Protein AF-A0A962TCV0-F1 (afdb_monomer_lite)

Sequence (1251 aa):
LDPLAYDLLFERFLNPERVSMPDFDIDFCMEGRDRVIEYVAQRYGRDRVSQIATHGTMAAKAVVRDVGRVLGHPYGFVDRIAKLIPFEIGITLDKAIEQEAELRRLYENDEEIRGLIDLARKLEGLARNVGKHAGGVVIAPSTLTDFSPLYCEEGDVGAVTQFDKNDVESAGLVKFDFLGLRTLTIIDWAVRTINRERAVAGEPPLDIGTIPLDDVLAFDLLKRHQTTAVFQLESSGMKDLIRRLQPDCFEDIVALVALFRPGPLQSGMVDDFIDRKHGRARIEYPHPTLATILQPTYGVILYQEQVMQIAQVLAGYTLGGADLLRRAMGKKDPEKMAKERDGFVKGAAARQADPETASYIFDLIEKFAGYGFNKCVHGNTVIMEATTGKEITIAALFQKPREFSIHALDDTGKLQIRRVSDVVWNGQQPVFELTTALGKRITATANHPFRALNGWVPLENLQIGDRIATPRKLQSTTKKAWPAYQLITLAGLLSEGNTCHPTCLYFYGNEPFVVKDFATAAAKFPDSVARIYSRSDKRLEVCVSTGQDRRFHAGQIPWNAHRALRHSAAFTMKQSVAPNRSGVFAWAQELNILGCKATEKYIPDAVFELCDTNLELFLGRLWTGDGFIASSTQIIPPFYATSSQKLANGVQGLLLRLGIVSRIECKQFKYRGSLRPGLVVRLLGELMCETFLQRIAPHIVGREFQVDMLRRRLASIQFSRTSKDTIPAEVRAWVAAERIQLGWTWKELEDRSGVSMKAFYGRGSSAKRGFRRGTIERLAQFLGSQRLSNLADSDIFWDRVASIEPKGIADTYDLTVENDHNFVANGIVIHNSHSAAYALVSYQTLWLKTHHPAAFMAAVLSSDMDKTEKVVVFIEECRRMRLPIMPPAINASEYRFTAGQDGEIRYGLGAIKGVGEGAIEALVNERRQGGPYRDLFDLCQRVDLRKLNRRVLESLIRCGALDDLGANRATLAAQMPEALQLAEQHLRNSAAGQNDMFGLATTDKTPIRPLHIAKKPEWTQEERLRGEKETLGLYLSGHPLDRLAEELAALGVARLSNLTGSNGALRRGNDRSLLIAGLVVSVRTRIANRGGRMAFVTLDDGSGQMEIRIFPEVYEQYRSLLIEDAILLAQGALSWDEFNQAMRLNVERVLDWDTARAEYARRLLLRLDTAQCAAGALRQLASLLAEHRAGGRCSVWIEYTGQARVELVLGQNWRVKPSNALLKRLQELAGAEDRVVLQYDHSPVMAHTAS

Radius of gyration: 44.62 Å; chains: 1; bounding box: 119×83×143 Å

Secondary structure (DSSP, 8-state):
--STTTT--TTSSS-TT---PPP-EEEE-HHHHHHHHHHHHHHH-TTTEEEEEEEEE--HHHHHHHHHHHTT--HHHHHHHHHHS---TT--HHHHHHH-HHHHHHHHH-HHHHHHHHHHTTTTT-EEEEEEEEEEEEE-SS-GGGTS-EE--TT-S--EESS-HHHHHHTTPEEEEEEE-HHHHHHHHHHHHHHHHHHHHTPPPP-TTS--S--HHHHHHHHTT--TTSTT--SHHHHHHHHHH---SHHHHHHHHHHSSHHHHHSSHHHHHHHHHTTSS----SSGGGHHHHGGGTT----HHHHHHHIIIII-B-HHHHHHHHHHHHHT-HHHHHHHHHHHHHHHHHTT--HHHHHHHHHHHHHHHTT-----EETT-EEE-TTT--EEEHHHHHHS----EEEEEPTTS-EEEEEEEEEEEEEEEEEEEEEETTS-EEEEETT---EETTEE--STT--TT-EEEEES-----------HHHHHHHHHHHTTEE--SSS-EEEEES-HHHHHHHHHHHTTSTT-EEEEEE-TTS-EEEEEE-SS--PPPTTPPPTT--TT--S-S------S------HHHHHHHHTT-TT--TTT----HHHHTS-HHHHHHHHHHHHHHSEE---SS--PPPEEEES-HHHHHHHHHHHHHTT--EEEEEEEEEETTEEEEEEEEEE-SHHHHHHHHHHTGGG--S-HHHHHHHHHHHHTS-GGGT---EE-TTHHHHHHHHHHHTT--HHHHHHHH----TTTSSS--TT---EEHHHHHHHHHHHT-HHHHHHHH-SEEEEEEEEEEEEEEEEEEEEEETTT--EEETTEEE-------HHHHHHHHHHHHHHSHHHHHHHHHHHSTT-HHHHHHHHHHHHHTT--EEPP-TTT--SS-EE-TTS-EEPPGGG-TT--HHHHHHHHHHHHHH-S--SHHHHHHHS-TTTS-HHHHHHHHHTTTTGGGSS-HHHHHHHHHHHHHHHHHHHHHHHTT---TTS---SS-PPP-------PPPPPHHHHHHHHHHHHSS--S--TTGGGHHHHHHTTPPPHHHHHSSS--S-S----EEEEEEEEEEEEEEE-TTSPEEEEEEEE-SS-EEEEEE-HHHHHHHTTT--TT-EEEEEEEEEEETTTTEEEEEEEEEEEHHHHHHHHEEEEEEEEETTT--HHHHHHHHHHHHHT-TT--BEEEEEEESSSEEEEEPPGGG-B---HHHHHHHHHHHSSGGGEEEEE----TT-----

pLDDT: mean 77.87, std 14.04, range [26.28, 96.44]

Structure (mmCIF, N/CA/C/O backbone):
data_AF-A0A962TCV0-F1
#
_entry.id   AF-A0A962TCV0-F1
#
loop_
_atom_site.group_PDB
_atom_site.id
_atom_site.type_symbol
_atom_site.label_atom_id
_atom_site.label_alt_id
_atom_site.label_comp_id
_atom_site.label_asym_id
_atom_site.label_entity_id
_atom_site.label_seq_id
_atom_site.pdbx_PDB_ins_code
_atom_site.Cartn_x
_atom_site.Cartn_y
_atom_site.Cartn_z
_atom_site.occupancy
_atom_site.B_iso_or_equiv
_atom_site.auth_seq_id
_atom_site.auth_comp_id
_atom_site.auth_asym_id
_atom_site.auth_atom_id
_atom_site.pdbx_PDB_model_num
ATOM 1 N N . LEU A 1 1 ? 7.002 -8.883 9.565 1.00 68.12 1 LEU A N 1
ATOM 2 C CA . LEU A 1 1 ? 6.902 -9.664 8.314 1.00 68.12 1 LEU A CA 1
ATOM 3 C C . LEU A 1 1 ? 8.274 -9.713 7.681 1.00 68.12 1 LEU A C 1
ATOM 5 O O . LEU A 1 1 ? 8.945 -8.689 7.675 1.00 68.12 1 LEU A O 1
ATOM 9 N N . ASP A 1 2 ? 8.650 -10.872 7.161 1.00 74.44 2 ASP A N 1
ATOM 10 C CA . ASP A 1 2 ? 9.761 -11.013 6.225 1.00 74.44 2 ASP A CA 1
ATOM 11 C C . ASP A 1 2 ? 9.185 -10.881 4.799 1.00 74.44 2 ASP A C 1
ATOM 13 O O . ASP A 1 2 ? 8.226 -11.592 4.488 1.00 74.44 2 ASP A O 1
ATOM 17 N N . PRO A 1 3 ? 9.676 -9.960 3.946 1.00 60.06 3 PRO A N 1
ATOM 18 C CA . PRO A 1 3 ? 9.183 -9.830 2.578 1.00 60.06 3 PRO A CA 1
ATOM 19 C C . PRO A 1 3 ? 9.596 -11.003 1.671 1.00 60.06 3 PRO A C 1
ATOM 21 O O . PRO A 1 3 ? 8.935 -11.251 0.668 1.00 60.06 3 PRO A O 1
ATOM 24 N N . LEU A 1 4 ? 10.653 -11.747 2.005 1.00 69.19 4 LEU A N 1
ATOM 25 C CA . LEU A 1 4 ? 11.110 -12.894 1.216 1.00 69.19 4 LEU A CA 1
ATOM 26 C C . LEU A 1 4 ? 10.276 -14.147 1.508 1.00 69.19 4 LEU A C 1
ATOM 28 O O . LEU A 1 4 ? 9.983 -14.911 0.595 1.00 69.19 4 LEU A O 1
ATOM 32 N N . ALA A 1 5 ? 9.844 -14.335 2.758 1.00 63.72 5 ALA A N 1
ATOM 33 C CA . ALA A 1 5 ? 9.077 -15.512 3.181 1.00 63.72 5 ALA A CA 1
ATOM 34 C C . ALA A 1 5 ? 7.645 -15.588 2.612 1.00 63.72 5 ALA A C 1
ATOM 36 O O . ALA A 1 5 ? 7.036 -16.651 2.654 1.00 63.72 5 ALA A O 1
ATOM 37 N N . TYR A 1 6 ? 7.106 -14.476 2.099 1.00 63.03 6 TYR A N 1
ATOM 38 C CA . TYR A 1 6 ? 5.715 -14.363 1.634 1.00 63.03 6 TYR A CA 1
ATOM 39 C C . TYR A 1 6 ? 5.594 -13.924 0.168 1.00 63.03 6 TYR A C 1
ATOM 41 O O . TYR A 1 6 ? 4.582 -13.329 -0.203 1.00 63.03 6 TYR A O 1
ATOM 49 N N . ASP A 1 7 ? 6.644 -14.144 -0.637 1.00 62.31 7 ASP A N 1
ATOM 50 C CA . ASP A 1 7 ? 6.756 -13.649 -2.021 1.00 62.31 7 ASP A CA 1
ATOM 51 C C . ASP A 1 7 ? 6.352 -12.162 -2.140 1.00 62.31 7 ASP A C 1
ATOM 53 O O . ASP A 1 7 ? 5.748 -11.710 -3.116 1.00 62.31 7 ASP A O 1
ATOM 57 N N . LEU A 1 8 ? 6.652 -11.380 -1.094 1.00 63.53 8 LEU A N 1
ATOM 58 C CA . LEU A 1 8 ? 6.157 -10.023 -0.881 1.00 63.53 8 LEU A CA 1
ATOM 59 C C . LEU A 1 8 ? 7.048 -9.044 -1.639 1.00 63.53 8 LEU A C 1
ATOM 61 O O . LEU A 1 8 ? 7.854 -8.305 -1.070 1.00 63.53 8 LEU A O 1
ATOM 65 N N . LEU A 1 9 ? 6.879 -9.102 -2.958 1.00 58.50 9 LEU A N 1
ATOM 66 C CA . LEU A 1 9 ? 7.774 -8.551 -3.961 1.00 58.50 9 LEU A CA 1
ATOM 67 C C . LEU A 1 9 ? 8.300 -7.171 -3.582 1.00 58.50 9 LEU A C 1
ATOM 69 O O . LEU A 1 9 ? 7.525 -6.250 -3.286 1.00 58.50 9 LEU A O 1
ATOM 73 N N . PHE A 1 10 ? 9.614 -6.976 -3.733 1.00 61.88 10 PHE A N 1
ATOM 74 C CA . PHE A 1 10 ? 10.187 -5.638 -3.732 1.00 61.88 10 PHE A CA 1
ATOM 75 C C . PHE A 1 10 ? 9.862 -4.940 -5.079 1.00 61.88 10 PHE A C 1
ATOM 77 O O . PHE A 1 10 ? 10.685 -4.199 -5.594 1.00 61.88 10 PHE A O 1
ATOM 84 N N . GLU A 1 11 ? 8.638 -5.107 -5.618 1.00 58.38 11 GLU A N 1
ATOM 85 C CA . GLU A 1 11 ? 8.125 -4.604 -6.910 1.00 58.38 11 GLU A CA 1
ATOM 86 C C . GLU A 1 11 ? 6.804 -3.785 -6.808 1.00 58.38 11 GLU A C 1
ATOM 88 O O . GLU A 1 11 ? 6.340 -3.282 -7.822 1.00 58.38 11 GLU A O 1
ATOM 93 N N . ARG A 1 12 ? 6.224 -3.523 -5.612 1.00 60.97 12 ARG A N 1
ATOM 94 C CA . ARG A 1 12 ? 4.905 -2.839 -5.446 1.00 60.97 12 ARG A CA 1
ATOM 95 C C . ARG A 1 12 ? 4.879 -1.467 -4.727 1.00 60.97 12 ARG A C 1
ATOM 97 O O . ARG A 1 12 ? 4.011 -0.641 -5.002 1.00 60.97 12 ARG A O 1
ATOM 104 N N . PHE A 1 13 ? 5.816 -1.140 -3.840 1.00 58.31 13 PHE A N 1
ATOM 105 C CA . PHE A 1 13 ? 5.772 0.033 -2.940 1.00 58.31 13 PHE A CA 1
ATOM 106 C C . PHE A 1 13 ? 6.526 1.256 -3.500 1.00 58.31 13 PHE A C 1
ATOM 108 O O . PHE A 1 13 ? 5.886 2.175 -4.008 1.00 58.31 13 PHE A O 1
ATOM 115 N N . LEU A 1 14 ? 7.861 1.250 -3.535 1.00 61.47 14 LEU A N 1
ATOM 116 C CA . LEU A 1 14 ? 8.708 2.348 -4.052 1.00 61.47 14 LEU A CA 1
ATOM 117 C C . LEU A 1 14 ? 9.125 2.182 -5.536 1.00 61.47 14 LEU A C 1
ATOM 119 O O . LEU A 1 14 ? 10.226 2.571 -5.910 1.00 61.47 14 LEU A O 1
ATOM 123 N N . ASN A 1 15 ? 8.259 1.536 -6.334 1.00 59.94 15 ASN A N 1
ATOM 124 C CA . ASN A 1 15 ? 8.682 0.636 -7.417 1.00 59.94 15 ASN A CA 1
ATOM 125 C C . ASN A 1 15 ? 9.767 1.100 -8.404 1.00 59.94 15 ASN A C 1
ATOM 127 O O . ASN A 1 15 ? 9.858 2.302 -8.654 1.00 59.94 15 ASN A O 1
ATOM 131 N N . PRO A 1 16 ? 10.537 0.147 -9.004 1.00 55.09 16 PRO A N 1
ATOM 132 C CA . PRO A 1 16 ? 11.684 0.369 -9.900 1.00 55.09 16 PRO A CA 1
ATOM 133 C C . PRO A 1 16 ? 11.439 1.339 -11.005 1.00 55.09 16 PRO A C 1
ATOM 135 O O . PRO A 1 16 ? 12.392 1.847 -11.595 1.00 55.09 16 PRO A O 1
ATOM 138 N N . GLU A 1 17 ? 10.143 1.498 -11.236 1.00 57.19 17 GLU A N 1
ATOM 139 C CA . GLU A 1 17 ? 9.392 2.030 -12.313 1.00 57.19 17 GLU A CA 1
ATOM 140 C C . GLU A 1 17 ? 8.063 2.720 -11.881 1.00 57.19 17 GLU A C 1
ATOM 142 O O . GLU A 1 17 ? 7.230 3.012 -12.740 1.00 57.19 17 GLU A O 1
ATOM 147 N N . ARG A 1 18 ? 7.931 3.152 -10.601 1.00 52.59 18 ARG A N 1
ATOM 148 C CA . ARG A 1 18 ? 7.453 4.512 -10.243 1.00 52.59 18 ARG A CA 1
ATOM 149 C C . ARG A 1 18 ? 8.418 5.285 -9.345 1.00 52.59 18 ARG A C 1
ATOM 151 O O . ARG A 1 18 ? 8.500 4.997 -8.155 1.00 52.59 18 ARG A O 1
ATOM 158 N N . VAL A 1 19 ? 9.004 6.367 -9.865 1.00 47.38 19 VAL A N 1
ATOM 159 C CA . VAL A 1 19 ? 9.374 7.456 -8.973 1.00 47.38 19 VAL A CA 1
ATOM 160 C C . VAL A 1 19 ? 8.070 8.171 -8.638 1.00 47.38 19 VAL A C 1
ATOM 162 O O . VAL A 1 19 ? 7.384 8.685 -9.516 1.00 47.38 19 VAL A O 1
ATOM 165 N N . SER A 1 20 ? 7.729 8.210 -7.359 1.00 53.97 20 SER A N 1
ATOM 166 C CA . SER A 1 20 ? 6.817 9.188 -6.771 1.00 53.97 20 SER A CA 1
ATOM 167 C C . SER A 1 20 ? 7.323 9.498 -5.367 1.00 53.97 20 SER A C 1
ATOM 169 O O . SER A 1 20 ? 8.125 8.726 -4.836 1.00 53.97 20 SER A O 1
ATOM 171 N N . MET A 1 21 ? 6.804 10.537 -4.702 1.00 56.72 21 MET A N 1
ATOM 172 C CA . MET A 1 21 ? 6.992 10.592 -3.253 1.00 56.72 21 MET A CA 1
ATOM 173 C C . MET A 1 21 ? 6.408 9.297 -2.648 1.00 56.72 21 MET A C 1
ATOM 175 O O . MET A 1 21 ? 5.328 8.864 -3.076 1.00 56.72 21 MET A O 1
ATOM 179 N N . PRO A 1 22 ? 7.144 8.606 -1.761 1.00 56.22 22 PRO A N 1
ATOM 180 C CA . PRO A 1 22 ? 6.602 7.481 -1.017 1.00 56.22 22 PRO A CA 1
ATOM 181 C C . PRO A 1 22 ? 5.569 8.014 -0.031 1.00 56.22 22 PRO A C 1
ATOM 183 O O . PRO A 1 22 ? 5.896 8.861 0.800 1.00 56.22 22 PRO A O 1
ATOM 186 N N . ASP A 1 23 ? 4.338 7.516 -0.121 1.00 61.91 23 ASP A N 1
ATOM 187 C CA . ASP A 1 23 ? 3.354 7.797 0.915 1.00 61.91 23 ASP A CA 1
ATOM 188 C C . ASP A 1 23 ? 3.645 6.897 2.122 1.00 61.91 23 ASP A C 1
ATOM 190 O O . ASP A 1 23 ? 3.704 5.670 1.991 1.00 61.91 23 ASP A O 1
ATOM 194 N N . PHE A 1 24 ? 3.898 7.513 3.274 1.00 69.06 24 PHE A N 1
ATOM 195 C CA . PHE A 1 24 ? 4.210 6.821 4.521 1.00 69.06 24 PHE A CA 1
ATOM 196 C C . PHE A 1 24 ? 2.983 6.836 5.434 1.00 69.06 24 PHE A C 1
ATOM 198 O O . PHE A 1 24 ? 2.902 7.610 6.392 1.00 69.06 24 PHE A O 1
ATOM 205 N N . ASP A 1 25 ? 2.049 5.943 5.116 1.00 71.44 25 ASP A N 1
ATOM 206 C CA . ASP A 1 25 ? 1.005 5.485 6.029 1.00 71.44 25 ASP A CA 1
ATOM 207 C C . ASP A 1 25 ? 1.668 4.665 7.153 1.00 71.44 25 ASP A C 1
ATOM 209 O O . ASP A 1 25 ? 2.236 3.597 6.903 1.00 71.44 25 ASP A O 1
ATOM 213 N N . ILE A 1 26 ? 1.642 5.167 8.392 1.00 82.62 26 ILE A N 1
ATOM 214 C CA . ILE A 1 26 ? 2.213 4.480 9.561 1.00 82.62 26 ILE A CA 1
ATOM 215 C C . ILE A 1 26 ? 1.134 4.327 10.632 1.00 82.62 26 ILE A C 1
ATOM 217 O O . ILE A 1 26 ? 0.702 5.306 11.242 1.00 82.62 26 ILE A O 1
ATOM 221 N N . ASP A 1 27 ? 0.729 3.081 10.881 1.00 83.62 27 ASP A N 1
ATOM 222 C CA . ASP A 1 27 ? -0.205 2.723 11.947 1.00 83.62 27 ASP A CA 1
ATOM 223 C C . ASP A 1 27 ? 0.482 2.749 13.325 1.00 83.62 27 ASP A C 1
ATOM 225 O O . ASP A 1 27 ? 1.402 1.979 13.607 1.00 83.62 27 ASP A O 1
ATOM 229 N N . PHE A 1 28 ? -0.018 3.603 14.216 1.00 86.12 28 PHE A N 1
ATOM 230 C CA . PHE A 1 28 ? 0.328 3.661 15.637 1.00 86.12 28 PHE A CA 1
ATOM 231 C C . PHE A 1 28 ? -0.864 3.220 16.496 1.00 86.12 28 PHE A C 1
ATOM 233 O O . PHE A 1 28 ? -2.019 3.302 16.075 1.00 86.12 28 PHE A O 1
ATOM 240 N N . CYS A 1 29 ? -0.621 2.811 17.746 1.00 84.56 29 CYS A N 1
ATOM 241 C CA . CYS A 1 29 ? -1.714 2.691 18.712 1.00 84.56 29 CYS A CA 1
ATOM 242 C C . CYS A 1 29 ? -2.328 4.078 18.986 1.00 84.56 29 CYS A C 1
ATOM 244 O O . CYS A 1 29 ? -1.620 5.084 19.067 1.00 84.56 29 CYS A O 1
ATOM 246 N N . MET A 1 30 ? -3.653 4.138 19.135 1.00 79.94 30 MET A N 1
ATOM 247 C CA . MET A 1 30 ? -4.416 5.392 19.195 1.00 79.94 30 MET A CA 1
ATOM 248 C C . MET A 1 30 ? -3.975 6.311 20.352 1.00 79.94 30 MET A C 1
ATOM 250 O O . MET A 1 30 ? -3.860 7.513 20.157 1.00 79.94 30 MET A O 1
ATOM 254 N N . GLU A 1 31 ? -3.635 5.749 21.520 1.00 77.81 31 GLU A N 1
ATOM 255 C CA . GLU A 1 31 ? -3.084 6.495 22.671 1.00 77.81 31 GLU A CA 1
ATOM 256 C C . GLU A 1 31 ? -1.619 6.937 22.468 1.00 77.81 31 GLU A C 1
ATOM 258 O O . GLU A 1 31 ? -1.151 7.898 23.079 1.00 77.81 31 GLU A O 1
ATOM 263 N N . GLY A 1 32 ? -0.859 6.208 21.646 1.00 80.81 32 GLY A N 1
ATOM 264 C CA . GLY A 1 32 ? 0.546 6.498 21.357 1.00 80.81 32 GLY A CA 1
ATOM 265 C C . GLY A 1 32 ? 0.726 7.563 20.279 1.00 80.81 32 GLY A C 1
ATOM 266 O O . GLY A 1 32 ? 1.681 8.335 20.349 1.00 80.81 32 GLY A O 1
ATOM 267 N N . ARG A 1 33 ? -0.206 7.640 19.319 1.00 84.50 33 ARG A N 1
ATOM 268 C CA . ARG A 1 33 ? -0.195 8.579 18.187 1.00 84.50 33 ARG A CA 1
ATOM 269 C C . ARG A 1 33 ? 0.108 10.012 18.619 1.00 84.50 33 ARG A C 1
ATOM 271 O O . ARG A 1 33 ? 1.066 10.606 18.135 1.00 84.50 33 ARG A O 1
ATOM 278 N N . ASP A 1 34 ? -0.656 10.556 19.559 1.00 82.44 34 ASP A N 1
ATOM 279 C CA . ASP A 1 34 ? -0.526 11.972 19.917 1.00 82.44 34 ASP A CA 1
ATOM 280 C C . ASP A 1 34 ? 0.757 12.246 20.721 1.00 82.44 34 ASP A C 1
ATOM 282 O O . ASP A 1 34 ? 1.339 13.324 20.608 1.00 82.44 34 ASP A O 1
ATOM 286 N N . ARG A 1 35 ? 1.298 11.235 21.421 1.00 86.38 35 ARG A N 1
ATOM 287 C CA . ARG A 1 35 ? 2.648 11.290 22.012 1.00 86.38 35 ARG A CA 1
ATOM 288 C C . ARG A 1 35 ? 3.750 11.291 20.949 1.00 86.38 35 ARG A C 1
ATOM 290 O O . ARG A 1 35 ? 4.779 11.924 21.164 1.00 86.38 35 ARG A O 1
ATOM 297 N N . VAL A 1 36 ? 3.554 10.607 19.818 1.00 87.44 36 VAL A N 1
ATOM 298 C CA . VAL A 1 36 ? 4.476 10.657 18.668 1.00 87.44 36 VAL A CA 1
ATOM 299 C C . VAL A 1 36 ? 4.389 12.018 17.974 1.00 87.44 36 VAL A C 1
ATOM 301 O O . VAL A 1 36 ? 5.428 12.598 17.672 1.00 87.44 36 VAL A O 1
ATOM 304 N N . ILE A 1 37 ? 3.188 12.580 17.796 1.00 85.06 37 ILE A N 1
ATOM 305 C CA . ILE A 1 37 ? 3.002 13.939 17.255 1.00 85.06 37 ILE A CA 1
ATOM 306 C C . ILE A 1 37 ? 3.675 14.980 18.161 1.00 85.06 37 ILE A C 1
ATOM 308 O O . ILE A 1 37 ? 4.431 15.816 17.671 1.00 85.06 37 ILE A O 1
ATOM 312 N N . GLU A 1 38 ? 3.474 14.897 19.478 1.00 84.69 38 GLU A N 1
ATOM 313 C CA . GLU A 1 38 ? 4.123 15.776 20.457 1.00 84.69 38 GLU A CA 1
ATOM 314 C C . GLU A 1 38 ? 5.652 15.594 20.469 1.00 84.69 38 GLU A C 1
ATOM 316 O O . GLU A 1 38 ? 6.381 16.583 20.471 1.00 84.69 38 GLU A O 1
ATOM 321 N N . TYR A 1 39 ? 6.163 14.358 20.382 1.00 89.69 39 TYR A N 1
ATOM 322 C CA . TYR A 1 39 ? 7.600 14.097 20.224 1.00 89.69 39 TYR A CA 1
ATOM 323 C C . TYR A 1 39 ? 8.162 14.744 18.951 1.00 89.69 39 TYR A C 1
ATOM 325 O O . TYR A 1 39 ? 9.205 15.394 19.004 1.00 89.69 39 TYR A O 1
ATOM 333 N N . VAL A 1 40 ? 7.475 14.615 17.812 1.00 88.94 40 VAL A N 1
ATOM 334 C CA . VAL A 1 40 ? 7.875 15.238 16.542 1.00 88.94 40 VAL A CA 1
ATOM 335 C C . VAL A 1 40 ? 7.839 16.769 16.668 1.00 88.94 40 VAL A C 1
ATOM 337 O O . VAL A 1 40 ? 8.813 17.429 16.303 1.00 88.94 40 VAL A O 1
ATOM 340 N N . ALA A 1 41 ? 6.804 17.347 17.283 1.00 86.06 41 ALA A N 1
ATOM 341 C CA . ALA A 1 41 ? 6.721 18.785 17.543 1.00 86.06 41 ALA A CA 1
ATOM 342 C C . ALA A 1 41 ? 7.847 19.296 18.462 1.00 86.06 41 ALA A C 1
ATOM 344 O O . ALA A 1 41 ? 8.451 20.330 18.179 1.00 86.06 41 ALA A O 1
ATOM 345 N N . GLN A 1 42 ? 8.204 18.559 19.516 1.00 87.31 42 GLN A N 1
ATOM 346 C CA . GLN A 1 42 ? 9.347 18.888 20.377 1.00 87.31 42 GLN A CA 1
ATOM 347 C C . GLN A 1 42 ? 10.695 18.703 19.663 1.00 87.31 42 GLN A C 1
ATOM 349 O O . GLN A 1 42 ? 11.635 19.459 19.906 1.00 87.31 42 GLN A O 1
ATOM 354 N N . ARG A 1 43 ? 10.807 17.708 18.773 1.00 90.56 43 ARG A N 1
ATOM 355 C CA . ARG A 1 43 ? 12.056 17.348 18.086 1.00 90.56 43 ARG A CA 1
ATOM 356 C C . ARG A 1 43 ? 12.403 18.273 16.918 1.00 90.56 43 ARG A C 1
ATOM 358 O O . ARG A 1 43 ? 13.590 18.503 16.688 1.00 90.56 43 ARG A O 1
ATOM 365 N N . TYR A 1 44 ? 11.402 18.774 16.195 1.00 88.00 44 TYR A N 1
ATOM 366 C CA . TYR A 1 44 ? 11.584 19.595 14.988 1.00 88.00 44 TYR A CA 1
ATOM 367 C C . TYR A 1 44 ? 11.129 21.057 15.144 1.00 88.00 44 TYR A C 1
ATOM 369 O O . TYR A 1 44 ? 11.523 21.894 14.331 1.00 88.00 44 TYR A O 1
ATOM 377 N N . GLY A 1 45 ? 10.374 21.375 16.201 1.00 84.38 45 GLY A N 1
ATOM 378 C CA . GLY A 1 45 ? 9.848 22.708 16.503 1.00 84.38 45 GLY A CA 1
ATOM 379 C C . GLY A 1 45 ? 8.323 22.766 16.378 1.00 84.38 45 GLY A C 1
ATOM 380 O O . GLY A 1 45 ? 7.760 22.409 15.342 1.00 84.38 45 GLY A O 1
ATOM 381 N N . ARG A 1 46 ? 7.637 23.247 17.426 1.00 83.44 46 ARG A N 1
ATOM 382 C CA . ARG A 1 46 ? 6.165 23.410 17.445 1.00 83.44 46 ARG A CA 1
ATOM 383 C C . ARG A 1 46 ? 5.682 24.483 16.455 1.00 83.44 46 ARG A C 1
ATOM 385 O O . ARG A 1 46 ? 4.516 24.516 16.095 1.00 83.44 46 ARG A O 1
ATOM 392 N N . ASP A 1 47 ? 6.602 25.324 15.991 1.00 85.56 47 ASP A N 1
ATOM 393 C CA . ASP A 1 47 ? 6.467 26.283 14.892 1.00 85.56 47 ASP A CA 1
ATOM 394 C C . ASP A 1 47 ? 6.464 25.633 13.491 1.00 85.56 47 ASP A C 1
ATOM 396 O O . ASP A 1 47 ? 6.130 26.301 12.510 1.00 85.56 47 ASP A O 1
ATOM 400 N N . ARG A 1 48 ? 6.845 24.350 13.382 1.00 88.50 48 ARG A N 1
ATOM 401 C CA . ARG A 1 48 ? 7.117 23.643 12.108 1.00 88.50 48 ARG A CA 1
ATOM 402 C C . ARG A 1 48 ? 6.332 22.353 11.917 1.00 88.50 48 ARG A C 1
ATOM 404 O O . ARG A 1 48 ? 6.312 21.807 10.817 1.00 88.50 48 ARG A O 1
ATOM 411 N N . VAL A 1 49 ? 5.712 21.856 12.983 1.00 88.25 49 VAL A N 1
ATOM 412 C CA . VAL A 1 49 ? 4.957 20.602 13.007 1.00 88.25 49 VAL A CA 1
ATOM 413 C C . VAL A 1 49 ? 3.507 20.910 13.334 1.00 88.25 49 VAL A C 1
ATOM 415 O O . VAL A 1 49 ? 3.217 21.568 14.329 1.00 88.25 49 VAL A O 1
ATOM 418 N N . SER A 1 50 ? 2.598 20.435 12.491 1.00 86.50 50 SER A N 1
ATOM 419 C CA . SER A 1 50 ? 1.166 20.705 12.605 1.00 86.50 50 SER A CA 1
ATOM 420 C C . SER A 1 50 ? 0.361 19.571 11.972 1.00 86.50 50 SER A C 1
ATOM 422 O O . SER A 1 50 ? 0.900 18.762 11.214 1.00 86.50 50 SER A O 1
ATOM 424 N N . GLN A 1 51 ? -0.922 19.477 12.313 1.00 87.69 51 GLN A N 1
ATOM 425 C CA . GLN A 1 51 ? -1.839 18.550 11.652 1.00 87.69 51 GLN A CA 1
ATOM 426 C C . GLN A 1 51 ? -2.419 19.206 10.393 1.00 87.69 51 GLN A C 1
ATOM 428 O O . GLN A 1 51 ? -2.626 20.418 10.343 1.00 87.69 51 GLN A O 1
ATOM 433 N N . ILE A 1 52 ? -2.679 18.399 9.371 1.00 88.25 52 ILE A N 1
ATOM 434 C CA . ILE A 1 52 ? -3.241 18.858 8.098 1.00 88.25 52 ILE A CA 1
ATOM 435 C C . ILE A 1 52 ? -4.750 19.092 8.272 1.00 88.25 52 ILE A C 1
ATOM 437 O O . ILE A 1 52 ? -5.417 18.318 8.964 1.00 88.25 52 ILE A O 1
ATOM 441 N N . ALA A 1 53 ? -5.313 20.135 7.661 1.00 87.06 53 ALA A N 1
ATOM 442 C CA . ALA A 1 53 ? -6.761 20.340 7.656 1.00 87.06 53 ALA A CA 1
ATOM 443 C C . ALA A 1 53 ? -7.512 19.355 6.746 1.00 87.06 53 ALA A C 1
ATOM 445 O O . ALA A 1 53 ? -6.991 18.763 5.803 1.00 87.06 53 ALA A O 1
ATOM 446 N N . THR A 1 54 ? -8.803 19.222 7.025 1.00 86.81 54 THR A N 1
ATOM 447 C CA . THR A 1 54 ? -9.797 18.602 6.149 1.00 86.81 54 THR A CA 1
ATOM 448 C C . THR A 1 54 ? -10.950 19.570 5.970 1.00 86.81 54 THR A C 1
ATOM 450 O O . THR A 1 54 ? -11.530 20.038 6.948 1.00 86.81 54 THR A O 1
ATOM 453 N N . HIS A 1 55 ? -11.307 19.868 4.726 1.00 86.00 55 HIS A N 1
ATOM 454 C CA . HIS A 1 55 ? -12.529 20.607 4.438 1.00 86.00 55 HIS A CA 1
ATOM 455 C C . HIS A 1 55 ? -13.681 19.611 4.338 1.00 86.00 55 HIS A C 1
ATOM 457 O O . HIS A 1 55 ? -13.765 18.832 3.390 1.00 86.00 55 HIS A O 1
ATOM 463 N N . GLY A 1 56 ? -14.566 19.612 5.335 1.00 84.00 56 GLY A N 1
ATOM 464 C CA . GLY A 1 56 ? -15.771 18.792 5.298 1.00 84.00 56 GLY A CA 1
ATOM 465 C C . GLY A 1 56 ? -16.694 19.306 4.199 1.00 84.00 56 GLY A C 1
ATOM 466 O O . GLY A 1 56 ? -17.262 20.386 4.344 1.00 84.00 56 GLY A O 1
ATOM 467 N N . THR A 1 57 ? -16.834 18.579 3.092 1.00 87.50 57 THR A N 1
ATOM 468 C CA . THR A 1 57 ? -17.713 18.981 1.985 1.00 87.50 57 THR A CA 1
ATOM 469 C C . THR A 1 57 ? -19.158 18.539 2.212 1.00 87.50 57 THR A C 1
ATOM 471 O O . THR A 1 57 ? -19.453 17.560 2.906 1.00 87.50 57 THR A O 1
ATOM 474 N N . MET A 1 58 ? -20.099 19.277 1.628 1.00 87.94 58 MET A N 1
ATOM 475 C CA . MET A 1 58 ? -21.528 18.992 1.709 1.00 87.94 58 MET A CA 1
ATOM 476 C C . MET A 1 58 ? -21.913 17.832 0.776 1.00 87.94 58 MET A C 1
ATOM 478 O O . MET A 1 58 ? -22.362 18.030 -0.349 1.00 87.94 58 MET A O 1
ATOM 482 N N . ALA A 1 59 ? -21.717 16.601 1.254 1.00 87.81 59 ALA A N 1
ATOM 483 C CA . ALA A 1 59 ? -22.101 15.369 0.559 1.00 87.81 59 ALA A CA 1
ATOM 484 C C . ALA A 1 59 ? -23.632 15.191 0.459 1.00 87.81 59 ALA A C 1
ATOM 486 O O . ALA A 1 59 ? -24.354 15.578 1.383 1.00 87.81 59 ALA A O 1
ATOM 487 N N . ALA A 1 60 ? -24.115 14.520 -0.597 1.00 88.19 60 ALA A N 1
ATOM 488 C CA . ALA A 1 60 ? -25.530 14.324 -0.964 1.00 88.19 60 ALA A CA 1
ATOM 489 C C . ALA A 1 60 ? -26.522 14.161 0.214 1.00 88.19 60 ALA A C 1
ATOM 491 O O . ALA A 1 60 ? -27.510 14.889 0.332 1.00 88.19 60 ALA A O 1
ATOM 492 N N . LYS A 1 61 ? -26.252 13.229 1.143 1.00 89.38 61 LYS A N 1
ATOM 493 C CA . LYS A 1 61 ? -27.132 12.955 2.300 1.00 89.38 61 LYS A CA 1
ATOM 494 C C . LYS A 1 61 ? -27.088 14.022 3.396 1.00 89.38 61 LYS A C 1
ATOM 496 O O . LYS A 1 61 ? -28.045 14.146 4.159 1.00 89.38 61 LYS A O 1
ATOM 501 N N . ALA A 1 62 ? -25.980 14.749 3.521 1.00 88.56 62 ALA A N 1
ATOM 502 C CA . ALA A 1 62 ? -25.843 15.852 4.465 1.00 88.56 62 ALA A CA 1
ATOM 503 C C . ALA A 1 62 ? -26.527 17.107 3.913 1.00 88.56 62 ALA A C 1
ATOM 505 O O . ALA A 1 62 ? -27.397 17.658 4.580 1.00 88.56 62 ALA A O 1
ATOM 506 N N . VAL A 1 63 ? -26.233 17.482 2.662 1.00 92.88 63 VAL A N 1
ATOM 507 C CA . VAL A 1 63 ? -26.793 18.691 2.039 1.00 92.88 63 VAL A CA 1
ATOM 508 C C . VAL A 1 63 ? -28.326 18.666 1.998 1.00 92.88 63 VAL A C 1
ATOM 510 O O . VAL A 1 63 ? -28.953 19.646 2.386 1.00 92.88 63 VAL A O 1
ATOM 513 N N . VAL A 1 64 ? -28.947 17.520 1.685 1.00 91.62 64 VAL A N 1
ATOM 514 C CA . VAL A 1 64 ? -30.411 17.343 1.774 1.00 91.62 64 VAL A CA 1
ATOM 515 C C . VAL A 1 64 ? -30.933 17.561 3.202 1.00 91.62 64 VAL A C 1
ATOM 517 O O . VAL A 1 64 ? -31.924 18.266 3.387 1.00 91.62 64 VAL A O 1
ATOM 520 N N . ARG A 1 65 ? -30.253 17.023 4.227 1.00 92.31 65 ARG A N 1
ATOM 521 C CA . ARG A 1 65 ? -30.626 17.182 5.650 1.00 92.31 65 ARG A CA 1
ATOM 522 C C . ARG A 1 65 ? -30.450 18.601 6.187 1.00 92.31 65 ARG A C 1
ATOM 524 O O . ARG A 1 65 ? -31.164 18.978 7.115 1.00 92.31 65 ARG A O 1
ATOM 531 N N . ASP A 1 66 ? -29.500 19.364 5.661 1.00 91.50 66 ASP A N 1
ATOM 532 C CA . ASP A 1 66 ? -29.260 20.742 6.086 1.00 91.50 66 ASP A CA 1
ATOM 533 C C . ASP A 1 66 ? -30.164 21.729 5.333 1.00 91.50 66 ASP A C 1
ATOM 535 O O . ASP A 1 66 ? -30.827 22.537 5.981 1.00 91.50 66 ASP A O 1
ATOM 539 N N . VAL A 1 67 ? -30.312 21.597 4.008 1.00 93.25 67 VAL A N 1
ATOM 540 C CA . VAL A 1 67 ? -31.264 22.399 3.212 1.00 93.25 67 VAL A CA 1
ATOM 541 C C . VAL A 1 67 ? -32.694 22.186 3.703 1.00 93.25 67 VAL A C 1
ATOM 543 O O . VAL A 1 67 ? -33.388 23.159 3.985 1.00 93.25 67 VAL A O 1
ATOM 546 N N . GLY A 1 68 ? -33.121 20.935 3.910 1.00 92.06 68 GLY A N 1
ATOM 547 C CA . GLY A 1 68 ? -34.460 20.653 4.427 1.00 92.06 68 GLY A CA 1
ATOM 548 C C . GLY A 1 68 ? -34.719 21.236 5.824 1.00 92.06 68 GLY A C 1
ATOM 549 O O . GLY A 1 68 ? -35.847 21.613 6.125 1.00 92.06 68 GLY A O 1
ATOM 550 N N . ARG A 1 69 ? -33.677 21.381 6.659 1.00 92.12 69 ARG A N 1
ATOM 551 C CA . ARG A 1 69 ? -33.772 22.044 7.972 1.00 92.12 69 ARG A CA 1
ATOM 552 C C . ARG A 1 69 ? -33.885 23.563 7.842 1.00 92.12 69 ARG A C 1
ATOM 554 O O . ARG A 1 69 ? -34.657 24.165 8.578 1.00 92.12 69 ARG A O 1
ATOM 561 N N . VAL A 1 70 ? -33.144 24.174 6.914 1.00 93.12 70 VAL A N 1
ATOM 562 C CA . VAL A 1 70 ? -33.215 25.620 6.623 1.00 93.12 70 VAL A CA 1
ATOM 563 C C . VAL A 1 70 ? -34.573 26.003 6.021 1.00 93.12 70 VAL A C 1
ATOM 565 O O . VAL A 1 70 ? -35.111 27.050 6.362 1.00 93.12 70 VAL A O 1
ATOM 568 N N . LEU A 1 71 ? -35.165 25.125 5.207 1.00 90.69 71 LEU A N 1
ATOM 569 C CA . LEU A 1 71 ? -36.537 25.252 4.696 1.00 90.69 71 LEU A CA 1
ATOM 570 C C . LEU A 1 71 ? -37.625 24.953 5.754 1.00 90.69 71 LEU A C 1
ATOM 572 O O . LEU A 1 71 ? -38.810 25.088 5.469 1.00 90.69 71 LEU A O 1
ATOM 576 N N . GLY A 1 72 ? -37.249 24.561 6.978 1.00 89.75 72 GLY A N 1
ATOM 577 C CA . GLY A 1 72 ? -38.177 24.342 8.093 1.00 89.75 72 GLY A CA 1
ATOM 578 C C . GLY A 1 72 ? -38.889 22.983 8.119 1.00 89.75 72 GLY A C 1
ATOM 579 O O . GLY A 1 72 ? -39.743 22.771 8.981 1.00 89.75 72 GLY A O 1
ATOM 580 N N . HIS A 1 73 ? -38.552 22.038 7.233 1.00 90.19 73 HIS A N 1
ATOM 581 C CA . HIS A 1 73 ? -39.197 20.722 7.224 1.00 90.19 73 HIS A CA 1
ATOM 582 C C . HIS A 1 73 ? -38.809 19.883 8.466 1.00 90.19 73 HIS A C 1
ATOM 584 O O . HIS A 1 73 ? -37.647 19.891 8.891 1.00 90.19 73 HIS A O 1
ATOM 590 N N . PRO A 1 74 ? -39.733 19.078 9.033 1.00 88.75 74 PRO A N 1
ATOM 591 C CA . PRO A 1 74 ? -39.438 18.207 10.172 1.00 88.75 74 PRO A CA 1
ATOM 592 C C . PRO A 1 74 ? -38.336 17.181 9.876 1.00 88.75 74 PRO A C 1
ATOM 594 O O . PRO A 1 74 ? -38.310 16.582 8.801 1.00 88.75 74 PRO A O 1
ATOM 597 N N . TYR A 1 75 ? -37.481 16.881 10.863 1.00 83.50 75 TYR A N 1
ATOM 598 C CA . TYR A 1 75 ? -36.345 15.958 10.694 1.00 83.50 75 TYR A CA 1
ATOM 599 C C . TYR A 1 75 ? -36.736 14.617 10.047 1.00 83.50 75 TYR A C 1
ATOM 601 O O . TYR A 1 75 ? -36.076 14.178 9.112 1.00 83.50 75 TYR A O 1
ATOM 609 N N . GLY A 1 76 ? -37.845 13.998 10.473 1.00 83.38 76 GLY A N 1
ATOM 610 C CA . GLY A 1 76 ? -38.318 12.723 9.913 1.00 83.38 76 GLY A CA 1
ATOM 611 C C . GLY A 1 76 ? -38.797 12.788 8.453 1.00 83.38 76 GLY A C 1
ATOM 612 O O . GLY A 1 76 ? -38.753 11.775 7.758 1.00 83.38 76 GLY A O 1
ATOM 613 N N . PHE A 1 77 ? -39.214 13.961 7.960 1.00 83.69 77 PHE A N 1
ATOM 614 C CA . PHE A 1 77 ? -39.527 14.174 6.541 1.00 83.69 77 PHE A CA 1
ATOM 615 C C . PHE A 1 77 ? -38.240 14.174 5.708 1.00 83.69 77 PHE A C 1
ATOM 617 O O . PHE A 1 77 ? -38.132 13.442 4.725 1.00 83.69 77 PHE A O 1
ATOM 624 N N . VAL A 1 78 ? -37.243 14.948 6.143 1.00 87.19 78 VAL A N 1
ATOM 625 C CA . VAL A 1 78 ? -35.985 15.136 5.405 1.00 87.19 78 VAL A CA 1
ATOM 626 C C . VAL A 1 78 ? -35.081 13.904 5.496 1.00 87.19 78 VAL A C 1
ATOM 628 O O . VAL A 1 78 ? -34.460 13.508 4.513 1.00 87.19 78 VAL A O 1
ATOM 631 N N . ASP A 1 79 ? -35.035 13.246 6.656 1.00 85.81 79 ASP A N 1
ATOM 632 C CA . ASP A 1 79 ? -34.257 12.024 6.864 1.00 85.81 79 ASP A CA 1
ATOM 633 C C . ASP A 1 79 ? -34.769 10.852 6.013 1.00 85.81 79 ASP A C 1
ATOM 635 O O . ASP A 1 79 ? -33.969 10.072 5.499 1.00 85.81 79 ASP A O 1
ATOM 639 N N . ARG A 1 80 ? -36.086 10.769 5.775 1.00 86.50 80 ARG A N 1
ATOM 640 C CA . ARG A 1 80 ? -36.682 9.824 4.818 1.00 86.50 80 ARG A CA 1
ATOM 641 C C . ARG A 1 80 ? -36.139 10.042 3.401 1.00 86.50 80 ARG A C 1
ATOM 643 O O . ARG A 1 80 ? -35.732 9.074 2.769 1.00 86.50 80 ARG A O 1
ATOM 650 N N . ILE A 1 81 ? -36.063 11.289 2.930 1.00 85.38 81 ILE A N 1
ATOM 651 C CA . ILE A 1 81 ? -35.520 11.619 1.598 1.00 85.38 81 ILE A CA 1
ATOM 652 C C . ILE A 1 81 ? -34.011 11.314 1.543 1.00 85.38 81 ILE A C 1
ATOM 654 O O . ILE A 1 81 ? -33.542 10.644 0.626 1.00 85.38 81 ILE A O 1
ATOM 658 N N . ALA A 1 82 ? -33.246 11.702 2.568 1.00 86.44 82 ALA A N 1
ATOM 659 C CA . ALA A 1 82 ? -31.809 11.413 2.654 1.00 86.44 82 ALA A CA 1
ATOM 660 C C . ALA A 1 82 ? -31.479 9.905 2.784 1.00 86.44 82 ALA A C 1
ATOM 662 O O . ALA A 1 82 ? -30.358 9.473 2.484 1.00 86.44 82 ALA A O 1
ATOM 663 N N . LYS A 1 83 ? -32.442 9.084 3.222 1.00 84.81 83 LYS A N 1
ATOM 664 C CA . LYS A 1 83 ? -32.338 7.618 3.239 1.00 84.81 83 LYS A CA 1
ATOM 665 C C . LYS A 1 83 ? -32.521 6.982 1.857 1.00 84.81 83 LYS A C 1
ATOM 667 O O . LYS A 1 83 ? -31.871 5.967 1.633 1.00 84.81 83 LYS A O 1
ATOM 672 N N . LEU A 1 84 ? -33.300 7.586 0.950 1.00 83.31 84 LEU A N 1
ATOM 673 C CA . LEU A 1 84 ? -33.489 7.098 -0.429 1.00 83.31 84 LEU A CA 1
ATOM 674 C C . LEU A 1 84 ? -32.228 7.218 -1.295 1.00 83.31 84 LEU A C 1
ATOM 676 O O . LEU A 1 84 ? -32.007 6.392 -2.168 1.00 83.31 84 LEU A O 1
ATOM 680 N N . ILE A 1 85 ? -31.375 8.216 -1.047 1.00 85.06 85 ILE A N 1
ATOM 681 C CA . ILE A 1 85 ? -30.077 8.329 -1.733 1.00 85.06 85 ILE A CA 1
ATOM 682 C C . ILE A 1 85 ? -29.278 7.025 -1.497 1.00 85.06 85 ILE A C 1
ATOM 684 O O . ILE A 1 85 ? -29.124 6.636 -0.336 1.00 85.06 85 ILE A O 1
ATOM 688 N N . PRO A 1 86 ? -28.743 6.343 -2.524 1.00 77.62 86 PRO A N 1
ATOM 689 C CA . PRO A 1 86 ? -27.960 5.119 -2.332 1.00 77.62 86 PRO A CA 1
ATOM 690 C C . PRO A 1 86 ? -26.704 5.307 -1.455 1.00 77.62 86 PRO A C 1
ATOM 692 O O . PRO A 1 86 ? -26.239 6.421 -1.208 1.00 77.62 86 PRO A O 1
ATOM 695 N N . PHE A 1 87 ? -26.154 4.206 -0.935 1.00 71.44 87 PHE A N 1
ATOM 696 C CA . PHE A 1 87 ? -24.927 4.212 -0.121 1.00 71.44 87 PHE A CA 1
ATOM 697 C C . PHE A 1 87 ? -23.708 3.815 -0.972 1.00 71.44 87 PHE A C 1
ATOM 699 O O . PHE A 1 87 ? -23.101 2.766 -0.771 1.00 71.44 87 PHE A O 1
ATOM 706 N N . GLU A 1 88 ? -23.384 4.657 -1.955 1.00 71.19 88 GLU A N 1
ATOM 707 C CA . GLU A 1 88 ? -22.214 4.519 -2.832 1.00 71.19 88 GLU A CA 1
ATOM 708 C C . GLU A 1 88 ? -21.171 5.611 -2.512 1.00 71.19 88 GLU A C 1
ATOM 710 O O . GLU A 1 88 ? -21.510 6.737 -2.138 1.00 71.19 88 GLU A O 1
ATOM 715 N N . ILE A 1 89 ? -19.882 5.279 -2.634 1.00 65.75 89 ILE A N 1
ATOM 716 C CA . ILE A 1 89 ? -18.776 6.211 -2.375 1.00 65.75 89 ILE A CA 1
ATOM 717 C C . ILE A 1 89 ? -18.716 7.250 -3.502 1.00 65.75 89 ILE A C 1
ATOM 719 O O . ILE A 1 89 ? -18.568 6.896 -4.668 1.00 65.75 89 ILE A O 1
ATOM 723 N N . GLY A 1 90 ? -18.796 8.538 -3.156 1.00 72.44 90 GLY A N 1
ATOM 724 C CA . GLY A 1 90 ? -18.773 9.623 -4.145 1.00 72.44 90 GLY A CA 1
ATOM 725 C C . GLY A 1 90 ? -20.059 9.740 -4.974 1.00 72.44 90 GLY A C 1
ATOM 726 O O . GLY A 1 90 ? -20.014 10.214 -6.111 1.00 72.44 90 GLY A O 1
ATOM 727 N N . ILE A 1 91 ? -21.199 9.293 -4.433 1.00 83.94 91 ILE A N 1
ATOM 728 C CA . ILE A 1 91 ? -22.506 9.523 -5.053 1.00 83.94 91 ILE A CA 1
ATOM 729 C C . ILE A 1 91 ? -22.878 11.012 -5.039 1.00 83.94 91 ILE A C 1
ATOM 731 O O . ILE A 1 91 ? -22.745 11.684 -4.016 1.00 83.94 91 ILE A O 1
ATOM 735 N N . THR A 1 92 ? -23.358 11.500 -6.181 1.00 90.00 92 THR A N 1
ATOM 736 C CA . THR A 1 92 ? -23.949 12.833 -6.361 1.00 90.00 92 THR A CA 1
ATOM 737 C C . THR A 1 92 ? -25.471 12.733 -6.390 1.00 90.00 92 THR A C 1
ATOM 739 O O . THR A 1 92 ? -26.023 11.659 -6.658 1.00 90.00 92 THR A O 1
ATOM 742 N N . LEU A 1 93 ? -26.171 13.845 -6.165 1.00 88.12 93 LEU A N 1
ATOM 743 C CA . LEU A 1 93 ? -27.637 13.879 -6.229 1.00 88.12 93 LEU A CA 1
ATOM 744 C C . LEU A 1 93 ? -28.178 13.457 -7.605 1.00 88.12 93 LEU A C 1
ATOM 746 O O . LEU A 1 93 ? -29.190 12.762 -7.671 1.00 88.12 93 LEU A O 1
ATOM 750 N N . ASP A 1 94 ? -27.475 13.784 -8.691 1.00 88.06 94 ASP A N 1
ATOM 751 C CA . ASP A 1 94 ? -27.865 13.368 -10.045 1.00 88.06 94 ASP A CA 1
ATOM 752 C C . ASP A 1 94 ? -27.774 11.848 -10.230 1.00 88.06 94 ASP A C 1
ATOM 754 O O . ASP A 1 94 ? -28.754 11.223 -10.634 1.00 88.06 94 ASP A O 1
ATOM 758 N N . LYS A 1 95 ? -26.660 11.222 -9.822 1.00 86.31 95 LYS A N 1
ATOM 759 C CA . LYS A 1 95 ? -26.527 9.754 -9.829 1.00 86.31 95 LYS A CA 1
ATOM 760 C C . LYS A 1 95 ? -27.571 9.076 -8.943 1.00 86.31 95 LYS A C 1
ATOM 762 O O . LYS A 1 95 ? -28.072 8.013 -9.295 1.00 86.31 95 LYS A O 1
ATOM 767 N N . ALA A 1 96 ? -27.923 9.679 -7.807 1.00 86.94 96 ALA A N 1
ATOM 768 C CA . ALA A 1 96 ? -28.965 9.148 -6.935 1.00 86.94 96 ALA A CA 1
ATOM 769 C C . ALA A 1 96 ? -30.347 9.149 -7.619 1.00 86.94 96 ALA A C 1
ATOM 771 O O . ALA A 1 96 ? -31.104 8.200 -7.446 1.00 86.94 96 ALA A O 1
ATOM 772 N N . ILE A 1 97 ? -30.657 10.166 -8.429 1.00 87.81 97 ILE A N 1
ATOM 773 C CA . ILE A 1 97 ? -31.898 10.265 -9.221 1.00 87.81 97 ILE A CA 1
ATOM 774 C C . ILE A 1 97 ? -31.858 9.341 -10.457 1.00 87.81 97 ILE A C 1
ATOM 776 O O . ILE A 1 97 ? -32.893 8.831 -10.901 1.00 87.81 97 ILE A O 1
ATOM 780 N N . GLU A 1 98 ? -30.676 9.064 -11.010 1.00 86.19 98 GLU A N 1
ATOM 781 C CA . GLU A 1 98 ? -30.484 8.049 -12.054 1.00 86.19 98 GLU A CA 1
ATOM 782 C C . GLU A 1 98 ? -30.667 6.616 -11.526 1.00 86.19 98 GLU A C 1
ATOM 784 O O . GLU A 1 98 ? -31.299 5.802 -12.201 1.00 86.19 98 GLU A O 1
ATOM 789 N N . GLN A 1 99 ? -30.169 6.316 -10.322 1.00 83.31 99 GLN A N 1
ATOM 790 C CA . GLN A 1 99 ? -30.226 4.981 -9.715 1.00 83.31 99 GLN A CA 1
ATOM 791 C C . GLN A 1 99 ? -31.557 4.675 -9.010 1.00 83.31 99 GLN A C 1
ATOM 793 O O . GLN A 1 99 ? -32.093 3.582 -9.188 1.00 83.31 99 GLN A O 1
ATOM 798 N N . GLU A 1 100 ? -32.091 5.600 -8.203 1.00 87.00 100 GLU A N 1
ATOM 799 C CA . GLU A 1 100 ? -33.242 5.337 -7.330 1.00 87.00 100 GLU A CA 1
ATOM 800 C C . GLU A 1 100 ? -34.555 5.874 -7.923 1.00 87.00 100 GLU A C 1
ATOM 802 O O . GLU A 1 100 ? -34.800 7.082 -8.012 1.00 87.00 100 GLU A O 1
ATOM 807 N N . ALA A 1 101 ? -35.436 4.948 -8.307 1.00 84.38 101 ALA A N 1
ATOM 808 C CA . ALA A 1 101 ? -36.702 5.256 -8.961 1.00 84.38 101 ALA A CA 1
ATOM 809 C C . ALA A 1 101 ? -37.699 5.962 -8.026 1.00 84.38 101 ALA A C 1
ATOM 811 O O . ALA A 1 101 ? -38.468 6.807 -8.491 1.00 84.38 101 ALA A O 1
ATOM 812 N N . GLU A 1 102 ? -37.681 5.671 -6.717 1.00 82.69 102 GLU A N 1
ATOM 813 C CA . GLU A 1 102 ? -38.533 6.389 -5.758 1.00 82.69 102 GLU A CA 1
ATOM 814 C C . GLU A 1 102 ? -38.086 7.853 -5.609 1.00 82.69 102 GLU A C 1
ATOM 816 O O . GLU A 1 102 ? -38.923 8.757 -5.625 1.00 82.69 102 GLU A O 1
ATOM 821 N N . LEU A 1 103 ? -36.773 8.110 -5.571 1.00 85.75 103 LEU A N 1
ATOM 822 C CA . LEU A 1 103 ? -36.216 9.462 -5.478 1.00 85.75 103 LEU A CA 1
ATOM 823 C C . LEU A 1 103 ? -36.523 10.293 -6.734 1.00 85.75 103 LEU A C 1
ATOM 825 O O . LEU A 1 103 ? -36.938 11.446 -6.608 1.00 85.75 103 LEU A O 1
ATOM 829 N N . ARG A 1 104 ? -36.394 9.706 -7.934 1.00 88.88 104 ARG A N 1
ATOM 830 C CA . ARG A 1 104 ? -36.784 10.375 -9.188 1.00 88.88 104 ARG A CA 1
ATOM 831 C C . ARG A 1 104 ? -38.270 10.704 -9.223 1.00 88.88 104 ARG A C 1
ATOM 833 O O . ARG A 1 104 ? -38.631 11.841 -9.512 1.00 88.88 104 ARG A O 1
ATOM 840 N N . ARG A 1 105 ? -39.131 9.740 -8.879 1.00 89.94 105 ARG A N 1
ATOM 841 C CA . ARG A 1 105 ? -40.582 9.957 -8.845 1.00 89.94 105 ARG A CA 1
ATOM 842 C C . ARG A 1 105 ? -40.948 11.107 -7.905 1.00 89.94 105 ARG A C 1
ATOM 844 O O . ARG A 1 105 ? -41.793 11.920 -8.267 1.00 89.94 105 ARG A O 1
ATOM 851 N N . LEU A 1 106 ? -40.330 11.191 -6.726 1.00 87.44 106 LEU A N 1
ATOM 852 C CA . LEU A 1 106 ? -40.562 12.303 -5.801 1.00 87.44 106 LEU A CA 1
ATOM 853 C C . LEU A 1 106 ? -40.070 13.637 -6.387 1.00 87.44 106 LEU A C 1
ATOM 855 O O . LEU A 1 106 ? -40.821 14.603 -6.375 1.00 87.44 106 LEU A O 1
ATOM 859 N N . TYR A 1 107 ? -38.877 13.677 -6.989 1.00 89.81 107 TYR A N 1
ATOM 860 C CA . TYR A 1 107 ? -38.355 14.874 -7.664 1.00 89.81 107 TYR A CA 1
ATOM 861 C C . TYR A 1 107 ? -39.247 15.375 -8.825 1.00 89.81 107 TYR A C 1
ATOM 863 O O . TYR A 1 107 ? -39.336 16.577 -9.069 1.00 89.81 107 TYR A O 1
ATOM 871 N N . GLU A 1 108 ? -39.915 14.468 -9.542 1.00 89.00 108 GLU A N 1
ATOM 872 C CA . GLU A 1 108 ? -40.796 14.800 -10.671 1.00 89.00 108 GLU A CA 1
ATOM 873 C C . GLU A 1 108 ? -42.221 15.214 -10.257 1.00 89.00 108 GLU A C 1
ATOM 875 O O . GLU A 1 108 ? -42.860 15.965 -10.991 1.00 89.00 108 GLU A O 1
ATOM 880 N N . ASN A 1 109 ? -42.735 14.722 -9.119 1.00 88.94 109 ASN A N 1
ATOM 881 C CA . ASN A 1 109 ? -44.158 14.836 -8.747 1.00 88.94 109 ASN A CA 1
ATOM 882 C C . ASN A 1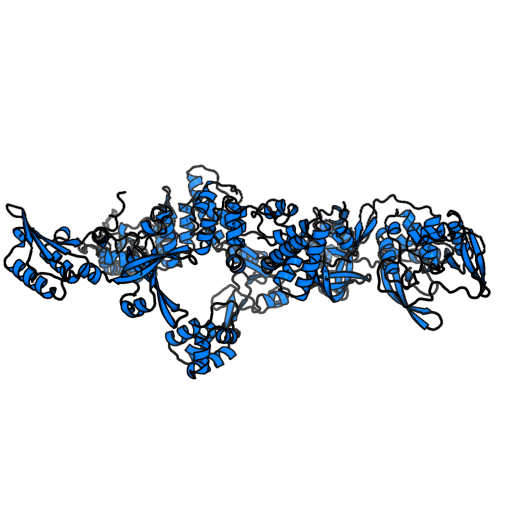 109 ? -44.434 15.695 -7.495 1.00 88.94 109 ASN A C 1
ATOM 884 O O . ASN A 1 109 ? -45.599 15.954 -7.201 1.00 88.94 109 ASN A O 1
ATOM 888 N N . ASP A 1 110 ? -43.408 16.111 -6.749 1.00 89.88 110 ASP A N 1
ATOM 889 C CA . ASP A 1 110 ? -43.535 16.882 -5.505 1.00 89.88 110 ASP A CA 1
ATOM 890 C C . ASP A 1 110 ? -42.690 18.166 -5.599 1.00 89.88 110 ASP A C 1
ATOM 892 O O . ASP A 1 110 ? -41.460 18.114 -5.679 1.00 89.88 110 ASP A O 1
ATOM 896 N N . GLU A 1 111 ? -43.346 19.331 -5.629 1.00 87.50 111 GLU A N 1
ATOM 897 C CA . GLU A 1 111 ? -42.668 20.624 -5.808 1.00 87.50 111 GLU A CA 1
ATOM 898 C C . GLU A 1 111 ? -41.815 21.039 -4.596 1.00 87.50 111 GLU A C 1
ATOM 900 O O . GLU A 1 111 ? -40.789 21.699 -4.784 1.00 87.50 111 GLU A O 1
ATOM 905 N N . GLU A 1 112 ? -42.166 20.617 -3.373 1.00 85.69 112 GLU A N 1
ATOM 906 C CA . GLU A 1 112 ? -41.347 20.881 -2.181 1.00 85.69 112 GLU A CA 1
ATOM 907 C C . GLU A 1 112 ? -40.050 20.068 -2.239 1.00 85.69 112 GLU A C 1
ATOM 909 O O . GLU A 1 112 ? -38.957 20.611 -2.060 1.00 85.69 112 GLU A O 1
ATOM 914 N N . ILE A 1 113 ? -40.150 18.771 -2.555 1.00 88.88 113 ILE A N 1
ATOM 915 C CA . ILE A 1 113 ? -38.985 17.887 -2.693 1.00 88.88 113 ILE A CA 1
ATOM 916 C C . ILE A 1 113 ? -38.119 18.318 -3.880 1.00 88.88 113 ILE A C 1
ATOM 918 O O . ILE A 1 113 ? -36.890 18.334 -3.767 1.00 88.88 113 ILE A O 1
ATOM 922 N N . ARG A 1 114 ? -38.733 18.727 -4.996 1.00 90.94 114 ARG A N 1
ATOM 923 C CA . ARG A 1 114 ? -38.027 19.287 -6.151 1.00 90.94 114 ARG A CA 1
ATOM 924 C C . ARG A 1 114 ? -37.243 20.545 -5.781 1.00 90.94 114 ARG A C 1
ATOM 926 O O . ARG A 1 114 ? -36.050 20.618 -6.073 1.00 90.94 114 ARG A O 1
ATOM 933 N N . GLY A 1 115 ? -37.878 21.498 -5.095 1.00 89.31 115 GLY A N 1
ATOM 934 C CA . GLY A 1 115 ? -37.228 22.716 -4.610 1.00 89.31 115 GLY A CA 1
ATOM 935 C C . GLY A 1 115 ? -36.069 22.420 -3.655 1.00 89.31 115 GLY A C 1
ATOM 936 O O . GLY A 1 115 ? -34.969 22.943 -3.837 1.00 89.31 115 GLY A O 1
ATOM 937 N N . LEU A 1 116 ? -36.278 21.519 -2.689 1.00 92.31 116 LEU A N 1
ATOM 938 C CA . LEU A 1 116 ? -35.252 21.063 -1.748 1.00 92.31 116 LEU A CA 1
ATOM 939 C C . LEU A 1 116 ? -34.042 20.467 -2.487 1.00 92.31 116 LEU A C 1
ATOM 941 O O . LEU A 1 116 ? -32.905 20.853 -2.211 1.00 92.31 116 LEU A O 1
ATOM 945 N N . ILE A 1 117 ? -34.271 19.571 -3.451 1.00 92.25 117 ILE A N 1
ATOM 946 C CA . ILE A 1 117 ? -33.211 18.913 -4.230 1.00 92.25 117 ILE A CA 1
ATOM 947 C C . ILE A 1 117 ? -32.490 19.897 -5.165 1.00 92.25 117 ILE A C 1
ATOM 949 O O . ILE A 1 117 ? -31.265 19.848 -5.253 1.00 92.25 117 ILE A O 1
ATOM 953 N N . ASP A 1 118 ? -33.193 20.828 -5.816 1.00 93.06 118 ASP A N 1
ATOM 954 C CA . ASP A 1 118 ? -32.573 21.810 -6.720 1.00 93.06 118 ASP A CA 1
ATOM 955 C C . ASP A 1 118 ? -31.824 22.938 -5.984 1.00 93.06 118 ASP A C 1
ATOM 957 O O . ASP A 1 118 ? -30.920 23.552 -6.561 1.00 93.06 118 ASP A O 1
ATOM 961 N N . LEU A 1 119 ? -32.124 23.192 -4.702 1.00 92.38 119 LEU A N 1
ATOM 962 C CA . LEU A 1 119 ? -31.221 23.936 -3.814 1.00 92.38 119 LEU A CA 1
ATOM 963 C C . LEU A 1 119 ? -30.043 23.068 -3.351 1.00 92.38 119 LEU A C 1
ATOM 965 O O . LEU A 1 119 ? -28.906 23.537 -3.371 1.00 92.38 119 LEU A O 1
ATOM 969 N N . ALA A 1 120 ? -30.280 21.809 -2.975 1.00 92.62 120 ALA A N 1
ATOM 970 C CA . ALA A 1 120 ? -29.230 20.907 -2.503 1.00 92.62 120 ALA A CA 1
ATOM 971 C C . ALA A 1 120 ? -28.154 20.641 -3.573 1.00 92.62 120 ALA A C 1
ATOM 973 O O . ALA A 1 120 ? -26.969 20.707 -3.264 1.00 92.62 120 ALA A O 1
ATOM 974 N N . ARG A 1 121 ? -28.538 20.469 -4.845 1.00 91.75 121 ARG A N 1
ATOM 975 C CA . ARG A 1 121 ? -27.631 20.376 -6.008 1.00 91.75 121 ARG A CA 1
ATOM 976 C C . ARG A 1 121 ? -26.674 21.562 -6.142 1.00 91.75 121 ARG A C 1
ATOM 978 O O . ARG A 1 121 ? -25.526 21.379 -6.520 1.00 91.75 121 ARG A O 1
ATOM 985 N N . LYS A 1 122 ? -27.124 22.781 -5.820 1.00 91.94 122 LYS A N 1
ATOM 986 C CA . LYS A 1 122 ? -26.300 24.008 -5.893 1.00 91.94 122 LYS A CA 1
ATOM 987 C C . LYS A 1 122 ? -25.317 24.145 -4.728 1.00 91.94 122 LYS A C 1
ATOM 989 O O . LYS A 1 122 ? -24.460 25.024 -4.760 1.00 91.94 122 LYS A O 1
ATOM 994 N N . LEU A 1 123 ? -25.480 23.321 -3.695 1.00 91.50 123 LEU A N 1
ATOM 995 C CA . LEU A 1 123 ? -24.682 23.324 -2.472 1.00 91.50 123 LEU A CA 1
ATOM 996 C C . LEU A 1 123 ? -23.857 22.033 -2.310 1.00 91.50 123 LEU A C 1
ATOM 998 O O . LEU A 1 123 ? -22.952 21.992 -1.479 1.00 91.50 123 LEU A O 1
ATOM 1002 N N . GLU A 1 124 ? -24.137 20.995 -3.103 1.00 91.31 124 GLU A N 1
ATOM 1003 C CA . GLU A 1 124 ? -23.379 19.745 -3.133 1.00 91.31 124 GLU A CA 1
ATOM 1004 C C . GLU A 1 124 ? -21.895 20.011 -3.443 1.00 91.31 124 GLU A C 1
ATOM 1006 O O . GLU A 1 124 ? -21.545 20.781 -4.336 1.00 91.31 124 GLU A O 1
ATOM 1011 N N . GLY A 1 125 ? -21.007 19.395 -2.661 1.00 86.00 125 GLY A N 1
ATOM 1012 C CA . GLY A 1 125 ? -19.555 19.530 -2.817 1.00 86.00 125 GLY A CA 1
ATOM 1013 C C . GLY A 1 125 ? -18.931 20.809 -2.240 1.00 86.00 125 GLY A C 1
ATOM 1014 O O . GLY A 1 125 ? -17.713 20.838 -2.074 1.00 86.00 125 GLY A O 1
ATOM 1015 N N . LEU A 1 126 ? -19.709 21.831 -1.859 1.00 90.19 126 LEU A N 1
ATOM 1016 C CA . LEU A 1 126 ? -19.161 23.025 -1.196 1.00 90.19 126 LEU A CA 1
ATOM 1017 C C . LEU A 1 126 ? -18.585 22.689 0.190 1.00 90.19 126 LEU A C 1
ATOM 1019 O O . LEU A 1 126 ? -19.097 21.817 0.896 1.00 90.19 126 LEU A O 1
ATOM 1023 N N . ALA A 1 127 ? -17.542 23.409 0.609 1.00 86.31 127 ALA A N 1
ATOM 1024 C CA . ALA A 1 127 ? -16.963 23.274 1.945 1.00 86.31 127 ALA A CA 1
ATOM 1025 C C . ALA A 1 127 ? -17.918 23.809 3.033 1.00 86.31 127 ALA A C 1
ATOM 1027 O O . ALA A 1 127 ? -18.475 24.898 2.909 1.00 86.31 127 ALA A O 1
ATOM 1028 N N . ARG A 1 128 ? -18.086 23.036 4.111 1.00 84.06 128 ARG A N 1
ATOM 1029 C CA . ARG A 1 128 ? -18.956 23.330 5.262 1.00 84.06 128 ARG A CA 1
ATOM 1030 C C . ARG A 1 128 ? -18.175 23.863 6.460 1.00 84.06 128 ARG A C 1
ATOM 1032 O O . ARG A 1 128 ? -18.598 24.821 7.097 1.00 84.06 128 ARG A O 1
ATOM 1039 N N . ASN A 1 129 ? -17.082 23.189 6.809 1.00 84.94 129 ASN A N 1
ATOM 1040 C CA . ASN A 1 129 ? -16.274 23.458 7.993 1.00 84.94 129 ASN A CA 1
ATOM 1041 C C . ASN A 1 129 ? -14.837 22.948 7.811 1.00 84.94 129 ASN A C 1
ATOM 1043 O O . ASN A 1 129 ? -14.578 22.057 6.999 1.00 84.94 129 ASN A O 1
ATOM 1047 N N . VAL A 1 130 ? -13.914 23.508 8.593 1.00 84.56 130 VAL A N 1
ATOM 1048 C CA . VAL A 1 130 ? -12.545 23.001 8.739 1.00 84.56 130 VAL A CA 1
ATOM 1049 C C . VAL A 1 130 ? -12.536 21.983 9.881 1.00 84.56 130 VAL A C 1
ATOM 1051 O O . VAL A 1 130 ? -13.049 22.263 10.960 1.00 84.56 130 VAL A O 1
ATOM 1054 N N . GLY A 1 131 ? -11.982 20.800 9.636 1.00 81.06 131 GLY A N 1
ATOM 1055 C CA . GLY A 1 131 ? -11.655 19.788 10.642 1.00 81.06 131 GLY A CA 1
ATOM 1056 C C . GLY A 1 131 ? -10.188 19.365 10.530 1.00 81.06 131 GLY A C 1
ATOM 1057 O O . GLY A 1 131 ? -9.467 19.835 9.650 1.00 81.06 131 GLY A O 1
ATOM 1058 N N . LYS A 1 132 ? -9.732 18.448 11.388 1.00 81.88 132 LYS A N 1
ATOM 1059 C CA . LYS A 1 132 ? -8.335 17.968 11.419 1.00 81.88 132 LYS A CA 1
ATOM 1060 C C . LYS A 1 132 ? -8.211 16.595 10.738 1.00 81.88 132 LYS A C 1
ATOM 1062 O O . LYS A 1 132 ? -9.044 15.723 10.977 1.00 81.88 132 LYS A O 1
ATOM 1067 N N . HIS A 1 133 ? -7.193 16.379 9.897 1.00 76.44 133 HIS A N 1
ATOM 1068 C CA . HIS A 1 133 ? -6.986 15.102 9.200 1.00 76.44 133 HIS A CA 1
ATOM 1069 C C . HIS A 1 133 ? -6.668 13.991 10.211 1.00 76.44 133 HIS A C 1
ATOM 1071 O O . HIS A 1 133 ? -5.706 14.084 10.974 1.00 76.44 133 HIS A O 1
ATOM 1077 N N . ALA A 1 134 ? -7.449 12.907 10.191 1.00 63.97 134 ALA A N 1
ATOM 1078 C CA . ALA A 1 134 ? -7.390 11.848 11.204 1.00 63.97 134 ALA A CA 1
ATOM 1079 C C . ALA A 1 134 ? -6.022 11.137 11.313 1.00 63.97 134 ALA A C 1
ATOM 1081 O O . ALA A 1 134 ? -5.718 10.559 12.353 1.00 63.97 134 ALA A O 1
ATOM 1082 N N . GLY A 1 135 ? -5.170 11.220 10.284 1.00 64.81 135 GLY A N 1
ATOM 1083 C CA . GLY A 1 135 ? -3.761 10.805 10.343 1.00 64.81 135 GLY A CA 1
ATOM 1084 C C . GLY A 1 135 ? -2.743 11.893 9.978 1.00 64.81 135 GLY A C 1
ATOM 1085 O O . GLY A 1 135 ? -1.560 11.724 10.237 1.00 64.81 135 GLY A O 1
ATOM 1086 N N . GLY A 1 136 ? -3.174 13.010 9.391 1.00 80.00 136 GLY A N 1
ATOM 1087 C CA . GLY A 1 136 ? -2.289 13.845 8.572 1.00 80.00 136 GLY A CA 1
ATOM 1088 C C . GLY A 1 136 ? -1.437 14.788 9.404 1.00 80.00 136 GLY A C 1
ATOM 1089 O O . GLY A 1 136 ? -1.966 15.708 10.026 1.00 80.00 136 GLY A O 1
ATOM 1090 N N . VAL A 1 137 ? -0.124 14.593 9.366 1.00 86.12 137 VAL A N 1
ATOM 1091 C CA . VAL A 1 137 ? 0.880 15.446 10.006 1.00 86.12 137 VAL A CA 1
ATOM 1092 C C . VAL A 1 137 ? 1.787 16.021 8.929 1.00 86.12 137 VAL A C 1
ATOM 1094 O O . VAL A 1 137 ? 2.253 15.302 8.046 1.00 86.12 137 VAL A O 1
ATOM 1097 N N . VAL A 1 138 ? 2.061 17.318 9.010 1.00 88.31 138 VAL A N 1
ATOM 1098 C CA . VAL A 1 138 ? 3.017 18.002 8.142 1.00 88.31 138 VAL A CA 1
ATOM 1099 C C . VAL A 1 138 ? 4.242 18.431 8.944 1.00 88.31 138 VAL A C 1
ATOM 1101 O O . VAL A 1 138 ? 4.123 18.920 10.070 1.00 88.31 138 VAL A O 1
ATOM 1104 N N . ILE A 1 139 ? 5.428 18.237 8.361 1.00 88.38 139 ILE A N 1
ATOM 1105 C CA . ILE A 1 139 ? 6.710 18.654 8.942 1.00 88.38 139 ILE A CA 1
ATOM 1106 C C . ILE A 1 139 ? 7.375 19.634 7.971 1.00 88.38 139 ILE A C 1
ATOM 1108 O O . ILE A 1 139 ? 7.924 19.240 6.941 1.00 88.38 139 ILE A O 1
ATOM 1112 N N . ALA A 1 140 ? 7.313 20.924 8.294 1.00 87.69 140 ALA A N 1
ATOM 1113 C CA . ALA A 1 140 ? 7.920 21.985 7.501 1.00 87.69 140 ALA A CA 1
ATOM 1114 C C . ALA A 1 140 ? 9.426 22.151 7.812 1.00 87.69 140 ALA A C 1
ATOM 1116 O O . ALA A 1 140 ? 9.871 21.910 8.938 1.00 87.69 140 ALA A O 1
ATOM 1117 N N . PRO A 1 141 ? 10.248 22.593 6.839 1.00 84.94 141 PRO A N 1
ATOM 1118 C CA . PRO A 1 141 ? 11.676 22.847 7.062 1.00 84.94 141 PRO A CA 1
ATOM 1119 C C . PRO A 1 141 ? 11.950 24.147 7.847 1.00 84.94 141 PRO A C 1
ATOM 1121 O O . PRO A 1 141 ? 13.022 24.300 8.439 1.00 84.94 141 PRO A O 1
ATOM 1124 N N . SER A 1 142 ? 10.994 25.077 7.859 1.00 87.00 142 SER A N 1
ATOM 1125 C CA . SER A 1 142 ? 10.985 26.326 8.632 1.00 87.00 142 SER A CA 1
ATOM 1126 C C . SER A 1 142 ? 9.596 26.536 9.253 1.00 87.00 142 SER A C 1
ATOM 1128 O O . SER A 1 142 ? 8.823 25.584 9.354 1.00 87.00 142 SER A O 1
ATOM 1130 N N . THR A 1 143 ? 9.291 27.747 9.716 1.00 88.88 143 THR A N 1
ATOM 1131 C CA . THR A 1 143 ? 7.981 28.126 10.256 1.00 88.88 143 THR A CA 1
ATOM 1132 C C . THR A 1 143 ? 6.855 27.780 9.278 1.00 88.88 143 THR A C 1
ATOM 1134 O O . THR A 1 143 ? 6.916 28.135 8.105 1.00 88.88 143 THR A O 1
ATOM 1137 N N . LEU A 1 144 ? 5.798 27.106 9.743 1.00 86.62 144 LEU A N 1
ATOM 1138 C CA . LEU A 1 144 ? 4.675 26.682 8.887 1.00 86.62 144 LEU A CA 1
ATOM 1139 C C . LEU A 1 144 ? 3.989 27.850 8.173 1.00 86.62 144 LEU A C 1
ATOM 1141 O O . LEU A 1 144 ? 3.581 27.711 7.022 1.00 86.62 144 LEU A O 1
ATOM 1145 N N . THR A 1 145 ? 3.945 29.010 8.831 1.00 87.12 145 THR A N 1
ATOM 1146 C CA . THR A 1 145 ? 3.441 30.283 8.295 1.00 87.12 145 THR A CA 1
ATOM 1147 C C . THR A 1 145 ? 4.182 30.777 7.050 1.00 87.12 145 THR A C 1
ATOM 1149 O O . THR A 1 145 ? 3.671 31.654 6.361 1.00 87.12 145 THR A O 1
ATOM 1152 N N . ASP A 1 146 ? 5.362 30.229 6.742 1.00 87.19 146 ASP A N 1
ATOM 1153 C CA . ASP A 1 146 ? 6.103 30.509 5.507 1.00 87.19 146 ASP A CA 1
ATOM 1154 C C . ASP A 1 146 ? 5.453 29.837 4.277 1.00 87.19 146 ASP A C 1
ATOM 1156 O O . ASP A 1 146 ? 5.734 30.232 3.145 1.00 87.19 146 ASP A O 1
ATOM 1160 N N . PHE A 1 147 ? 4.614 28.814 4.497 1.00 86.00 147 PHE A N 1
ATOM 1161 C CA . PHE A 1 147 ? 4.044 27.937 3.465 1.00 86.00 147 PHE A CA 1
ATOM 1162 C C . PHE A 1 147 ? 2.511 27.913 3.473 1.00 86.00 147 PHE A C 1
ATOM 1164 O O . PHE A 1 147 ? 1.897 28.024 2.417 1.00 86.00 147 PHE A O 1
ATOM 1171 N N . SER A 1 148 ? 1.894 27.773 4.650 1.00 87.06 148 SER A N 1
ATOM 1172 C CA . SER A 1 148 ? 0.441 27.744 4.846 1.00 87.06 148 SER A CA 1
ATOM 1173 C C . SER A 1 148 ? 0.066 28.702 5.975 1.00 87.06 148 SER A C 1
ATOM 1175 O O . SER A 1 148 ? 0.687 28.649 7.040 1.00 87.06 148 SER A O 1
ATOM 1177 N N . PRO A 1 149 ? -0.996 29.516 5.835 1.00 88.62 149 PRO A N 1
ATOM 1178 C CA . PRO A 1 149 ? -1.629 30.098 7.008 1.00 88.62 149 PRO A CA 1
ATOM 1179 C C . PRO A 1 149 ? -2.154 28.971 7.913 1.00 88.62 149 PRO A C 1
ATOM 1181 O O . PRO A 1 149 ? -2.458 27.867 7.447 1.00 88.62 149 PRO A O 1
ATOM 1184 N N . LEU A 1 150 ? -2.224 29.244 9.214 1.00 87.94 150 LEU A N 1
ATOM 1185 C CA . LEU A 1 150 ? -2.684 28.289 10.222 1.00 87.94 150 LEU A CA 1
ATOM 1186 C C . LEU A 1 150 ? -4.131 28.583 10.633 1.00 87.94 150 LEU A C 1
ATOM 1188 O O . LEU A 1 150 ? -4.604 29.718 10.538 1.00 87.94 150 LEU A O 1
ATOM 1192 N N . TYR A 1 151 ? -4.828 27.553 11.092 1.00 86.94 151 TYR A N 1
ATOM 1193 C CA . TYR A 1 151 ? -6.132 27.631 11.737 1.00 86.94 151 TYR A CA 1
ATOM 1194 C C . TYR A 1 151 ? -6.013 27.110 13.172 1.00 86.94 151 TYR A C 1
ATOM 1196 O O . TYR A 1 151 ? -5.366 26.092 13.422 1.00 86.94 151 TYR A O 1
ATOM 1204 N N . CYS A 1 152 ? -6.641 27.816 14.109 1.00 81.69 152 CYS A N 1
ATOM 1205 C CA . CYS A 1 152 ? -6.749 27.424 15.510 1.00 81.69 152 CYS A CA 1
ATOM 1206 C C . CYS A 1 152 ? -8.224 27.483 15.907 1.00 81.69 152 CYS A C 1
ATOM 1208 O O . CYS A 1 152 ? -8.930 28.418 15.528 1.00 81.69 152 CYS A O 1
ATOM 1210 N N . GLU A 1 153 ? -8.670 26.493 16.670 1.00 76.81 153 GLU A N 1
ATOM 1211 C CA . GLU A 1 153 ? -10.030 26.406 17.201 1.00 76.81 153 GLU A CA 1
ATOM 1212 C C . GLU A 1 153 ? -10.074 27.051 18.599 1.00 76.81 153 GLU A C 1
ATOM 1214 O O . GLU A 1 153 ? -9.071 27.035 19.321 1.00 76.81 153 GLU A O 1
ATOM 1219 N N . GLU A 1 154 ? -11.191 27.676 18.986 1.00 64.44 154 GLU A N 1
ATOM 1220 C CA . GLU A 1 154 ? -11.254 28.432 20.245 1.00 64.44 154 GLU A CA 1
ATOM 1221 C C . GLU A 1 154 ? -11.077 27.512 21.465 1.00 64.44 154 GLU A C 1
ATOM 1223 O O . GLU A 1 154 ? -11.906 26.649 21.745 1.00 64.44 154 GLU A O 1
ATOM 1228 N N . GLY A 1 155 ? -9.984 27.720 22.207 1.00 57.03 155 GLY A N 1
ATOM 1229 C CA . GLY A 1 155 ? -9.617 26.923 23.382 1.00 57.03 155 GLY A CA 1
ATOM 1230 C C . GLY A 1 155 ? -8.615 25.792 23.119 1.00 57.03 155 GLY A C 1
ATOM 1231 O O . GLY A 1 155 ? -8.142 25.192 24.082 1.00 57.03 155 GLY A O 1
ATOM 1232 N N . ASP A 1 156 ? -8.241 25.524 21.863 1.00 63.06 156 ASP A N 1
ATOM 1233 C CA . ASP A 1 156 ? -7.228 24.518 21.519 1.00 63.06 156 ASP A CA 1
ATOM 1234 C C . ASP A 1 156 ? -5.818 25.135 21.380 1.00 63.06 156 ASP A C 1
ATOM 1236 O O . ASP A 1 156 ? -5.630 26.255 20.906 1.00 63.06 156 ASP A O 1
ATOM 1240 N N . VAL A 1 157 ? -4.802 24.371 21.785 1.00 57.53 157 VAL A N 1
ATOM 1241 C CA . VAL A 1 157 ? -3.369 24.696 21.683 1.00 57.53 157 VAL A CA 1
ATOM 1242 C C . VAL A 1 157 ? -2.762 24.150 20.372 1.00 57.53 157 VAL A C 1
ATOM 1244 O O . VAL A 1 157 ? -1.666 24.546 19.970 1.00 57.53 157 VAL A O 1
ATOM 1247 N N . GLY A 1 158 ? -3.449 23.224 19.692 1.00 65.69 158 GLY A N 1
ATOM 1248 C CA . GLY A 1 158 ? -3.001 22.556 18.469 1.00 65.69 158 GLY A CA 1
ATOM 1249 C C . GLY A 1 158 ? -3.449 23.242 17.174 1.00 65.69 158 GLY A C 1
ATOM 1250 O O . GLY A 1 158 ? -4.512 22.919 16.636 1.00 65.69 158 GLY A O 1
ATOM 1251 N N . ALA A 1 159 ? -2.594 24.116 16.635 1.00 72.31 159 ALA A N 1
ATOM 1252 C CA . ALA A 1 159 ? -2.764 24.729 15.316 1.00 72.31 159 ALA A CA 1
ATOM 1253 C C . ALA A 1 159 ? -2.700 23.699 14.167 1.00 72.31 159 ALA A C 1
ATOM 1255 O O . ALA A 1 159 ? -1.854 22.797 14.176 1.00 72.31 159 ALA A O 1
ATOM 1256 N N . VAL A 1 160 ? -3.545 23.877 13.149 1.00 87.06 160 VAL A N 1
ATOM 1257 C CA . VAL A 1 160 ? -3.590 23.073 11.909 1.00 87.06 160 VAL A CA 1
ATOM 1258 C C . VAL A 1 160 ? -3.297 23.924 10.671 1.00 87.06 160 VAL A C 1
ATOM 1260 O O . VAL A 1 160 ? -3.422 25.148 10.729 1.00 87.06 160 VAL A O 1
ATOM 1263 N N . THR A 1 161 ? -2.914 23.319 9.543 1.00 88.75 161 THR A N 1
ATOM 1264 C CA . THR A 1 161 ? -2.848 24.045 8.255 1.00 88.75 161 THR A CA 1
ATOM 1265 C C . THR A 1 161 ? -4.232 24.547 7.843 1.00 88.75 161 THR A C 1
ATOM 1267 O O . THR A 1 161 ? -5.241 23.996 8.265 1.00 88.75 161 THR A O 1
ATOM 1270 N N . GLN A 1 162 ? -4.315 25.578 6.999 1.00 88.69 162 GLN A N 1
ATOM 1271 C CA . GLN A 1 162 ? -5.568 25.892 6.296 1.00 88.69 162 GLN A CA 1
ATOM 1272 C C . GLN A 1 162 ? -5.719 25.096 4.995 1.00 88.69 162 GLN A C 1
ATOM 1274 O O . GLN A 1 162 ? -6.844 24.859 4.578 1.00 88.69 162 GLN A O 1
ATOM 1279 N N . PHE A 1 163 ? -4.611 24.673 4.379 1.00 89.62 163 PHE A N 1
ATOM 1280 C CA . PHE A 1 163 ? -4.601 23.811 3.193 1.00 89.62 163 PHE A CA 1
ATOM 1281 C C . PHE A 1 163 ? -4.911 22.343 3.536 1.00 89.62 163 PHE A C 1
ATOM 1283 O O . PHE A 1 163 ? -4.548 21.872 4.621 1.00 89.62 163 PHE A O 1
ATOM 1290 N N . ASP A 1 164 ? -5.543 21.628 2.598 1.00 84.62 164 ASP A N 1
ATOM 1291 C CA . ASP A 1 164 ? -5.908 20.209 2.721 1.00 84.62 164 ASP A CA 1
ATOM 1292 C C . ASP A 1 164 ? -4.762 19.243 2.339 1.00 84.62 164 ASP A C 1
ATOM 1294 O O . ASP A 1 164 ? -3.646 19.665 2.040 1.00 84.62 164 ASP A O 1
ATOM 1298 N N . LYS A 1 165 ? -5.018 17.925 2.348 1.00 81.19 165 LYS A N 1
ATOM 1299 C CA . LYS A 1 165 ? -4.021 16.892 1.998 1.00 81.19 165 LYS A CA 1
ATOM 1300 C C . LYS A 1 165 ? -3.392 17.083 0.606 1.00 81.19 165 LYS A C 1
ATOM 1302 O O . LYS A 1 165 ? -2.191 16.859 0.472 1.00 81.19 165 LYS A O 1
ATOM 1307 N N . ASN A 1 166 ? -4.160 17.495 -0.401 1.00 81.50 166 ASN A N 1
ATOM 1308 C CA . ASN A 1 166 ? -3.667 17.688 -1.768 1.00 81.50 166 ASN A CA 1
ATOM 1309 C C . ASN A 1 166 ? -2.959 19.040 -1.917 1.00 81.50 166 ASN A C 1
ATOM 1311 O O . ASN A 1 166 ? -1.920 19.120 -2.575 1.00 81.50 166 ASN A O 1
ATOM 1315 N N . ASP A 1 167 ? -3.492 20.090 -1.290 1.00 85.62 167 ASP A N 1
ATOM 1316 C CA . ASP A 1 167 ? -2.921 21.437 -1.350 1.00 85.62 167 ASP A CA 1
ATOM 1317 C C . ASP A 1 167 ? -1.612 21.544 -0.548 1.00 85.62 167 ASP A C 1
ATOM 1319 O O . ASP A 1 167 ? -0.671 22.196 -0.997 1.00 85.62 167 ASP A O 1
ATOM 1323 N N . VAL A 1 168 ? -1.488 20.850 0.592 1.00 82.38 168 VAL A N 1
ATOM 1324 C CA . VAL A 1 168 ? -0.235 20.746 1.370 1.00 82.38 168 VAL A CA 1
ATOM 1325 C C . VAL A 1 168 ? 0.857 20.008 0.585 1.00 82.38 168 VAL A C 1
ATOM 1327 O O . VAL A 1 168 ? 2.004 20.460 0.561 1.00 82.38 168 VAL A O 1
ATOM 1330 N N . GLU A 1 169 ? 0.511 18.911 -0.096 1.00 78.31 169 GLU A N 1
ATOM 1331 C CA . GLU A 1 169 ? 1.452 18.171 -0.951 1.00 78.31 169 GLU A CA 1
ATOM 1332 C C . GLU A 1 169 ? 1.842 18.998 -2.193 1.00 78.31 169 GLU A C 1
ATOM 1334 O O . GLU A 1 169 ? 3.020 19.080 -2.548 1.00 78.31 169 GLU A O 1
ATOM 1339 N N . SER A 1 170 ? 0.885 19.720 -2.790 1.00 82.25 170 SER A N 1
ATOM 1340 C CA . SER A 1 170 ? 1.115 20.647 -3.912 1.00 82.25 170 SER A CA 1
ATOM 1341 C C . SER A 1 170 ? 1.942 21.879 -3.519 1.00 82.25 170 SER A C 1
ATOM 1343 O O . SER A 1 170 ? 2.716 22.387 -4.331 1.00 82.25 170 SER A O 1
ATOM 1345 N N . ALA A 1 171 ? 1.847 22.330 -2.264 1.00 80.19 171 ALA A N 1
ATOM 1346 C CA . ALA A 1 171 ? 2.720 23.345 -1.672 1.00 80.19 171 ALA A CA 1
ATOM 1347 C C . ALA A 1 171 ? 4.151 22.832 -1.392 1.00 80.19 171 ALA A C 1
ATOM 1349 O O . ALA A 1 171 ? 5.010 23.600 -0.953 1.00 80.19 171 ALA A O 1
ATOM 1350 N N . GLY A 1 172 ? 4.433 21.551 -1.662 1.00 75.19 172 GLY A N 1
ATOM 1351 C CA . GLY A 1 172 ? 5.759 20.944 -1.542 1.00 75.19 172 GLY A CA 1
ATOM 1352 C C . GLY A 1 172 ? 6.158 20.572 -0.114 1.00 75.19 172 GLY A C 1
ATOM 1353 O O . GLY A 1 172 ? 7.348 20.386 0.154 1.00 75.19 172 GLY A O 1
ATOM 1354 N N . LEU A 1 173 ? 5.196 20.477 0.808 1.00 81.44 173 LEU A N 1
ATOM 1355 C CA . LEU A 1 173 ? 5.437 20.025 2.175 1.00 81.44 173 LEU A CA 1
ATOM 1356 C C . LEU A 1 173 ? 5.308 18.500 2.273 1.00 81.44 173 LEU A C 1
ATOM 1358 O O . LEU A 1 173 ? 4.411 17.896 1.690 1.00 81.44 173 LEU A O 1
ATOM 1362 N N . VAL A 1 174 ? 6.195 17.871 3.049 1.00 78.88 174 VAL A N 1
ATOM 1363 C CA . VAL A 1 174 ? 6.145 16.420 3.270 1.00 78.88 174 VAL A CA 1
ATOM 1364 C C . VAL A 1 174 ? 5.053 16.107 4.288 1.00 78.88 174 VAL A C 1
ATOM 1366 O O . VAL A 1 174 ? 5.143 16.508 5.454 1.00 78.88 174 VAL A O 1
ATOM 1369 N N . LYS A 1 175 ? 4.034 15.376 3.836 1.00 82.69 175 LYS A N 1
ATOM 1370 C CA . LYS A 1 175 ? 3.004 14.789 4.690 1.00 82.69 175 LYS A CA 1
ATOM 1371 C C . LYS A 1 175 ? 3.441 13.417 5.209 1.00 82.69 175 LYS A C 1
ATOM 1373 O O . LYS A 1 175 ? 4.103 12.658 4.505 1.00 82.69 175 LYS A O 1
ATOM 1378 N N . PHE A 1 176 ? 3.007 13.093 6.418 1.00 84.00 176 PHE A N 1
ATOM 1379 C CA . PHE A 1 176 ? 3.041 11.755 6.993 1.00 84.00 176 PHE A CA 1
ATOM 1380 C C . PHE A 1 176 ? 1.640 11.433 7.504 1.00 84.00 176 PHE A C 1
ATOM 1382 O O . PHE A 1 176 ? 1.039 12.254 8.200 1.00 84.00 176 PHE A O 1
ATOM 1389 N N . ASP A 1 177 ? 1.114 10.257 7.175 1.00 79.88 177 ASP A N 1
ATOM 1390 C CA . ASP A 1 177 ? -0.198 9.825 7.646 1.00 79.88 177 ASP A CA 1
ATOM 1391 C C . ASP A 1 177 ? -0.007 8.876 8.847 1.00 79.88 177 ASP A C 1
ATOM 1393 O O . ASP A 1 177 ? 0.111 7.658 8.732 1.00 79.88 177 ASP A O 1
ATOM 1397 N N . PHE A 1 178 ? 0.084 9.481 10.039 1.00 84.31 178 PHE A N 1
ATOM 1398 C CA . PHE A 1 178 ? 0.185 8.814 11.342 1.00 84.31 178 PHE A CA 1
ATOM 1399 C C . PHE A 1 178 ? -1.202 8.329 11.786 1.00 84.31 178 PHE A C 1
ATOM 1401 O O . PHE A 1 178 ? -1.947 9.025 12.490 1.00 84.31 178 PHE A O 1
ATOM 1408 N N . LEU A 1 179 ? -1.568 7.131 11.346 1.00 80.38 179 LEU A N 1
ATOM 1409 C CA . LEU A 1 179 ? -2.883 6.533 11.550 1.00 80.38 179 LEU A CA 1
ATOM 1410 C C . LEU A 1 179 ? -3.033 5.996 12.983 1.00 80.38 179 LEU A C 1
ATOM 1412 O O . LEU A 1 179 ? -2.150 5.331 13.517 1.00 80.38 179 LEU A O 1
ATOM 1416 N N . GLY A 1 180 ? -4.167 6.287 13.626 1.00 81.50 180 GLY A N 1
ATOM 1417 C CA . GLY A 1 180 ? -4.499 5.768 14.958 1.00 81.50 180 GLY A CA 1
ATOM 1418 C C . GLY A 1 180 ? -5.238 4.433 14.877 1.00 81.50 180 GLY A C 1
ATOM 1419 O O . GLY A 1 180 ? -6.467 4.404 14.962 1.00 81.50 180 GLY A O 1
ATOM 1420 N N . LEU A 1 181 ? -4.519 3.321 14.719 1.00 85.62 181 LEU A N 1
ATOM 1421 C CA . LEU A 1 181 ? -5.129 2.001 14.567 1.00 85.62 181 LEU A CA 1
ATOM 1422 C C . LEU A 1 181 ? -5.554 1.421 15.926 1.00 85.62 181 LEU A C 1
ATOM 1424 O O . LEU A 1 181 ? -4.737 0.924 16.704 1.00 85.62 181 LEU A O 1
ATOM 1428 N N . ARG A 1 182 ? -6.871 1.430 16.182 1.00 85.88 182 ARG A N 1
ATOM 1429 C CA . ARG A 1 182 ? -7.513 0.899 17.406 1.00 85.88 182 ARG A CA 1
ATOM 1430 C C . ARG A 1 182 ? -7.060 -0.535 17.746 1.00 85.88 182 ARG A C 1
ATOM 1432 O O . ARG A 1 182 ? -6.866 -0.854 18.914 1.00 85.88 182 ARG A O 1
ATOM 1439 N N . THR A 1 183 ? -6.788 -1.370 16.742 1.00 89.88 183 THR A N 1
ATOM 1440 C CA . THR A 1 183 ? -6.275 -2.742 16.915 1.00 89.88 183 THR A CA 1
ATOM 1441 C C . THR A 1 183 ? -4.913 -2.809 17.609 1.00 89.88 183 THR A C 1
ATOM 1443 O O . THR A 1 183 ? -4.701 -3.682 18.446 1.00 89.88 183 THR A O 1
ATOM 1446 N N . LEU A 1 184 ? -3.995 -1.878 17.321 1.00 90.62 184 LEU A N 1
ATOM 1447 C CA . LEU A 1 184 ? -2.680 -1.849 17.975 1.00 90.62 184 LEU A CA 1
ATOM 1448 C C . LEU A 1 184 ? -2.801 -1.454 19.452 1.00 90.62 184 LEU A C 1
ATOM 1450 O O . LEU A 1 184 ? -2.030 -1.934 20.278 1.00 90.62 184 LEU A O 1
ATOM 1454 N N . THR A 1 185 ? -3.803 -0.641 19.802 1.00 90.31 185 THR A N 1
ATOM 1455 C CA . THR A 1 185 ? -4.161 -0.357 21.200 1.00 90.31 185 THR A CA 1
ATOM 1456 C C . THR A 1 185 ? -4.690 -1.605 21.915 1.00 90.31 185 THR A C 1
ATOM 1458 O O . THR A 1 185 ? -4.273 -1.876 23.035 1.00 90.31 185 THR A O 1
ATOM 1461 N N . ILE A 1 186 ? -5.549 -2.403 21.265 1.00 91.69 186 ILE A N 1
ATOM 1462 C CA . ILE A 1 186 ? -6.040 -3.681 21.818 1.00 91.69 186 ILE A CA 1
ATOM 1463 C C . ILE A 1 186 ? -4.872 -4.645 22.077 1.00 91.69 186 ILE A C 1
ATOM 1465 O O . ILE A 1 186 ? -4.797 -5.238 23.151 1.00 91.69 186 ILE A O 1
ATOM 1469 N N . ILE A 1 187 ? -3.945 -4.773 21.121 1.00 92.88 187 ILE A N 1
ATOM 1470 C CA . ILE A 1 187 ? -2.759 -5.634 21.248 1.00 92.88 187 ILE A CA 1
ATOM 1471 C C . ILE A 1 187 ? -1.854 -5.159 22.396 1.00 92.88 187 ILE A C 1
ATOM 1473 O O . ILE A 1 187 ? -1.484 -5.968 23.243 1.00 92.88 187 ILE A O 1
ATOM 1477 N N . ASP A 1 188 ? -1.541 -3.863 22.477 1.00 91.94 188 ASP A N 1
ATOM 1478 C CA . ASP A 1 188 ? -0.732 -3.284 23.560 1.00 91.94 188 ASP A CA 1
ATOM 1479 C C . ASP A 1 188 ? -1.367 -3.502 24.948 1.00 91.94 188 ASP A C 1
ATOM 1481 O O . ASP A 1 188 ? -0.690 -3.954 25.873 1.00 91.94 188 ASP A O 1
ATOM 1485 N N . TRP A 1 189 ? -2.674 -3.265 25.100 1.00 91.62 189 TRP A N 1
ATOM 1486 C CA . TRP A 1 189 ? -3.379 -3.506 26.364 1.00 91.62 189 TRP A CA 1
ATOM 1487 C C . TRP A 1 189 ? -3.436 -4.996 26.738 1.00 91.62 189 TRP A C 1
ATOM 1489 O O . TRP A 1 189 ? -3.246 -5.337 27.909 1.00 91.62 189 TRP A O 1
ATOM 1499 N N . ALA A 1 190 ? -3.661 -5.889 25.769 1.00 91.81 190 ALA A N 1
ATOM 1500 C CA . ALA A 1 190 ? -3.654 -7.331 26.005 1.00 91.81 190 ALA A CA 1
ATOM 1501 C C . ALA A 1 190 ? -2.258 -7.811 26.439 1.00 91.81 190 ALA A C 1
ATOM 1503 O O . ALA A 1 190 ? -2.127 -8.438 27.488 1.00 91.81 190 ALA A O 1
ATOM 1504 N N . VAL A 1 191 ? -1.203 -7.444 25.702 1.00 92.62 191 VAL A N 1
ATOM 1505 C CA . VAL A 1 191 ? 0.188 -7.827 26.006 1.00 92.62 191 VAL A CA 1
ATOM 1506 C C . VAL A 1 191 ? 0.648 -7.272 27.359 1.00 92.62 191 VAL A C 1
ATOM 1508 O O . VAL A 1 191 ? 1.302 -7.989 28.112 1.00 92.62 191 VAL A O 1
ATOM 1511 N N . ARG A 1 192 ? 0.262 -6.044 27.738 1.00 91.25 192 ARG A N 1
ATOM 1512 C CA . ARG A 1 192 ? 0.544 -5.501 29.084 1.00 91.25 192 ARG A CA 1
ATOM 1513 C C . ARG A 1 192 ? -0.143 -6.289 30.203 1.00 91.25 192 ARG A C 1
ATOM 1515 O O . ARG A 1 192 ? 0.466 -6.484 31.252 1.00 91.25 192 ARG A O 1
ATOM 1522 N N . THR A 1 193 ? -1.380 -6.737 29.989 1.00 89.12 193 THR A N 1
ATOM 1523 C CA . THR A 1 193 ? -2.126 -7.564 30.954 1.00 89.12 193 THR A CA 1
ATOM 1524 C C . THR A 1 193 ? -1.463 -8.938 31.110 1.00 89.12 193 THR A C 1
ATOM 1526 O O . THR A 1 193 ? -1.073 -9.301 32.218 1.00 89.12 193 THR A O 1
ATOM 1529 N N . ILE A 1 194 ? -1.184 -9.620 29.994 1.00 89.81 194 ILE A N 1
ATOM 1530 C CA . ILE A 1 194 ? -0.485 -10.917 29.955 1.00 89.81 194 ILE A CA 1
ATOM 1531 C C . ILE A 1 194 ? 0.897 -10.815 30.614 1.00 89.81 194 ILE A C 1
ATOM 1533 O O . ILE A 1 194 ? 1.264 -11.654 31.428 1.00 89.81 194 ILE A O 1
ATOM 1537 N N . ASN A 1 195 ? 1.663 -9.758 30.335 1.00 91.75 195 ASN A N 1
ATOM 1538 C CA . ASN A 1 195 ? 2.995 -9.582 30.920 1.00 91.75 195 ASN A CA 1
ATOM 1539 C C . ASN A 1 195 ? 2.960 -9.244 32.416 1.00 91.75 195 ASN A C 1
ATOM 1541 O O . ASN A 1 195 ? 3.920 -9.547 33.122 1.00 91.75 195 ASN A O 1
ATOM 1545 N N . ARG A 1 196 ? 1.856 -8.687 32.929 1.00 87.81 196 ARG A N 1
ATOM 1546 C CA . ARG A 1 196 ? 1.633 -8.535 34.373 1.00 87.81 196 ARG A CA 1
ATOM 1547 C C . ARG A 1 196 ? 1.327 -9.879 35.038 1.00 87.81 196 ARG A C 1
ATOM 1549 O O . ARG A 1 196 ? 1.837 -10.131 36.124 1.00 87.81 196 ARG A O 1
ATOM 1556 N N . GLU A 1 197 ? 0.534 -10.733 34.395 1.00 84.88 197 GLU A N 1
ATOM 1557 C CA . GLU A 1 197 ? 0.235 -12.095 34.863 1.00 84.88 197 GLU A CA 1
ATOM 1558 C C . GLU A 1 197 ? 1.503 -12.965 34.857 1.00 84.88 197 GLU A C 1
ATOM 1560 O O . GLU A 1 197 ? 1.873 -13.533 35.886 1.00 84.88 197 GLU A O 1
ATOM 1565 N N . ARG A 1 198 ? 2.253 -12.965 33.747 1.00 86.50 198 ARG A N 1
ATOM 1566 C CA . ARG A 1 198 ? 3.543 -13.663 33.612 1.00 86.50 198 ARG A CA 1
ATOM 1567 C C . ARG A 1 198 ? 4.587 -13.203 34.626 1.00 86.50 198 ARG A C 1
ATOM 1569 O O . ARG A 1 198 ? 5.259 -14.042 35.218 1.00 86.50 198 ARG A O 1
ATOM 1576 N N . ALA A 1 199 ? 4.678 -11.901 34.903 1.00 88.75 199 ALA A N 1
ATOM 1577 C CA . ALA A 1 199 ? 5.579 -11.378 35.932 1.00 88.75 199 ALA A CA 1
ATOM 1578 C C . ALA A 1 199 ? 5.224 -11.854 37.357 1.00 88.75 199 ALA A C 1
ATOM 1580 O O . ALA A 1 199 ? 6.114 -11.940 38.200 1.00 88.75 199 ALA A O 1
ATOM 1581 N N . VAL A 1 200 ? 3.956 -12.190 37.631 1.00 84.81 200 VAL A N 1
ATOM 1582 C CA . VAL A 1 200 ? 3.532 -12.826 38.894 1.00 84.81 200 VAL A CA 1
ATOM 1583 C C . VAL A 1 200 ? 3.835 -14.331 38.892 1.00 84.81 200 VAL A C 1
ATOM 1585 O O . VAL A 1 200 ? 4.206 -14.870 39.931 1.00 84.81 200 VAL A O 1
ATOM 1588 N N . ALA A 1 201 ? 3.740 -14.998 37.737 1.00 82.25 201 ALA A N 1
ATOM 1589 C CA . ALA A 1 201 ? 4.104 -16.409 37.567 1.00 82.25 201 ALA A CA 1
ATOM 1590 C C . ALA A 1 201 ? 5.628 -16.673 37.514 1.00 82.25 201 ALA A C 1
ATOM 1592 O O . ALA A 1 201 ? 6.059 -17.813 37.675 1.00 82.25 201 ALA A O 1
ATOM 1593 N N . GLY A 1 202 ? 6.449 -15.639 37.294 1.00 86.06 202 GLY A N 1
ATOM 1594 C CA . GLY A 1 202 ? 7.898 -15.761 37.077 1.00 86.06 202 GLY A CA 1
ATOM 1595 C C . GLY A 1 202 ? 8.294 -16.110 35.635 1.00 86.06 202 GLY A C 1
ATOM 1596 O O . GLY A 1 202 ? 9.436 -16.495 35.386 1.00 86.06 202 GLY A O 1
ATOM 1597 N N . GLU A 1 203 ? 7.368 -15.982 34.684 1.00 88.31 203 GLU A N 1
ATOM 1598 C CA . GLU A 1 203 ? 7.579 -16.269 33.263 1.00 88.31 203 GLU A CA 1
ATOM 1599 C C . GLU A 1 203 ? 8.235 -15.097 32.503 1.00 88.31 203 GLU A C 1
ATOM 1601 O O . GLU A 1 203 ? 8.049 -13.930 32.866 1.00 88.31 203 GLU A O 1
ATOM 1606 N N . PRO A 1 204 ? 8.962 -15.369 31.398 1.00 88.69 204 PRO A N 1
ATOM 1607 C CA . PRO A 1 204 ? 9.475 -14.319 30.525 1.00 88.69 204 PRO A CA 1
ATOM 1608 C C . PRO A 1 204 ? 8.331 -13.543 29.839 1.00 88.69 204 PRO A C 1
ATOM 1610 O O . PRO A 1 204 ? 7.310 -14.137 29.462 1.00 88.69 204 PRO A O 1
ATOM 1613 N N . PRO A 1 205 ? 8.495 -12.222 29.626 1.00 89.94 205 PRO A N 1
ATOM 1614 C CA . PRO A 1 205 ? 7.479 -11.402 28.979 1.00 89.94 205 PRO A CA 1
ATOM 1615 C C . PRO A 1 205 ? 7.217 -11.875 27.545 1.00 89.94 205 PRO A C 1
ATOM 1617 O O . PRO A 1 205 ? 8.141 -12.166 26.787 1.00 89.94 205 PRO A O 1
ATOM 1620 N N . LEU A 1 206 ? 5.941 -11.916 27.174 1.00 90.88 206 LEU A N 1
ATOM 1621 C CA . LEU A 1 206 ? 5.480 -12.098 25.808 1.00 90.88 206 LEU A CA 1
ATOM 1622 C C . LEU A 1 206 ? 5.874 -10.883 24.959 1.00 90.88 206 LEU A C 1
ATOM 1624 O O . LEU A 1 206 ? 5.518 -9.746 25.285 1.00 90.88 206 LEU A O 1
ATOM 1628 N N . ASP A 1 207 ? 6.533 -11.153 23.836 1.00 90.50 207 ASP A N 1
ATOM 1629 C CA . ASP A 1 207 ? 6.679 -10.231 22.716 1.00 90.50 207 ASP A CA 1
ATOM 1630 C C . ASP A 1 207 ? 5.802 -10.711 21.548 1.00 90.50 207 ASP A C 1
ATOM 1632 O O . ASP A 1 207 ? 5.907 -11.841 21.077 1.00 90.50 207 ASP A O 1
ATOM 1636 N N . ILE A 1 208 ? 4.914 -9.835 21.076 1.00 89.00 208 ILE A N 1
ATOM 1637 C CA . ILE A 1 208 ? 3.987 -10.123 19.974 1.00 89.00 208 ILE A CA 1
ATOM 1638 C C . ILE A 1 208 ? 4.678 -10.098 18.595 1.00 89.00 208 ILE A C 1
ATOM 1640 O O . ILE A 1 208 ? 4.095 -10.532 17.600 1.00 89.00 208 ILE A O 1
ATOM 1644 N N . GLY A 1 209 ? 5.916 -9.594 18.520 1.00 87.00 209 GLY A N 1
ATOM 1645 C CA . GLY A 1 209 ? 6.746 -9.594 17.315 1.00 87.00 209 GLY A CA 1
ATOM 1646 C C . GLY A 1 209 ? 7.405 -10.939 16.992 1.00 87.00 209 GLY A C 1
ATOM 1647 O O . GLY A 1 209 ? 7.855 -11.121 15.862 1.00 87.00 209 GLY A O 1
ATOM 1648 N N . THR A 1 210 ? 7.442 -11.875 17.947 1.00 87.69 210 THR A N 1
ATOM 1649 C CA . THR A 1 210 ? 8.188 -13.147 17.860 1.00 87.69 210 THR A CA 1
ATOM 1650 C C . THR A 1 210 ? 7.313 -14.404 17.971 1.00 87.69 210 THR A C 1
ATOM 1652 O O . THR A 1 210 ? 7.837 -15.509 18.109 1.00 87.69 210 THR A O 1
ATOM 1655 N N . ILE A 1 211 ? 5.982 -14.270 17.880 1.00 89.94 211 ILE A N 1
ATOM 1656 C CA . ILE A 1 211 ? 5.057 -15.418 17.917 1.00 89.94 211 ILE A CA 1
ATOM 1657 C C . ILE A 1 211 ? 5.216 -16.345 16.690 1.00 89.94 211 ILE A C 1
ATOM 1659 O O . ILE A 1 211 ? 5.461 -15.851 15.585 1.00 89.94 211 ILE A O 1
ATOM 1663 N N . PRO A 1 212 ? 5.033 -17.674 16.847 1.00 89.06 212 PRO A N 1
ATOM 1664 C CA . PRO A 1 212 ? 4.975 -18.609 15.721 1.00 89.06 212 PRO A CA 1
ATOM 1665 C C . PRO A 1 212 ? 3.769 -18.304 14.824 1.00 89.06 212 PRO A C 1
ATOM 1667 O O . PRO A 1 212 ? 2.722 -17.879 15.318 1.00 89.06 212 PRO A O 1
ATOM 1670 N N . LEU A 1 213 ? 3.904 -18.523 13.512 1.00 87.50 213 LEU A N 1
ATOM 1671 C CA . LEU A 1 213 ? 2.877 -18.209 12.498 1.00 87.50 213 LEU A CA 1
ATOM 1672 C C . LEU A 1 213 ? 2.089 -19.451 12.027 1.00 87.50 213 LEU A C 1
ATOM 1674 O O . LEU A 1 213 ? 1.194 -19.349 11.193 1.00 87.50 213 LEU A O 1
ATOM 1678 N N . ASP A 1 214 ? 2.405 -20.604 12.613 1.00 87.44 214 ASP A N 1
ATOM 1679 C CA . ASP A 1 214 ? 1.915 -21.958 12.350 1.00 87.44 214 ASP A CA 1
ATOM 1680 C C . ASP A 1 214 ? 1.150 -22.558 13.557 1.00 87.44 214 ASP A C 1
ATOM 1682 O O . ASP A 1 214 ? 1.010 -23.775 13.689 1.00 87.44 214 ASP A O 1
ATOM 1686 N N . ASP A 1 215 ? 0.637 -21.714 14.463 1.00 91.88 215 ASP A N 1
ATOM 1687 C CA . ASP A 1 215 ? 0.004 -22.154 15.713 1.00 91.88 215 ASP A CA 1
ATOM 1688 C C . ASP A 1 215 ? -1.321 -22.903 15.478 1.00 91.88 215 ASP A C 1
ATOM 1690 O O . ASP A 1 215 ? -2.366 -22.320 15.174 1.00 91.88 215 ASP A O 1
ATOM 1694 N N . VAL A 1 216 ? -1.283 -24.224 15.672 1.00 91.00 216 VAL A N 1
ATOM 1695 C CA . VAL A 1 216 ? -2.415 -25.129 15.416 1.00 91.00 216 VAL A CA 1
ATOM 1696 C C . VAL A 1 216 ? -3.675 -24.722 16.186 1.00 91.00 216 VAL A C 1
ATOM 1698 O O . VAL A 1 216 ? -4.771 -24.832 15.641 1.00 91.00 216 VAL A O 1
ATOM 1701 N N . LEU A 1 217 ? -3.546 -24.226 17.424 1.00 91.44 217 LEU A N 1
ATOM 1702 C CA . LEU A 1 217 ? -4.693 -23.826 18.246 1.00 91.44 217 LEU A CA 1
ATOM 1703 C C . LEU A 1 217 ? -5.379 -22.569 17.687 1.00 91.44 217 LEU A C 1
ATOM 1705 O O . LEU A 1 217 ? -6.611 -22.518 17.643 1.00 91.44 217 LEU A O 1
ATOM 1709 N N . ALA A 1 218 ? -4.604 -21.591 17.210 1.00 90.56 218 ALA A N 1
ATOM 1710 C CA . ALA A 1 218 ? -5.115 -20.390 16.558 1.00 90.56 218 ALA A CA 1
ATOM 1711 C C . ALA A 1 218 ? -5.867 -20.731 15.263 1.00 90.56 218 ALA A C 1
ATOM 1713 O O . ALA A 1 218 ? -6.991 -20.260 15.052 1.00 90.56 218 ALA A O 1
ATOM 1714 N N . PHE A 1 219 ? -5.307 -21.617 14.431 1.00 92.38 219 PHE A N 1
ATOM 1715 C CA . PHE A 1 219 ? -6.005 -22.114 13.243 1.00 92.38 219 PHE A CA 1
ATOM 1716 C C . PHE A 1 219 ? -7.245 -22.941 13.594 1.00 92.38 219 PHE A C 1
ATOM 1718 O O . PHE A 1 219 ? -8.252 -22.838 12.903 1.00 92.38 219 PHE A O 1
ATOM 1725 N N . ASP A 1 220 ? -7.247 -23.692 14.693 1.00 90.75 220 ASP A N 1
ATOM 1726 C CA . ASP A 1 220 ? -8.434 -24.406 15.168 1.00 90.75 220 ASP A CA 1
ATOM 1727 C C . ASP A 1 220 ? -9.560 -23.472 15.638 1.00 90.75 220 ASP A C 1
ATOM 1729 O O . ASP A 1 220 ? -10.732 -23.729 15.350 1.00 90.75 220 ASP A O 1
ATOM 1733 N N . LEU A 1 221 ? -9.241 -22.360 16.308 1.00 88.94 221 LEU A N 1
ATOM 1734 C CA . LEU A 1 221 ? -10.228 -21.334 16.668 1.00 88.94 221 LEU A CA 1
ATOM 1735 C C . LEU A 1 221 ? -10.795 -20.640 15.414 1.00 88.94 221 LEU A C 1
ATOM 1737 O O . LEU A 1 221 ? -12.003 -20.388 15.326 1.00 88.94 221 LEU A O 1
ATOM 1741 N N . LEU A 1 222 ? -9.945 -20.407 14.410 1.00 90.62 222 LEU A N 1
ATOM 1742 C CA . LEU A 1 222 ? -10.332 -19.868 13.107 1.00 90.62 222 LEU A CA 1
ATOM 1743 C C . LEU A 1 222 ? -11.242 -20.840 12.329 1.00 90.62 222 LEU A C 1
ATOM 1745 O O . LEU A 1 222 ? -12.323 -20.443 11.892 1.00 90.62 222 LEU A O 1
ATOM 1749 N N . LYS A 1 223 ? -10.886 -22.131 12.246 1.00 88.31 223 LYS A N 1
ATOM 1750 C CA . LYS A 1 223 ? -11.702 -23.215 11.655 1.00 88.31 223 LYS A CA 1
ATOM 1751 C C . LYS A 1 223 ? -13.070 -23.374 12.310 1.00 88.31 223 LYS A C 1
ATOM 1753 O O . LYS A 1 223 ? -13.999 -23.813 11.639 1.00 88.31 223 LYS A O 1
ATOM 1758 N N . ARG A 1 224 ? -13.220 -22.991 13.583 1.00 85.12 224 ARG A N 1
ATOM 1759 C CA . ARG A 1 224 ? -14.498 -22.957 14.328 1.00 85.12 224 ARG A CA 1
ATOM 1760 C C . ARG A 1 224 ? -15.315 -21.674 14.095 1.00 85.12 224 ARG A C 1
ATOM 1762 O O . ARG A 1 224 ? -16.345 -21.485 14.739 1.00 85.12 224 ARG A O 1
ATOM 1769 N N . HIS A 1 225 ? -14.867 -20.791 13.194 1.00 84.81 225 HIS A N 1
ATOM 1770 C CA . HIS A 1 225 ? -15.547 -19.547 12.777 1.00 84.81 225 HIS A CA 1
ATOM 1771 C C . HIS A 1 225 ? -15.679 -18.521 13.917 1.00 84.81 225 HIS A C 1
ATOM 1773 O O . HIS A 1 225 ? -16.522 -17.620 13.885 1.00 84.81 225 HIS A O 1
ATOM 1779 N N . GLN A 1 226 ? -14.841 -18.634 14.954 1.00 83.62 226 GLN A N 1
ATOM 1780 C CA . GLN A 1 226 ? -14.932 -17.831 16.178 1.00 83.62 226 GLN A CA 1
ATOM 1781 C C . GLN A 1 226 ? -14.193 -16.487 16.049 1.00 83.62 226 GLN A C 1
ATOM 1783 O O . GLN A 1 226 ? -13.504 -16.042 16.962 1.00 83.62 226 GLN A O 1
ATOM 1788 N N . THR A 1 227 ? -14.343 -15.802 14.911 1.00 86.69 227 THR A N 1
ATOM 1789 C CA . THR A 1 227 ? -13.601 -14.571 14.571 1.00 86.69 227 THR A CA 1
ATOM 1790 C C . THR A 1 227 ? -14.263 -13.263 14.998 1.00 86.69 227 THR A C 1
ATOM 1792 O O . THR A 1 227 ? -13.840 -12.189 14.578 1.00 86.69 227 THR A O 1
ATOM 1795 N N . THR A 1 228 ? -15.292 -13.293 15.848 1.00 84.31 228 THR A N 1
ATOM 1796 C CA . THR A 1 228 ? -15.775 -12.063 16.502 1.00 84.31 228 THR A CA 1
ATOM 1797 C C . THR A 1 228 ? -14.605 -11.414 17.254 1.00 84.31 228 THR A C 1
ATOM 1799 O O . THR A 1 228 ? -13.896 -12.127 17.968 1.00 84.31 228 THR A O 1
ATOM 1802 N N . ALA A 1 229 ? -14.392 -10.106 17.075 1.00 84.19 229 ALA A N 1
ATOM 1803 C CA . ALA A 1 229 ? -13.231 -9.349 17.558 1.00 84.19 229 ALA A CA 1
ATOM 1804 C C . ALA A 1 229 ? -11.849 -9.683 16.946 1.00 84.19 229 ALA A C 1
ATOM 1806 O O . ALA A 1 229 ? -10.857 -9.082 17.352 1.00 84.19 229 ALA A O 1
ATOM 1807 N N . VAL A 1 230 ? -11.745 -10.587 15.963 1.00 89.75 230 VAL A N 1
ATOM 1808 C CA . VAL A 1 230 ? -10.483 -10.833 15.235 1.00 89.75 230 VAL A CA 1
ATOM 1809 C C . VAL A 1 230 ? -10.391 -9.857 14.063 1.00 89.75 230 VAL A C 1
ATOM 1811 O O . VAL A 1 230 ? -11.288 -9.810 13.219 1.00 89.75 230 VAL A O 1
ATOM 1814 N N . PHE A 1 231 ? -9.323 -9.058 14.016 1.00 88.88 231 PHE A N 1
ATOM 1815 C CA . PHE A 1 231 ? -9.204 -7.908 13.113 1.00 88.88 231 PHE A CA 1
ATOM 1816 C C . PHE A 1 231 ? -9.404 -8.293 11.640 1.00 88.88 231 PHE A C 1
ATOM 1818 O O . PHE A 1 231 ? -8.916 -9.323 11.192 1.00 88.88 231 PHE A O 1
ATOM 1825 N N . GLN A 1 232 ? -10.172 -7.477 10.905 1.00 81.88 232 GLN A N 1
ATOM 1826 C CA . GLN A 1 232 ? -10.653 -7.712 9.527 1.00 81.88 232 GLN A CA 1
ATOM 1827 C C . GLN A 1 232 ? -11.518 -8.977 9.308 1.00 81.88 232 GLN A C 1
ATOM 1829 O O . GLN A 1 232 ? -12.224 -9.048 8.302 1.00 81.88 232 GLN A O 1
ATOM 1834 N N . LEU A 1 233 ? -11.556 -9.931 10.247 1.00 86.31 233 LEU A N 1
ATOM 1835 C CA . LEU A 1 233 ? -12.235 -11.224 10.097 1.00 86.31 233 LEU A CA 1
ATOM 1836 C C . LEU A 1 233 ? -13.639 -11.296 10.744 1.00 86.31 233 LEU A C 1
ATOM 1838 O O . LEU A 1 233 ? -14.265 -12.356 10.759 1.00 86.31 233 LEU A O 1
ATOM 1842 N N . GLU A 1 234 ? -14.153 -10.183 11.276 1.00 80.44 234 GLU A N 1
ATOM 1843 C CA . GLU A 1 234 ? -15.329 -10.161 12.168 1.00 80.44 234 GLU A CA 1
ATOM 1844 C C . GLU A 1 234 ? -16.704 -10.355 11.498 1.00 80.44 234 GLU A C 1
ATOM 1846 O O . GLU A 1 234 ? -17.661 -10.755 12.175 1.00 80.44 234 GLU A O 1
ATOM 1851 N N . SER A 1 235 ? -16.838 -10.004 10.212 1.00 76.12 235 SER A N 1
ATOM 1852 C CA . SER A 1 235 ? -18.147 -9.858 9.547 1.00 76.12 235 SER A CA 1
ATOM 1853 C C . SER A 1 235 ? -18.852 -11.196 9.290 1.00 76.12 235 SER A C 1
ATOM 1855 O O . SER A 1 235 ? -18.205 -12.234 9.179 1.00 76.12 235 SER A O 1
ATOM 1857 N N . SER A 1 236 ? -20.184 -11.189 9.158 1.00 71.75 236 SER A N 1
ATOM 1858 C CA . SER A 1 236 ? -20.979 -12.409 8.931 1.00 71.75 236 SER A CA 1
ATOM 1859 C C . SER A 1 236 ? -20.583 -13.153 7.651 1.00 71.75 236 SER A C 1
ATOM 1861 O O . SER A 1 236 ? -20.320 -14.350 7.702 1.00 71.75 236 SER A O 1
ATOM 1863 N N . GLY A 1 237 ? -20.458 -12.444 6.525 1.00 73.00 237 GLY A N 1
ATOM 1864 C CA . GLY A 1 237 ? -20.012 -13.041 5.263 1.00 73.00 237 GLY A CA 1
ATOM 1865 C C . GLY A 1 237 ? -18.569 -13.557 5.312 1.00 73.00 237 GLY A C 1
ATOM 1866 O O . GLY A 1 237 ? -18.256 -14.555 4.673 1.00 73.00 237 GLY A O 1
ATOM 1867 N N . MET A 1 238 ? -17.693 -12.925 6.101 1.00 80.81 238 MET A N 1
ATOM 1868 C CA . MET A 1 238 ? -16.319 -13.398 6.297 1.00 80.81 238 MET A CA 1
ATOM 1869 C C . MET A 1 238 ? -16.273 -14.639 7.198 1.00 80.81 238 MET A C 1
ATOM 1871 O O . MET A 1 238 ? -15.554 -15.586 6.901 1.00 80.81 238 MET A O 1
ATOM 1875 N N . LYS A 1 239 ? -17.082 -14.683 8.263 1.00 82.81 239 LYS A N 1
ATOM 1876 C CA . LYS A 1 239 ? -17.268 -15.876 9.104 1.00 82.81 239 LYS A CA 1
ATOM 1877 C C . LYS A 1 239 ? -17.794 -17.058 8.300 1.00 82.81 239 LYS A C 1
ATOM 1879 O O . LYS A 1 239 ? -17.318 -18.173 8.493 1.00 82.81 239 LYS A O 1
ATOM 1884 N N . ASP A 1 240 ? -18.721 -16.820 7.375 1.00 77.88 240 ASP A N 1
ATOM 1885 C CA . ASP A 1 240 ? -19.183 -17.855 6.455 1.00 77.88 240 ASP A CA 1
ATOM 1886 C C . ASP A 1 240 ? -18.098 -18.286 5.455 1.00 77.88 240 ASP A C 1
ATOM 1888 O O . ASP A 1 240 ? -17.866 -19.480 5.275 1.00 77.88 240 ASP A O 1
ATOM 1892 N N . LEU A 1 241 ? -17.362 -17.338 4.871 1.00 83.19 241 LEU A N 1
ATOM 1893 C CA . LEU A 1 241 ? -16.216 -17.645 4.015 1.00 83.19 241 LEU A CA 1
ATOM 1894 C C . LEU A 1 241 ? -15.190 -18.531 4.749 1.00 83.19 241 LEU A C 1
ATOM 1896 O O . LEU A 1 241 ? -14.771 -19.555 4.218 1.00 83.19 241 LEU A O 1
ATOM 1900 N N . ILE A 1 242 ? -14.863 -18.205 6.001 1.00 87.81 242 ILE A N 1
ATOM 1901 C CA . ILE A 1 242 ? -13.996 -19.000 6.887 1.00 87.81 242 ILE A CA 1
ATOM 1902 C C . ILE A 1 242 ? -14.606 -20.379 7.185 1.00 87.81 242 ILE A C 1
ATOM 1904 O O . ILE A 1 242 ? -13.898 -21.389 7.157 1.00 87.81 242 ILE A O 1
ATOM 1908 N N . ARG A 1 243 ? -15.922 -20.454 7.427 1.00 86.69 243 ARG A N 1
ATOM 1909 C CA . ARG A 1 243 ? -16.658 -21.712 7.633 1.00 86.69 243 ARG A CA 1
ATOM 1910 C C . ARG A 1 243 ? -16.536 -22.645 6.442 1.00 86.69 243 ARG A C 1
ATOM 1912 O O . ARG A 1 243 ? -16.257 -23.825 6.639 1.00 86.69 243 ARG A O 1
ATOM 1919 N N . ARG A 1 244 ? -16.713 -22.120 5.232 1.00 83.88 244 ARG A N 1
ATOM 1920 C CA . ARG A 1 244 ? -16.620 -22.886 3.988 1.00 83.88 244 ARG A CA 1
ATOM 1921 C C . ARG A 1 244 ? -15.166 -23.239 3.645 1.00 83.88 244 ARG A C 1
ATOM 1923 O O . ARG A 1 244 ? -14.915 -24.364 3.224 1.00 83.88 244 ARG A O 1
ATOM 1930 N N . LEU A 1 245 ? -14.222 -22.320 3.872 1.00 87.31 245 LEU A N 1
ATOM 1931 C CA . LEU A 1 245 ? -12.807 -22.492 3.531 1.00 87.31 245 LEU A CA 1
ATOM 1932 C C . LEU A 1 245 ? -12.047 -23.432 4.472 1.00 87.31 245 LEU A C 1
ATOM 1934 O O . LEU A 1 245 ? -11.230 -24.206 3.988 1.00 87.31 245 LEU A O 1
ATOM 1938 N N . GLN A 1 246 ? -12.297 -23.389 5.785 1.00 89.44 246 GLN A N 1
ATOM 1939 C CA . GLN A 1 246 ? -11.465 -24.070 6.794 1.00 89.44 246 GLN A CA 1
ATOM 1940 C C . GLN A 1 246 ? -9.962 -23.731 6.630 1.00 89.44 246 GLN A C 1
ATOM 1942 O O . GLN A 1 246 ? -9.163 -24.582 6.232 1.00 89.44 246 GLN A O 1
ATOM 1947 N N . PRO A 1 247 ? -9.564 -22.469 6.880 1.00 88.31 247 PRO A N 1
ATOM 1948 C CA . PRO A 1 247 ? -8.164 -22.042 6.804 1.00 88.31 247 PRO A CA 1
ATOM 1949 C C . PRO A 1 247 ? -7.280 -22.796 7.814 1.00 88.31 247 PRO A C 1
ATOM 1951 O O . PRO A 1 247 ? -7.699 -23.032 8.949 1.00 88.31 247 PRO A O 1
ATOM 1954 N N . ASP A 1 248 ? -6.069 -23.177 7.415 1.00 87.88 248 ASP A N 1
ATOM 1955 C CA . ASP A 1 248 ? -5.126 -23.941 8.245 1.00 87.88 248 ASP A CA 1
ATOM 1956 C C . ASP A 1 248 ? -3.657 -23.504 8.150 1.00 87.88 248 ASP A C 1
ATOM 1958 O O . ASP A 1 248 ? -2.848 -24.005 8.930 1.00 87.88 248 ASP A O 1
ATOM 1962 N N . CYS A 1 249 ? -3.334 -22.521 7.304 1.00 87.44 249 CYS A N 1
ATOM 1963 C CA . CYS A 1 249 ? -2.040 -21.838 7.284 1.00 87.44 249 CYS A CA 1
ATOM 1964 C C . CYS A 1 249 ? -2.190 -20.303 7.232 1.00 87.44 249 CYS A C 1
ATOM 1966 O O . CYS A 1 249 ? -3.283 -19.766 7.013 1.00 87.44 249 CYS A O 1
ATOM 1968 N N . PHE A 1 250 ? -1.094 -19.566 7.447 1.00 85.75 250 PHE A N 1
ATOM 1969 C CA . PHE A 1 250 ? -1.112 -18.096 7.469 1.00 85.75 250 PHE A CA 1
ATOM 1970 C C . PHE A 1 250 ? -1.488 -17.502 6.101 1.00 85.75 250 PHE A C 1
ATOM 1972 O O . PHE A 1 250 ? -2.185 -16.488 6.024 1.00 85.75 250 PHE A O 1
ATOM 1979 N N . GLU A 1 251 ? -1.106 -18.172 5.016 1.00 82.94 251 GLU A N 1
ATOM 1980 C CA . GLU A 1 251 ? -1.395 -17.787 3.635 1.00 82.94 251 GLU A CA 1
ATOM 1981 C C . GLU A 1 251 ? -2.904 -17.785 3.356 1.00 82.94 251 GLU A C 1
ATOM 1983 O O . GLU A 1 251 ? -3.381 -16.911 2.631 1.00 82.94 251 GLU A O 1
ATOM 1988 N N . ASP A 1 252 ? -3.688 -18.667 3.996 1.00 85.12 252 ASP A N 1
ATOM 1989 C CA . ASP A 1 252 ? -5.152 -18.611 3.914 1.00 85.12 252 ASP A CA 1
ATOM 1990 C C . ASP A 1 252 ? -5.714 -17.332 4.564 1.00 85.12 252 ASP A C 1
ATOM 1992 O O . ASP A 1 252 ? -6.741 -16.822 4.121 1.00 85.12 252 ASP A O 1
ATOM 1996 N N . ILE A 1 253 ? -5.076 -16.779 5.604 1.00 84.50 253 ILE A N 1
ATOM 1997 C CA . ILE A 1 253 ? -5.513 -15.518 6.236 1.00 84.50 253 ILE A CA 1
ATOM 1998 C C . ILE A 1 253 ? -5.246 -14.339 5.295 1.00 84.50 253 ILE A C 1
ATOM 2000 O O . ILE A 1 253 ? -6.103 -13.462 5.142 1.00 84.50 253 ILE A O 1
ATOM 2004 N N . VAL A 1 254 ? -4.099 -14.344 4.608 1.00 81.00 254 VAL A N 1
ATOM 2005 C CA . VAL A 1 254 ? -3.816 -13.401 3.514 1.00 81.00 254 VAL A CA 1
ATOM 2006 C C . VAL A 1 254 ? -4.866 -13.559 2.399 1.00 81.00 254 VAL A C 1
ATOM 2008 O O . VAL A 1 254 ? -5.397 -12.559 1.902 1.00 81.00 254 VAL A O 1
ATOM 2011 N N . ALA A 1 255 ? -5.241 -14.801 2.072 1.00 81.25 255 ALA A N 1
ATOM 2012 C CA . ALA A 1 255 ? -6.195 -15.113 1.014 1.00 81.25 255 ALA A CA 1
ATOM 2013 C C . ALA A 1 255 ? -7.613 -14.643 1.358 1.00 81.25 255 ALA A C 1
ATOM 2015 O O . ALA A 1 255 ? -8.261 -13.995 0.540 1.00 81.25 255 ALA A O 1
ATOM 2016 N N . LEU A 1 256 ? -8.082 -14.886 2.583 1.00 82.88 256 LEU A N 1
ATOM 2017 C CA . LEU A 1 256 ? -9.383 -14.442 3.090 1.00 82.88 256 LEU A CA 1
ATOM 2018 C C . LEU A 1 256 ? -9.577 -12.925 2.930 1.00 82.88 256 LEU A C 1
ATOM 2020 O O . LEU A 1 256 ? -10.600 -12.477 2.410 1.00 82.88 256 LEU A O 1
ATOM 2024 N N . VAL A 1 257 ? -8.570 -12.128 3.304 1.00 76.38 257 VAL A N 1
ATOM 2025 C CA . VAL A 1 257 ? -8.588 -10.652 3.212 1.00 76.38 257 VAL A CA 1
ATOM 2026 C C . VAL A 1 257 ? -8.535 -10.138 1.755 1.00 76.38 257 VAL A C 1
ATOM 2028 O O . VAL A 1 257 ? -8.961 -9.010 1.457 1.00 76.38 257 VAL A O 1
ATOM 2031 N N . ALA A 1 258 ? -8.051 -10.956 0.817 1.00 72.00 258 ALA A N 1
ATOM 2032 C CA . ALA A 1 258 ? -8.127 -10.685 -0.619 1.00 72.00 258 ALA A CA 1
ATOM 2033 C C . ALA A 1 258 ? -9.480 -11.116 -1.229 1.00 72.00 258 ALA A C 1
ATOM 2035 O O . ALA A 1 258 ? -10.086 -10.341 -1.972 1.00 72.00 258 ALA A O 1
ATOM 2036 N N . LEU A 1 259 ? -9.977 -12.307 -0.871 1.00 76.44 259 LEU A N 1
ATOM 2037 C CA . LEU A 1 259 ? -11.222 -12.915 -1.360 1.00 76.44 259 LEU A CA 1
ATOM 2038 C C . LEU A 1 259 ? -12.483 -12.187 -0.882 1.00 76.44 259 LEU A C 1
ATOM 2040 O O . LEU A 1 259 ? -13.455 -12.102 -1.631 1.00 76.44 259 LEU A O 1
ATOM 2044 N N . PHE A 1 260 ? -12.503 -11.651 0.341 1.00 73.75 260 PHE A N 1
ATOM 2045 C CA . PHE A 1 260 ? -13.702 -11.026 0.908 1.00 73.75 260 PHE A CA 1
ATOM 2046 C C . PHE A 1 260 ? -13.927 -9.591 0.398 1.00 73.75 260 PHE A C 1
ATOM 2048 O O . PHE A 1 260 ? -13.867 -8.607 1.137 1.00 73.75 260 PHE A O 1
ATOM 2055 N N . ARG A 1 261 ? -14.146 -9.462 -0.914 1.00 63.66 261 ARG A N 1
ATOM 2056 C CA . ARG A 1 261 ? -14.355 -8.193 -1.627 1.00 63.66 261 ARG A CA 1
ATOM 2057 C C . ARG A 1 261 ? -15.468 -8.356 -2.672 1.00 63.66 261 ARG A C 1
ATOM 2059 O O . ARG A 1 261 ? -15.607 -9.451 -3.218 1.00 63.66 261 ARG A O 1
ATOM 2066 N N . PRO A 1 262 ? -16.240 -7.299 -3.006 1.00 51.81 262 PRO A N 1
ATOM 2067 C CA . PRO A 1 262 ? -17.424 -7.433 -3.863 1.00 51.81 262 PRO A CA 1
ATOM 2068 C C . PRO A 1 262 ? -17.167 -8.082 -5.231 1.00 51.81 262 PRO A C 1
ATOM 2070 O O . PRO A 1 262 ? -17.982 -8.882 -5.672 1.00 51.81 262 PRO A O 1
ATOM 2073 N N . GLY A 1 263 ? -16.027 -7.790 -5.874 1.00 60.88 263 GLY A N 1
ATOM 2074 C CA . GLY A 1 263 ? -15.642 -8.398 -7.155 1.00 60.88 263 GLY A CA 1
ATOM 2075 C C . GLY A 1 263 ? -15.441 -9.919 -7.060 1.00 60.88 263 GLY A C 1
ATOM 2076 O O . GLY A 1 263 ? -16.220 -10.658 -7.660 1.00 60.88 263 GLY A O 1
ATOM 2077 N N . PRO A 1 264 ? -14.448 -10.411 -6.290 1.00 62.38 264 PRO A N 1
ATOM 2078 C CA . PRO A 1 264 ? -14.234 -11.843 -6.075 1.00 62.38 264 PRO A CA 1
ATOM 2079 C C . PRO A 1 264 ? -15.488 -12.610 -5.621 1.00 62.38 264 PRO A C 1
ATOM 2081 O O . PRO A 1 264 ? -15.793 -13.646 -6.214 1.00 62.38 264 PRO A O 1
ATOM 2084 N N . LEU A 1 265 ? -16.261 -12.073 -4.665 1.00 64.94 265 LEU A N 1
ATOM 2085 C CA . LEU A 1 265 ? -17.512 -12.680 -4.175 1.00 64.94 265 LEU A CA 1
ATOM 2086 C C . LEU A 1 265 ? -18.575 -12.855 -5.274 1.00 64.94 265 LEU A C 1
ATOM 2088 O O . LEU A 1 265 ? -19.282 -13.856 -5.286 1.00 64.94 265 LEU A O 1
ATOM 2092 N N . GLN A 1 266 ? -18.678 -11.915 -6.217 1.00 52.84 266 GLN A N 1
ATOM 2093 C CA . GLN A 1 266 ? -19.618 -11.993 -7.345 1.00 52.84 266 GLN A CA 1
ATOM 2094 C C . GLN A 1 266 ? -19.097 -12.842 -8.520 1.00 52.84 266 GLN A C 1
ATOM 2096 O O . GLN A 1 266 ? -19.829 -13.084 -9.477 1.00 52.84 266 GLN A O 1
ATOM 2101 N N . SER A 1 267 ? -17.833 -13.276 -8.488 1.00 60.44 267 SER A N 1
ATOM 2102 C CA . SER A 1 267 ? -17.146 -13.851 -9.655 1.00 60.44 267 SER A CA 1
ATOM 2103 C C . SER A 1 267 ? -17.180 -15.381 -9.763 1.00 60.44 267 SER A C 1
ATOM 2105 O O . SER A 1 267 ? -16.731 -15.905 -10.789 1.00 60.44 267 SER A O 1
ATOM 2107 N N . GLY A 1 268 ? -17.649 -16.071 -8.715 1.00 68.31 268 GLY A N 1
ATOM 2108 C CA . GLY A 1 268 ? -17.568 -17.530 -8.524 1.00 68.31 268 GLY A CA 1
ATOM 2109 C C . GLY A 1 268 ? -16.263 -18.014 -7.870 1.00 68.31 268 GLY A C 1
ATOM 2110 O O . GLY A 1 268 ? -16.266 -19.014 -7.163 1.00 68.31 268 GLY A O 1
ATOM 2111 N N . MET A 1 269 ? -15.171 -17.253 -8.007 1.00 71.50 269 MET A N 1
ATOM 2112 C CA . MET A 1 269 ? -13.805 -17.650 -7.626 1.00 71.50 269 MET A CA 1
ATOM 2113 C C . MET A 1 269 ? -13.620 -18.069 -6.156 1.00 71.50 269 MET A C 1
ATOM 2115 O O . MET A 1 269 ? -12.741 -18.870 -5.842 1.00 71.50 269 MET A O 1
ATOM 2119 N N . VAL A 1 270 ? -14.430 -17.519 -5.249 1.00 77.06 270 VAL A N 1
ATOM 2120 C CA . VAL A 1 270 ? -14.443 -17.907 -3.831 1.00 77.06 270 VAL A CA 1
ATOM 2121 C C . VAL A 1 270 ? -14.734 -19.401 -3.673 1.00 77.06 270 VAL A C 1
ATOM 2123 O O . VAL A 1 270 ? -14.066 -20.085 -2.901 1.00 77.06 270 VAL A O 1
ATOM 2126 N N . ASP A 1 271 ? -15.694 -19.906 -4.439 1.00 81.81 271 ASP A N 1
ATOM 2127 C CA . ASP A 1 271 ? -16.194 -21.271 -4.339 1.00 81.81 271 ASP A CA 1
ATOM 2128 C C . ASP A 1 271 ? -15.204 -22.254 -4.985 1.00 81.81 271 ASP A C 1
ATOM 2130 O O . ASP A 1 271 ? -14.905 -23.295 -4.398 1.00 81.81 271 ASP A O 1
ATOM 2134 N N . ASP A 1 272 ? -14.589 -21.860 -6.109 1.00 80.94 272 ASP A N 1
ATOM 2135 C CA . ASP A 1 272 ? -13.473 -22.583 -6.736 1.00 80.94 272 ASP A CA 1
ATOM 2136 C C . ASP A 1 272 ? -12.298 -22.783 -5.763 1.00 80.94 272 ASP A C 1
ATOM 2138 O O . ASP A 1 272 ? -11.768 -23.887 -5.648 1.00 80.94 272 ASP A O 1
ATOM 2142 N N . PHE A 1 273 ? -11.887 -21.729 -5.045 1.00 84.06 273 PHE A N 1
ATOM 2143 C CA . PHE A 1 273 ? -10.787 -21.792 -4.071 1.00 84.06 273 PHE A CA 1
ATOM 2144 C C . PHE A 1 273 ? -11.110 -22.786 -2.945 1.00 84.06 273 PHE A C 1
ATOM 2146 O O . PHE A 1 273 ? -10.288 -23.637 -2.598 1.00 84.06 273 PHE A O 1
ATOM 2153 N N . ILE A 1 274 ? -12.332 -22.709 -2.410 1.00 85.81 274 ILE A N 1
ATOM 2154 C CA . ILE A 1 274 ? -12.827 -23.581 -1.341 1.00 85.81 274 ILE A CA 1
ATOM 2155 C C . ILE A 1 274 ? -12.846 -25.051 -1.785 1.00 85.81 274 ILE A C 1
ATOM 2157 O O . ILE A 1 274 ? -12.282 -25.910 -1.104 1.00 85.81 274 ILE A O 1
ATOM 2161 N N . ASP A 1 275 ? -13.486 -25.372 -2.910 1.00 86.12 275 ASP A N 1
ATOM 2162 C CA . ASP A 1 275 ? -13.678 -26.770 -3.304 1.00 86.12 275 ASP A CA 1
ATOM 2163 C C . ASP A 1 275 ? -12.389 -27.426 -3.806 1.00 86.12 275 ASP A C 1
ATOM 2165 O O . ASP A 1 275 ? -12.213 -28.631 -3.609 1.00 86.12 275 ASP A O 1
ATOM 2169 N N . ARG A 1 276 ? -11.449 -26.647 -4.355 1.00 86.75 276 ARG A N 1
ATOM 2170 C CA . ARG A 1 276 ? -10.095 -27.117 -4.682 1.00 86.75 276 ARG A CA 1
ATOM 2171 C C . ARG A 1 276 ? -9.251 -27.373 -3.438 1.00 86.75 276 ARG A C 1
ATOM 2173 O O . ARG A 1 276 ? -8.626 -28.430 -3.366 1.00 86.75 276 ARG A O 1
ATOM 2180 N N . LYS A 1 277 ? -9.274 -26.479 -2.436 1.00 86.12 277 LYS A N 1
ATOM 2181 C CA . LYS A 1 277 ? -8.590 -26.711 -1.149 1.00 86.12 277 LYS A CA 1
ATOM 2182 C C . LYS A 1 277 ? -9.066 -28.010 -0.491 1.00 86.12 277 LYS A C 1
ATOM 2184 O O . LYS A 1 277 ? -8.263 -28.802 -0.013 1.00 86.12 277 LYS A O 1
ATOM 2189 N N . HIS A 1 278 ? -10.377 -28.247 -0.495 1.00 85.81 278 HIS A N 1
ATOM 2190 C CA . HIS A 1 278 ? -10.988 -29.433 0.116 1.00 85.81 278 HIS A CA 1
ATOM 2191 C C . HIS A 1 278 ? -10.910 -30.705 -0.743 1.00 85.81 278 HIS A C 1
ATOM 2193 O O . HIS A 1 278 ? -11.479 -31.726 -0.358 1.00 85.81 278 HIS A O 1
ATOM 2199 N N . GLY A 1 279 ? -10.273 -30.661 -1.918 1.00 83.00 279 GLY A N 1
ATOM 2200 C CA . GLY A 1 279 ? -10.196 -31.796 -2.844 1.00 83.00 279 GLY A CA 1
ATOM 2201 C C . GLY A 1 279 ? -11.549 -32.268 -3.398 1.00 83.00 279 GLY A C 1
ATOM 2202 O O . GLY A 1 279 ? -11.634 -33.368 -3.941 1.00 83.00 279 GLY A O 1
ATOM 2203 N N . ARG A 1 280 ? -12.612 -31.459 -3.258 1.00 84.06 280 ARG A N 1
ATOM 2204 C CA . ARG A 1 280 ? -13.948 -31.722 -3.825 1.00 84.06 280 ARG A CA 1
ATOM 2205 C C . ARG A 1 280 ? -13.980 -31.406 -5.318 1.00 84.06 280 ARG A C 1
ATOM 2207 O O . ARG A 1 280 ? -14.575 -32.149 -6.093 1.00 84.06 280 ARG A O 1
ATOM 2214 N N . ALA A 1 281 ? -13.292 -30.337 -5.709 1.00 81.69 281 ALA A N 1
ATOM 2215 C CA . ALA A 1 281 ? -12.874 -30.082 -7.077 1.00 81.69 281 ALA A CA 1
ATOM 2216 C C . ALA A 1 281 ? -11.406 -30.497 -7.240 1.00 81.69 281 ALA A C 1
ATOM 2218 O O . ALA A 1 281 ? -10.599 -30.387 -6.314 1.00 81.69 281 ALA A O 1
ATOM 2219 N N . ARG A 1 282 ? -11.035 -30.950 -8.438 1.00 80.25 282 ARG A N 1
ATOM 2220 C CA . ARG A 1 282 ? -9.633 -31.218 -8.765 1.00 80.25 282 ARG A CA 1
ATOM 2221 C C . ARG A 1 282 ? -8.861 -29.897 -8.808 1.00 80.25 282 ARG A C 1
ATOM 2223 O O . ARG A 1 282 ? -9.333 -28.925 -9.395 1.00 80.25 282 ARG A O 1
ATOM 2230 N N . ILE A 1 283 ? -7.661 -29.869 -8.225 1.00 81.50 283 ILE A N 1
ATOM 2231 C CA . ILE A 1 283 ? -6.743 -28.734 -8.376 1.00 81.50 283 ILE A CA 1
ATOM 2232 C C . ILE A 1 283 ? -6.210 -28.749 -9.812 1.00 81.50 283 ILE A C 1
ATOM 2234 O O . ILE A 1 283 ? -5.233 -29.429 -10.126 1.00 81.50 283 ILE A O 1
ATOM 2238 N N . GLU A 1 284 ? -6.894 -28.032 -10.698 1.00 76.31 284 GLU A N 1
ATOM 2239 C CA . GLU A 1 284 ? -6.495 -27.878 -12.094 1.00 76.31 284 GLU A CA 1
ATOM 2240 C C . GLU A 1 284 ? -5.775 -26.543 -12.280 1.00 76.31 284 GLU A C 1
ATOM 2242 O O . GLU A 1 284 ? -6.374 -25.465 -12.280 1.00 76.31 284 GLU A O 1
ATOM 2247 N N . TYR A 1 285 ? -4.452 -26.630 -12.425 1.00 81.12 285 TYR A N 1
ATOM 2248 C CA . TYR A 1 285 ? -3.629 -25.527 -12.899 1.00 81.12 285 TYR A CA 1
ATOM 2249 C C . TYR A 1 285 ? -3.868 -25.362 -14.404 1.00 81.12 285 TYR A C 1
ATOM 2251 O O . TYR A 1 285 ? -3.625 -26.319 -15.142 1.00 81.12 285 TYR A O 1
ATOM 2259 N N . PRO A 1 286 ? -4.279 -24.176 -14.890 1.00 74.25 286 PRO A N 1
ATOM 2260 C CA . PRO A 1 286 ? -4.510 -23.953 -16.319 1.00 74.25 286 PRO A CA 1
ATOM 2261 C C . PRO A 1 286 ? -3.288 -24.232 -17.209 1.00 74.25 286 PRO A C 1
ATOM 2263 O O . PRO A 1 286 ? -3.434 -24.489 -18.397 1.00 74.25 286 PRO A O 1
ATOM 2266 N N . HIS A 1 287 ? -2.079 -24.210 -16.640 1.00 78.75 287 HIS A N 1
ATOM 2267 C CA . HIS A 1 287 ? -0.877 -24.738 -17.274 1.00 78.75 287 HIS A CA 1
ATOM 2268 C C . HIS A 1 287 ? 0.077 -25.313 -16.209 1.00 78.75 287 HIS A C 1
ATOM 2270 O O . HIS A 1 287 ? 0.186 -24.708 -15.138 1.00 78.75 287 HIS A O 1
ATOM 2276 N N . PRO A 1 288 ? 0.820 -26.412 -16.465 1.00 77.94 288 PRO A N 1
ATOM 2277 C CA . PRO A 1 288 ? 1.696 -27.025 -15.461 1.00 77.94 288 PRO A CA 1
ATOM 2278 C C . PRO A 1 288 ? 2.768 -26.093 -14.880 1.00 77.94 288 PRO A C 1
ATOM 2280 O O . PRO A 1 288 ? 3.107 -26.215 -13.708 1.00 77.94 288 PRO A O 1
ATOM 2283 N N . THR A 1 289 ? 3.272 -25.125 -15.655 1.00 77.88 289 THR A N 1
ATOM 2284 C CA . THR A 1 289 ? 4.271 -24.158 -15.155 1.00 77.88 289 THR A CA 1
ATOM 2285 C C . THR A 1 289 ? 3.708 -23.160 -14.141 1.00 77.88 289 THR A C 1
ATOM 2287 O O . THR A 1 289 ? 4.477 -22.550 -13.406 1.00 77.88 289 THR A O 1
ATOM 2290 N N . LEU A 1 290 ? 2.382 -23.007 -14.055 1.00 80.50 290 LEU A N 1
ATOM 2291 C CA . LEU A 1 290 ? 1.733 -22.151 -13.060 1.00 80.50 290 LEU A CA 1
ATOM 2292 C C . LEU A 1 290 ? 1.537 -22.835 -11.704 1.00 80.50 290 LEU A C 1
ATOM 2294 O O . LEU A 1 290 ? 1.097 -22.171 -10.767 1.00 80.50 290 LEU A O 1
ATOM 2298 N N . ALA A 1 291 ? 1.888 -24.122 -11.580 1.00 78.81 291 ALA A N 1
ATOM 2299 C CA . ALA A 1 291 ? 1.770 -24.867 -10.332 1.00 78.81 291 ALA A CA 1
ATOM 2300 C C . ALA A 1 291 ? 2.465 -24.149 -9.167 1.00 78.81 291 ALA A C 1
ATOM 2302 O O . ALA A 1 291 ? 1.802 -23.839 -8.189 1.00 78.81 291 ALA A O 1
ATOM 2303 N N . THR A 1 292 ? 3.745 -23.783 -9.291 1.00 75.75 292 THR A N 1
ATOM 2304 C CA . THR A 1 292 ? 4.520 -23.172 -8.191 1.00 75.75 292 THR A CA 1
ATOM 2305 C C . THR A 1 292 ? 3.918 -21.862 -7.667 1.00 75.75 292 THR A C 1
ATOM 2307 O O . THR A 1 292 ? 3.952 -21.606 -6.471 1.00 75.75 292 THR A O 1
ATOM 2310 N N . ILE A 1 293 ? 3.331 -21.045 -8.548 1.00 76.62 293 ILE A N 1
ATOM 2311 C CA . ILE A 1 293 ? 2.792 -19.711 -8.216 1.00 76.62 293 ILE A CA 1
ATOM 2312 C C . ILE A 1 293 ? 1.379 -19.794 -7.641 1.00 76.62 293 ILE A C 1
ATOM 2314 O O . ILE A 1 293 ? 0.987 -18.998 -6.789 1.00 76.62 293 ILE A O 1
ATOM 2318 N N . LEU A 1 294 ? 0.591 -20.743 -8.147 1.00 80.81 294 LEU A N 1
ATOM 2319 C CA . LEU A 1 294 ? -0.801 -20.935 -7.760 1.00 80.81 294 LEU A CA 1
ATOM 2320 C C . LEU A 1 294 ? -0.978 -22.026 -6.698 1.00 80.81 294 LEU A C 1
ATOM 2322 O O . LEU A 1 294 ? -2.090 -22.223 -6.222 1.00 80.81 294 LEU A O 1
ATOM 2326 N N . GLN A 1 295 ? 0.081 -22.738 -6.315 1.00 81.00 295 GLN A N 1
ATOM 2327 C CA . GLN A 1 295 ? 0.076 -23.726 -5.235 1.00 81.00 295 GLN A CA 1
ATOM 2328 C C . GLN A 1 295 ? -0.339 -23.108 -3.884 1.00 81.00 295 GLN A C 1
ATOM 2330 O O . GLN A 1 295 ? -1.220 -23.693 -3.254 1.00 81.00 295 GLN A O 1
ATOM 2335 N N . PRO A 1 296 ? 0.152 -21.916 -3.470 1.00 72.94 296 PRO A N 1
ATOM 2336 C CA . PRO A 1 296 ? -0.335 -21.220 -2.269 1.00 72.94 296 PRO A CA 1
ATOM 2337 C C . PRO A 1 296 ? -1.815 -20.796 -2.317 1.00 72.94 296 PRO A C 1
ATOM 2339 O O . PRO A 1 296 ? -2.356 -20.330 -1.319 1.00 72.94 296 PRO A O 1
ATOM 2342 N N . THR A 1 297 ? -2.476 -20.914 -3.473 1.00 76.12 297 THR A N 1
ATOM 2343 C CA . THR A 1 297 ? -3.882 -20.530 -3.689 1.00 76.12 297 THR A CA 1
ATOM 2344 C C . THR A 1 297 ? -4.669 -21.593 -4.464 1.00 76.12 297 THR A C 1
ATOM 2346 O O . THR A 1 297 ? -5.641 -21.282 -5.153 1.00 76.12 297 THR A O 1
ATOM 2349 N N . TYR A 1 298 ? -4.258 -22.863 -4.376 1.00 81.75 298 TYR A N 1
ATOM 2350 C CA . TYR A 1 298 ? -4.976 -24.026 -4.919 1.00 81.75 298 TYR A CA 1
ATOM 2351 C C . TYR A 1 298 ? -5.385 -23.890 -6.406 1.00 81.75 298 TYR A C 1
ATOM 2353 O O . TYR A 1 298 ? -6.472 -24.292 -6.824 1.00 81.75 298 TYR A O 1
ATOM 2361 N N . GLY A 1 299 ? -4.522 -23.302 -7.240 1.00 76.06 299 GLY A N 1
ATOM 2362 C CA . GLY A 1 299 ? -4.776 -23.100 -8.672 1.00 76.06 299 GLY A CA 1
ATOM 2363 C C . GLY A 1 299 ? -5.564 -21.828 -9.024 1.00 76.06 299 GLY A C 1
ATOM 2364 O O . GLY A 1 299 ? -5.968 -21.684 -10.179 1.00 76.06 299 GLY A O 1
ATOM 2365 N N . VAL A 1 300 ? -5.827 -20.936 -8.061 1.00 80.62 300 VAL A N 1
ATOM 2366 C CA . VAL A 1 300 ? -6.697 -19.754 -8.215 1.00 80.62 300 VAL A CA 1
ATOM 2367 C C . VAL A 1 300 ? -5.893 -18.450 -8.195 1.00 80.62 300 VAL A C 1
ATOM 2369 O O . VAL A 1 300 ? -5.045 -18.244 -7.332 1.00 80.62 300 VAL A O 1
ATOM 2372 N N . ILE A 1 301 ? -6.170 -17.547 -9.138 1.00 79.88 301 ILE A N 1
ATOM 2373 C CA . ILE A 1 301 ? -5.452 -16.274 -9.303 1.00 79.88 301 ILE A CA 1
ATOM 2374 C C . ILE A 1 301 ? -6.004 -15.229 -8.324 1.00 79.88 301 ILE A C 1
ATOM 2376 O O . ILE A 1 301 ? -7.041 -14.628 -8.597 1.00 79.88 301 ILE A O 1
ATOM 2380 N N . LEU A 1 302 ? -5.325 -14.998 -7.197 1.00 71.00 302 LEU A N 1
ATOM 2381 C CA . LEU A 1 302 ? -5.866 -14.157 -6.124 1.00 71.00 302 LEU A CA 1
ATOM 2382 C C . LEU A 1 302 ? -5.099 -12.850 -5.895 1.00 71.00 302 LEU A C 1
ATOM 2384 O O . LEU A 1 302 ? -5.715 -11.792 -5.744 1.00 71.00 302 LEU A O 1
ATOM 2388 N N . TYR A 1 303 ? -3.769 -12.904 -5.846 1.00 71.06 303 TYR A N 1
ATOM 2389 C CA . TYR A 1 303 ? -2.960 -11.734 -5.494 1.00 71.06 303 TYR A CA 1
ATOM 2390 C C . TYR A 1 303 ? -2.560 -10.882 -6.697 1.00 71.06 303 TYR A C 1
ATOM 2392 O O . TYR A 1 303 ? -2.529 -11.331 -7.844 1.00 71.06 303 TYR A O 1
ATOM 2400 N N . GLN A 1 304 ? -2.192 -9.631 -6.412 1.00 69.00 304 GLN A N 1
ATOM 2401 C CA . GLN A 1 304 ? -1.611 -8.739 -7.414 1.00 69.00 304 GLN A CA 1
ATOM 2402 C C . GLN A 1 304 ? -0.267 -9.323 -7.855 1.00 69.00 304 GLN A C 1
ATOM 2404 O O . GLN A 1 304 ? -0.055 -9.537 -9.043 1.00 69.00 304 GLN A O 1
ATOM 2409 N N . GLU A 1 305 ? 0.531 -9.713 -6.867 1.00 70.19 305 GLU A N 1
ATOM 2410 C CA . GLU A 1 305 ? 1.786 -10.455 -6.913 1.00 70.19 305 GLU A CA 1
ATOM 2411 C C . GLU A 1 305 ? 1.666 -11.800 -7.660 1.00 70.19 305 GLU A C 1
ATOM 2413 O O . GLU A 1 305 ? 2.594 -12.206 -8.352 1.00 70.19 305 GLU A O 1
ATOM 2418 N N . GLN A 1 306 ? 0.495 -12.444 -7.645 1.00 75.56 306 GLN A N 1
ATOM 2419 C CA . GLN A 1 306 ? 0.255 -13.648 -8.444 1.00 75.56 306 GLN A CA 1
ATOM 2420 C C . GLN A 1 306 ? -0.098 -13.343 -9.893 1.00 75.56 306 GLN A C 1
ATOM 2422 O O . GLN A 1 306 ? 0.468 -13.974 -10.772 1.00 75.56 306 GLN A O 1
ATOM 2427 N N . VAL A 1 307 ? -0.973 -12.372 -10.192 1.00 76.94 307 VAL A N 1
ATOM 2428 C CA . VAL A 1 307 ? -1.153 -11.913 -11.589 1.00 76.94 307 VAL A CA 1
ATOM 2429 C C . VAL A 1 307 ? 0.202 -11.545 -12.195 1.00 76.94 307 VAL A C 1
ATOM 2431 O O . VAL A 1 307 ? 0.483 -11.867 -13.348 1.00 76.94 307 VAL A O 1
ATOM 2434 N N . MET A 1 308 ? 1.046 -10.920 -11.377 1.00 71.81 308 MET A N 1
ATOM 2435 C CA . MET A 1 308 ? 2.417 -10.579 -11.697 1.00 71.81 308 MET A CA 1
ATOM 2436 C C . MET A 1 308 ? 3.260 -11.824 -12.044 1.00 71.81 308 MET A C 1
ATOM 2438 O O . MET A 1 308 ? 3.699 -11.969 -13.186 1.00 71.81 308 MET A O 1
ATOM 2442 N N . GLN A 1 309 ? 3.396 -12.773 -11.116 1.00 74.56 309 GLN A N 1
ATOM 2443 C CA . GLN A 1 309 ? 4.180 -14.003 -11.299 1.00 74.56 309 GLN A CA 1
ATOM 2444 C C . GLN A 1 309 ? 3.614 -14.971 -12.370 1.00 74.56 309 GLN A C 1
ATOM 2446 O O . GLN A 1 309 ? 4.355 -15.647 -13.081 1.00 74.56 309 GLN A O 1
ATOM 2451 N N . ILE A 1 310 ? 2.293 -15.050 -12.545 1.00 81.62 310 ILE A N 1
ATOM 2452 C CA . ILE A 1 310 ? 1.641 -15.875 -13.582 1.00 81.62 310 ILE A CA 1
ATOM 2453 C C . ILE A 1 310 ? 2.014 -15.364 -14.962 1.00 81.62 310 ILE A C 1
ATOM 2455 O O . ILE A 1 310 ? 2.400 -16.136 -15.844 1.00 81.62 310 ILE A O 1
ATOM 2459 N N . ALA A 1 311 ? 1.913 -14.049 -15.137 1.00 78.88 311 ALA A N 1
ATOM 2460 C CA . ALA A 1 311 ? 2.335 -13.401 -16.354 1.00 78.88 311 ALA A CA 1
ATOM 2461 C C . ALA A 1 311 ? 3.844 -13.620 -16.562 1.00 78.88 311 ALA A C 1
ATOM 2463 O O . ALA A 1 311 ? 4.245 -13.951 -17.673 1.00 78.88 311 ALA A O 1
ATOM 2464 N N . GLN A 1 312 ? 4.663 -13.574 -15.506 1.00 82.81 312 GLN A N 1
ATOM 2465 C CA . GLN A 1 312 ? 6.099 -13.889 -15.523 1.00 82.81 312 GLN A CA 1
ATOM 2466 C C . GLN A 1 312 ? 6.458 -15.292 -15.988 1.00 82.81 312 GLN A C 1
ATOM 2468 O O . GLN A 1 312 ? 7.322 -15.434 -16.857 1.00 82.81 312 GLN A O 1
ATOM 2473 N N . VAL A 1 313 ? 5.799 -16.329 -15.481 1.00 80.31 313 VAL A N 1
ATOM 2474 C CA . VAL A 1 313 ? 6.174 -17.713 -15.793 1.00 80.31 313 VAL A CA 1
ATOM 2475 C C . VAL A 1 313 ? 5.470 -18.247 -17.041 1.00 80.31 313 VAL A C 1
ATOM 2477 O O . VAL A 1 313 ? 6.127 -18.898 -17.857 1.00 80.31 313 VAL A O 1
ATOM 2480 N N . LEU A 1 314 ? 4.188 -17.938 -17.268 1.00 78.69 314 LEU A N 1
ATOM 2481 C CA . LEU A 1 314 ? 3.477 -18.423 -18.458 1.00 78.69 314 LEU A CA 1
ATOM 2482 C C . LEU A 1 314 ? 3.825 -17.623 -19.715 1.00 78.69 314 LEU A C 1
ATOM 2484 O O . LEU A 1 314 ? 4.305 -18.196 -20.686 1.00 78.69 314 LEU A O 1
ATOM 2488 N N . ALA A 1 315 ? 3.567 -16.315 -19.707 1.00 75.88 315 ALA A N 1
ATOM 2489 C CA . ALA A 1 315 ? 3.675 -15.473 -20.899 1.00 75.88 315 ALA A CA 1
ATOM 2490 C C . ALA A 1 315 ? 5.011 -14.724 -20.998 1.00 75.88 315 ALA A C 1
ATOM 2492 O O . ALA A 1 315 ? 5.417 -14.294 -22.075 1.00 75.88 315 ALA A O 1
ATOM 2493 N N . GLY A 1 316 ? 5.713 -14.589 -19.878 1.00 70.69 316 GLY A N 1
ATOM 2494 C CA . GLY A 1 316 ? 6.940 -13.831 -19.791 1.00 70.69 316 GLY A CA 1
ATOM 2495 C C . GLY A 1 316 ? 6.745 -12.334 -19.540 1.00 70.69 316 GLY A C 1
ATOM 2496 O O . GLY A 1 316 ? 7.260 -11.531 -20.305 1.00 70.69 316 GLY A O 1
ATOM 2497 N N . TYR A 1 317 ? 6.132 -11.945 -18.424 1.00 77.38 317 TYR A N 1
ATOM 2498 C CA . TYR A 1 317 ? 6.136 -10.573 -17.892 1.00 77.38 317 TYR A CA 1
ATOM 2499 C C . TYR A 1 317 ? 7.132 -10.356 -16.702 1.00 77.38 317 TYR A C 1
ATOM 2501 O O . TYR A 1 317 ? 7.339 -11.280 -15.948 1.00 77.38 317 TYR A O 1
ATOM 2509 N N . THR A 1 318 ? 7.780 -9.204 -16.464 1.00 75.94 318 THR A N 1
ATOM 2510 C CA . THR A 1 318 ? 8.700 -8.970 -15.306 1.00 75.94 318 THR A CA 1
ATOM 2511 C C . THR A 1 318 ? 8.045 -9.141 -13.934 1.00 75.94 318 THR A C 1
ATOM 2513 O O . THR A 1 318 ? 6.855 -9.393 -13.872 1.00 75.94 318 THR A O 1
ATOM 2516 N N . LEU A 1 319 ? 8.765 -8.903 -12.828 1.00 63.28 319 LEU A N 1
ATOM 2517 C CA . LEU A 1 319 ? 8.097 -8.551 -11.570 1.00 63.28 319 LEU A CA 1
ATOM 2518 C C . LEU A 1 319 ? 7.459 -7.144 -11.658 1.00 63.28 319 LEU A C 1
ATOM 2520 O O . LEU A 1 319 ? 6.257 -7.047 -11.439 1.00 63.28 319 LEU A O 1
ATOM 2524 N N . GLY A 1 320 ? 8.143 -6.102 -12.165 1.00 60.38 320 GLY A N 1
ATOM 2525 C CA . GLY A 1 320 ? 7.499 -4.858 -12.643 1.00 60.38 320 GLY A CA 1
ATOM 2526 C C . GLY A 1 320 ? 6.470 -5.063 -13.785 1.00 60.38 320 GLY A C 1
ATOM 2527 O O . GLY A 1 320 ? 5.542 -4.292 -13.989 1.00 60.38 320 GLY A O 1
ATOM 2528 N N . GLY A 1 321 ? 6.569 -6.170 -14.507 1.00 62.94 321 GLY A N 1
ATOM 2529 C CA . GLY A 1 321 ? 5.789 -6.542 -15.688 1.00 62.94 321 GLY A CA 1
ATOM 2530 C C . GLY A 1 321 ? 4.256 -6.427 -15.651 1.00 62.94 321 GLY A C 1
ATOM 2531 O O . GLY A 1 321 ? 3.640 -5.384 -15.822 1.00 62.94 321 GLY A O 1
ATOM 2532 N N . ALA A 1 322 ? 3.595 -7.563 -15.486 1.00 71.00 322 ALA A N 1
ATOM 2533 C CA . ALA A 1 322 ? 3.031 -7.829 -14.183 1.00 71.00 322 ALA A CA 1
ATOM 2534 C C . ALA A 1 322 ? 2.481 -6.591 -13.444 1.00 71.00 322 ALA A C 1
ATOM 2536 O O . ALA A 1 322 ? 1.273 -6.359 -13.433 1.00 71.00 322 ALA A O 1
ATOM 2537 N N . ASP A 1 323 ? 3.358 -5.788 -12.845 1.00 65.06 323 ASP A N 1
ATOM 2538 C CA . ASP A 1 323 ? 3.048 -4.570 -12.106 1.00 65.06 323 ASP A CA 1
ATOM 2539 C C . ASP A 1 323 ? 2.298 -3.524 -12.967 1.00 65.06 323 ASP A C 1
ATOM 2541 O O . ASP A 1 323 ? 1.321 -2.947 -12.474 1.00 65.06 323 ASP A O 1
ATOM 2545 N N . LEU A 1 324 ? 2.608 -3.322 -14.259 1.00 68.94 324 LEU A N 1
ATOM 2546 C CA . LEU A 1 324 ? 1.729 -2.555 -15.162 1.00 68.94 324 LEU A CA 1
ATOM 2547 C C . LEU A 1 324 ? 0.680 -3.346 -15.942 1.00 68.94 324 LEU A C 1
ATOM 2549 O O . LEU A 1 324 ? -0.355 -2.730 -16.217 1.00 68.94 324 LEU A O 1
ATOM 2553 N N . LEU A 1 325 ? 0.865 -4.624 -16.292 1.00 70.44 325 LEU A N 1
ATOM 2554 C CA . LEU A 1 325 ? -0.183 -5.464 -16.923 1.00 70.44 325 LEU A CA 1
ATOM 2555 C C . LEU A 1 325 ? -1.514 -5.210 -16.211 1.00 70.44 325 LEU A C 1
ATOM 2557 O O . LEU A 1 325 ? -2.517 -4.699 -16.715 1.00 70.44 325 LEU A O 1
ATOM 2561 N N . ARG A 1 326 ? -1.390 -5.415 -14.913 1.00 70.88 326 ARG A N 1
ATOM 2562 C CA . ARG A 1 326 ? -2.404 -5.355 -13.893 1.00 70.88 326 ARG A CA 1
ATOM 2563 C C . ARG A 1 326 ? -2.837 -3.878 -13.651 1.00 70.88 326 ARG A C 1
ATOM 2565 O O . ARG A 1 326 ? -3.941 -3.645 -13.169 1.00 70.88 326 ARG A O 1
ATOM 2572 N N . ARG A 1 327 ? -2.060 -2.819 -13.997 1.00 66.94 327 ARG A N 1
ATOM 2573 C CA . ARG A 1 327 ? -2.561 -1.402 -14.016 1.00 66.94 327 ARG A CA 1
ATOM 2574 C C . ARG A 1 327 ? -3.431 -1.099 -15.219 1.00 66.94 327 ARG A C 1
ATOM 2576 O O . ARG A 1 327 ? -4.324 -0.271 -15.074 1.00 66.94 327 ARG A O 1
ATOM 2583 N N . ALA A 1 328 ? -3.144 -1.668 -16.388 1.00 62.91 328 ALA A N 1
ATOM 2584 C CA . ALA A 1 328 ? -3.985 -1.455 -17.563 1.00 62.91 328 ALA A CA 1
ATOM 2585 C C . ALA A 1 328 ? -5.376 -2.032 -17.272 1.00 62.91 328 ALA A C 1
ATOM 2587 O O . ALA A 1 328 ? -6.374 -1.318 -17.365 1.00 62.91 328 ALA A O 1
ATOM 2588 N N . MET A 1 329 ? -5.386 -3.254 -16.734 1.00 64.69 329 MET A N 1
ATOM 2589 C CA . MET A 1 329 ? -6.561 -3.941 -16.196 1.00 64.69 329 MET A CA 1
ATOM 2590 C C . MET A 1 329 ? -7.278 -3.102 -15.125 1.00 64.69 329 MET A C 1
ATOM 2592 O O . MET A 1 329 ? -8.463 -2.808 -15.262 1.00 64.69 329 MET A O 1
ATOM 2596 N N . GLY A 1 330 ? -6.558 -2.613 -14.108 1.00 58.22 330 GLY A N 1
ATOM 2597 C CA . GLY A 1 330 ? -7.116 -1.738 -13.068 1.00 58.22 330 GLY A CA 1
ATOM 2598 C C . GLY A 1 330 ? -7.680 -0.397 -13.570 1.00 58.22 330 GLY A C 1
ATOM 2599 O O . GLY A 1 330 ? -8.603 0.135 -12.957 1.00 58.22 330 GLY A O 1
ATOM 2600 N N . LYS A 1 331 ? -7.163 0.160 -14.678 1.00 59.59 331 LYS A N 1
ATOM 2601 C CA . LYS A 1 331 ? -7.694 1.382 -15.320 1.00 59.59 331 LYS A CA 1
ATOM 2602 C C . LYS A 1 331 ? -8.818 1.112 -16.331 1.00 59.59 331 LYS A C 1
ATOM 2604 O O . LYS A 1 331 ? -9.446 2.074 -16.762 1.00 59.59 331 LYS A O 1
ATOM 2609 N N . LYS A 1 332 ? -9.082 -0.154 -16.683 1.00 63.44 332 LYS A N 1
ATOM 2610 C CA . LYS A 1 332 ? -10.129 -0.597 -17.627 1.00 63.44 332 LYS A CA 1
ATOM 2611 C C . LYS A 1 332 ? -10.082 0.120 -18.984 1.00 63.44 332 LYS A C 1
ATOM 2613 O O . LYS A 1 332 ? -11.099 0.560 -19.508 1.00 63.44 332 LYS A O 1
ATOM 2618 N N . ASP A 1 333 ? -8.878 0.238 -19.534 1.00 61.06 333 ASP A N 1
ATOM 2619 C CA . ASP A 1 333 ? -8.592 0.906 -20.808 1.00 61.06 333 ASP A CA 1
ATOM 2620 C C . ASP A 1 333 ? -8.654 -0.108 -21.977 1.00 61.06 333 ASP A C 1
ATOM 2622 O O . ASP A 1 333 ? -7.757 -0.954 -22.079 1.00 61.06 333 ASP A O 1
ATOM 2626 N N . PRO A 1 334 ? -9.691 -0.084 -22.845 1.00 62.38 334 PRO A N 1
ATOM 2627 C CA . PRO A 1 334 ? -9.960 -1.195 -23.766 1.00 62.38 334 PRO A CA 1
ATOM 2628 C C . PRO A 1 334 ? -8.875 -1.423 -24.826 1.00 62.38 334 PRO A C 1
ATOM 2630 O O . PRO A 1 334 ? -8.597 -2.568 -25.182 1.00 62.38 334 PRO A O 1
ATOM 2633 N N . GLU A 1 335 ? -8.230 -0.356 -25.314 1.00 65.75 335 GLU A N 1
ATOM 2634 C CA . GLU A 1 335 ? -7.171 -0.476 -26.327 1.00 65.75 335 GLU A CA 1
ATOM 2635 C C . GLU A 1 335 ? -5.894 -1.100 -25.754 1.00 65.75 335 GLU A C 1
ATOM 2637 O O . GLU A 1 335 ? -5.189 -1.821 -26.462 1.00 65.75 335 GLU A O 1
ATOM 2642 N N . LYS A 1 336 ? -5.610 -0.872 -24.464 1.00 64.88 336 LYS A N 1
ATOM 2643 C CA . LYS A 1 336 ? -4.509 -1.552 -23.768 1.00 64.88 336 LYS A CA 1
ATOM 2644 C C . LYS A 1 336 ? -4.833 -3.028 -23.569 1.00 64.88 336 LYS A C 1
ATOM 2646 O O . LYS A 1 336 ? -4.024 -3.878 -23.926 1.00 64.88 336 LYS A O 1
ATOM 2651 N N . MET A 1 337 ? -6.032 -3.333 -23.070 1.00 67.25 337 MET A N 1
ATOM 2652 C CA . MET A 1 337 ? -6.452 -4.705 -22.765 1.00 67.25 337 MET A CA 1
ATOM 2653 C C . MET A 1 337 ? -6.369 -5.648 -23.965 1.00 67.25 337 MET A C 1
ATOM 2655 O O . MET A 1 337 ? -5.755 -6.711 -23.871 1.00 67.25 337 MET A O 1
ATOM 2659 N N . ALA A 1 338 ? -6.884 -5.229 -25.123 1.00 70.31 338 ALA A N 1
ATOM 2660 C CA . ALA A 1 338 ? -6.825 -6.033 -26.343 1.00 70.31 338 ALA A CA 1
ATOM 2661 C C . ALA A 1 338 ? -5.384 -6.352 -26.793 1.00 70.31 338 ALA A C 1
ATOM 2663 O O . ALA A 1 338 ? -5.131 -7.412 -27.370 1.00 70.31 338 ALA A O 1
ATOM 2664 N N . LYS A 1 339 ? -4.437 -5.444 -26.530 1.00 72.12 339 LYS A N 1
ATOM 2665 C CA . LYS A 1 339 ? -3.044 -5.554 -26.982 1.00 72.12 339 LYS A CA 1
ATOM 2666 C C . LYS A 1 339 ? -2.151 -6.290 -25.974 1.00 72.12 339 LYS A C 1
ATOM 2668 O O . LYS A 1 339 ? -1.172 -6.910 -26.385 1.00 72.12 339 LYS A O 1
ATOM 2673 N N . GLU A 1 340 ? -2.556 -6.326 -24.705 1.00 77.56 340 GLU A N 1
ATOM 2674 C CA . GLU A 1 340 ? -2.031 -7.256 -23.700 1.00 77.56 340 GLU A CA 1
ATOM 2675 C C . GLU A 1 340 ? -2.435 -8.698 -23.966 1.00 77.56 340 GLU A C 1
ATOM 2677 O O . GLU A 1 340 ? -1.579 -9.581 -23.993 1.00 77.56 340 GLU A O 1
ATOM 2682 N N . ARG A 1 341 ? -3.720 -8.929 -24.248 1.00 78.56 341 ARG A N 1
ATOM 2683 C CA . ARG A 1 341 ? -4.278 -10.253 -24.546 1.00 78.56 341 ARG A CA 1
ATOM 2684 C C . ARG A 1 341 ? -3.504 -10.960 -25.657 1.00 78.56 341 ARG A C 1
ATOM 2686 O O . ARG A 1 341 ? -3.054 -12.093 -25.503 1.00 78.56 341 ARG A O 1
ATOM 2693 N N . ASP A 1 342 ? -3.285 -10.246 -26.757 1.00 77.12 342 ASP A N 1
ATOM 2694 C CA . ASP A 1 342 ? -2.591 -10.748 -27.943 1.00 77.12 342 ASP A CA 1
ATOM 2695 C C . ASP A 1 342 ? -1.088 -11.012 -27.702 1.00 77.12 342 ASP A C 1
ATOM 2697 O O . ASP A 1 342 ? -0.519 -11.944 -28.276 1.00 77.12 342 ASP A O 1
ATOM 2701 N N . GLY A 1 343 ? -0.440 -10.245 -26.817 1.00 74.31 343 GLY A N 1
ATOM 2702 C CA . GLY A 1 343 ? 0.945 -10.494 -26.410 1.00 74.31 343 GLY A CA 1
ATOM 2703 C C . GLY A 1 343 ? 1.083 -11.651 -25.415 1.00 74.31 343 GLY A C 1
ATOM 2704 O O . GLY A 1 343 ? 1.985 -12.476 -25.566 1.00 74.31 343 GLY A O 1
ATOM 2705 N N . PHE A 1 344 ? 0.165 -11.773 -24.451 1.00 81.56 344 PHE A N 1
ATOM 2706 C CA . PHE A 1 344 ? 0.155 -12.853 -23.461 1.00 81.56 344 PHE A CA 1
ATOM 2707 C C . PHE A 1 344 ? -0.007 -14.224 -24.127 1.00 81.56 344 PHE A C 1
ATOM 2709 O O . PHE A 1 344 ? 0.776 -15.139 -23.864 1.00 81.56 344 PHE A O 1
ATOM 2716 N N . VAL A 1 345 ? -0.959 -14.342 -25.063 1.00 79.56 345 VAL A N 1
ATOM 2717 C CA . VAL A 1 345 ? -1.178 -15.560 -25.862 1.00 79.56 345 VAL A CA 1
ATOM 2718 C C . VAL A 1 345 ? 0.079 -15.949 -26.645 1.00 79.56 345 VAL A C 1
ATOM 2720 O O . VAL A 1 345 ? 0.460 -17.118 -26.665 1.00 79.56 345 VAL A O 1
ATOM 2723 N N . LYS A 1 346 ? 0.776 -14.978 -27.249 1.00 76.81 346 LYS A N 1
ATOM 2724 C CA . LYS A 1 346 ? 2.005 -15.230 -28.025 1.00 76.81 346 LYS A CA 1
ATOM 2725 C C . LYS A 1 346 ? 3.200 -15.592 -27.144 1.00 76.81 346 LYS A C 1
ATOM 2727 O O . LYS A 1 346 ? 3.987 -16.453 -27.532 1.00 76.81 346 LYS A O 1
ATOM 2732 N N . GLY A 1 347 ? 3.322 -14.985 -25.965 1.00 77.00 347 GLY A N 1
ATOM 2733 C CA . GLY A 1 347 ? 4.347 -15.324 -24.978 1.00 77.00 347 GLY A CA 1
ATOM 2734 C C . GLY A 1 347 ? 4.191 -16.747 -24.437 1.00 77.00 347 GLY A C 1
ATOM 2735 O O . GLY A 1 347 ? 5.158 -17.507 -24.395 1.00 77.00 347 GLY A O 1
ATOM 2736 N N . ALA A 1 348 ? 2.956 -17.138 -24.120 1.00 80.50 348 ALA A N 1
ATOM 2737 C CA . ALA A 1 348 ? 2.615 -18.481 -23.663 1.00 80.50 348 ALA A CA 1
ATOM 2738 C C . ALA A 1 348 ? 2.823 -19.539 -24.766 1.00 80.50 348 ALA A C 1
ATOM 2740 O O . ALA A 1 348 ? 3.496 -20.544 -24.530 1.00 80.50 348 ALA A O 1
ATOM 2741 N N . ALA A 1 349 ? 2.367 -19.265 -25.996 1.00 76.38 349 ALA A N 1
ATOM 2742 C CA . ALA A 1 349 ? 2.615 -20.118 -27.162 1.00 76.38 349 ALA A CA 1
ATOM 2743 C C . ALA A 1 349 ? 4.118 -20.327 -27.436 1.00 76.38 349 ALA A C 1
ATOM 2745 O O . ALA A 1 349 ? 4.555 -21.433 -27.754 1.00 76.38 349 ALA A O 1
ATOM 2746 N N . ALA A 1 350 ? 4.940 -19.287 -27.253 1.00 73.50 350 ALA A N 1
ATOM 2747 C CA . ALA A 1 350 ? 6.397 -19.387 -27.366 1.00 73.50 350 ALA A CA 1
ATOM 2748 C C . ALA A 1 350 ? 7.049 -20.222 -26.243 1.00 73.50 350 ALA A C 1
ATOM 2750 O O . ALA A 1 350 ? 8.156 -20.730 -26.425 1.00 73.50 350 ALA A O 1
ATOM 2751 N N . ARG A 1 351 ? 6.366 -20.399 -25.103 1.00 72.94 351 ARG A N 1
ATOM 2752 C CA . ARG A 1 351 ? 6.783 -21.233 -23.960 1.00 72.94 351 ARG A CA 1
ATOM 2753 C C . ARG A 1 351 ? 6.094 -22.607 -23.922 1.00 72.94 351 ARG A C 1
ATOM 2755 O O . ARG A 1 351 ? 6.089 -23.258 -22.883 1.00 72.94 351 ARG A O 1
ATOM 2762 N N . GLN A 1 352 ? 5.584 -23.068 -25.069 1.00 71.19 352 GLN A N 1
ATOM 2763 C CA . GLN A 1 352 ? 4.941 -24.379 -25.269 1.00 71.19 352 GLN A CA 1
ATOM 2764 C C . GLN A 1 352 ? 3.609 -24.580 -24.520 1.00 71.19 352 GLN A C 1
ATOM 2766 O O . GLN A 1 352 ? 3.098 -25.698 -24.490 1.00 71.19 352 GLN A O 1
ATOM 2771 N N . ALA A 1 353 ? 3.014 -23.514 -23.977 1.00 71.50 353 ALA A N 1
ATOM 2772 C CA . ALA A 1 353 ? 1.618 -23.538 -23.555 1.00 71.50 353 ALA A CA 1
ATOM 2773 C C . ALA A 1 353 ? 0.702 -23.413 -24.784 1.00 71.50 353 ALA A C 1
ATOM 2775 O O . ALA A 1 353 ? 1.018 -22.701 -25.737 1.00 71.50 353 ALA A O 1
ATOM 2776 N N . ASP A 1 354 ? -0.437 -24.098 -24.770 1.00 80.81 354 ASP A N 1
ATOM 2777 C CA . ASP A 1 354 ? -1.395 -24.060 -25.876 1.00 80.81 354 ASP A CA 1
ATOM 2778 C C . ASP A 1 354 ? -2.028 -22.650 -26.057 1.00 80.81 354 ASP A C 1
ATOM 2780 O O . ASP A 1 354 ? -2.344 -22.003 -25.053 1.00 80.81 354 ASP A O 1
ATOM 2784 N N . PRO A 1 355 ? -2.230 -22.137 -27.293 1.00 74.62 355 PRO A N 1
ATOM 2785 C CA . PRO A 1 355 ? -2.741 -20.779 -27.509 1.00 74.62 355 PRO A CA 1
ATOM 2786 C C . PRO A 1 355 ? -4.185 -20.530 -27.046 1.00 74.62 355 PRO A C 1
ATOM 2788 O O . PRO A 1 355 ? -4.478 -19.420 -26.595 1.00 74.62 355 PRO A O 1
ATOM 2791 N N . GLU A 1 356 ? -5.089 -21.513 -27.137 1.00 77.06 356 GLU A N 1
ATOM 2792 C CA . GLU A 1 356 ? -6.468 -21.353 -26.641 1.00 77.06 356 GLU A CA 1
ATOM 2793 C C . GLU A 1 356 ? -6.465 -21.313 -25.110 1.00 77.06 356 GLU A C 1
ATOM 2795 O O . GLU A 1 356 ? -7.027 -20.404 -24.494 1.00 77.06 356 GLU A O 1
ATOM 2800 N N . THR A 1 357 ? -5.710 -22.231 -24.507 1.00 77.50 357 THR A N 1
ATOM 2801 C CA . THR A 1 357 ? -5.433 -22.300 -23.069 1.00 77.50 357 THR A CA 1
ATOM 2802 C C . THR A 1 357 ? -4.817 -20.993 -22.557 1.00 77.50 357 THR A C 1
ATOM 2804 O O . THR A 1 357 ? -5.236 -20.463 -21.529 1.00 77.50 357 THR A O 1
ATOM 2807 N N . ALA A 1 358 ? -3.873 -20.408 -23.295 1.00 78.31 358 ALA A N 1
ATOM 2808 C CA . ALA A 1 358 ? -3.270 -19.124 -22.959 1.00 78.31 358 ALA A CA 1
ATOM 2809 C C . ALA A 1 358 ? -4.255 -17.948 -23.043 1.00 78.31 358 ALA A C 1
ATOM 2811 O O . ALA A 1 358 ? -4.207 -17.059 -22.191 1.00 78.31 358 ALA A O 1
ATOM 2812 N N . SER A 1 359 ? -5.159 -17.938 -24.030 1.00 81.62 359 SER A N 1
ATOM 2813 C CA . SER A 1 359 ? -6.195 -16.899 -24.133 1.00 81.62 359 SER A CA 1
ATOM 2814 C C . SER A 1 359 ? -7.185 -17.004 -22.977 1.00 81.62 359 SER A C 1
ATOM 2816 O O . SER A 1 359 ? -7.535 -15.989 -22.384 1.00 81.62 359 SER A O 1
ATOM 2818 N N . TYR A 1 360 ? -7.573 -18.225 -22.609 1.00 80.06 360 TYR A N 1
ATOM 2819 C CA . TYR A 1 360 ? -8.417 -18.495 -21.448 1.00 80.06 360 TYR A CA 1
ATOM 2820 C C . TYR A 1 360 ? -7.759 -18.048 -20.130 1.00 80.06 360 TYR A C 1
ATOM 2822 O O . TYR A 1 360 ? -8.412 -17.435 -19.285 1.00 80.06 360 TYR A O 1
ATOM 2830 N N . ILE A 1 361 ? -6.449 -18.270 -19.964 1.00 79.94 361 ILE A N 1
ATOM 2831 C CA . ILE A 1 361 ? -5.704 -17.756 -18.804 1.00 79.94 361 ILE A CA 1
ATOM 2832 C C . ILE A 1 361 ? -5.658 -16.225 -18.810 1.00 79.94 361 ILE A C 1
ATOM 2834 O O . ILE A 1 361 ? -5.815 -15.622 -17.748 1.00 79.94 361 ILE A O 1
ATOM 2838 N N . PHE A 1 362 ? -5.492 -15.577 -19.968 1.00 80.19 362 PHE A N 1
ATOM 2839 C CA . PHE A 1 362 ? -5.572 -14.117 -20.022 1.00 80.19 362 PHE A CA 1
ATOM 2840 C C . PHE A 1 362 ? -6.961 -13.603 -19.639 1.00 80.19 362 PHE A C 1
ATOM 2842 O O . PHE A 1 362 ? -7.048 -12.661 -18.861 1.00 80.19 362 PHE A O 1
ATOM 2849 N N . ASP A 1 363 ? -8.035 -14.230 -20.121 1.00 79.31 363 ASP A N 1
ATOM 2850 C CA . ASP A 1 363 ? -9.414 -13.832 -19.804 1.00 79.31 363 ASP A CA 1
ATOM 2851 C C . ASP A 1 363 ? -9.710 -13.946 -18.302 1.00 79.31 363 ASP A C 1
ATOM 2853 O O . ASP A 1 363 ? -10.358 -13.074 -17.716 1.00 79.31 363 ASP A O 1
ATOM 2857 N N . LEU A 1 364 ? -9.170 -14.983 -17.651 1.00 74.25 364 LEU A N 1
ATOM 2858 C CA . LEU A 1 364 ? -9.163 -15.099 -16.195 1.00 74.25 364 LEU A CA 1
ATOM 2859 C C . LEU A 1 364 ? -8.391 -13.934 -15.554 1.00 74.25 364 LEU A C 1
ATOM 2861 O O . LEU A 1 364 ? -8.933 -13.247 -14.690 1.00 74.25 364 LEU A O 1
ATOM 2865 N N . ILE A 1 365 ? -7.160 -13.653 -15.993 1.00 73.50 365 ILE A N 1
ATOM 2866 C CA . ILE A 1 365 ? -6.362 -12.543 -15.448 1.00 73.50 365 ILE A CA 1
ATOM 2867 C C . ILE A 1 365 ? -7.066 -11.194 -15.647 1.00 73.50 365 ILE A C 1
ATOM 2869 O O . ILE A 1 365 ? -7.134 -10.423 -14.699 1.00 73.50 365 ILE A O 1
ATOM 2873 N N . GLU A 1 366 ? -7.632 -10.899 -16.817 1.00 72.00 366 GLU A N 1
ATOM 2874 C CA . GLU A 1 366 ? -8.397 -9.675 -17.091 1.00 72.00 366 GLU A CA 1
ATOM 2875 C C . GLU A 1 366 ? -9.596 -9.536 -16.137 1.00 72.00 366 GLU A C 1
ATOM 2877 O O . GLU A 1 366 ? -9.767 -8.486 -15.506 1.00 72.00 366 GLU A O 1
ATOM 2882 N N . LYS A 1 367 ? -10.354 -10.624 -15.933 1.00 67.81 367 LYS A N 1
ATOM 2883 C CA . LYS A 1 367 ? -11.468 -10.701 -14.971 1.00 67.81 367 LYS A CA 1
ATOM 2884 C C . LYS A 1 367 ? -11.030 -10.418 -13.521 1.00 67.81 367 LYS A C 1
ATOM 2886 O O . LYS A 1 367 ? -11.839 -9.907 -12.746 1.00 67.81 367 LYS A O 1
ATOM 2891 N N . PHE A 1 368 ? -9.778 -10.699 -13.142 1.00 58.62 368 PHE A N 1
ATOM 2892 C CA . PHE A 1 368 ? -9.268 -10.534 -11.767 1.00 58.62 368 PHE A CA 1
ATOM 2893 C C . PHE A 1 368 ? -8.378 -9.298 -11.545 1.00 58.62 368 PHE A C 1
ATOM 2895 O O . PHE A 1 368 ? -8.318 -8.748 -10.446 1.00 58.62 368 PHE A O 1
ATOM 2902 N N . ALA A 1 369 ? -7.694 -8.806 -12.570 1.00 52.22 369 ALA A N 1
ATOM 2903 C CA . ALA A 1 369 ? -6.688 -7.756 -12.445 1.00 52.22 369 ALA A CA 1
ATOM 2904 C C . ALA A 1 369 ? -7.260 -6.334 -12.552 1.00 52.22 369 ALA A C 1
ATOM 2906 O O . ALA A 1 369 ? -6.564 -5.366 -12.237 1.00 52.22 369 ALA A O 1
ATOM 2907 N N . GLY A 1 370 ? -8.557 -6.205 -12.856 1.00 49.09 370 GLY A N 1
ATOM 2908 C CA . GLY A 1 370 ? -9.352 -5.001 -12.587 1.00 49.09 370 GLY A CA 1
ATOM 2909 C C . GLY A 1 370 ? -9.393 -4.575 -11.105 1.00 49.09 370 GLY A C 1
ATOM 2910 O O . GLY A 1 370 ? -10.058 -3.594 -10.779 1.00 49.09 370 GLY A O 1
ATOM 2911 N N . TYR A 1 371 ? -8.696 -5.297 -10.215 1.00 50.34 371 TYR A N 1
ATOM 2912 C CA . TYR A 1 371 ? -8.748 -5.169 -8.759 1.00 50.34 371 TYR A CA 1
ATOM 2913 C C . TYR A 1 371 ? -7.348 -4.996 -8.079 1.00 50.34 371 TYR A C 1
ATOM 2915 O O . TYR A 1 371 ? -7.155 -5.416 -6.938 1.00 50.34 371 TYR A O 1
ATOM 2923 N N . GLY A 1 372 ? -6.365 -4.326 -8.722 1.00 41.06 372 GLY A N 1
ATOM 2924 C CA . GLY A 1 372 ? -5.075 -3.906 -8.097 1.00 41.06 372 GLY A CA 1
ATOM 2925 C C . GLY A 1 372 ? -4.343 -2.727 -8.789 1.00 41.06 372 GLY A C 1
ATOM 2926 O O . GLY A 1 372 ? -4.815 -2.319 -9.848 1.00 41.06 372 GLY A O 1
ATOM 2927 N N . PHE A 1 373 ? -3.164 -2.227 -8.321 1.00 39.09 373 PHE A N 1
ATOM 2928 C CA . PHE A 1 373 ? -2.472 -1.048 -8.951 1.00 39.09 373 PHE A CA 1
ATOM 2929 C C . PHE A 1 373 ? -0.922 -0.848 -8.796 1.00 39.09 373 PHE A C 1
ATOM 2931 O O . PHE A 1 373 ? -0.473 -0.738 -7.666 1.00 39.09 373 PHE A O 1
ATOM 2938 N N . ASN A 1 374 ? -0.134 -0.685 -9.908 1.00 45.94 374 ASN A N 1
ATOM 2939 C CA . ASN A 1 374 ? 1.373 -0.797 -9.983 1.00 45.94 374 ASN A CA 1
ATOM 2940 C C . ASN A 1 374 ? 2.205 -0.345 -11.319 1.00 45.94 374 ASN A C 1
ATOM 2942 O O . ASN A 1 374 ? 1.723 0.605 -11.909 1.00 45.94 374 ASN A O 1
ATOM 2946 N N . LYS A 1 375 ? 3.492 -0.649 -11.725 1.00 54.38 375 LYS A N 1
ATOM 2947 C CA . LYS A 1 375 ? 4.431 0.386 -12.406 1.00 54.38 375 LYS A CA 1
ATOM 2948 C C . LYS A 1 375 ? 5.699 -0.075 -13.302 1.00 54.38 375 LYS A C 1
ATOM 2950 O O . LYS A 1 375 ? 6.312 -1.011 -12.815 1.00 54.38 375 LYS A O 1
ATOM 2955 N N . CYS A 1 376 ? 6.117 0.557 -14.488 1.00 64.62 376 CYS A N 1
ATOM 2956 C CA . CYS A 1 376 ? 7.261 0.186 -15.492 1.00 64.62 376 CYS A CA 1
ATOM 2957 C C . CYS A 1 376 ? 7.967 1.181 -16.567 1.00 64.62 376 CYS A C 1
ATOM 2959 O O . CYS A 1 376 ? 7.388 2.230 -16.879 1.00 64.62 376 CYS A O 1
ATOM 2961 N N . VAL A 1 377 ? 9.170 0.865 -17.189 1.00 70.50 377 VAL A N 1
ATOM 2962 C CA . VAL A 1 377 ? 9.898 1.490 -18.394 1.00 70.50 377 VAL A CA 1
ATOM 2963 C C . VAL A 1 377 ? 9.551 0.843 -19.748 1.00 70.50 377 VAL A C 1
ATOM 2965 O O . VAL A 1 377 ? 9.043 -0.251 -19.771 1.00 70.50 377 VAL A O 1
ATOM 2968 N N . HIS A 1 378 ? 9.892 1.443 -20.904 1.00 87.94 378 HIS A N 1
ATOM 2969 C CA . HIS A 1 378 ? 9.730 0.923 -22.279 1.00 87.94 378 HIS A CA 1
ATOM 2970 C C . HIS A 1 378 ? 10.805 -0.072 -22.791 1.00 87.94 378 HIS A C 1
ATOM 2972 O O . HIS A 1 378 ? 12.000 0.077 -22.535 1.00 87.94 378 HIS A O 1
ATOM 2978 N N . GLY A 1 379 ? 10.409 -0.997 -23.677 1.00 79.75 379 GLY A N 1
ATOM 2979 C CA . GLY A 1 379 ? 11.235 -2.118 -24.161 1.00 79.75 379 GLY A CA 1
ATOM 2980 C C . GLY A 1 379 ? 12.406 -1.831 -25.093 1.00 79.75 379 GLY A C 1
ATOM 2981 O O . GLY A 1 379 ? 13.364 -2.604 -25.101 1.00 79.75 379 GLY A O 1
ATOM 2982 N N . ASN A 1 380 ? 12.391 -0.721 -25.840 1.00 85.12 380 ASN A N 1
ATOM 2983 C CA . ASN A 1 380 ? 13.561 -0.300 -26.634 1.00 85.12 380 ASN A CA 1
ATOM 2984 C C . ASN A 1 380 ? 14.647 0.387 -25.782 1.00 85.12 380 ASN A C 1
ATOM 2986 O O . ASN A 1 380 ? 15.578 0.975 -26.334 1.00 85.12 380 ASN A O 1
ATOM 2990 N N . THR A 1 381 ? 14.529 0.354 -24.454 1.00 89.44 381 THR A N 1
ATOM 2991 C CA . THR A 1 381 ? 15.604 0.765 -23.549 1.00 89.44 381 THR A CA 1
ATOM 2992 C C . THR A 1 381 ? 16.751 -0.244 -23.638 1.00 89.44 381 THR A C 1
ATOM 2994 O O . THR A 1 381 ? 16.529 -1.453 -23.618 1.00 89.44 381 THR A O 1
ATOM 2997 N N . VAL A 1 382 ? 17.973 0.261 -23.789 1.00 88.81 382 VAL A N 1
ATOM 2998 C CA . VAL A 1 382 ? 19.220 -0.488 -23.956 1.00 88.81 382 VAL A CA 1
ATOM 2999 C C . VAL A 1 382 ? 19.945 -0.593 -22.618 1.00 88.81 382 VAL A C 1
ATOM 3001 O O . VAL A 1 382 ? 20.122 0.399 -21.911 1.00 88.81 382 VAL A O 1
ATOM 3004 N N . ILE A 1 383 ? 20.410 -1.795 -22.305 1.00 91.12 383 ILE A N 1
ATOM 3005 C CA . ILE A 1 383 ? 21.256 -2.123 -21.159 1.00 91.12 383 ILE A CA 1
ATOM 3006 C C . ILE A 1 383 ? 22.569 -2.737 -21.655 1.00 91.12 383 ILE A C 1
ATOM 3008 O O . ILE A 1 383 ? 22.630 -3.330 -22.735 1.00 91.12 383 ILE A O 1
ATOM 3012 N N . MET A 1 384 ? 23.635 -2.569 -20.874 1.00 89.44 384 MET A N 1
ATOM 3013 C CA . MET A 1 384 ? 24.979 -3.042 -21.213 1.00 89.44 384 MET A CA 1
ATOM 3014 C C . MET A 1 384 ? 25.355 -4.237 -20.338 1.00 89.44 384 MET A C 1
ATOM 3016 O O . MET A 1 384 ? 25.385 -4.129 -19.112 1.00 89.44 384 MET A O 1
ATOM 3020 N N . GLU A 1 385 ? 25.705 -5.344 -20.984 1.00 90.69 385 GLU A N 1
ATOM 3021 C CA . GLU A 1 385 ? 26.258 -6.538 -20.353 1.00 90.69 385 GLU A CA 1
ATOM 3022 C C . GLU A 1 385 ? 27.629 -6.210 -19.748 1.00 90.69 385 GLU A C 1
ATOM 3024 O O . GLU A 1 385 ? 28.605 -5.987 -20.465 1.00 90.69 385 GLU A O 1
ATOM 3029 N N . ALA A 1 386 ? 27.721 -6.152 -18.422 1.00 87.88 386 ALA A N 1
ATOM 3030 C CA . ALA A 1 386 ? 28.916 -5.682 -17.726 1.00 87.88 386 ALA A CA 1
ATOM 3031 C C . ALA A 1 386 ? 30.142 -6.589 -17.953 1.00 87.88 386 ALA A C 1
ATOM 3033 O O . ALA A 1 386 ? 31.279 -6.121 -17.943 1.00 87.88 386 ALA A O 1
ATOM 3034 N N . THR A 1 387 ? 29.935 -7.880 -18.214 1.00 85.88 387 THR A N 1
ATOM 3035 C CA . THR A 1 387 ? 31.017 -8.834 -18.497 1.00 85.88 387 THR A CA 1
ATOM 3036 C C . THR A 1 387 ? 31.515 -8.735 -19.941 1.00 85.88 387 THR A C 1
ATOM 3038 O O . THR A 1 387 ? 32.701 -8.502 -20.172 1.00 85.88 387 THR A O 1
ATOM 3041 N N . THR A 1 388 ? 30.624 -8.870 -20.927 1.00 84.56 388 THR A N 1
ATOM 3042 C CA . THR A 1 388 ? 30.991 -8.917 -22.356 1.00 84.56 388 THR A CA 1
ATOM 3043 C C . THR A 1 388 ? 31.159 -7.537 -22.993 1.00 84.56 388 THR A C 1
ATOM 3045 O O . THR A 1 388 ? 31.864 -7.420 -23.989 1.00 84.56 388 THR A O 1
ATOM 3048 N N . GLY A 1 389 ? 30.512 -6.504 -22.448 1.00 82.44 389 GLY A N 1
ATOM 3049 C CA . GLY A 1 389 ? 30.397 -5.170 -23.041 1.00 82.44 389 GLY A CA 1
ATOM 3050 C C . GLY A 1 389 ? 29.246 -5.011 -24.045 1.00 82.44 389 GLY A C 1
ATOM 3051 O O . GLY A 1 389 ? 29.055 -3.916 -24.569 1.00 82.44 389 GLY A O 1
ATOM 3052 N N . LYS A 1 390 ? 28.478 -6.073 -24.322 1.00 85.69 390 LYS A N 1
ATOM 3053 C CA . LYS A 1 390 ? 27.397 -6.086 -25.318 1.00 85.69 390 LYS A CA 1
ATOM 3054 C C . LYS A 1 390 ? 26.230 -5.177 -24.918 1.00 85.69 390 LYS A C 1
ATOM 3056 O O . LYS A 1 390 ? 25.687 -5.310 -23.824 1.00 85.69 390 LYS A O 1
ATOM 3061 N N . GLU A 1 391 ? 25.780 -4.323 -25.833 1.00 86.94 391 GLU A N 1
ATOM 3062 C CA . GLU A 1 391 ? 24.486 -3.641 -25.713 1.00 86.94 391 GLU A CA 1
ATOM 3063 C C . GLU A 1 391 ? 23.341 -4.575 -26.155 1.00 86.94 391 GLU A C 1
ATOM 3065 O O . GLU A 1 391 ? 23.439 -5.270 -27.168 1.00 86.94 391 GLU A O 1
ATOM 3070 N N . ILE A 1 392 ? 22.246 -4.602 -25.392 1.00 87.25 392 ILE A N 1
ATOM 3071 C CA . ILE A 1 392 ? 21.012 -5.337 -25.709 1.00 87.25 392 ILE A CA 1
ATOM 3072 C C . ILE A 1 392 ? 19.806 -4.509 -25.250 1.00 87.25 392 ILE A C 1
ATOM 3074 O O . ILE A 1 392 ? 19.898 -3.792 -24.256 1.00 87.25 392 ILE A O 1
ATOM 3078 N N . THR A 1 393 ? 18.670 -4.569 -25.947 1.00 90.25 393 THR A N 1
ATOM 3079 C CA . THR A 1 393 ? 17.431 -3.977 -25.412 1.00 90.25 393 THR A CA 1
ATOM 3080 C C . THR A 1 393 ? 16.819 -4.884 -24.349 1.00 90.25 393 THR A C 1
ATOM 3082 O O . THR A 1 393 ? 16.949 -6.105 -24.445 1.00 90.25 393 THR A O 1
ATOM 3085 N N . ILE A 1 394 ? 16.107 -4.317 -23.370 1.00 86.69 394 ILE A N 1
ATOM 3086 C CA . ILE A 1 394 ? 15.400 -5.113 -22.349 1.00 86.69 394 ILE A CA 1
ATOM 3087 C C . ILE A 1 394 ? 14.429 -6.093 -23.033 1.00 86.69 394 ILE A C 1
ATOM 3089 O O . ILE A 1 394 ? 14.423 -7.280 -22.715 1.00 86.69 394 ILE A O 1
ATOM 3093 N N . ALA A 1 395 ? 13.721 -5.648 -24.080 1.00 83.69 395 ALA A N 1
ATOM 3094 C CA . ALA A 1 395 ? 12.866 -6.516 -24.891 1.00 83.69 395 ALA A CA 1
ATOM 3095 C C . ALA A 1 395 ? 13.619 -7.673 -25.585 1.00 83.69 395 ALA A C 1
ATOM 3097 O O . ALA A 1 395 ? 13.082 -8.774 -25.684 1.00 83.69 395 ALA A O 1
ATOM 3098 N N . ALA A 1 396 ? 14.855 -7.463 -26.056 1.00 83.25 396 ALA A N 1
ATOM 3099 C CA . ALA A 1 396 ? 15.650 -8.515 -26.698 1.00 83.25 396 ALA A CA 1
ATOM 3100 C C . ALA A 1 396 ? 16.301 -9.476 -25.689 1.00 83.25 396 ALA A C 1
ATOM 3102 O O . ALA A 1 396 ? 16.500 -10.647 -26.017 1.00 83.25 396 ALA A O 1
ATOM 3103 N N . LEU A 1 397 ? 16.611 -9.008 -24.474 1.00 82.56 397 LEU A N 1
ATOM 3104 C CA . LEU A 1 397 ? 17.054 -9.872 -23.380 1.00 82.56 397 LEU A CA 1
ATOM 3105 C C . LEU A 1 397 ? 15.893 -10.727 -22.855 1.00 82.56 397 LEU A C 1
ATOM 3107 O O . LEU A 1 397 ? 16.067 -11.930 -22.696 1.00 82.56 397 LEU A O 1
ATOM 3111 N N . PHE A 1 398 ? 14.695 -10.151 -22.712 1.00 80.50 398 PHE A N 1
ATOM 3112 C CA . PHE A 1 398 ? 13.482 -10.915 -22.420 1.00 80.50 398 PHE A CA 1
ATOM 3113 C C . PHE A 1 398 ? 13.205 -11.992 -23.481 1.00 80.50 398 PHE A C 1
ATOM 3115 O O . PHE A 1 398 ? 12.972 -13.150 -23.147 1.00 80.50 398 PHE A O 1
ATOM 3122 N N . GLN A 1 399 ? 13.247 -11.637 -24.770 1.00 77.88 399 GLN A N 1
ATOM 3123 C CA . GLN A 1 399 ? 12.979 -12.589 -25.857 1.00 77.88 399 GLN A CA 1
ATOM 3124 C C . GLN A 1 399 ? 13.977 -13.757 -25.907 1.00 77.88 399 GLN A C 1
ATOM 3126 O O . GLN A 1 399 ? 13.685 -14.775 -26.537 1.00 77.88 399 GLN A O 1
ATOM 3131 N N . LYS A 1 400 ? 15.160 -13.618 -25.291 1.00 76.12 400 LYS A N 1
ATOM 3132 C CA . LYS A 1 400 ? 16.184 -14.668 -25.191 1.00 76.12 400 LYS A CA 1
ATOM 3133 C C . LYS A 1 400 ? 16.838 -14.651 -23.803 1.00 76.12 400 LYS A C 1
ATOM 3135 O O . LYS A 1 400 ? 17.978 -14.184 -23.689 1.00 76.12 400 LYS A O 1
ATOM 3140 N N . PRO A 1 401 ? 16.144 -15.176 -22.772 1.00 73.25 401 PRO A N 1
ATOM 3141 C CA . PRO A 1 401 ? 16.656 -15.211 -21.410 1.00 73.25 401 PRO A CA 1
ATOM 3142 C C . PRO A 1 401 ? 17.984 -15.963 -21.354 1.00 73.25 401 PRO A C 1
ATOM 3144 O O . PRO A 1 401 ? 18.154 -17.022 -21.963 1.00 73.25 401 PRO A O 1
ATOM 3147 N N . ARG A 1 402 ? 18.942 -15.381 -20.641 1.00 77.56 402 ARG A N 1
ATOM 3148 C CA . ARG A 1 402 ? 20.293 -15.902 -20.426 1.00 77.56 402 ARG A CA 1
ATOM 3149 C C . ARG A 1 402 ? 20.862 -15.248 -19.178 1.00 77.56 402 ARG A C 1
ATOM 3151 O O . ARG A 1 402 ? 20.414 -14.163 -18.813 1.00 77.56 402 ARG A O 1
ATOM 3158 N N . GLU A 1 403 ? 21.870 -15.862 -18.564 1.00 76.81 403 GLU A N 1
ATOM 3159 C CA . GLU A 1 403 ? 22.594 -15.194 -17.482 1.00 76.81 403 GLU A CA 1
ATOM 3160 C C . GLU A 1 403 ? 23.149 -13.856 -17.979 1.00 76.81 403 GLU A C 1
ATOM 3162 O O . GLU A 1 403 ? 23.786 -13.777 -19.034 1.00 76.81 403 GLU A O 1
ATOM 3167 N N . PHE A 1 404 ? 22.844 -12.797 -17.235 1.00 83.06 404 PHE A N 1
ATOM 3168 C CA . PHE A 1 404 ? 23.149 -11.430 -17.614 1.00 83.06 404 PHE A CA 1
ATOM 3169 C C . PHE A 1 404 ? 23.535 -10.639 -16.368 1.00 83.06 404 PHE A C 1
ATOM 3171 O O . PHE A 1 404 ? 22.938 -10.789 -15.298 1.00 83.06 404 PHE A O 1
ATOM 3178 N N . SER A 1 405 ? 24.553 -9.796 -16.499 1.00 90.38 405 SER A N 1
ATOM 3179 C CA . SER A 1 405 ? 25.019 -8.933 -15.416 1.00 90.38 405 SER A CA 1
ATOM 3180 C C . SER A 1 405 ? 25.089 -7.501 -15.911 1.00 90.38 405 SER A C 1
ATOM 3182 O O . SER A 1 405 ? 25.561 -7.257 -17.022 1.00 90.38 405 SER A O 1
ATOM 3184 N N . ILE A 1 406 ? 24.641 -6.561 -15.090 1.00 91.44 406 ILE A N 1
ATOM 3185 C CA . ILE A 1 406 ? 24.563 -5.135 -15.417 1.00 91.44 406 ILE A CA 1
ATOM 3186 C C . ILE A 1 406 ? 25.238 -4.291 -14.343 1.00 91.44 406 ILE A C 1
ATOM 3188 O O . ILE A 1 406 ? 25.657 -4.793 -13.302 1.00 91.44 406 ILE A O 1
ATOM 3192 N N . HIS A 1 407 ? 25.368 -2.999 -14.631 1.00 91.94 407 HIS A N 1
ATOM 3193 C CA . HIS A 1 407 ? 25.845 -2.024 -13.664 1.00 91.94 407 HIS A CA 1
ATOM 3194 C C . HIS A 1 407 ? 24.668 -1.547 -12.805 1.00 91.94 407 HIS A C 1
ATOM 3196 O O . HIS A 1 407 ? 23.760 -0.895 -13.328 1.00 91.94 407 HIS A O 1
ATOM 3202 N N . ALA A 1 408 ? 24.713 -1.853 -11.513 1.00 90.00 408 ALA A N 1
ATOM 3203 C CA . ALA A 1 408 ? 23.891 -1.241 -10.473 1.00 90.00 408 ALA A CA 1
ATOM 3204 C C . ALA A 1 408 ? 24.697 -0.150 -9.752 1.00 90.00 408 ALA A C 1
ATOM 3206 O O . ALA A 1 408 ? 25.927 -0.120 -9.836 1.00 90.00 408 ALA A O 1
ATOM 3207 N N . LEU A 1 409 ? 24.018 0.763 -9.065 1.00 89.94 409 LEU A N 1
ATOM 3208 C CA . LEU A 1 409 ? 24.630 1.809 -8.251 1.00 89.94 409 LEU A CA 1
ATOM 3209 C C . LEU A 1 409 ? 24.523 1.439 -6.767 1.00 89.94 409 LEU A C 1
ATOM 3211 O O . LEU A 1 409 ? 23.415 1.320 -6.255 1.00 89.94 409 LEU A O 1
ATOM 3215 N N . ASP A 1 410 ? 25.646 1.307 -6.068 1.00 87.19 410 ASP A N 1
ATOM 3216 C CA . ASP A 1 410 ? 25.628 1.053 -4.623 1.00 87.19 410 ASP A CA 1
ATOM 3217 C C . ASP A 1 410 ? 25.370 2.329 -3.791 1.00 87.19 410 ASP A C 1
ATOM 3219 O O . ASP A 1 410 ? 25.393 3.459 -4.297 1.00 87.19 410 ASP A O 1
ATOM 3223 N N . ASP A 1 411 ? 25.171 2.163 -2.481 1.00 80.62 411 ASP A N 1
ATOM 3224 C CA . ASP A 1 411 ? 24.971 3.267 -1.528 1.00 80.62 411 ASP A CA 1
ATOM 3225 C C . ASP A 1 411 ? 26.163 4.237 -1.419 1.00 80.62 411 ASP A C 1
ATOM 3227 O O . ASP A 1 411 ? 26.013 5.368 -0.947 1.00 80.62 411 ASP A O 1
ATOM 3231 N N . THR A 1 412 ? 27.353 3.845 -1.885 1.00 83.81 412 THR A N 1
ATOM 3232 C CA . THR A 1 412 ? 28.519 4.740 -1.967 1.00 83.81 412 THR A CA 1
ATOM 3233 C C . THR A 1 412 ? 28.511 5.596 -3.239 1.00 83.81 412 THR A C 1
ATOM 3235 O O . THR A 1 412 ? 29.274 6.557 -3.348 1.00 83.81 412 THR A O 1
ATOM 3238 N N . GLY A 1 413 ? 27.620 5.304 -4.191 1.00 83.00 413 GLY A N 1
ATOM 3239 C CA . GLY A 1 413 ? 27.568 5.960 -5.492 1.00 83.00 413 GLY A CA 1
ATOM 3240 C C . GLY A 1 413 ? 28.616 5.436 -6.477 1.00 83.00 413 GLY A C 1
ATOM 3241 O O . GLY A 1 413 ? 28.983 6.163 -7.410 1.00 83.00 413 GLY A O 1
ATOM 3242 N N . LYS A 1 414 ? 29.107 4.208 -6.275 1.00 89.94 414 LYS A N 1
ATOM 3243 C CA . LYS A 1 414 ? 29.963 3.473 -7.215 1.00 89.94 414 LYS A CA 1
ATOM 3244 C C . LYS A 1 414 ? 29.134 2.498 -8.044 1.00 89.94 414 LYS A C 1
ATOM 3246 O O . LYS A 1 414 ? 28.062 2.063 -7.628 1.00 89.94 414 LYS A O 1
ATOM 3251 N N . LEU A 1 415 ? 29.616 2.186 -9.247 1.00 91.12 415 LEU A N 1
ATOM 3252 C CA . LEU A 1 415 ? 28.928 1.262 -10.151 1.00 91.12 415 LEU A CA 1
ATOM 3253 C C . LEU A 1 415 ? 29.447 -0.166 -9.969 1.00 91.12 415 LEU A C 1
ATOM 3255 O O . LEU A 1 415 ? 30.566 -0.486 -10.375 1.00 91.12 415 LEU A O 1
ATOM 3259 N N . GLN A 1 416 ? 28.607 -1.017 -9.389 1.00 90.69 416 GLN A N 1
ATOM 3260 C CA . GLN A 1 416 ? 28.890 -2.422 -9.119 1.00 90.69 416 GLN A CA 1
ATOM 3261 C C . GLN A 1 416 ? 28.310 -3.320 -10.207 1.00 90.69 416 GLN A C 1
ATOM 3263 O O . GLN A 1 416 ? 27.285 -3.009 -10.814 1.00 90.69 416 GLN A O 1
ATOM 3268 N N . ILE A 1 417 ? 28.943 -4.471 -10.434 1.00 91.06 417 ILE A N 1
ATOM 3269 C CA . ILE A 1 417 ? 28.355 -5.519 -11.270 1.00 91.06 417 ILE A CA 1
ATOM 3270 C C . ILE A 1 417 ? 27.370 -6.315 -10.412 1.00 91.06 417 ILE A C 1
ATOM 3272 O O . ILE A 1 417 ? 27.753 -6.875 -9.381 1.00 91.06 417 ILE A O 1
ATOM 3276 N N . ARG A 1 418 ? 26.113 -6.386 -10.855 1.00 89.75 418 ARG A N 1
ATOM 3277 C CA . ARG A 1 418 ? 25.069 -7.242 -10.276 1.00 89.75 418 ARG A CA 1
ATOM 3278 C C . ARG A 1 418 ? 24.498 -8.176 -11.325 1.00 89.75 418 ARG A C 1
ATOM 3280 O O . ARG A 1 418 ? 24.438 -7.837 -12.509 1.00 89.75 418 ARG A O 1
ATOM 3287 N N . ARG A 1 419 ? 24.087 -9.360 -10.881 1.00 85.31 419 ARG A N 1
ATOM 3288 C CA . ARG A 1 419 ? 23.277 -10.278 -11.675 1.00 85.31 419 ARG A CA 1
ATOM 3289 C C . ARG A 1 419 ? 21.863 -9.713 -11.770 1.00 85.31 419 ARG A C 1
ATOM 3291 O O . ARG A 1 419 ? 21.335 -9.160 -10.805 1.00 85.31 419 ARG A O 1
ATOM 3298 N N . VAL A 1 420 ? 21.280 -9.837 -12.954 1.00 76.38 420 VAL A N 1
ATOM 3299 C CA . VAL A 1 420 ? 19.838 -9.678 -13.111 1.00 76.38 420 VAL A CA 1
ATOM 3300 C C . VAL A 1 420 ? 19.211 -11.011 -12.740 1.00 76.38 420 VAL A C 1
ATOM 3302 O O . VAL A 1 420 ? 19.561 -12.029 -13.343 1.00 76.38 420 VAL A O 1
ATOM 3305 N N . SER A 1 421 ? 18.342 -11.017 -11.733 1.00 72.06 421 SER A N 1
ATOM 3306 C CA . SER A 1 421 ? 17.645 -12.232 -11.319 1.00 72.06 421 SER A CA 1
ATOM 3307 C C . SER A 1 421 ? 16.484 -12.548 -12.262 1.00 72.06 421 SER A C 1
ATOM 3309 O O . SER A 1 421 ? 16.286 -13.724 -12.556 1.00 72.06 421 SER A O 1
ATOM 3311 N N . ASP A 1 422 ? 15.793 -11.537 -12.819 1.00 61.69 422 ASP A N 1
ATOM 3312 C CA . ASP A 1 422 ? 14.833 -11.755 -13.914 1.00 61.69 422 ASP A CA 1
ATOM 3313 C C . ASP A 1 422 ? 14.633 -10.565 -14.891 1.00 61.69 422 ASP A C 1
ATOM 3315 O O . ASP A 1 422 ? 14.773 -9.397 -14.517 1.00 61.69 422 ASP A O 1
ATOM 3319 N N . VAL A 1 423 ? 14.309 -10.871 -16.162 1.00 61.44 423 VAL A N 1
ATOM 3320 C CA . VAL A 1 423 ? 14.166 -9.925 -17.300 1.00 61.44 423 VAL A CA 1
ATOM 3321 C C . VAL A 1 423 ? 13.006 -10.313 -18.214 1.00 61.44 423 VAL A C 1
ATOM 3323 O O . VAL A 1 423 ? 13.142 -11.218 -19.043 1.00 61.44 423 VAL A O 1
ATOM 3326 N N . VAL A 1 424 ? 11.867 -9.624 -18.131 1.00 57.94 424 VAL A N 1
ATOM 3327 C CA . VAL A 1 424 ? 10.609 -10.157 -18.685 1.00 57.94 424 VAL A CA 1
ATOM 3328 C C . VAL A 1 424 ? 9.579 -8.989 -18.953 1.00 57.94 424 VAL A C 1
ATOM 3330 O O . VAL A 1 424 ? 9.879 -7.860 -18.579 1.00 57.94 424 VAL A O 1
ATOM 3333 N N . TRP A 1 425 ? 8.495 -9.110 -19.751 1.00 67.44 425 TRP A N 1
ATOM 3334 C CA . TRP A 1 425 ? 7.649 -8.005 -20.359 1.00 67.44 425 TRP A CA 1
ATOM 3335 C C . TRP A 1 425 ? 6.579 -7.325 -19.443 1.00 67.44 425 TRP A C 1
ATOM 3337 O O . TRP A 1 425 ? 6.555 -7.617 -18.265 1.00 67.44 425 TRP A O 1
ATOM 3347 N N . ASN A 1 426 ? 5.707 -6.399 -19.897 1.00 51.84 426 ASN A N 1
ATOM 3348 C CA . ASN A 1 426 ? 4.713 -5.701 -19.046 1.00 51.84 426 ASN A CA 1
ATOM 3349 C C . ASN A 1 426 ? 3.245 -5.716 -19.408 1.00 51.84 426 ASN A C 1
ATOM 3351 O O . ASN A 1 426 ? 2.436 -5.765 -18.495 1.00 51.84 426 ASN A O 1
ATOM 3355 N N . GLY A 1 427 ? 2.898 -5.228 -20.587 1.00 53.94 427 GLY A N 1
ATOM 3356 C CA . GLY A 1 427 ? 1.969 -4.103 -20.513 1.00 53.94 427 GLY A CA 1
ATOM 3357 C C . GLY A 1 427 ? 2.260 -3.038 -21.538 1.00 53.94 427 GLY A C 1
ATOM 3358 O O . GLY A 1 427 ? 3.416 -2.733 -21.828 1.00 53.94 427 GLY A O 1
ATOM 3359 N N . GLN A 1 428 ? 1.194 -2.416 -22.011 1.00 56.16 428 GLN A N 1
ATOM 3360 C CA . GLN A 1 428 ? 1.240 -1.281 -22.903 1.00 56.16 428 GLN A CA 1
ATOM 3361 C C . GLN A 1 428 ? 0.583 -0.086 -22.254 1.00 56.16 428 GLN A C 1
ATOM 3363 O O . GLN A 1 428 ? -0.614 -0.065 -21.976 1.00 56.16 428 GLN A O 1
ATOM 3368 N N . GLN A 1 429 ? 1.397 0.916 -21.948 1.00 60.22 429 GLN A N 1
ATOM 3369 C CA . GLN A 1 429 ? 1.067 1.878 -20.901 1.00 60.22 429 GLN A CA 1
ATOM 3370 C C . GLN A 1 429 ? 1.417 3.314 -21.276 1.00 60.22 429 GLN A C 1
ATOM 3372 O O . GLN A 1 429 ? 2.196 3.513 -22.208 1.00 60.22 429 GLN A O 1
ATOM 3377 N N . PRO A 1 430 ? 0.836 4.321 -20.589 1.00 66.81 430 PRO A N 1
ATOM 3378 C CA . PRO A 1 430 ? 1.092 5.727 -20.873 1.00 66.81 430 PRO A CA 1
ATOM 3379 C C . PRO A 1 430 ? 2.546 6.061 -20.534 1.00 66.81 430 PRO A C 1
ATOM 3381 O O . PRO A 1 430 ? 2.902 6.201 -19.362 1.00 66.81 430 PRO A O 1
ATOM 3384 N N . VAL A 1 431 ? 3.381 6.158 -21.566 1.00 81.12 431 VAL A N 1
ATOM 3385 C CA . VAL A 1 431 ? 4.816 6.413 -21.448 1.00 81.12 431 VAL A CA 1
ATOM 3386 C C . VAL A 1 431 ? 5.192 7.816 -21.906 1.00 81.12 431 VAL A C 1
ATOM 3388 O O . VAL A 1 431 ? 4.551 8.426 -22.760 1.00 81.12 431 VAL A O 1
ATOM 3391 N N . PHE A 1 432 ? 6.284 8.304 -21.340 1.00 91.81 432 PHE A N 1
ATOM 3392 C CA . PHE A 1 432 ? 6.860 9.622 -21.516 1.00 91.81 432 PHE A CA 1
ATOM 3393 C C . PHE A 1 432 ? 8.320 9.434 -21.931 1.00 91.81 432 PHE A C 1
ATOM 3395 O O . PHE A 1 432 ? 9.023 8.586 -21.379 1.00 91.81 432 PHE A O 1
ATOM 3402 N N . GLU A 1 433 ? 8.787 10.183 -22.928 1.00 93.81 433 GLU A N 1
ATOM 3403 C CA . GLU A 1 433 ? 10.206 10.251 -23.266 1.00 93.81 433 GLU A CA 1
ATOM 3404 C C . GLU A 1 433 ? 10.874 11.359 -22.458 1.00 93.81 433 GLU A C 1
ATOM 3406 O O . GLU A 1 433 ? 10.609 12.541 -22.670 1.00 93.81 433 GLU A O 1
ATOM 3411 N N . LEU A 1 434 ? 11.764 10.963 -21.550 1.00 94.50 434 LEU A N 1
ATOM 3412 C CA . LEU A 1 434 ? 12.673 11.863 -20.861 1.00 94.50 434 LEU A CA 1
ATOM 3413 C C . LEU A 1 434 ? 13.943 11.997 -21.707 1.00 94.50 434 LEU A C 1
ATOM 3415 O O . LEU A 1 434 ? 14.641 11.011 -21.961 1.00 94.50 434 LEU A O 1
ATOM 3419 N N . THR A 1 435 ? 14.260 13.223 -22.122 1.00 93.25 435 THR A N 1
ATOM 3420 C CA . THR A 1 435 ? 15.507 13.570 -22.821 1.00 93.25 435 THR A CA 1
ATOM 3421 C C . THR A 1 435 ? 16.410 14.391 -21.905 1.00 93.25 435 THR A C 1
ATOM 3423 O O . THR A 1 435 ? 15.954 15.315 -21.232 1.00 93.25 435 THR A O 1
ATOM 3426 N N . THR A 1 436 ? 17.709 14.087 -21.891 1.00 93.69 436 THR A N 1
ATOM 3427 C CA . THR A 1 436 ? 18.701 14.739 -21.023 1.00 93.69 436 THR A CA 1
ATOM 3428 C C . THR A 1 436 ? 19.598 15.739 -21.764 1.00 93.69 436 THR A C 1
ATOM 3430 O O . THR A 1 436 ? 19.679 15.764 -22.994 1.00 93.69 436 THR A O 1
ATOM 3433 N N . ALA A 1 437 ? 20.345 16.558 -21.021 1.00 90.00 437 ALA A N 1
ATOM 3434 C CA . ALA A 1 437 ? 21.246 17.578 -21.552 1.00 90.00 437 ALA A CA 1
ATOM 3435 C C . ALA A 1 437 ? 22.603 17.040 -22.065 1.00 90.00 437 ALA A C 1
ATOM 3437 O O . ALA A 1 437 ? 23.397 17.833 -22.593 1.00 90.00 437 ALA A O 1
ATOM 3438 N N . LEU A 1 438 ? 22.870 15.731 -21.964 1.00 89.19 438 LEU A N 1
ATOM 3439 C CA . LEU A 1 438 ? 23.840 14.984 -22.783 1.00 89.19 438 LEU A CA 1
ATOM 3440 C C . LEU A 1 438 ? 23.244 14.478 -24.113 1.00 89.19 438 LEU A C 1
ATOM 3442 O O . LEU A 1 438 ? 23.994 14.013 -24.974 1.00 89.19 438 LEU A O 1
ATOM 3446 N N . GLY A 1 439 ? 21.925 14.558 -24.298 1.00 86.38 439 GLY A N 1
ATOM 3447 C CA . GLY A 1 439 ? 21.209 13.967 -25.431 1.00 86.38 439 GLY A CA 1
ATOM 3448 C C . GLY A 1 439 ? 20.848 12.489 -25.242 1.00 86.38 439 GLY A C 1
ATOM 3449 O O . GLY A 1 439 ? 20.415 11.858 -26.206 1.00 86.38 439 GLY A O 1
ATOM 3450 N N . LYS A 1 440 ? 21.004 11.938 -24.027 1.00 89.19 440 LYS A N 1
ATOM 3451 C CA . LYS A 1 440 ? 20.474 10.609 -23.690 1.00 89.19 440 LYS A CA 1
ATOM 3452 C C . LYS A 1 440 ? 18.950 10.684 -23.659 1.00 89.19 440 LYS A C 1
ATOM 3454 O O . LYS A 1 440 ? 18.390 11.736 -23.349 1.00 89.19 440 LYS A O 1
ATOM 3459 N N . ARG A 1 441 ? 18.283 9.578 -23.979 1.00 91.31 441 ARG A N 1
ATOM 3460 C CA . ARG A 1 441 ? 16.821 9.476 -23.942 1.00 91.31 441 ARG A CA 1
ATOM 3461 C C . ARG A 1 441 ? 16.409 8.166 -23.310 1.00 91.31 441 ARG A C 1
ATOM 3463 O O . ARG A 1 441 ? 17.019 7.144 -23.604 1.00 91.31 441 ARG A O 1
ATOM 3470 N N . ILE A 1 442 ? 15.355 8.175 -22.516 1.00 92.12 442 ILE A N 1
ATOM 3471 C CA . ILE A 1 442 ? 14.702 6.971 -21.999 1.00 92.12 442 ILE A CA 1
ATOM 3472 C C . ILE A 1 442 ? 13.193 7.161 -22.116 1.00 92.12 442 ILE A C 1
ATOM 3474 O O . ILE A 1 442 ? 12.702 8.287 -22.138 1.00 92.12 442 ILE A O 1
ATOM 3478 N N . THR A 1 443 ? 12.451 6.074 -22.285 1.00 93.06 443 THR A N 1
ATOM 3479 C CA . THR A 1 443 ? 10.990 6.116 -22.374 1.00 93.06 443 THR A CA 1
ATOM 3480 C C . THR A 1 443 ? 10.439 5.255 -21.257 1.00 93.06 443 THR A C 1
ATOM 3482 O O . THR A 1 443 ? 10.862 4.112 -21.123 1.00 93.06 443 THR A O 1
ATOM 3485 N N . ALA A 1 444 ? 9.542 5.796 -20.443 1.00 86.19 444 ALA A N 1
ATOM 3486 C CA . ALA A 1 444 ? 9.029 5.099 -19.273 1.00 86.19 444 ALA A CA 1
ATOM 3487 C C . ALA A 1 444 ? 7.681 5.669 -18.824 1.00 86.19 444 ALA A C 1
ATOM 3489 O O . ALA A 1 444 ? 7.278 6.715 -19.323 1.00 86.19 444 ALA A O 1
ATOM 3490 N N . THR A 1 445 ? 6.943 4.992 -17.942 1.00 77.00 445 THR A N 1
ATOM 3491 C CA . THR A 1 445 ? 5.623 5.499 -17.514 1.00 77.00 445 THR A CA 1
ATOM 3492 C C . THR A 1 445 ? 5.695 6.801 -16.707 1.00 77.00 445 THR A C 1
ATOM 3494 O O . THR A 1 445 ? 6.775 7.161 -16.249 1.00 77.00 445 THR A O 1
ATOM 3497 N N . ALA A 1 446 ? 4.553 7.482 -16.506 1.00 74.88 446 ALA A N 1
ATOM 3498 C CA . ALA A 1 446 ? 4.419 8.703 -15.680 1.00 74.88 446 ALA A CA 1
ATOM 3499 C C . ALA A 1 446 ? 5.071 8.547 -14.293 1.00 74.88 446 ALA A C 1
ATOM 3501 O O . ALA A 1 446 ? 5.979 9.280 -13.925 1.00 74.88 446 ALA A O 1
ATOM 3502 N N . ASN A 1 447 ? 4.692 7.483 -13.600 1.00 60.97 447 ASN A N 1
ATOM 3503 C CA . ASN A 1 447 ? 5.558 6.321 -13.485 1.00 60.97 447 ASN A CA 1
ATOM 3504 C C . ASN A 1 447 ? 7.024 6.636 -13.038 1.00 60.97 447 ASN A C 1
ATOM 3506 O O . ASN A 1 447 ? 7.284 7.113 -11.945 1.00 60.97 447 ASN A O 1
ATOM 3510 N N . HIS A 1 448 ? 8.010 6.277 -13.862 1.00 66.38 448 HIS A N 1
ATOM 3511 C CA . HIS A 1 448 ? 9.227 5.510 -13.522 1.00 66.38 448 HIS A CA 1
ATOM 3512 C C . HIS A 1 448 ? 10.489 6.247 -12.969 1.00 66.38 448 HIS A C 1
ATOM 3514 O O . HIS A 1 448 ? 10.813 7.298 -13.512 1.00 66.38 448 HIS A O 1
ATOM 3520 N N . PRO A 1 449 ? 11.258 5.669 -11.997 1.00 79.44 449 PRO A N 1
ATOM 3521 C CA . PRO A 1 449 ? 12.469 6.111 -11.321 1.00 79.44 449 PRO A CA 1
ATOM 3522 C C . PRO A 1 449 ? 13.602 6.739 -12.059 1.00 79.44 449 PRO A C 1
ATOM 3524 O O . PRO A 1 449 ? 14.080 6.258 -13.066 1.00 79.44 449 PRO A O 1
ATOM 3527 N N . PHE A 1 450 ? 14.131 7.758 -11.393 1.00 87.69 450 PHE A N 1
ATOM 3528 C CA . PHE A 1 450 ? 15.394 8.383 -11.703 1.00 87.69 450 PHE A CA 1
ATOM 3529 C C . PHE A 1 450 ? 16.065 8.797 -10.400 1.00 87.69 450 PHE A C 1
ATOM 3531 O O . PHE A 1 450 ? 15.470 9.485 -9.565 1.00 87.69 450 PHE A O 1
ATOM 3538 N N . ARG A 1 451 ? 17.313 8.364 -10.211 1.00 90.75 451 ARG A N 1
ATOM 3539 C CA . ARG A 1 451 ? 18.119 8.754 -9.050 1.00 90.75 451 ARG A CA 1
ATOM 3540 C C . ARG A 1 451 ? 18.492 10.232 -9.166 1.00 90.75 451 ARG A C 1
ATOM 3542 O O . ARG A 1 451 ? 19.273 10.594 -10.041 1.00 90.75 451 ARG A O 1
ATOM 3549 N N . ALA A 1 452 ? 17.985 11.079 -8.278 1.00 89.94 452 ALA A N 1
ATOM 3550 C CA . ALA A 1 452 ? 18.495 12.432 -8.051 1.00 89.94 452 ALA A CA 1
ATOM 3551 C C . ALA A 1 452 ? 19.453 12.450 -6.845 1.00 89.94 452 ALA A C 1
ATOM 3553 O O . ALA A 1 452 ? 19.744 11.409 -6.253 1.00 89.94 452 ALA A O 1
ATOM 3554 N N . LEU A 1 453 ? 19.963 13.630 -6.464 1.00 84.44 453 LEU A N 1
ATOM 3555 C CA . LEU A 1 453 ? 20.937 13.735 -5.366 1.00 84.44 453 LEU A CA 1
ATOM 3556 C C . LEU A 1 453 ? 20.392 13.206 -4.032 1.00 84.44 453 LEU A C 1
ATOM 3558 O O . LEU A 1 453 ? 21.108 12.533 -3.298 1.00 84.44 453 LEU A O 1
ATOM 3562 N N . ASN A 1 454 ? 19.140 13.544 -3.717 1.00 80.88 454 ASN A N 1
ATOM 3563 C CA . ASN A 1 454 ? 18.532 13.284 -2.412 1.00 80.88 454 ASN A CA 1
ATOM 3564 C C . ASN A 1 454 ? 17.731 11.967 -2.355 1.00 80.88 454 ASN A C 1
ATOM 3566 O O . ASN A 1 454 ? 17.127 11.692 -1.325 1.00 80.88 454 ASN A O 1
ATOM 3570 N N . GLY A 1 455 ? 17.721 11.163 -3.426 1.00 82.25 455 GLY A N 1
ATOM 3571 C CA . GLY A 1 455 ? 16.991 9.893 -3.487 1.00 82.25 455 GLY A CA 1
ATOM 3572 C C . GLY A 1 455 ? 16.355 9.630 -4.852 1.00 82.25 455 GLY A C 1
ATOM 3573 O O . GLY A 1 455 ? 16.781 10.175 -5.871 1.00 82.25 455 GLY A O 1
ATOM 3574 N N . TRP A 1 456 ? 15.330 8.787 -4.857 1.00 82.94 456 TRP A N 1
ATOM 3575 C CA . TRP A 1 456 ? 14.441 8.555 -5.995 1.00 82.94 456 TRP A CA 1
ATOM 3576 C C . TRP A 1 456 ? 13.280 9.578 -5.914 1.00 82.94 456 TRP A C 1
ATOM 3578 O O . TRP A 1 456 ? 12.698 9.743 -4.847 1.00 82.94 456 TRP A O 1
ATOM 3588 N N . VAL A 1 457 ? 13.018 10.328 -6.995 1.00 83.00 457 VAL A N 1
ATOM 3589 C CA . VAL A 1 457 ? 12.072 11.480 -7.090 1.00 83.00 457 VAL A CA 1
ATOM 3590 C C . VAL A 1 457 ? 10.603 11.047 -7.367 1.00 83.00 457 VAL A C 1
ATOM 3592 O O . VAL A 1 457 ? 10.183 9.995 -6.895 1.00 83.00 457 VAL A O 1
ATOM 3595 N N . PRO A 1 458 ? 9.743 11.900 -7.954 1.00 81.88 458 PRO A N 1
ATOM 3596 C CA . PRO A 1 458 ? 8.775 11.561 -9.037 1.00 81.88 458 PRO A CA 1
ATOM 3597 C C . PRO A 1 458 ? 9.248 11.729 -10.513 1.00 81.88 458 PRO A C 1
ATOM 3599 O O . PRO A 1 458 ? 10.165 12.507 -10.714 1.00 81.88 458 PRO A O 1
ATOM 3602 N N . LEU A 1 459 ? 8.654 11.094 -11.559 1.00 79.19 459 LEU A N 1
ATOM 3603 C CA . LEU A 1 459 ? 8.874 11.483 -12.997 1.00 79.19 459 LEU A CA 1
ATOM 3604 C C . LEU A 1 459 ? 7.741 12.385 -13.460 1.00 79.19 459 LEU A C 1
ATOM 3606 O O . LEU A 1 459 ? 7.980 13.448 -14.025 1.00 79.19 459 LEU A O 1
ATOM 3610 N N . GLU A 1 460 ? 6.523 11.996 -13.105 1.00 78.38 460 GLU A N 1
ATOM 3611 C CA . GLU A 1 460 ? 5.330 12.836 -13.059 1.00 78.38 460 GLU A CA 1
ATOM 3612 C C . GLU A 1 460 ? 5.554 14.160 -12.287 1.00 78.38 460 GLU A C 1
ATOM 3614 O O . GLU A 1 460 ? 4.857 15.138 -12.547 1.00 78.38 460 GLU A O 1
ATOM 3619 N N . ASN A 1 461 ? 6.609 14.250 -11.458 1.00 83.62 461 ASN A N 1
ATOM 3620 C CA . ASN A 1 461 ? 7.089 15.488 -10.829 1.00 83.62 461 ASN A CA 1
ATOM 3621 C C . ASN A 1 461 ? 8.622 15.724 -10.993 1.00 83.62 461 ASN A C 1
ATOM 3623 O O . ASN A 1 461 ? 9.192 16.489 -10.215 1.00 83.62 461 ASN A O 1
ATOM 3627 N N . LEU A 1 462 ? 9.300 15.129 -11.991 1.00 81.75 462 LEU A N 1
ATOM 3628 C CA . LEU A 1 462 ? 10.626 15.614 -12.430 1.00 81.75 462 LEU A CA 1
ATOM 3629 C C . LEU A 1 462 ? 10.416 16.858 -13.300 1.00 81.75 462 LEU A C 1
ATOM 3631 O O . LEU A 1 462 ? 9.584 16.858 -14.206 1.00 81.75 462 LEU A O 1
ATOM 3635 N N . GLN A 1 463 ? 11.204 17.906 -13.082 1.00 87.31 463 GLN A N 1
ATOM 3636 C CA . GLN A 1 463 ? 11.074 19.169 -13.805 1.00 87.31 463 GLN A CA 1
ATOM 3637 C C . GLN A 1 463 ? 12.220 19.406 -14.798 1.00 87.31 463 GLN A C 1
ATOM 3639 O O . GLN A 1 463 ? 13.342 18.910 -14.663 1.00 87.31 463 GLN A O 1
ATOM 3644 N N . ILE A 1 464 ? 11.948 20.205 -15.836 1.00 90.06 464 ILE A N 1
ATOM 3645 C CA . ILE A 1 464 ? 12.954 20.565 -16.842 1.00 90.06 464 ILE A CA 1
ATOM 3646 C C . ILE A 1 464 ? 14.042 21.424 -16.185 1.00 90.06 464 ILE A C 1
ATOM 3648 O O . ILE A 1 464 ? 13.824 22.581 -15.829 1.00 90.06 464 ILE A O 1
ATOM 3652 N N . GLY A 1 465 ? 15.245 20.860 -16.074 1.00 85.56 465 GLY A N 1
ATOM 3653 C CA . GLY A 1 465 ? 16.389 21.463 -15.392 1.00 85.56 465 GLY A CA 1
ATOM 3654 C C . GLY A 1 465 ? 16.915 20.649 -14.208 1.00 85.56 465 GLY A C 1
ATOM 3655 O O . GLY A 1 465 ? 18.088 20.836 -13.859 1.00 85.56 465 GLY A O 1
ATOM 3656 N N . ASP A 1 466 ? 16.111 19.731 -13.660 1.00 88.88 466 ASP A N 1
ATOM 3657 C CA . ASP A 1 466 ? 16.488 18.835 -12.559 1.00 88.88 466 ASP A CA 1
ATOM 3658 C C . ASP A 1 466 ? 17.657 17.929 -12.932 1.00 88.88 466 ASP A C 1
ATOM 3660 O O . ASP A 1 466 ? 17.889 17.647 -14.109 1.00 88.88 466 ASP A O 1
ATOM 3664 N N . ARG A 1 467 ? 18.415 17.470 -11.929 1.00 91.00 467 ARG A N 1
ATOM 3665 C CA . ARG A 1 467 ? 19.621 16.657 -12.131 1.00 91.00 467 ARG A CA 1
ATOM 3666 C C . ARG A 1 467 ? 19.431 15.202 -11.719 1.00 91.00 467 ARG A C 1
ATOM 3668 O O . ARG A 1 467 ? 19.247 14.912 -10.539 1.00 91.00 467 ARG A O 1
ATOM 3675 N N . ILE A 1 468 ? 19.602 14.305 -12.686 1.00 93.81 468 ILE A N 1
ATOM 3676 C CA . ILE A 1 468 ? 19.500 12.852 -12.525 1.00 93.81 468 ILE A CA 1
ATOM 3677 C C . ILE A 1 468 ? 20.855 12.166 -12.735 1.00 93.81 468 ILE A C 1
ATOM 3679 O O . ILE A 1 468 ? 21.762 12.693 -13.389 1.00 93.81 468 ILE A O 1
ATOM 3683 N N . ALA A 1 469 ? 21.006 10.984 -12.149 1.00 93.25 469 ALA A N 1
ATOM 3684 C CA . ALA A 1 469 ? 22.226 10.202 -12.189 1.00 93.25 469 ALA A CA 1
ATOM 3685 C C . ALA A 1 469 ? 22.406 9.506 -13.541 1.00 93.25 469 ALA A C 1
ATOM 3687 O O . ALA A 1 469 ? 21.530 8.803 -14.046 1.00 93.25 469 ALA A O 1
ATOM 3688 N N . THR A 1 470 ? 23.603 9.657 -14.094 1.00 93.06 470 THR A N 1
ATOM 3689 C CA . THR A 1 470 ? 24.077 8.934 -15.273 1.00 93.06 470 THR A CA 1
ATOM 3690 C C . THR A 1 470 ? 25.510 8.450 -15.008 1.00 93.06 470 THR A C 1
ATOM 3692 O O . THR A 1 470 ? 26.194 9.074 -14.205 1.00 93.06 470 THR A O 1
ATOM 3695 N N . PRO A 1 471 ? 26.024 7.375 -15.623 1.00 92.44 471 PRO A N 1
ATOM 3696 C CA . PRO A 1 471 ? 27.403 6.933 -15.401 1.00 92.44 471 PRO A CA 1
ATOM 3697 C C . PRO A 1 471 ? 28.434 7.906 -16.010 1.00 92.44 471 PRO A C 1
ATOM 3699 O O . PRO A 1 471 ? 28.218 8.451 -17.097 1.00 92.44 471 PRO A O 1
ATOM 3702 N N . ARG A 1 472 ? 29.580 8.075 -15.335 1.00 89.25 472 ARG A N 1
ATOM 3703 C CA . ARG A 1 472 ? 30.817 8.724 -15.838 1.00 89.25 472 ARG A CA 1
ATOM 3704 C C . ARG A 1 472 ? 31.656 7.762 -16.681 1.00 89.25 472 ARG A C 1
ATOM 3706 O O . ARG A 1 472 ? 32.312 8.185 -17.629 1.00 89.25 472 ARG A O 1
ATOM 3713 N N . LYS A 1 473 ? 31.614 6.477 -16.324 1.00 88.81 473 LYS A N 1
ATOM 3714 C CA . LYS A 1 473 ? 32.247 5.345 -17.004 1.00 88.81 473 LYS A CA 1
ATOM 3715 C C . LYS A 1 473 ? 31.317 4.137 -16.881 1.00 88.81 473 LYS A C 1
ATOM 3717 O O . LYS A 1 473 ? 30.696 3.965 -15.838 1.00 88.81 473 LYS A O 1
ATOM 3722 N N . LEU A 1 474 ? 31.248 3.301 -17.911 1.00 87.31 474 LEU A N 1
ATOM 3723 C CA . LEU A 1 474 ? 30.749 1.926 -17.795 1.00 87.31 474 LEU A CA 1
ATOM 3724 C C . LEU A 1 474 ? 31.929 0.993 -18.041 1.00 87.31 474 LEU A C 1
ATOM 3726 O O . LEU A 1 474 ? 32.685 1.208 -18.985 1.00 87.31 474 LEU A O 1
ATOM 3730 N N . GLN A 1 475 ? 32.154 0.024 -17.161 1.00 79.94 475 GLN A N 1
ATOM 3731 C CA . GLN A 1 475 ? 33.335 -0.836 -17.241 1.00 79.94 475 GLN A CA 1
ATOM 3732 C C . GLN A 1 475 ? 32.994 -2.124 -18.001 1.00 79.94 475 GLN A C 1
ATOM 3734 O O . GLN A 1 475 ? 31.828 -2.442 -18.224 1.00 79.94 475 GLN A O 1
ATOM 3739 N N . SER A 1 476 ? 34.005 -2.859 -18.456 1.00 82.75 476 SER A N 1
ATOM 3740 C CA . SER A 1 476 ? 33.793 -4.208 -18.979 1.00 82.75 476 SER A CA 1
ATOM 3741 C C . SER A 1 476 ? 35.025 -5.068 -18.762 1.00 82.75 476 SER A C 1
ATOM 3743 O O . SER A 1 476 ? 36.150 -4.577 -18.855 1.00 82.75 476 SER A O 1
ATOM 3745 N N . THR A 1 477 ? 34.812 -6.351 -18.475 1.00 82.31 477 THR A N 1
ATOM 3746 C CA . THR A 1 477 ? 35.883 -7.335 -18.272 1.00 82.31 477 THR A CA 1
ATOM 3747 C C . THR A 1 477 ? 36.242 -8.106 -19.550 1.00 82.31 477 THR A C 1
ATOM 3749 O O . THR A 1 477 ? 37.087 -9.005 -19.512 1.00 82.31 477 THR A O 1
ATOM 3752 N N . THR A 1 478 ? 35.650 -7.741 -20.696 1.00 83.94 478 THR A N 1
ATOM 3753 C CA . THR A 1 478 ? 35.882 -8.408 -21.983 1.00 83.94 478 THR A CA 1
ATOM 3754 C C . THR A 1 478 ? 37.337 -8.346 -22.455 1.00 83.94 478 THR A C 1
ATOM 3756 O O . THR A 1 478 ? 37.984 -7.297 -22.501 1.00 83.94 478 THR A O 1
ATOM 3759 N N . LYS A 1 479 ? 37.838 -9.509 -22.883 1.00 85.19 479 LYS A N 1
ATOM 3760 C CA . LYS A 1 479 ? 39.166 -9.700 -23.490 1.00 85.19 479 LYS A CA 1
ATOM 3761 C C . LYS A 1 479 ? 39.094 -9.943 -25.004 1.00 85.19 479 LYS A C 1
ATOM 3763 O O . LYS A 1 479 ? 40.108 -10.252 -25.623 1.00 85.19 479 LYS A O 1
ATOM 3768 N N . LYS A 1 480 ? 37.904 -9.836 -25.609 1.00 89.94 480 LYS A N 1
ATOM 3769 C CA . LYS A 1 480 ? 37.674 -10.122 -27.031 1.00 89.94 480 LYS A CA 1
ATOM 3770 C C . LYS A 1 480 ? 38.396 -9.091 -27.901 1.00 89.94 480 LYS A C 1
ATOM 3772 O O . LYS A 1 480 ? 38.087 -7.905 -27.847 1.00 89.94 480 LYS A O 1
ATOM 3777 N N . ALA A 1 481 ? 39.334 -9.543 -28.725 1.00 91.69 481 ALA A N 1
ATOM 3778 C CA . ALA A 1 481 ? 40.077 -8.694 -29.650 1.00 91.69 481 ALA A CA 1
ATOM 3779 C C . ALA A 1 481 ? 39.834 -9.126 -31.101 1.00 91.69 481 ALA A C 1
ATOM 3781 O O . ALA A 1 481 ? 39.732 -10.312 -31.410 1.00 91.69 481 ALA A O 1
ATOM 3782 N N . TRP A 1 482 ? 39.767 -8.146 -31.997 1.00 94.94 482 TRP A N 1
ATOM 3783 C CA . TRP A 1 482 ? 39.818 -8.328 -33.449 1.00 94.94 482 TRP A CA 1
ATOM 3784 C C . TRP A 1 482 ? 41.190 -7.904 -33.992 1.00 94.94 482 TRP A C 1
ATOM 3786 O O . TRP A 1 482 ? 41.794 -6.972 -33.452 1.00 94.94 482 TRP A O 1
ATOM 3796 N N . PRO A 1 483 ? 41.672 -8.505 -35.094 1.00 95.81 483 PRO A N 1
ATOM 3797 C CA . PRO A 1 483 ? 42.855 -8.022 -35.794 1.00 95.81 483 PRO A CA 1
ATOM 3798 C C . PRO A 1 483 ? 42.729 -6.539 -36.174 1.00 95.81 483 PRO A C 1
ATOM 3800 O O . PRO A 1 483 ? 41.704 -6.110 -36.703 1.00 95.81 483 PRO A O 1
ATOM 3803 N N . ALA A 1 484 ? 43.801 -5.764 -35.987 1.00 94.50 484 ALA A N 1
ATOM 3804 C CA . ALA A 1 484 ? 43.822 -4.324 -36.272 1.00 94.50 484 ALA A CA 1
ATOM 3805 C C . ALA A 1 484 ? 43.337 -3.962 -37.692 1.00 94.50 484 ALA A C 1
ATOM 3807 O O . ALA A 1 484 ? 42.685 -2.937 -37.879 1.00 94.50 484 ALA A O 1
ATOM 3808 N N . TYR A 1 485 ? 43.604 -4.822 -38.685 1.00 94.44 485 TYR A N 1
ATOM 3809 C CA . TYR A 1 485 ? 43.158 -4.608 -40.064 1.00 94.44 485 TYR A CA 1
ATOM 3810 C C . TYR A 1 485 ? 41.623 -4.591 -40.193 1.00 94.44 485 TYR A C 1
ATOM 3812 O O . TYR A 1 485 ? 41.085 -3.777 -40.936 1.00 94.44 485 TYR A O 1
ATOM 3820 N N . GLN A 1 486 ? 40.903 -5.399 -39.410 1.00 95.62 486 GLN A N 1
ATOM 3821 C CA . GLN A 1 486 ? 39.439 -5.394 -39.407 1.00 95.62 486 GLN A CA 1
ATOM 3822 C C . GLN A 1 486 ? 38.898 -4.068 -38.855 1.00 95.62 486 GLN A C 1
ATOM 3824 O O . GLN A 1 486 ? 38.021 -3.457 -39.461 1.00 95.62 486 GLN A O 1
ATOM 3829 N N . LEU A 1 487 ? 39.469 -3.561 -37.758 1.00 95.88 487 LEU A N 1
ATOM 3830 C CA . LEU A 1 487 ? 39.048 -2.288 -37.159 1.00 95.88 487 LEU A CA 1
ATOM 3831 C C . LEU A 1 487 ? 39.302 -1.084 -38.068 1.00 95.88 487 LEU A C 1
ATOM 3833 O O . LEU A 1 487 ? 38.421 -0.238 -38.214 1.00 95.88 487 LEU A O 1
ATOM 3837 N N . ILE A 1 488 ? 40.479 -1.025 -38.699 1.00 94.69 488 ILE A N 1
ATOM 3838 C CA . ILE A 1 488 ? 40.834 0.029 -39.660 1.00 94.69 488 ILE A CA 1
ATOM 3839 C C . ILE A 1 488 ? 39.843 0.020 -40.833 1.00 94.69 488 ILE A C 1
ATOM 3841 O O . ILE A 1 488 ? 39.299 1.065 -41.198 1.00 94.69 488 ILE A O 1
ATOM 3845 N N . THR A 1 489 ? 39.548 -1.160 -41.391 1.00 94.44 489 THR A N 1
ATOM 3846 C CA . THR A 1 489 ? 38.576 -1.288 -42.481 1.00 94.44 489 THR A CA 1
ATOM 3847 C C . THR A 1 489 ? 37.156 -0.926 -42.034 1.00 94.44 489 THR A C 1
ATOM 3849 O O . THR A 1 489 ? 36.486 -0.189 -42.752 1.00 94.44 489 THR A O 1
ATOM 3852 N N . LEU A 1 490 ? 36.690 -1.333 -40.846 1.00 95.25 490 LEU A N 1
ATOM 3853 C CA . LEU A 1 490 ? 35.358 -0.942 -40.360 1.00 95.25 490 LEU A CA 1
ATOM 3854 C C . LEU A 1 490 ? 35.237 0.572 -40.150 1.00 95.25 490 LEU A C 1
ATOM 3856 O O . LEU A 1 490 ? 34.255 1.171 -40.581 1.00 95.25 490 LEU A O 1
ATOM 3860 N N . ALA A 1 491 ? 36.235 1.202 -39.528 1.00 93.25 491 ALA A N 1
ATOM 3861 C CA . ALA A 1 491 ? 36.243 2.643 -39.289 1.00 93.25 491 ALA A CA 1
ATOM 3862 C C . ALA A 1 491 ? 36.229 3.452 -40.600 1.00 93.25 491 ALA A C 1
ATOM 3864 O O . ALA A 1 491 ? 35.498 4.441 -40.714 1.00 93.25 491 ALA A O 1
ATOM 3865 N N . GLY A 1 492 ? 36.968 3.000 -41.620 1.00 91.31 492 GLY A N 1
ATOM 3866 C CA . GLY A 1 492 ? 36.902 3.576 -42.965 1.00 91.31 492 GLY A CA 1
ATOM 3867 C C . GLY A 1 492 ? 35.540 3.365 -43.634 1.00 91.31 492 GLY A C 1
ATOM 3868 O O . GLY A 1 492 ? 34.970 4.308 -44.178 1.00 91.31 492 GLY A O 1
ATOM 3869 N N . LEU A 1 493 ? 34.959 2.161 -43.541 1.00 91.75 493 LEU A N 1
ATOM 3870 C CA . LEU A 1 493 ? 33.632 1.872 -44.101 1.00 91.75 493 LEU A CA 1
ATOM 3871 C C . LEU A 1 493 ? 32.514 2.693 -43.433 1.00 91.75 493 LEU A C 1
ATOM 3873 O O . LEU A 1 493 ? 31.587 3.144 -44.112 1.00 91.75 493 LEU A O 1
ATOM 3877 N N . LEU A 1 494 ? 32.598 2.923 -42.119 1.00 91.19 494 LEU A N 1
ATOM 3878 C CA . LEU A 1 494 ? 31.608 3.699 -41.369 1.00 91.19 494 LEU A CA 1
ATOM 3879 C C . LEU A 1 494 ? 31.741 5.215 -41.568 1.00 91.19 494 LEU A C 1
ATOM 3881 O O . LEU A 1 494 ? 30.709 5.882 -41.614 1.00 91.19 494 LEU A O 1
ATOM 3885 N N . SER A 1 495 ? 32.947 5.739 -41.791 1.00 89.06 495 SER A N 1
ATOM 3886 C CA . SER A 1 495 ? 33.163 7.146 -42.164 1.00 89.06 495 SER A CA 1
ATOM 3887 C C . SER A 1 495 ? 32.962 7.381 -43.672 1.00 89.06 495 SER A C 1
ATOM 3889 O O . SER A 1 495 ? 31.835 7.274 -44.165 1.00 89.06 495 SER A O 1
ATOM 3891 N N . GLU A 1 496 ? 34.033 7.613 -44.434 1.00 86.50 496 GLU A N 1
ATOM 3892 C CA . GLU A 1 496 ? 34.017 7.979 -45.868 1.00 86.50 496 GLU A CA 1
ATOM 3893 C C . GLU A 1 496 ? 33.751 6.788 -46.823 1.00 86.50 496 GLU A C 1
ATOM 3895 O O . GLU A 1 496 ? 33.907 6.878 -48.044 1.00 86.50 496 GLU A O 1
ATOM 3900 N N . GLY A 1 497 ? 33.354 5.632 -46.285 1.00 85.12 497 GLY A N 1
ATOM 3901 C CA . GLY A 1 497 ? 33.023 4.437 -47.054 1.00 85.12 497 GLY A CA 1
ATOM 3902 C C . GLY A 1 497 ? 31.610 4.403 -47.645 1.00 85.12 497 GLY A C 1
ATOM 3903 O O . GLY A 1 497 ? 30.641 4.906 -47.067 1.00 85.12 497 GLY A O 1
ATOM 3904 N N . ASN A 1 498 ? 31.486 3.717 -48.781 1.00 85.75 498 ASN A N 1
ATOM 3905 C CA . ASN A 1 498 ? 30.240 3.406 -49.475 1.00 85.75 498 ASN A CA 1
ATOM 3906 C C . ASN A 1 498 ? 30.070 1.881 -49.593 1.00 85.75 498 ASN A C 1
ATOM 3908 O O . ASN A 1 498 ? 30.798 1.208 -50.327 1.00 85.75 498 ASN A O 1
ATOM 3912 N N . THR A 1 499 ? 29.068 1.357 -48.885 1.00 85.81 499 THR A N 1
ATOM 3913 C CA . THR A 1 499 ? 28.706 -0.068 -48.829 1.00 85.81 499 THR A CA 1
ATOM 3914 C C . THR A 1 499 ? 27.483 -0.418 -49.694 1.00 85.81 499 THR A C 1
ATOM 3916 O O . THR A 1 499 ? 26.939 -1.515 -49.588 1.00 85.81 499 THR A O 1
ATOM 3919 N N . CYS A 1 500 ? 27.013 0.506 -50.543 1.00 79.38 500 CYS A N 1
ATOM 3920 C CA . CYS A 1 500 ? 25.799 0.348 -51.360 1.00 79.38 500 CYS A CA 1
ATOM 3921 C C . CYS A 1 500 ? 26.046 -0.250 -52.761 1.00 79.38 500 CYS A C 1
ATOM 3923 O O . CYS A 1 500 ? 25.098 -0.423 -53.528 1.00 79.38 500 CYS A O 1
ATOM 3925 N N . HIS A 1 501 ? 27.299 -0.530 -53.125 1.00 78.25 501 HIS A N 1
ATOM 3926 C CA . HIS A 1 501 ? 27.669 -1.134 -54.409 1.00 78.25 501 HIS A CA 1
ATOM 3927 C C . HIS A 1 501 ? 27.517 -2.676 -54.340 1.00 78.25 501 HIS A C 1
ATOM 3929 O O . HIS A 1 501 ? 27.835 -3.260 -53.307 1.00 78.25 501 HIS A O 1
ATOM 3935 N N . PRO A 1 502 ? 27.027 -3.372 -55.389 1.00 66.44 502 PRO A N 1
ATOM 3936 C CA . PRO A 1 502 ? 26.542 -4.762 -55.283 1.00 66.44 502 PRO A CA 1
ATOM 3937 C C . PRO A 1 502 ? 27.626 -5.838 -55.114 1.00 66.44 502 PRO A C 1
ATOM 3939 O O . PRO A 1 502 ? 27.313 -6.962 -54.724 1.00 66.44 502 PRO A O 1
ATOM 3942 N N . THR A 1 503 ? 28.869 -5.529 -55.488 1.00 68.81 503 THR A N 1
ATOM 3943 C CA . THR A 1 503 ? 29.950 -6.518 -55.685 1.00 68.81 503 THR A CA 1
ATOM 3944 C C . THR A 1 503 ? 31.312 -6.079 -55.145 1.00 68.81 503 THR A C 1
ATOM 3946 O O . THR A 1 503 ? 32.247 -6.875 -55.125 1.00 68.81 503 THR A O 1
ATOM 3949 N N . CYS A 1 504 ? 31.438 -4.815 -54.737 1.00 78.12 504 CYS A N 1
ATOM 3950 C CA . CYS A 1 504 ? 32.689 -4.187 -54.309 1.00 78.12 504 CYS A CA 1
ATOM 3951 C C . CYS A 1 504 ? 32.388 -3.219 -53.166 1.00 78.12 504 CYS A C 1
ATOM 3953 O O . CYS A 1 504 ? 31.260 -2.738 -53.062 1.00 78.12 504 CYS A O 1
ATOM 3955 N N . LEU A 1 505 ? 33.395 -2.874 -52.369 1.00 86.81 505 LEU A N 1
ATOM 3956 C CA . LEU A 1 505 ? 33.304 -1.797 -51.381 1.00 86.81 505 LEU A CA 1
ATOM 3957 C C . LEU A 1 505 ? 34.184 -0.625 -51.806 1.00 86.81 505 LEU A C 1
ATOM 3959 O O . LEU A 1 505 ? 35.281 -0.838 -52.322 1.00 86.81 505 LEU A O 1
ATOM 3963 N N . TYR A 1 506 ? 33.708 0.597 -51.573 1.00 88.88 506 TYR A N 1
ATOM 3964 C CA . TYR A 1 506 ? 34.439 1.819 -51.900 1.00 88.88 506 TYR A CA 1
ATOM 3965 C C . TYR A 1 506 ? 34.771 2.620 -50.642 1.00 88.88 506 TYR A C 1
ATOM 3967 O O . TYR A 1 506 ? 33.944 2.728 -49.738 1.00 88.88 506 TYR A O 1
ATOM 3975 N N . PHE A 1 507 ? 35.955 3.227 -50.616 1.00 90.06 507 PHE A N 1
ATOM 3976 C CA . PHE A 1 507 ? 36.365 4.235 -49.636 1.00 90.06 507 PHE A CA 1
ATOM 3977 C C . PHE A 1 507 ? 36.928 5.448 -50.372 1.00 90.06 507 PHE A C 1
ATOM 3979 O O . PHE A 1 507 ? 37.736 5.284 -51.288 1.00 90.06 507 PHE A O 1
ATOM 3986 N N . TYR A 1 508 ? 36.510 6.651 -49.988 1.00 87.94 508 TYR A N 1
ATOM 3987 C CA . TYR A 1 508 ? 36.959 7.899 -50.602 1.00 87.94 508 TYR A CA 1
ATOM 3988 C C . TYR A 1 508 ? 37.888 8.648 -49.645 1.00 87.94 508 TYR A C 1
ATOM 3990 O O . TYR A 1 508 ? 37.658 8.670 -48.441 1.00 87.94 508 TYR A O 1
ATOM 3998 N N . GLY A 1 509 ? 38.948 9.270 -50.161 1.00 83.25 509 GLY A N 1
ATOM 3999 C CA . GLY A 1 509 ? 39.885 10.000 -49.313 1.00 83.25 509 GLY A CA 1
ATOM 4000 C C . GLY A 1 509 ? 40.717 11.024 -50.072 1.00 83.25 509 GLY A C 1
ATOM 4001 O O . GLY A 1 509 ? 41.072 10.838 -51.235 1.00 83.25 509 GLY A O 1
ATOM 4002 N N . ASN A 1 510 ? 41.036 12.123 -49.391 1.00 78.31 510 ASN A N 1
ATOM 4003 C CA . ASN A 1 510 ? 41.930 13.154 -49.921 1.00 78.31 510 ASN A CA 1
ATOM 4004 C C . ASN A 1 510 ? 43.383 12.942 -49.446 1.00 78.31 510 ASN A C 1
ATOM 4006 O O . ASN A 1 510 ? 44.309 13.326 -50.150 1.00 78.31 510 ASN A O 1
ATOM 4010 N N . GLU A 1 511 ? 43.580 12.303 -48.285 1.00 81.94 511 GLU A N 1
ATOM 4011 C CA . GLU A 1 511 ? 44.897 12.088 -47.670 1.00 81.94 511 GLU A CA 1
ATOM 4012 C C . GLU A 1 511 ? 45.538 10.754 -48.097 1.00 81.94 511 GLU A C 1
ATOM 4014 O O . GLU A 1 511 ? 45.005 9.690 -47.752 1.00 81.94 511 GLU A O 1
ATOM 4019 N N . PRO A 1 512 ? 46.705 10.756 -48.779 1.00 83.19 512 PRO A N 1
ATOM 4020 C CA . PRO A 1 512 ? 47.343 9.533 -49.271 1.00 83.19 512 PRO A CA 1
ATOM 4021 C C . PRO A 1 512 ? 47.677 8.515 -48.176 1.00 83.19 512 PRO A C 1
ATOM 4023 O O . PRO A 1 512 ? 47.598 7.311 -48.419 1.00 83.19 512 PRO A O 1
ATOM 4026 N N . PHE A 1 513 ? 48.024 8.970 -46.965 1.00 83.62 513 PHE A N 1
ATOM 4027 C CA . PHE A 1 513 ? 48.330 8.068 -45.851 1.00 83.62 513 PHE A CA 1
ATOM 4028 C C . PHE A 1 513 ? 47.074 7.327 -45.373 1.00 83.62 513 PHE A C 1
ATOM 4030 O O . PHE A 1 513 ? 47.104 6.106 -45.257 1.00 83.62 513 PHE A O 1
ATOM 4037 N N . VAL A 1 514 ? 45.957 8.033 -45.156 1.00 85.62 514 VAL A N 1
ATOM 4038 C CA . VAL A 1 514 ? 44.680 7.433 -44.713 1.00 85.62 514 VAL A CA 1
ATOM 4039 C C . VAL A 1 514 ? 44.161 6.434 -45.753 1.00 85.62 514 VAL A C 1
ATOM 4041 O O . VAL A 1 514 ? 43.746 5.326 -45.417 1.00 85.62 514 VAL A O 1
ATOM 4044 N N . VAL A 1 515 ? 44.259 6.796 -47.034 1.00 87.06 515 VAL A N 1
ATOM 4045 C CA . VAL A 1 515 ? 43.902 5.935 -48.172 1.00 87.06 515 VAL A CA 1
ATOM 4046 C C . VAL A 1 515 ? 44.774 4.673 -48.215 1.00 87.06 515 VAL A C 1
ATOM 4048 O O . VAL A 1 515 ? 44.256 3.575 -48.427 1.00 87.06 515 VAL A O 1
ATOM 4051 N N . LYS A 1 516 ? 46.085 4.798 -47.962 1.00 87.81 516 LYS A N 1
ATOM 4052 C CA . LYS A 1 516 ? 47.018 3.663 -47.903 1.00 87.81 516 LYS A CA 1
ATOM 4053 C C . LYS A 1 516 ? 46.792 2.777 -46.674 1.00 87.81 516 LYS A C 1
ATOM 4055 O O . LYS A 1 516 ? 46.867 1.559 -46.811 1.00 87.81 516 LYS A O 1
ATOM 4060 N N . ASP A 1 517 ? 46.502 3.353 -45.511 1.00 89.56 517 ASP A N 1
ATOM 4061 C CA . ASP A 1 517 ? 46.182 2.633 -44.269 1.00 89.56 517 ASP A CA 1
ATOM 4062 C C . ASP A 1 517 ? 44.923 1.768 -44.457 1.00 89.56 517 ASP A C 1
ATOM 4064 O O . ASP A 1 517 ? 44.977 0.550 -44.265 1.00 89.56 517 ASP A O 1
ATOM 4068 N N . PHE A 1 518 ? 43.841 2.353 -44.989 1.00 91.94 518 PHE A N 1
ATOM 4069 C CA . PHE A 1 518 ? 42.623 1.620 -45.343 1.00 91.94 518 PHE A CA 1
ATOM 4070 C C . PHE A 1 518 ? 42.871 0.528 -46.396 1.00 91.94 518 PHE A C 1
ATOM 4072 O O . PHE A 1 518 ? 42.445 -0.611 -46.206 1.00 91.94 518 PHE A O 1
ATOM 4079 N N . ALA A 1 519 ? 43.571 0.838 -47.495 1.00 90.38 519 ALA A N 1
ATOM 4080 C CA . ALA A 1 519 ? 43.835 -0.137 -48.557 1.00 90.38 519 ALA A CA 1
ATOM 4081 C C . ALA A 1 519 ? 44.700 -1.314 -48.067 1.00 90.38 519 ALA A C 1
ATOM 4083 O O . ALA A 1 519 ? 44.405 -2.467 -48.375 1.00 90.38 519 ALA A O 1
ATOM 4084 N N . THR A 1 520 ? 45.722 -1.038 -47.249 1.00 92.56 520 THR A N 1
ATOM 4085 C CA . THR A 1 520 ? 46.600 -2.062 -46.651 1.00 92.56 520 THR A CA 1
ATOM 4086 C C . THR A 1 520 ? 45.851 -2.931 -45.638 1.00 92.56 520 THR A C 1
ATOM 4088 O O . THR A 1 520 ? 46.159 -4.112 -45.494 1.00 92.56 520 THR A O 1
ATOM 4091 N N . ALA A 1 521 ? 44.861 -2.371 -44.940 1.00 92.75 521 ALA A N 1
ATOM 4092 C CA . ALA A 1 521 ? 43.993 -3.120 -44.040 1.00 92.75 521 ALA A CA 1
ATOM 4093 C C . ALA A 1 521 ? 42.985 -4.001 -44.802 1.00 92.75 521 ALA A C 1
ATOM 4095 O O . ALA A 1 521 ? 42.876 -5.195 -44.527 1.00 92.75 521 ALA A O 1
ATOM 4096 N N . ALA A 1 522 ? 42.314 -3.448 -45.816 1.00 91.31 522 ALA A N 1
ATOM 4097 C CA . ALA A 1 522 ? 41.333 -4.168 -46.627 1.00 91.31 522 ALA A CA 1
ATOM 4098 C C . ALA A 1 522 ? 41.960 -5.314 -47.449 1.00 91.31 522 ALA A C 1
ATOM 4100 O O . ALA A 1 522 ? 41.332 -6.353 -47.633 1.00 91.31 522 ALA A O 1
ATOM 4101 N N . ALA A 1 523 ? 43.213 -5.164 -47.890 1.00 91.31 523 ALA A N 1
ATOM 4102 C CA . ALA A 1 523 ? 43.957 -6.200 -48.612 1.00 91.31 523 ALA A CA 1
ATOM 4103 C C . ALA A 1 523 ? 44.446 -7.378 -47.735 1.00 91.31 523 ALA A C 1
ATOM 4105 O O . ALA A 1 523 ? 45.044 -8.312 -48.260 1.00 91.31 523 ALA A O 1
ATOM 4106 N N . LYS A 1 524 ? 44.223 -7.352 -46.410 1.00 92.69 524 LYS A N 1
ATOM 4107 C CA . LYS A 1 524 ? 44.572 -8.460 -45.492 1.00 92.69 524 LYS A CA 1
ATOM 4108 C C . LYS A 1 524 ? 43.449 -9.480 -45.283 1.00 92.69 524 LYS A C 1
ATOM 4110 O O . LYS A 1 524 ? 43.666 -10.484 -44.610 1.00 92.69 524 LYS A O 1
ATOM 4115 N N . PHE A 1 525 ? 42.265 -9.236 -45.837 1.00 90.44 525 PHE A N 1
ATOM 4116 C CA . PHE A 1 525 ? 41.182 -10.216 -45.852 1.00 90.44 525 PHE A CA 1
ATOM 4117 C C . PHE A 1 525 ? 41.390 -11.246 -46.982 1.00 90.44 525 PHE A C 1
ATOM 4119 O O . PHE A 1 525 ? 41.965 -10.894 -48.015 1.00 90.44 525 PHE A O 1
ATOM 4126 N N . PRO A 1 526 ? 40.881 -12.487 -46.847 1.00 86.00 526 PRO A N 1
ATOM 4127 C CA . PRO A 1 526 ? 40.893 -13.474 -47.929 1.00 86.00 526 PRO A CA 1
ATOM 4128 C C . PRO A 1 526 ? 40.283 -12.929 -49.228 1.00 86.00 526 PRO A C 1
ATOM 4130 O O . PRO A 1 526 ? 39.349 -12.123 -49.189 1.00 86.00 526 PRO A O 1
ATOM 4133 N N . ASP A 1 527 ? 40.824 -13.339 -50.377 1.00 82.62 527 ASP A N 1
ATOM 4134 C CA . ASP A 1 527 ? 40.314 -13.025 -51.724 1.00 82.62 527 ASP A CA 1
ATOM 4135 C C . ASP A 1 527 ? 39.985 -11.535 -51.967 1.00 82.62 527 ASP A C 1
ATOM 4137 O O . ASP A 1 527 ? 39.050 -11.186 -52.694 1.00 82.62 527 ASP A O 1
ATOM 4141 N N . SER A 1 528 ? 40.736 -10.636 -51.320 1.00 86.38 528 SER A N 1
ATOM 4142 C CA . SER A 1 528 ? 40.446 -9.201 -51.268 1.00 86.38 528 SER A CA 1
ATOM 4143 C C . SER A 1 528 ? 41.586 -8.360 -51.832 1.00 86.38 528 SER A C 1
ATOM 4145 O O . SER A 1 528 ? 42.623 -8.165 -51.207 1.00 86.38 528 SER A O 1
ATOM 4147 N N . VAL A 1 529 ? 41.360 -7.793 -53.014 1.00 85.12 529 VAL A N 1
ATOM 4148 C CA . VAL A 1 529 ? 42.269 -6.868 -53.691 1.00 85.12 529 VAL A CA 1
ATOM 4149 C C . VAL A 1 529 ? 41.727 -5.446 -53.553 1.00 85.12 529 VAL A C 1
ATOM 4151 O O . VAL A 1 529 ? 40.694 -5.102 -54.135 1.00 85.12 529 VAL A O 1
ATOM 4154 N N . ALA A 1 530 ? 42.439 -4.611 -52.796 1.00 88.50 530 ALA A N 1
ATOM 4155 C CA . ALA A 1 530 ? 42.177 -3.180 -52.678 1.00 88.50 530 ALA A CA 1
ATOM 4156 C C . ALA A 1 530 ? 43.012 -2.404 -53.713 1.00 88.50 530 ALA A C 1
ATOM 4158 O O . ALA A 1 530 ? 44.232 -2.306 -53.584 1.00 88.50 530 ALA A O 1
ATOM 4159 N N . ARG A 1 531 ? 42.368 -1.856 -54.750 1.00 87.75 531 ARG A N 1
ATOM 4160 C CA . ARG A 1 531 ? 43.020 -1.005 -55.762 1.00 87.75 531 ARG A CA 1
ATOM 4161 C C . ARG A 1 531 ? 42.725 0.465 -55.485 1.00 87.75 531 ARG A C 1
ATOM 4163 O O . ARG A 1 531 ? 41.568 0.827 -55.279 1.00 87.75 531 ARG A O 1
ATOM 4170 N N . ILE A 1 532 ? 43.767 1.295 -55.501 1.00 87.75 532 ILE A N 1
ATOM 4171 C CA . ILE A 1 532 ? 43.669 2.753 -55.364 1.00 87.75 532 ILE A CA 1
ATOM 4172 C C . ILE A 1 532 ? 43.588 3.363 -56.767 1.00 87.75 532 ILE A C 1
ATOM 4174 O O . ILE A 1 532 ? 44.425 3.065 -57.618 1.00 87.75 532 ILE A O 1
ATOM 4178 N N . TYR A 1 533 ? 42.612 4.237 -56.988 1.00 84.50 533 TYR A N 1
ATOM 4179 C CA . TYR A 1 533 ? 42.428 5.003 -58.217 1.00 84.50 533 TYR A CA 1
ATOM 4180 C C . TYR A 1 533 ? 42.492 6.501 -57.910 1.00 84.50 533 TYR A C 1
ATOM 4182 O O . TYR A 1 533 ? 42.054 6.946 -56.849 1.00 84.50 533 TYR A O 1
ATOM 4190 N N . SER A 1 534 ? 43.019 7.282 -58.854 1.00 82.62 534 SER A N 1
ATOM 4191 C CA . SER A 1 534 ? 42.958 8.745 -58.820 1.00 82.62 534 SER A CA 1
ATOM 4192 C C . SER A 1 534 ? 41.836 9.223 -59.737 1.00 82.62 534 SER A C 1
ATOM 4194 O O . SER A 1 534 ? 41.761 8.816 -60.898 1.00 82.62 534 SER A O 1
ATOM 4196 N N . ARG A 1 535 ? 40.943 10.059 -59.209 1.00 76.69 535 ARG A N 1
ATOM 4197 C CA . ARG A 1 535 ? 39.801 10.623 -59.935 1.00 76.69 535 ARG A CA 1
ATOM 4198 C C . ARG A 1 535 ? 40.206 11.889 -60.694 1.00 76.69 535 ARG A C 1
ATOM 4200 O O . ARG A 1 535 ? 41.200 12.540 -60.374 1.00 76.69 535 ARG A O 1
ATOM 4207 N N . SER A 1 536 ? 39.378 12.306 -61.652 1.00 72.81 536 SER A N 1
ATOM 4208 C CA . SER A 1 536 ? 39.563 13.560 -62.403 1.00 72.81 536 SER A CA 1
ATOM 4209 C C . SER A 1 536 ? 39.577 14.818 -61.520 1.00 72.81 536 SER A C 1
ATOM 4211 O O . SER A 1 536 ? 40.144 15.831 -61.915 1.00 72.81 536 SER A O 1
ATOM 4213 N N . ASP A 1 537 ? 39.004 14.760 -60.312 1.00 71.19 537 ASP A N 1
ATOM 4214 C CA . ASP A 1 537 ? 39.045 15.818 -59.296 1.00 71.19 537 ASP A CA 1
ATOM 4215 C C . ASP A 1 537 ? 40.226 15.688 -58.306 1.00 71.19 537 ASP A C 1
ATOM 4217 O O . ASP A 1 537 ? 40.190 16.267 -57.223 1.00 71.19 537 ASP A O 1
ATOM 4221 N N . LYS A 1 538 ? 41.273 14.925 -58.668 1.00 73.75 538 LYS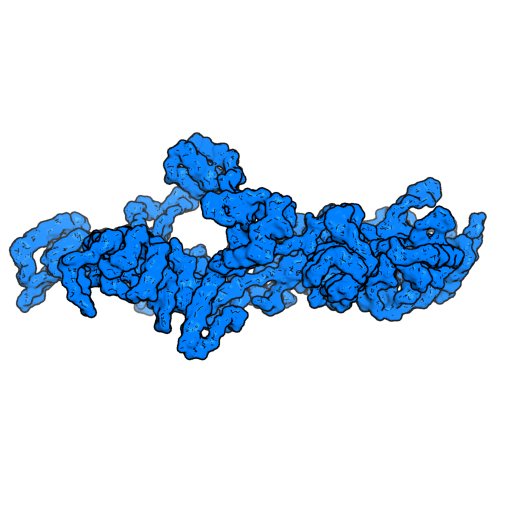 A N 1
ATOM 4222 C CA . LYS A 1 538 ? 42.476 14.597 -57.866 1.00 73.75 538 LYS A CA 1
ATOM 4223 C C . LYS A 1 538 ? 42.219 13.872 -56.536 1.00 73.75 538 LYS A C 1
ATOM 4225 O O . LYS A 1 538 ? 43.165 13.604 -55.798 1.00 73.75 538 LYS A O 1
ATOM 4230 N N . ARG A 1 539 ? 40.968 13.528 -56.225 1.00 78.69 539 ARG A N 1
ATOM 4231 C CA . ARG A 1 539 ? 40.615 12.695 -55.071 1.00 78.69 539 ARG A CA 1
ATOM 4232 C C . ARG A 1 539 ? 41.028 11.247 -55.303 1.00 78.69 539 ARG A C 1
ATOM 4234 O O . ARG A 1 539 ? 40.961 10.760 -56.431 1.00 78.69 539 ARG A O 1
ATOM 4241 N N . LEU A 1 540 ? 41.391 10.552 -54.231 1.00 85.38 540 LEU A N 1
ATOM 4242 C CA . LEU A 1 540 ? 41.687 9.127 -54.276 1.00 85.38 540 LEU A CA 1
ATOM 4243 C C . LEU A 1 540 ? 40.446 8.322 -53.877 1.00 85.38 540 LEU A C 1
ATOM 4245 O O . LEU A 1 540 ? 39.695 8.700 -52.974 1.00 85.38 540 LEU A O 1
ATOM 4249 N N . GLU A 1 541 ? 40.244 7.188 -54.537 1.00 87.56 541 GLU A N 1
ATOM 4250 C CA . GLU A 1 541 ? 39.248 6.193 -54.142 1.00 87.56 541 GLU A CA 1
ATOM 4251 C C . GLU A 1 541 ? 39.867 4.795 -54.099 1.00 87.56 541 GLU A C 1
ATOM 4253 O O . GLU A 1 541 ? 40.671 4.426 -54.953 1.00 87.56 541 GLU A O 1
ATOM 4258 N N . VAL A 1 542 ? 39.503 4.012 -53.086 1.00 88.00 542 VAL A N 1
ATOM 4259 C CA . VAL A 1 542 ? 39.889 2.605 -52.952 1.00 88.00 542 VAL A CA 1
ATOM 4260 C C . VAL A 1 542 ? 38.688 1.755 -53.327 1.00 88.00 542 VAL A C 1
ATOM 4262 O O . VAL A 1 542 ? 37.656 1.850 -52.668 1.00 88.00 542 VAL A O 1
ATOM 4265 N N . CYS A 1 543 ? 38.823 0.908 -54.347 1.00 88.00 543 CYS A N 1
ATOM 4266 C CA . CYS A 1 543 ? 37.849 -0.137 -54.649 1.00 88.00 543 CYS A CA 1
ATOM 4267 C C . CYS A 1 543 ? 38.383 -1.484 -54.157 1.00 88.00 543 CYS A C 1
ATOM 4269 O O . CYS A 1 543 ? 39.461 -1.927 -54.565 1.00 88.00 543 CYS A O 1
ATOM 4271 N N . VAL A 1 544 ? 37.623 -2.131 -53.278 1.00 86.25 544 VAL A N 1
ATOM 4272 C CA . VAL A 1 544 ? 37.925 -3.448 -52.714 1.00 86.25 544 VAL A CA 1
ATOM 4273 C C . VAL A 1 544 ? 37.053 -4.491 -53.407 1.00 86.25 544 VAL A C 1
ATOM 4275 O O . VAL A 1 544 ? 35.825 -4.403 -53.378 1.00 86.25 544 VAL A O 1
ATOM 4278 N N . SER A 1 545 ? 37.693 -5.468 -54.046 1.00 82.62 545 SER A N 1
ATOM 4279 C CA . SER A 1 545 ? 37.066 -6.460 -54.936 1.00 82.62 545 SER A CA 1
ATOM 4280 C C . SER A 1 545 ? 37.858 -7.775 -54.936 1.00 82.62 545 SER A C 1
ATOM 4282 O O . SER A 1 545 ? 38.879 -7.871 -54.264 1.00 82.62 545 SER A O 1
ATOM 4284 N N . THR A 1 546 ? 37.451 -8.772 -55.723 1.00 77.44 546 THR A N 1
ATOM 4285 C CA . THR A 1 546 ? 38.249 -9.992 -55.984 1.00 77.44 546 THR A CA 1
ATOM 4286 C C . THR A 1 546 ? 39.363 -9.784 -57.026 1.00 77.44 546 THR A C 1
ATOM 4288 O O . THR A 1 546 ? 40.004 -10.737 -57.459 1.00 77.44 546 THR A O 1
ATOM 4291 N N . GLY A 1 547 ? 39.592 -8.549 -57.491 1.00 65.94 547 GLY A N 1
ATOM 4292 C CA . GLY A 1 547 ? 40.625 -8.209 -58.477 1.00 65.94 547 GLY A CA 1
ATOM 4293 C C . GLY A 1 547 ? 40.288 -8.551 -59.937 1.00 65.94 547 GLY A C 1
ATOM 4294 O O . GLY A 1 547 ? 40.902 -7.974 -60.840 1.00 65.94 547 GLY A O 1
ATOM 4295 N N . GLN A 1 548 ? 39.302 -9.416 -60.187 1.00 60.94 548 GLN A N 1
ATOM 4296 C CA . GLN A 1 548 ? 38.776 -9.705 -61.525 1.00 60.94 548 GLN A CA 1
ATOM 4297 C C . GLN A 1 548 ? 37.872 -8.564 -62.018 1.00 60.94 548 GLN A C 1
ATOM 4299 O O . GLN A 1 548 ? 37.049 -8.053 -61.259 1.00 60.94 548 GLN A O 1
ATOM 4304 N N . ASP A 1 549 ? 37.998 -8.175 -63.289 1.00 50.78 549 ASP A N 1
ATOM 4305 C CA . ASP A 1 549 ? 37.078 -7.213 -63.903 1.00 50.78 549 ASP A CA 1
ATOM 4306 C C . ASP A 1 549 ? 35.767 -7.914 -64.285 1.00 50.78 549 ASP A C 1
ATOM 4308 O O . ASP A 1 549 ? 35.773 -8.944 -64.958 1.00 50.78 549 ASP A O 1
ATOM 4312 N N . ARG A 1 550 ? 34.645 -7.372 -63.805 1.00 53.56 550 ARG A N 1
ATOM 4313 C CA . ARG A 1 550 ? 33.282 -7.875 -64.035 1.00 53.56 550 ARG A CA 1
ATOM 4314 C C . ARG A 1 550 ? 32.297 -6.707 -64.196 1.00 53.56 550 ARG A C 1
ATOM 4316 O O . ARG A 1 550 ? 31.219 -6.705 -63.604 1.00 53.56 550 ARG A O 1
ATOM 4323 N N . ARG A 1 551 ? 32.699 -5.661 -64.930 1.00 48.62 551 ARG A N 1
ATOM 4324 C CA . ARG A 1 551 ? 31.829 -4.519 -65.269 1.00 48.62 551 ARG A CA 1
ATOM 4325 C C . ARG A 1 551 ? 30.575 -4.983 -66.028 1.00 48.62 551 ARG A C 1
ATOM 4327 O O . ARG A 1 551 ? 30.666 -5.791 -66.943 1.00 48.62 551 ARG A O 1
ATOM 4334 N N . PHE A 1 552 ? 29.416 -4.448 -65.642 1.00 50.59 552 PHE A N 1
ATOM 4335 C CA . PHE A 1 552 ? 28.120 -4.744 -66.265 1.00 50.59 552 PHE A CA 1
ATOM 4336 C C . PHE A 1 552 ? 28.088 -4.255 -67.723 1.00 50.59 552 PHE A C 1
ATOM 4338 O O . PHE A 1 552 ? 28.567 -3.158 -68.020 1.00 50.59 552 PHE A O 1
ATOM 4345 N N . HIS A 1 553 ? 27.497 -5.045 -68.622 1.00 47.16 553 HIS A N 1
ATOM 4346 C CA . HIS A 1 553 ? 27.354 -4.679 -70.034 1.00 47.16 553 HIS A CA 1
ATOM 4347 C C . HIS A 1 553 ? 26.070 -3.869 -70.290 1.00 47.16 553 HIS A C 1
ATOM 4349 O O . HIS A 1 553 ? 25.098 -3.941 -69.534 1.00 47.16 553 HIS A O 1
ATOM 4355 N N . ALA A 1 554 ? 26.061 -3.080 -71.370 1.00 36.16 554 ALA A N 1
ATOM 4356 C CA . ALA A 1 554 ? 24.904 -2.273 -71.752 1.00 36.16 554 ALA A CA 1
ATOM 4357 C C . ALA A 1 554 ? 23.666 -3.155 -72.012 1.00 36.16 554 ALA A C 1
ATOM 4359 O O . ALA A 1 554 ? 23.766 -4.206 -72.639 1.00 36.16 554 ALA A O 1
ATOM 4360 N N . GLY A 1 555 ? 22.503 -2.723 -71.514 1.00 45.22 555 GLY A N 1
ATOM 4361 C CA . GLY A 1 555 ? 21.245 -3.482 -71.568 1.00 45.22 555 GLY A CA 1
ATOM 4362 C C . GLY A 1 555 ? 20.975 -4.382 -70.353 1.00 45.22 555 GLY A C 1
ATOM 4363 O O . GLY A 1 555 ? 19.848 -4.838 -70.180 1.00 45.22 555 GLY A O 1
ATOM 4364 N N . GLN A 1 556 ? 21.954 -4.607 -69.469 1.00 47.03 556 GLN A N 1
ATOM 4365 C CA . GLN A 1 556 ? 21.750 -5.413 -68.262 1.00 47.03 556 GLN A CA 1
ATOM 4366 C C . GLN A 1 556 ? 20.931 -4.642 -67.207 1.00 47.03 556 GLN A C 1
ATOM 4368 O O . GLN A 1 556 ? 21.346 -3.583 -66.734 1.00 47.03 556 GLN A O 1
ATOM 4373 N N . ILE A 1 557 ? 19.758 -5.171 -66.835 1.00 45.16 557 ILE A N 1
ATOM 4374 C CA . ILE A 1 557 ? 18.812 -4.506 -65.921 1.00 45.16 557 ILE A CA 1
ATOM 4375 C C . ILE A 1 557 ? 19.423 -4.372 -64.509 1.00 45.16 557 ILE A C 1
ATOM 4377 O O . ILE A 1 557 ? 19.818 -5.383 -63.921 1.00 45.16 557 ILE A O 1
ATOM 4381 N N . PRO A 1 558 ? 19.464 -3.163 -63.913 1.00 46.69 558 PRO A N 1
ATOM 4382 C CA . PRO A 1 558 ? 19.884 -2.982 -62.526 1.00 46.69 558 PRO A CA 1
ATOM 4383 C C . PRO A 1 558 ? 18.956 -3.707 -61.539 1.00 46.69 558 PRO A C 1
ATOM 4385 O O . PRO A 1 558 ? 17.738 -3.533 -61.565 1.00 46.69 558 PRO A O 1
ATOM 4388 N N . TRP A 1 559 ? 19.528 -4.461 -60.596 1.00 48.00 559 TRP A N 1
ATOM 4389 C CA . TRP A 1 559 ? 18.792 -5.257 -59.594 1.00 48.00 559 TRP A CA 1
ATOM 4390 C C . TRP A 1 559 ? 17.910 -4.419 -58.642 1.00 48.00 559 TRP A C 1
ATOM 4392 O O . TRP A 1 559 ? 17.122 -4.972 -57.880 1.00 48.00 559 TRP A O 1
ATOM 4402 N N . ASN A 1 560 ? 18.035 -3.089 -58.667 1.00 44.69 560 ASN A N 1
ATOM 4403 C CA . ASN A 1 560 ? 17.233 -2.141 -57.892 1.00 44.69 560 ASN A CA 1
ATOM 4404 C C . ASN A 1 560 ? 16.064 -1.510 -58.685 1.00 44.69 560 ASN A C 1
ATOM 4406 O O . ASN A 1 560 ? 15.389 -0.630 -58.149 1.00 44.69 560 ASN A O 1
ATOM 4410 N N . ALA A 1 561 ? 15.805 -1.945 -59.925 1.00 44.31 561 ALA A N 1
ATOM 4411 C CA . ALA A 1 561 ? 14.734 -1.407 -60.772 1.00 44.31 561 ALA A CA 1
ATOM 4412 C C . ALA A 1 561 ? 13.313 -1.678 -60.228 1.00 44.31 561 ALA A C 1
ATOM 4414 O O . ALA A 1 561 ? 12.421 -0.839 -60.369 1.00 44.31 561 ALA A O 1
ATOM 4415 N N . HIS A 1 562 ? 13.087 -2.813 -59.556 1.00 42.19 562 HIS A N 1
ATOM 4416 C CA . HIS A 1 562 ? 11.772 -3.180 -59.016 1.00 42.19 562 HIS A CA 1
ATOM 4417 C C . HIS A 1 562 ? 11.500 -2.523 -57.656 1.00 42.19 562 HIS A C 1
ATOM 4419 O O . HIS A 1 562 ? 11.637 -3.126 -56.595 1.00 42.19 562 HIS A O 1
ATOM 4425 N N . ARG A 1 563 ? 11.073 -1.258 -57.692 1.00 40.69 563 ARG A N 1
ATOM 4426 C CA . ARG A 1 563 ? 10.803 -0.439 -56.495 1.00 40.69 563 ARG A CA 1
ATOM 4427 C C . ARG A 1 563 ? 9.454 -0.709 -55.801 1.00 40.69 563 ARG A C 1
ATOM 4429 O O . ARG A 1 563 ? 9.172 -0.069 -54.794 1.00 40.69 563 ARG A O 1
ATOM 4436 N N . ALA A 1 564 ? 8.629 -1.607 -56.346 1.00 34.00 564 ALA A N 1
ATOM 4437 C CA . ALA A 1 564 ? 7.202 -1.738 -56.023 1.00 34.00 564 ALA A CA 1
ATOM 4438 C C . ALA A 1 564 ? 6.836 -2.838 -55.002 1.00 34.00 564 ALA A C 1
ATOM 4440 O O . ALA A 1 564 ? 5.696 -2.884 -54.554 1.00 34.00 564 ALA A O 1
ATOM 4441 N N . LEU A 1 565 ? 7.770 -3.717 -54.614 1.00 37.78 565 LEU A N 1
ATOM 4442 C CA . LEU A 1 565 ? 7.502 -4.827 -53.689 1.00 37.78 565 LEU A CA 1
ATOM 4443 C C . LEU A 1 565 ? 8.296 -4.658 -52.387 1.00 37.78 565 LEU A C 1
ATOM 4445 O O . LEU A 1 565 ? 9.504 -4.880 -52.345 1.00 37.78 565 LEU A O 1
ATOM 4449 N N . ARG A 1 566 ? 7.600 -4.246 -51.319 1.00 36.38 566 ARG A N 1
ATOM 4450 C CA . ARG A 1 566 ? 8.143 -4.133 -49.948 1.00 36.38 566 ARG A CA 1
ATOM 4451 C C . ARG A 1 566 ? 7.246 -4.713 -48.843 1.00 36.38 566 ARG A C 1
ATOM 4453 O O . ARG A 1 566 ? 7.622 -4.634 -47.680 1.00 36.38 566 ARG A O 1
ATOM 4460 N N . HIS A 1 567 ? 6.109 -5.319 -49.194 1.00 35.22 567 HIS A N 1
ATOM 4461 C CA . HIS A 1 567 ? 5.143 -5.885 -48.242 1.00 35.22 567 HIS A CA 1
ATOM 4462 C C . HIS A 1 567 ? 4.792 -7.347 -48.561 1.00 35.22 567 HIS A C 1
ATOM 4464 O O . HIS A 1 567 ? 3.668 -7.667 -48.925 1.00 35.22 567 HIS A O 1
ATOM 4470 N N . SER A 1 568 ? 5.769 -8.239 -48.392 1.00 26.97 568 SER A N 1
ATOM 4471 C CA . SER A 1 568 ? 5.553 -9.672 -48.145 1.00 26.97 568 SER A CA 1
ATOM 4472 C C . SER A 1 568 ? 6.824 -10.281 -47.543 1.00 26.97 568 SER A C 1
ATOM 4474 O O . SER A 1 568 ? 7.930 -9.814 -47.823 1.00 26.97 568 SER A O 1
ATOM 4476 N N . ALA A 1 569 ? 6.685 -11.309 -46.705 1.00 33.19 569 ALA A N 1
ATOM 4477 C CA . ALA A 1 569 ? 7.826 -12.004 -46.109 1.00 33.19 569 ALA A CA 1
ATOM 4478 C C . ALA A 1 569 ? 8.545 -12.931 -47.117 1.00 33.19 569 ALA A C 1
ATOM 4480 O O . ALA A 1 569 ? 8.027 -13.224 -48.191 1.00 33.19 569 ALA A O 1
ATOM 4481 N N . ALA A 1 570 ? 9.731 -13.414 -46.726 1.00 33.88 570 ALA A N 1
ATOM 4482 C CA . ALA A 1 570 ? 10.458 -14.527 -47.351 1.00 33.88 570 ALA A CA 1
ATOM 4483 C C . ALA A 1 570 ? 10.755 -14.420 -48.867 1.00 33.88 570 ALA A C 1
ATOM 4485 O O . ALA A 1 570 ? 10.355 -15.278 -49.654 1.00 33.88 570 ALA A O 1
ATOM 4486 N N . PHE A 1 571 ? 11.583 -13.449 -49.280 1.00 32.97 571 PHE A N 1
ATOM 4487 C CA . PHE A 1 571 ? 12.290 -13.563 -50.566 1.00 32.97 571 PHE A CA 1
ATOM 4488 C C . PHE A 1 571 ? 13.554 -14.424 -50.419 1.00 32.97 571 PHE A C 1
ATOM 4490 O O . PHE A 1 571 ? 14.678 -13.923 -50.347 1.00 32.97 571 PHE A O 1
ATOM 4497 N N . THR A 1 572 ? 13.371 -15.743 -50.361 1.00 29.88 572 THR A N 1
ATOM 4498 C CA . THR A 1 572 ? 14.481 -16.698 -50.438 1.00 29.88 572 THR A CA 1
ATOM 4499 C C . THR A 1 572 ? 15.148 -16.572 -51.806 1.00 29.88 572 THR A C 1
ATOM 4501 O O . THR A 1 572 ? 14.552 -16.935 -52.821 1.00 29.88 572 THR A O 1
ATOM 4504 N N . MET A 1 573 ? 16.394 -16.085 -51.860 1.00 33.97 573 MET A N 1
ATOM 4505 C CA . MET A 1 573 ? 17.191 -16.174 -53.087 1.00 33.97 573 MET A CA 1
ATOM 4506 C C . MET A 1 573 ? 17.391 -17.652 -53.434 1.00 33.97 573 MET A C 1
ATOM 4508 O O . MET A 1 573 ? 18.175 -18.343 -52.783 1.00 33.97 573 MET A O 1
ATOM 4512 N N . LYS A 1 574 ? 16.679 -18.145 -54.457 1.00 28.58 574 LYS A N 1
ATOM 4513 C CA . LYS A 1 574 ? 16.932 -19.478 -55.014 1.00 28.58 574 LYS A CA 1
ATOM 4514 C C . LYS A 1 574 ? 18.396 -19.570 -55.444 1.00 28.58 574 LYS A C 1
ATOM 4516 O O . LYS A 1 574 ? 18.928 -18.656 -56.072 1.00 28.58 574 LYS A O 1
ATOM 4521 N N . GLN A 1 575 ? 19.037 -20.682 -55.098 1.00 34.81 575 GLN A N 1
ATOM 4522 C CA . GLN A 1 575 ? 20.427 -20.951 -55.445 1.00 34.81 575 GLN A CA 1
ATOM 4523 C C . GLN A 1 575 ? 20.573 -21.123 -56.963 1.00 34.81 575 GLN A C 1
ATOM 4525 O O . GLN A 1 575 ? 20.313 -22.191 -57.507 1.00 34.81 575 GLN A O 1
ATOM 4530 N N . SER A 1 576 ? 21.027 -20.075 -57.647 1.00 31.92 576 SER A N 1
ATOM 4531 C CA . SER A 1 576 ? 21.507 -20.156 -59.027 1.00 31.92 576 SER A CA 1
ATOM 4532 C C . SER A 1 576 ? 22.592 -19.102 -59.253 1.00 31.92 576 SER A C 1
ATOM 4534 O O . SER A 1 576 ? 22.292 -17.914 -59.317 1.00 31.92 576 SER A O 1
ATOM 4536 N N . VAL A 1 577 ? 23.844 -19.560 -59.374 1.00 36.66 577 VAL A N 1
ATOM 4537 C CA . VAL A 1 577 ? 25.068 -18.760 -59.595 1.00 36.66 577 VAL A CA 1
ATOM 4538 C C . VAL A 1 577 ? 25.378 -17.746 -58.479 1.00 36.66 577 VAL A C 1
ATOM 4540 O O . VAL A 1 577 ? 24.986 -16.582 -58.520 1.00 36.66 577 VAL A O 1
ATOM 4543 N N . ALA A 1 578 ? 26.176 -18.169 -57.494 1.00 36.09 578 ALA A N 1
ATOM 4544 C CA . ALA A 1 578 ? 26.770 -17.253 -56.522 1.00 36.09 578 ALA A CA 1
ATOM 4545 C C . ALA A 1 578 ? 27.874 -16.395 -57.188 1.00 36.09 578 ALA A C 1
ATOM 4547 O O . ALA A 1 578 ? 28.793 -16.955 -57.787 1.00 36.09 578 ALA A O 1
ATOM 4548 N N . PRO A 1 579 ? 27.841 -15.051 -57.091 1.00 49.09 579 PRO A N 1
ATOM 4549 C CA . PRO A 1 579 ? 28.932 -14.212 -57.577 1.00 49.09 579 PRO A CA 1
ATOM 4550 C C . PRO A 1 579 ? 30.098 -14.209 -56.577 1.00 49.09 579 PRO A C 1
ATOM 4552 O O . PRO A 1 579 ? 29.889 -13.926 -55.398 1.00 49.09 579 PRO A O 1
ATOM 4555 N N . ASN A 1 580 ? 31.326 -14.460 -57.046 1.00 58.47 580 ASN A N 1
ATOM 4556 C CA . ASN A 1 580 ? 32.547 -14.416 -56.228 1.00 58.47 580 ASN A CA 1
ATOM 4557 C C . ASN A 1 580 ? 32.725 -13.026 -55.582 1.00 58.47 580 ASN A C 1
ATOM 4559 O O . ASN A 1 580 ? 33.175 -12.079 -56.234 1.00 58.47 580 ASN A O 1
ATOM 4563 N N . ARG A 1 581 ? 32.369 -12.918 -54.299 1.00 71.25 581 ARG A N 1
ATOM 4564 C CA . ARG A 1 581 ? 32.568 -11.745 -53.436 1.00 71.25 581 ARG A CA 1
ATOM 4565 C C . ARG A 1 581 ? 33.939 -11.839 -52.766 1.00 71.25 581 ARG A C 1
ATOM 4567 O O . ARG A 1 581 ? 34.418 -12.938 -52.513 1.00 71.25 581 ARG A O 1
ATOM 4574 N N . SER A 1 582 ? 34.565 -10.700 -52.481 1.00 82.81 582 SER A N 1
ATOM 4575 C CA . SER A 1 582 ? 35.811 -10.661 -51.707 1.00 82.81 582 SER A CA 1
ATOM 4576 C C . SER A 1 582 ? 35.545 -10.877 -50.216 1.00 82.81 582 SER A C 1
ATOM 4578 O O . SER A 1 582 ? 34.446 -10.589 -49.735 1.00 82.81 582 SER A O 1
ATOM 4580 N N . GLY A 1 583 ? 36.552 -11.322 -49.462 1.00 84.81 583 GLY A N 1
ATOM 4581 C CA . GLY A 1 583 ? 36.451 -11.525 -48.014 1.00 84.81 583 GLY A CA 1
ATOM 4582 C C . GLY A 1 583 ? 35.985 -10.285 -47.244 1.00 84.81 583 GLY A C 1
ATOM 4583 O O . GLY A 1 583 ? 35.139 -10.420 -46.366 1.00 84.81 583 GLY A O 1
ATOM 4584 N N . VAL A 1 584 ? 36.420 -9.067 -47.613 1.00 88.00 584 VAL A N 1
ATOM 4585 C CA . VAL A 1 584 ? 35.872 -7.835 -46.990 1.00 88.00 584 VAL A CA 1
ATOM 4586 C C . VAL A 1 584 ? 34.376 -7.676 -47.266 1.00 88.00 584 VAL A C 1
ATOM 4588 O O . VAL A 1 584 ? 33.639 -7.218 -46.400 1.00 88.00 584 VAL A O 1
ATOM 4591 N N . PHE A 1 585 ? 33.907 -8.039 -48.464 1.00 88.12 585 PHE A N 1
ATOM 4592 C CA . PHE A 1 585 ? 32.495 -7.919 -48.825 1.00 88.12 585 PHE A CA 1
ATOM 4593 C C . PHE A 1 585 ? 31.638 -8.955 -48.084 1.00 88.12 585 PHE A C 1
ATOM 4595 O O . PHE A 1 585 ? 30.564 -8.611 -47.597 1.00 88.12 585 PHE A O 1
ATOM 4602 N N . ALA A 1 586 ? 32.119 -10.197 -47.959 1.00 86.38 586 ALA A N 1
ATOM 4603 C CA . ALA A 1 586 ? 31.469 -11.236 -47.159 1.00 86.38 586 ALA A CA 1
ATOM 4604 C C . ALA A 1 586 ? 31.403 -10.843 -45.672 1.00 86.38 586 ALA A C 1
ATOM 4606 O O . ALA A 1 586 ? 30.330 -10.830 -45.079 1.00 86.38 586 ALA A O 1
ATOM 4607 N N . TRP A 1 587 ? 32.513 -10.382 -45.100 1.00 91.81 587 TRP A N 1
ATOM 4608 C CA . TRP A 1 587 ? 32.569 -9.914 -43.714 1.00 91.81 587 TRP A CA 1
ATOM 4609 C C . TRP A 1 587 ? 31.704 -8.662 -43.458 1.00 91.81 587 TRP A C 1
ATOM 4611 O O . TRP A 1 587 ? 31.003 -8.565 -42.453 1.00 91.81 587 TRP A O 1
ATOM 4621 N N . ALA A 1 588 ? 31.651 -7.713 -44.398 1.00 88.69 588 ALA A N 1
ATOM 4622 C CA . ALA A 1 588 ? 30.728 -6.577 -44.319 1.00 88.69 588 ALA A CA 1
ATOM 4623 C C . ALA A 1 588 ? 29.246 -6.998 -44.432 1.00 88.69 588 ALA A C 1
ATOM 4625 O O . ALA A 1 588 ? 28.368 -6.298 -43.919 1.00 88.69 588 ALA A O 1
ATOM 4626 N N . GLN A 1 589 ? 28.960 -8.137 -45.074 1.00 87.50 589 GLN A N 1
ATOM 4627 C CA . GLN A 1 589 ? 27.634 -8.757 -45.092 1.00 87.50 589 GLN A CA 1
ATOM 4628 C C . GLN A 1 589 ? 27.300 -9.403 -43.738 1.00 87.50 589 GLN A C 1
ATOM 4630 O O . GLN A 1 589 ? 26.200 -9.189 -43.239 1.00 87.50 589 GLN A O 1
ATOM 4635 N N . GLU A 1 590 ? 28.243 -10.116 -43.113 1.00 88.56 590 GLU A N 1
ATOM 4636 C CA . GLU A 1 590 ? 28.101 -10.687 -41.759 1.00 88.56 590 GLU A CA 1
ATOM 4637 C C . GLU A 1 590 ? 27.816 -9.602 -40.705 1.00 88.56 590 GLU A C 1
ATOM 4639 O O . GLU A 1 590 ? 26.947 -9.767 -39.849 1.00 88.56 590 GLU A O 1
ATOM 4644 N N . LEU A 1 591 ? 28.481 -8.446 -40.811 1.00 88.56 591 LEU A N 1
ATOM 4645 C CA . LEU A 1 591 ? 28.232 -7.277 -39.956 1.00 88.56 591 LEU A CA 1
ATOM 4646 C C . LEU A 1 591 ? 26.954 -6.490 -40.313 1.00 88.56 591 LEU A C 1
ATOM 4648 O O . LEU A 1 591 ? 26.641 -5.508 -39.641 1.00 88.56 591 LEU A O 1
ATOM 4652 N N . ASN A 1 592 ? 26.212 -6.902 -41.348 1.00 87.94 592 ASN A N 1
ATOM 4653 C CA . ASN A 1 592 ? 24.978 -6.271 -41.840 1.00 87.94 592 ASN A CA 1
ATOM 4654 C C . ASN A 1 592 ? 25.113 -4.782 -42.253 1.00 87.94 592 ASN A C 1
ATOM 4656 O O . ASN A 1 592 ? 24.119 -4.067 -42.361 1.00 87.94 592 ASN A O 1
ATOM 4660 N N . ILE A 1 593 ? 26.328 -4.306 -42.560 1.00 86.69 593 ILE A N 1
ATOM 4661 C CA . ILE A 1 593 ? 26.593 -2.896 -42.922 1.00 86.69 593 ILE A CA 1
ATOM 4662 C C . ILE A 1 593 ? 26.443 -2.585 -44.424 1.00 86.69 593 ILE A C 1
ATOM 4664 O O . ILE A 1 593 ? 26.678 -1.448 -44.849 1.00 86.69 593 ILE A O 1
ATOM 4668 N N . LEU A 1 594 ? 26.068 -3.569 -45.249 1.00 86.50 594 LEU A N 1
ATOM 4669 C CA . LEU A 1 594 ? 25.827 -3.390 -46.686 1.00 86.50 594 LEU A CA 1
ATOM 4670 C C . LEU A 1 594 ? 24.521 -2.628 -46.969 1.00 86.50 594 LEU A C 1
ATOM 4672 O O . LEU A 1 594 ? 23.507 -2.830 -46.311 1.00 86.50 594 LEU A O 1
ATOM 4676 N N . GLY A 1 595 ? 24.531 -1.760 -47.984 1.00 80.19 595 GLY A N 1
ATOM 4677 C CA . GLY A 1 595 ? 23.354 -0.986 -48.411 1.00 80.19 595 GLY A CA 1
ATOM 4678 C C . GLY A 1 595 ? 22.987 0.226 -47.540 1.00 80.19 595 GLY A C 1
ATOM 4679 O O . GLY A 1 595 ? 22.086 0.981 -47.910 1.00 80.19 595 GLY A O 1
ATOM 4680 N N . CYS A 1 596 ? 23.677 0.446 -46.417 1.00 82.44 596 CYS A N 1
ATOM 4681 C CA . CYS A 1 596 ? 23.399 1.535 -45.479 1.00 82.44 596 CYS A CA 1
ATOM 4682 C C . CYS A 1 596 ? 23.813 2.914 -46.025 1.00 82.44 596 CYS A C 1
ATOM 4684 O O . CYS A 1 596 ? 24.993 3.174 -46.276 1.00 82.44 596 CYS A O 1
ATOM 4686 N N . LYS A 1 597 ? 22.863 3.855 -46.126 1.00 85.38 597 LYS A N 1
ATOM 4687 C CA . LYS A 1 597 ? 23.163 5.275 -46.397 1.00 85.38 597 LYS A CA 1
ATOM 4688 C C . LYS A 1 597 ? 23.803 5.945 -45.177 1.00 85.38 597 LYS A C 1
ATOM 4690 O O . LYS A 1 597 ? 23.670 5.474 -44.053 1.00 85.38 597 LYS A O 1
ATOM 4695 N N . ALA A 1 598 ? 24.404 7.122 -45.365 1.00 83.75 598 ALA A N 1
ATOM 4696 C CA . ALA A 1 598 ? 25.013 7.917 -44.287 1.00 83.75 598 ALA A CA 1
ATOM 4697 C C . ALA A 1 598 ? 24.058 8.270 -43.117 1.00 83.75 598 ALA A C 1
ATOM 4699 O O . ALA A 1 598 ? 24.508 8.516 -42.001 1.00 83.75 598 ALA A O 1
ATOM 4700 N N . THR A 1 599 ? 22.741 8.292 -43.341 1.00 85.12 599 THR A N 1
ATOM 4701 C CA . THR A 1 599 ? 21.707 8.483 -42.301 1.00 85.12 599 THR A CA 1
ATOM 4702 C C . THR A 1 599 ? 21.305 7.188 -41.588 1.00 85.12 599 THR A C 1
ATOM 4704 O O . THR A 1 599 ? 20.617 7.232 -40.576 1.00 85.12 599 THR A O 1
ATOM 4707 N N . GLU A 1 600 ? 21.712 6.038 -42.126 1.00 86.00 600 GLU A N 1
ATOM 4708 C CA . GLU A 1 600 ? 21.314 4.687 -41.709 1.00 86.00 600 GLU A CA 1
ATOM 4709 C C . GLU A 1 600 ? 22.481 3.906 -41.076 1.00 86.00 600 GLU A C 1
ATOM 4711 O O . GLU A 1 600 ? 22.234 2.938 -40.360 1.00 86.00 600 GLU A O 1
ATOM 4716 N N . LYS A 1 601 ? 23.740 4.331 -41.297 1.00 89.75 601 LYS A N 1
ATOM 4717 C CA . LYS A 1 601 ? 24.945 3.743 -40.680 1.00 89.75 601 LYS A CA 1
ATOM 4718 C C . LYS A 1 601 ? 24.822 3.654 -39.152 1.00 89.75 601 LYS A C 1
ATOM 4720 O O . LYS A 1 601 ? 24.247 4.532 -38.510 1.00 89.75 601 LYS A O 1
ATOM 4725 N N . TYR A 1 602 ? 25.411 2.621 -38.566 1.00 92.62 602 TYR A N 1
ATOM 4726 C CA . TYR A 1 602 ? 25.450 2.355 -37.127 1.00 92.62 602 TYR A CA 1
ATOM 4727 C C . TYR A 1 602 ? 26.745 1.598 -36.789 1.00 92.62 602 TYR A C 1
ATOM 4729 O O . TYR A 1 602 ? 27.444 1.148 -37.697 1.00 92.62 602 TYR A O 1
ATOM 4737 N N . ILE A 1 603 ? 27.086 1.478 -35.505 1.00 92.56 603 ILE A N 1
ATOM 4738 C CA . ILE A 1 603 ? 28.202 0.630 -35.061 1.00 92.56 603 ILE A CA 1
ATOM 4739 C C . ILE A 1 603 ? 27.670 -0.802 -34.894 1.00 92.56 603 ILE A C 1
ATOM 4741 O O . ILE A 1 603 ? 26.693 -0.959 -34.167 1.00 92.56 603 ILE A O 1
ATOM 4745 N N . PRO A 1 604 ? 28.263 -1.835 -35.523 1.00 91.50 604 PRO A N 1
ATOM 4746 C CA . PRO A 1 604 ? 27.840 -3.221 -35.324 1.00 91.50 604 PRO A CA 1
ATOM 4747 C C . PRO A 1 604 ? 28.025 -3.688 -33.876 1.00 91.50 604 PRO A C 1
ATOM 4749 O O . PRO A 1 604 ? 29.075 -3.452 -33.282 1.00 91.50 604 PRO A O 1
ATOM 4752 N N . ASP A 1 605 ? 27.048 -4.422 -33.346 1.00 86.50 605 ASP A N 1
ATOM 4753 C CA . ASP A 1 605 ? 26.965 -4.881 -31.950 1.00 86.50 605 ASP A CA 1
ATOM 4754 C C . ASP A 1 605 ? 28.259 -5.562 -31.462 1.00 86.50 605 ASP A C 1
ATOM 4756 O O . ASP A 1 605 ? 28.731 -5.331 -30.350 1.00 86.50 605 ASP A O 1
ATOM 4760 N N . ALA A 1 606 ? 28.895 -6.350 -32.336 1.00 88.50 606 ALA A N 1
ATOM 4761 C CA . ALA A 1 606 ? 30.135 -7.070 -32.046 1.00 88.50 606 ALA A CA 1
ATOM 4762 C C . ALA A 1 606 ? 31.351 -6.163 -31.755 1.00 88.50 606 ALA A C 1
ATOM 4764 O O . ALA A 1 606 ? 32.351 -6.660 -31.239 1.00 88.50 606 ALA A O 1
ATOM 4765 N N . VAL A 1 607 ? 31.277 -4.859 -32.058 1.00 91.50 607 VAL A N 1
ATOM 4766 C CA . VAL A 1 607 ? 32.289 -3.857 -31.678 1.00 91.50 607 VAL A CA 1
ATOM 4767 C C . VAL A 1 607 ? 32.178 -3.502 -30.195 1.00 91.50 607 VAL A C 1
ATOM 4769 O O . VAL A 1 607 ? 33.202 -3.365 -29.534 1.00 91.50 607 VAL A O 1
ATOM 4772 N N . PHE A 1 608 ? 30.963 -3.401 -29.646 1.00 90.38 608 PHE A N 1
ATOM 4773 C CA . PHE A 1 608 ? 30.742 -3.089 -28.226 1.00 90.38 608 PHE A CA 1
ATOM 4774 C C . PHE A 1 608 ? 31.298 -4.187 -27.307 1.00 90.38 608 PHE A C 1
ATOM 4776 O O . PHE A 1 608 ? 31.722 -3.906 -26.188 1.00 90.38 608 PHE A O 1
ATOM 4783 N N . GLU A 1 609 ? 31.393 -5.418 -27.818 1.00 90.69 609 GLU A N 1
ATOM 4784 C CA . GLU A 1 609 ? 31.987 -6.563 -27.123 1.00 90.69 609 GLU A CA 1
ATOM 4785 C C . GLU A 1 609 ? 33.533 -6.565 -27.080 1.00 90.69 609 GLU A C 1
ATOM 4787 O O . GLU A 1 609 ? 34.121 -7.444 -26.450 1.00 90.69 609 GLU A O 1
ATOM 4792 N N . LEU A 1 610 ? 34.225 -5.641 -27.763 1.00 92.94 610 LEU A N 1
ATOM 4793 C CA . LEU A 1 610 ? 35.692 -5.660 -27.891 1.00 92.94 610 LEU A CA 1
ATOM 4794 C C . LEU A 1 610 ? 36.418 -5.110 -26.658 1.00 92.94 610 LEU A C 1
ATOM 4796 O O . LEU A 1 610 ? 35.877 -4.286 -25.931 1.00 92.94 610 LEU A O 1
ATOM 4800 N N . CYS A 1 611 ? 37.670 -5.508 -26.427 1.00 92.06 611 CYS A N 1
ATOM 4801 C CA . CYS A 1 611 ? 38.521 -4.937 -25.379 1.00 92.06 611 CYS A CA 1
ATOM 4802 C C . CYS A 1 611 ? 38.836 -3.446 -25.625 1.00 92.06 611 CYS A C 1
ATOM 4804 O O . CYS A 1 611 ? 38.812 -2.962 -26.758 1.00 92.06 611 CYS A O 1
ATOM 4806 N N . ASP A 1 612 ? 39.153 -2.710 -24.555 1.00 91.94 612 ASP A N 1
ATOM 4807 C CA . ASP A 1 612 ? 39.344 -1.253 -24.599 1.00 91.94 612 ASP A CA 1
ATOM 4808 C C . ASP A 1 612 ? 40.375 -0.800 -25.651 1.00 91.94 612 ASP A C 1
ATOM 4810 O O . ASP A 1 612 ? 40.089 0.120 -26.410 1.00 91.94 612 ASP A O 1
ATOM 4814 N N . THR A 1 613 ? 41.515 -1.484 -25.789 1.00 93.19 613 THR A N 1
ATOM 4815 C CA . THR A 1 613 ? 42.553 -1.154 -26.792 1.00 93.19 613 THR A CA 1
ATOM 4816 C C . THR A 1 613 ? 42.073 -1.303 -28.239 1.00 93.19 613 THR A C 1
ATOM 4818 O O . THR A 1 613 ? 42.500 -0.573 -29.136 1.00 93.19 613 THR A O 1
ATOM 4821 N N . ASN A 1 614 ? 41.123 -2.206 -28.484 1.00 95.00 614 ASN A N 1
ATOM 4822 C CA . ASN A 1 614 ? 40.472 -2.324 -29.782 1.00 95.00 614 ASN A CA 1
ATOM 4823 C C . ASN A 1 614 ? 39.468 -1.182 -30.023 1.00 95.00 614 ASN A C 1
ATOM 4825 O O . ASN A 1 614 ? 39.353 -0.708 -31.154 1.00 95.00 614 ASN A O 1
ATOM 4829 N N . LEU A 1 615 ? 38.785 -0.698 -28.979 1.00 94.19 615 LEU A N 1
ATOM 4830 C CA . LEU A 1 615 ? 37.923 0.487 -29.062 1.00 94.19 615 LEU A CA 1
ATOM 4831 C C . LEU A 1 615 ? 38.731 1.775 -29.272 1.00 94.19 615 LEU A C 1
ATOM 4833 O O . LEU A 1 615 ? 38.335 2.611 -30.079 1.00 94.19 615 LEU A O 1
ATOM 4837 N N . GLU A 1 616 ? 39.876 1.911 -28.603 1.00 95.75 616 GLU A N 1
ATOM 4838 C CA . GLU A 1 616 ? 40.836 3.012 -28.763 1.00 95.75 616 GLU A CA 1
ATOM 4839 C C . GLU A 1 616 ? 41.315 3.126 -30.220 1.00 95.75 616 GLU A C 1
ATOM 4841 O O . GLU A 1 616 ? 41.192 4.190 -30.837 1.00 95.75 616 GLU A O 1
ATOM 4846 N N . LEU A 1 617 ? 41.756 2.007 -30.812 1.00 95.75 617 LEU A N 1
ATOM 4847 C CA . LEU A 1 617 ? 42.154 1.941 -32.220 1.00 95.75 617 LEU A CA 1
ATOM 4848 C C . LEU A 1 617 ? 40.993 2.248 -33.180 1.00 95.75 617 LEU A C 1
ATOM 4850 O O . LEU A 1 617 ? 41.150 3.042 -34.113 1.00 95.75 617 LEU A O 1
ATOM 4854 N N . PHE A 1 618 ? 39.829 1.633 -32.960 1.00 96.44 618 PHE A N 1
ATOM 4855 C CA . PHE A 1 618 ? 38.650 1.826 -33.803 1.00 96.44 618 PHE A CA 1
ATOM 4856 C C . PHE A 1 618 ? 38.159 3.281 -33.781 1.00 96.44 618 PHE A C 1
ATOM 4858 O O . PHE A 1 618 ? 37.961 3.877 -34.842 1.00 96.44 618 PHE A O 1
ATOM 4865 N N . LEU A 1 619 ? 38.026 3.885 -32.596 1.00 95.69 619 LEU A N 1
ATOM 4866 C CA . LEU A 1 619 ? 37.602 5.277 -32.450 1.00 95.69 619 LEU A CA 1
ATOM 4867 C C . LEU A 1 619 ? 38.637 6.251 -33.017 1.00 95.69 619 LEU A C 1
ATOM 4869 O O . LEU A 1 619 ? 38.235 7.218 -33.658 1.00 95.69 619 LEU A O 1
ATOM 4873 N N . GLY A 1 620 ? 39.944 6.002 -32.863 1.00 94.31 620 GLY A N 1
ATOM 4874 C CA . GLY A 1 620 ? 40.981 6.854 -33.459 1.00 94.31 620 GLY A CA 1
ATOM 4875 C C . GLY A 1 620 ? 40.930 6.865 -34.990 1.00 94.31 620 GLY A C 1
ATOM 4876 O O . GLY A 1 620 ? 41.011 7.923 -35.626 1.00 94.31 620 GLY A O 1
ATOM 4877 N N . ARG A 1 621 ? 40.684 5.703 -35.606 1.00 93.00 621 ARG A N 1
ATOM 4878 C CA . ARG A 1 621 ? 40.465 5.614 -37.056 1.00 93.00 621 ARG A CA 1
ATOM 4879 C C . ARG A 1 621 ? 39.126 6.210 -37.491 1.00 93.00 621 ARG A C 1
ATOM 4881 O O . ARG A 1 621 ? 39.080 6.875 -38.521 1.00 93.00 621 ARG A O 1
ATOM 4888 N N . LEU A 1 622 ? 38.065 6.092 -36.693 1.00 92.62 622 LEU A N 1
ATOM 4889 C CA . LEU A 1 622 ? 36.777 6.732 -36.989 1.00 92.62 622 LEU A CA 1
ATOM 4890 C C . LEU A 1 622 ? 36.879 8.272 -36.911 1.00 92.62 622 LEU A C 1
ATOM 4892 O O . LEU A 1 622 ? 36.359 8.977 -37.773 1.00 92.62 622 LEU A O 1
ATOM 4896 N N . TRP A 1 623 ? 37.642 8.801 -35.945 1.00 92.06 623 TRP A N 1
ATOM 4897 C CA . TRP A 1 623 ? 37.946 10.236 -35.810 1.00 92.06 623 TRP A CA 1
ATOM 4898 C C . TRP A 1 623 ? 38.883 10.776 -36.902 1.00 92.06 623 TRP A C 1
ATOM 4900 O O . TRP A 1 623 ? 38.945 11.987 -37.127 1.00 92.06 623 TRP A O 1
ATOM 4910 N N . THR A 1 624 ? 39.610 9.892 -37.590 1.00 89.56 624 THR A N 1
ATOM 4911 C CA . THR A 1 624 ? 40.446 10.241 -38.749 1.00 89.56 624 THR A CA 1
ATOM 4912 C C . THR A 1 624 ? 39.589 10.593 -39.977 1.00 89.56 624 THR A C 1
ATOM 4914 O O . THR A 1 624 ? 40.007 11.426 -40.784 1.00 89.56 624 THR A O 1
ATOM 4917 N N . GLY A 1 625 ? 38.372 10.039 -40.076 1.00 84.25 625 GLY A N 1
ATOM 4918 C CA . GLY A 1 625 ? 37.328 10.411 -41.041 1.00 84.25 625 GLY A CA 1
ATOM 4919 C C . GLY A 1 625 ? 36.523 11.640 -40.594 1.00 84.25 625 GLY A C 1
ATOM 4920 O O . GLY A 1 625 ? 37.006 12.769 -40.673 1.00 84.25 625 GLY A O 1
ATOM 4921 N N . ASP A 1 626 ? 35.303 11.450 -40.085 1.00 86.25 626 ASP A N 1
ATOM 4922 C CA . ASP A 1 626 ? 34.366 12.554 -39.776 1.00 86.25 626 ASP A CA 1
ATOM 4923 C C . ASP A 1 626 ? 34.656 13.303 -38.454 1.00 86.25 626 ASP A C 1
ATOM 4925 O O . ASP A 1 626 ? 33.823 14.058 -37.939 1.00 86.25 626 ASP A O 1
ATOM 4929 N N . GLY A 1 627 ? 35.826 13.084 -37.853 1.00 87.62 627 GLY A N 1
ATOM 4930 C CA . GLY A 1 627 ? 36.220 13.725 -36.603 1.00 87.62 627 GLY A CA 1
ATOM 4931 C C . GLY A 1 627 ? 36.700 15.172 -36.760 1.00 87.62 627 GLY A C 1
ATOM 4932 O O . GLY A 1 627 ? 37.242 15.589 -37.784 1.00 87.62 627 GLY A O 1
ATOM 4933 N N . PHE A 1 628 ? 36.575 15.934 -35.680 1.00 90.19 628 PHE A N 1
ATOM 4934 C CA . PHE A 1 628 ? 37.198 17.233 -35.442 1.00 90.19 628 PHE A CA 1
ATOM 4935 C C . PHE A 1 628 ? 38.004 17.172 -34.139 1.00 90.19 628 PHE A C 1
ATOM 4937 O O . PHE A 1 628 ? 37.564 16.578 -33.152 1.00 90.19 628 PHE A O 1
ATOM 4944 N N . ILE A 1 629 ? 39.182 17.800 -34.134 1.00 87.31 629 ILE A N 1
ATOM 4945 C CA . ILE A 1 629 ? 40.152 17.730 -33.029 1.00 87.31 629 ILE A CA 1
ATOM 4946 C C . ILE A 1 629 ? 40.436 19.142 -32.507 1.00 87.31 629 ILE A C 1
ATOM 4948 O O . ILE A 1 629 ? 40.058 19.481 -31.388 1.00 87.31 629 ILE A O 1
ATOM 4952 N N . ALA A 1 630 ? 41.039 19.987 -33.346 1.00 84.75 630 ALA A N 1
ATOM 4953 C CA . ALA A 1 630 ? 41.332 21.386 -33.060 1.00 84.75 630 ALA A CA 1
ATOM 4954 C C . ALA A 1 630 ? 41.305 22.227 -34.348 1.00 84.75 630 ALA A C 1
ATOM 4956 O O . ALA A 1 630 ? 41.346 21.696 -35.458 1.00 84.75 630 ALA A O 1
ATOM 4957 N N . SER A 1 631 ? 41.253 23.550 -34.187 1.00 79.69 631 SER A N 1
ATOM 4958 C CA . SER A 1 631 ? 41.398 24.537 -35.258 1.00 79.69 631 SER A CA 1
ATOM 4959 C C . SER A 1 631 ? 42.115 25.771 -34.715 1.00 79.69 631 SER A C 1
ATOM 4961 O O . SER A 1 631 ? 41.909 26.141 -33.559 1.00 79.69 631 SER A O 1
ATOM 4963 N N . SER A 1 632 ? 42.910 26.431 -35.557 1.00 65.81 632 SER A N 1
ATOM 4964 C CA . SER A 1 632 ? 43.626 27.667 -35.224 1.00 65.81 632 SER A CA 1
ATOM 4965 C C . SER A 1 632 ? 42.710 28.871 -34.973 1.00 65.81 632 SER A C 1
ATOM 4967 O O . SER A 1 632 ? 43.148 29.839 -34.361 1.00 65.81 632 SER A O 1
ATOM 4969 N N . THR A 1 633 ? 41.450 28.831 -35.425 1.00 57.75 633 THR A N 1
ATOM 4970 C CA . THR A 1 633 ? 40.525 29.979 -35.374 1.00 57.75 633 THR A CA 1
ATOM 4971 C C . THR A 1 633 ? 39.375 29.832 -34.377 1.00 57.75 633 THR A C 1
ATOM 4973 O O . THR A 1 633 ? 38.661 30.805 -34.141 1.00 57.75 633 THR A O 1
ATOM 4976 N N . GLN A 1 634 ? 39.143 28.645 -33.797 1.00 59.69 634 GLN A N 1
ATOM 4977 C CA . GLN A 1 634 ? 37.958 28.386 -32.965 1.00 59.69 634 GLN A CA 1
ATOM 4978 C C . GLN A 1 634 ? 38.259 27.513 -31.736 1.00 59.69 634 GLN A C 1
ATOM 4980 O O . GLN A 1 634 ? 38.689 26.365 -31.848 1.00 59.69 634 GLN A O 1
ATOM 4985 N N . ILE A 1 635 ? 37.940 28.037 -30.545 1.00 65.62 635 ILE A N 1
ATOM 4986 C CA . ILE A 1 635 ? 38.180 27.417 -29.225 1.00 65.62 635 ILE A CA 1
ATOM 4987 C C . ILE A 1 635 ? 37.098 26.357 -28.913 1.00 65.62 635 ILE A C 1
ATOM 4989 O O . ILE A 1 635 ? 36.391 26.403 -27.909 1.00 65.62 635 ILE A O 1
ATOM 4993 N N . ILE A 1 636 ? 36.939 25.377 -29.803 1.00 74.50 636 ILE A N 1
ATOM 4994 C CA . ILE A 1 636 ? 35.905 24.330 -29.729 1.00 74.50 636 ILE A CA 1
ATOM 4995 C C . ILE A 1 636 ? 36.532 23.019 -29.198 1.00 74.50 636 ILE A C 1
ATOM 4997 O O . ILE A 1 636 ? 37.687 22.746 -29.531 1.00 74.50 636 ILE A O 1
ATOM 5001 N N . PRO A 1 637 ? 35.856 22.226 -28.337 1.00 82.31 637 PRO A N 1
ATOM 5002 C CA . PRO A 1 637 ? 36.323 20.888 -27.944 1.00 82.31 637 PRO A CA 1
ATOM 5003 C C . PRO A 1 637 ? 36.263 19.884 -29.109 1.00 82.31 637 PRO A C 1
ATOM 5005 O O . PRO A 1 637 ? 35.432 20.077 -30.003 1.00 82.31 637 PRO A O 1
ATOM 5008 N N . PRO A 1 638 ? 37.043 18.786 -29.087 1.00 90.06 638 PRO A N 1
ATOM 5009 C CA . PRO A 1 638 ? 36.931 17.711 -30.070 1.00 90.06 638 PRO A CA 1
ATOM 5010 C C . PRO A 1 638 ? 35.493 17.201 -30.202 1.00 90.06 638 PRO A C 1
ATOM 5012 O O . PRO A 1 638 ? 34.722 17.177 -29.233 1.00 90.06 638 PRO A O 1
ATOM 5015 N N . PHE A 1 639 ? 35.126 16.802 -31.417 1.00 92.56 639 PHE A N 1
ATOM 5016 C CA . PHE A 1 639 ? 33.821 16.213 -31.686 1.00 92.56 639 PHE A CA 1
ATOM 5017 C C . PHE A 1 639 ? 33.843 15.273 -32.891 1.00 92.56 639 PHE A C 1
ATOM 5019 O O . PHE A 1 639 ? 34.612 15.489 -33.821 1.00 92.56 639 PHE A O 1
ATOM 5026 N N . TYR A 1 640 ? 32.967 14.274 -32.903 1.00 94.00 640 TYR A N 1
ATOM 5027 C CA . TYR A 1 640 ? 32.681 13.447 -34.078 1.00 94.00 640 TYR A CA 1
ATOM 5028 C C . TYR A 1 640 ? 31.396 13.944 -34.756 1.00 94.00 640 TYR A C 1
ATOM 5030 O O . TYR A 1 640 ? 30.442 14.294 -34.059 1.00 94.00 640 TYR A O 1
ATOM 5038 N N . ALA A 1 641 ? 31.363 14.027 -36.089 1.00 91.69 641 ALA A N 1
ATOM 5039 C CA . ALA A 1 641 ? 30.192 14.472 -36.849 1.00 91.69 641 ALA A CA 1
ATOM 5040 C C . ALA A 1 641 ? 29.557 13.313 -37.630 1.00 91.69 641 ALA A C 1
ATOM 5042 O O . ALA A 1 641 ? 30.257 12.480 -38.188 1.00 91.69 641 ALA A O 1
ATOM 5043 N N . THR A 1 642 ? 28.226 13.256 -37.706 1.00 91.31 642 THR A N 1
ATOM 5044 C CA . THR A 1 642 ? 27.525 12.241 -38.511 1.00 91.31 642 THR A CA 1
ATOM 5045 C C . THR A 1 642 ? 26.102 12.673 -38.872 1.00 91.31 642 THR A C 1
ATOM 5047 O O . THR A 1 642 ? 25.525 13.549 -38.233 1.00 91.31 642 THR A O 1
ATOM 5050 N N . SER A 1 643 ? 25.503 12.052 -39.891 1.00 88.81 643 SER A N 1
ATOM 5051 C CA . SER A 1 643 ? 24.080 12.204 -40.229 1.00 88.81 643 SER A CA 1
ATOM 5052 C C . SER A 1 643 ? 23.175 11.104 -39.655 1.00 88.81 643 SER A C 1
ATOM 5054 O O . SER A 1 643 ? 21.973 11.135 -39.906 1.00 88.81 643 SER A O 1
ATOM 5056 N N . SER A 1 644 ? 23.717 10.130 -38.914 1.00 90.00 644 SER A N 1
ATOM 5057 C CA . SER A 1 644 ? 22.942 9.039 -38.303 1.00 90.00 644 SER A CA 1
ATOM 5058 C C . SER A 1 644 ? 22.858 9.177 -36.783 1.00 90.00 644 SER A C 1
ATOM 5060 O O . SER A 1 644 ? 23.881 9.230 -36.099 1.00 90.00 644 SER A O 1
ATOM 5062 N N . GLN A 1 645 ? 21.637 9.141 -36.239 1.00 88.31 645 GLN A N 1
ATOM 5063 C CA . GLN A 1 645 ? 21.416 9.096 -34.789 1.00 88.31 645 GLN A CA 1
ATOM 5064 C C . GLN A 1 645 ? 21.947 7.796 -34.172 1.00 88.31 645 GLN A C 1
ATOM 5066 O O . GLN A 1 645 ? 22.514 7.831 -33.085 1.00 88.31 645 GLN A O 1
ATOM 5071 N N . LYS A 1 646 ? 21.843 6.657 -34.875 1.00 88.81 646 LYS A N 1
ATOM 5072 C CA . LYS A 1 646 ? 22.374 5.374 -34.382 1.00 88.81 646 LYS A CA 1
ATOM 5073 C C . LYS A 1 646 ? 23.898 5.406 -34.250 1.00 88.81 646 LYS A C 1
ATOM 5075 O O . LYS A 1 646 ? 24.434 4.939 -33.251 1.00 88.81 646 LYS A O 1
ATOM 5080 N N . LEU A 1 647 ? 24.593 5.993 -35.228 1.00 91.75 647 LEU A N 1
ATOM 5081 C CA . LEU A 1 647 ? 26.050 6.138 -35.181 1.00 91.75 647 LEU A CA 1
ATOM 5082 C C . LEU A 1 647 ? 26.482 7.162 -34.116 1.00 91.75 647 LEU A C 1
ATOM 5084 O O . LEU A 1 647 ? 27.445 6.910 -33.399 1.00 91.75 647 LEU A O 1
ATOM 5088 N N . ALA A 1 648 ? 25.741 8.264 -33.944 1.00 91.62 648 ALA A N 1
ATOM 5089 C CA . ALA A 1 648 ? 26.000 9.236 -32.878 1.00 91.62 648 ALA A CA 1
ATOM 5090 C C . ALA A 1 648 ? 25.851 8.619 -31.473 1.00 91.62 648 ALA A C 1
ATOM 5092 O O . ALA A 1 648 ? 26.739 8.791 -30.637 1.00 91.62 648 ALA A O 1
ATOM 5093 N N . ASN A 1 649 ? 24.775 7.858 -31.236 1.00 89.88 649 ASN A N 1
ATOM 5094 C CA . ASN A 1 649 ? 24.540 7.150 -29.974 1.00 89.88 649 ASN A CA 1
ATOM 5095 C C . ASN A 1 649 ? 25.639 6.113 -29.703 1.00 89.88 649 ASN A C 1
ATOM 5097 O O . ASN A 1 649 ? 26.223 6.118 -28.624 1.00 89.88 649 ASN A O 1
ATOM 5101 N N . GLY A 1 650 ? 25.981 5.278 -30.692 1.00 90.62 650 GLY A N 1
ATOM 5102 C CA . GLY A 1 650 ? 27.033 4.270 -30.537 1.00 90.62 650 GLY A CA 1
ATOM 5103 C C . GLY A 1 650 ? 28.402 4.880 -30.220 1.00 90.62 650 GLY A C 1
ATOM 5104 O O . GLY A 1 650 ? 29.101 4.401 -29.331 1.00 90.62 650 GLY A O 1
ATOM 5105 N N . VAL A 1 651 ? 28.779 5.986 -30.878 1.00 93.50 651 VAL A N 1
ATOM 5106 C CA . VAL A 1 651 ? 30.028 6.700 -30.551 1.00 93.50 651 VAL A CA 1
ATOM 5107 C C . VAL A 1 651 ? 29.977 7.281 -29.133 1.00 93.50 651 VAL A C 1
ATOM 5109 O O . VAL A 1 651 ? 30.969 7.185 -28.414 1.00 93.50 651 VAL A O 1
ATOM 5112 N N . GLN A 1 652 ? 28.836 7.821 -28.684 1.00 93.00 652 GLN A N 1
ATOM 5113 C CA . GLN A 1 652 ? 28.661 8.276 -27.297 1.00 93.00 652 GLN A CA 1
ATOM 5114 C C . GLN A 1 652 ? 28.802 7.120 -26.284 1.00 93.00 652 GLN A C 1
ATOM 5116 O O . GLN A 1 652 ? 29.443 7.309 -25.250 1.00 93.00 652 GLN A O 1
ATOM 5121 N N . GLY A 1 653 ? 28.271 5.930 -26.593 1.00 90.56 653 GLY A N 1
ATOM 5122 C CA . GLY A 1 653 ? 28.389 4.718 -25.772 1.00 90.56 653 GLY A CA 1
ATOM 5123 C C . GLY A 1 653 ? 29.828 4.203 -25.653 1.00 90.56 653 GLY A C 1
ATOM 5124 O O . GLY A 1 653 ? 30.335 4.031 -24.544 1.00 90.56 653 GLY A O 1
ATOM 5125 N N . LEU A 1 654 ? 30.541 4.051 -26.776 1.00 92.62 654 LEU A N 1
ATOM 5126 C CA . LEU A 1 654 ? 31.947 3.620 -26.759 1.00 92.62 654 LEU A CA 1
ATOM 5127 C C . LEU A 1 654 ? 32.866 4.637 -26.055 1.00 92.62 654 LEU A C 1
ATOM 5129 O O . LEU A 1 654 ? 33.774 4.242 -25.325 1.00 92.62 654 LEU A O 1
ATOM 5133 N N . LEU A 1 655 ? 32.616 5.942 -26.221 1.00 93.50 655 LEU A N 1
ATOM 5134 C CA . LEU A 1 655 ? 33.328 6.990 -25.478 1.00 93.50 655 LEU A CA 1
ATOM 5135 C C . LEU A 1 655 ? 33.068 6.881 -23.968 1.00 93.50 655 LEU A C 1
ATOM 5137 O O . LEU A 1 655 ? 34.019 6.887 -23.187 1.00 93.50 655 LEU A O 1
ATOM 5141 N N . LEU A 1 656 ? 31.807 6.717 -23.555 1.00 91.56 656 LEU A N 1
ATOM 5142 C CA . LEU A 1 656 ? 31.420 6.512 -22.156 1.00 91.56 656 LEU A CA 1
ATOM 5143 C C . LEU A 1 656 ? 32.096 5.272 -21.550 1.00 91.56 656 LEU A C 1
ATOM 5145 O O . LEU A 1 656 ? 32.573 5.333 -20.416 1.00 91.56 656 LEU A O 1
ATOM 5149 N N . ARG A 1 657 ? 32.210 4.173 -22.301 1.00 89.88 657 ARG A N 1
ATOM 5150 C CA . ARG A 1 657 ? 32.928 2.975 -21.848 1.00 89.88 657 ARG A CA 1
ATOM 5151 C C . ARG A 1 657 ? 34.418 3.248 -21.582 1.00 89.88 657 ARG A C 1
ATOM 5153 O O . ARG A 1 657 ? 34.960 2.817 -20.565 1.00 89.88 657 ARG A O 1
ATOM 5160 N N . LEU A 1 658 ? 35.070 4.052 -22.426 1.00 91.38 658 LEU A N 1
ATOM 5161 C CA . LEU A 1 658 ? 36.454 4.492 -22.200 1.00 91.38 658 LEU A CA 1
ATOM 5162 C C . LEU A 1 658 ? 36.606 5.546 -21.077 1.00 91.38 658 LEU A C 1
ATOM 5164 O O . LEU A 1 658 ? 37.738 5.921 -20.760 1.00 91.38 658 LEU A O 1
ATOM 5168 N N . GLY A 1 659 ? 35.507 5.992 -20.451 1.00 89.19 659 GLY A N 1
ATOM 5169 C CA . GLY A 1 659 ? 35.477 7.014 -19.393 1.00 89.19 659 GLY A CA 1
ATOM 5170 C C . GLY A 1 659 ? 35.330 8.454 -19.901 1.00 89.19 659 GLY A C 1
ATOM 5171 O O . GLY A 1 659 ? 35.638 9.397 -19.176 1.00 89.19 659 GLY A O 1
ATOM 5172 N N . ILE A 1 660 ? 34.900 8.636 -21.153 1.00 91.31 660 ILE A N 1
ATOM 5173 C CA . ILE A 1 660 ? 34.843 9.926 -21.847 1.00 91.31 660 ILE A CA 1
ATOM 5174 C C . ILE A 1 660 ? 33.381 10.370 -22.012 1.00 91.31 660 ILE A C 1
ATOM 5176 O O . ILE A 1 660 ? 32.709 10.071 -23.001 1.00 91.31 660 ILE A O 1
ATOM 5180 N N . VAL A 1 661 ? 32.882 11.144 -21.047 1.00 90.88 661 VAL A N 1
ATOM 5181 C CA . VAL A 1 661 ? 31.548 11.754 -21.108 1.00 90.88 661 VAL A CA 1
ATOM 5182 C C . VAL A 1 661 ? 31.476 12.767 -22.259 1.00 90.88 661 VAL A C 1
ATOM 5184 O O . VAL A 1 661 ? 32.255 13.723 -22.358 1.00 90.88 661 VAL A O 1
ATOM 5187 N N . SER A 1 662 ? 30.496 12.564 -23.135 1.00 92.50 662 SER A N 1
ATOM 5188 C CA . SER A 1 662 ? 30.247 13.379 -24.323 1.00 92.50 662 SER A CA 1
ATOM 5189 C C . SER A 1 662 ? 28.752 13.654 -24.499 1.00 92.50 662 SER A C 1
ATOM 5191 O O . SER A 1 662 ? 27.909 12.967 -23.923 1.00 92.50 662 SER A O 1
ATOM 5193 N N . ARG A 1 663 ? 28.419 14.685 -25.279 1.00 91.50 663 ARG A N 1
ATOM 5194 C CA . ARG A 1 663 ? 27.052 15.145 -25.563 1.00 91.50 663 ARG A CA 1
ATOM 5195 C C . ARG A 1 663 ? 26.753 15.055 -27.056 1.00 91.50 663 ARG A C 1
ATOM 5197 O O . ARG A 1 663 ? 27.602 15.446 -27.852 1.00 91.50 663 ARG A O 1
ATOM 5204 N N . ILE A 1 664 ? 25.527 14.687 -27.423 1.00 91.12 664 ILE A N 1
ATOM 5205 C CA . ILE A 1 664 ? 25.015 14.825 -28.795 1.00 91.12 664 ILE A CA 1
ATOM 5206 C C . ILE A 1 664 ? 24.352 16.203 -28.985 1.00 91.12 664 ILE A C 1
ATOM 5208 O O . ILE A 1 664 ? 23.469 16.589 -28.224 1.00 91.12 664 ILE A O 1
ATOM 5212 N N . GLU A 1 665 ? 24.775 16.956 -30.004 1.00 88.56 665 GLU A N 1
ATOM 5213 C CA . GLU A 1 665 ? 24.224 18.267 -30.389 1.00 88.56 665 GLU A CA 1
ATOM 5214 C C . GLU A 1 665 ? 23.812 18.272 -31.872 1.00 88.56 665 GLU A C 1
ATOM 5216 O O . GLU A 1 665 ? 24.544 17.770 -32.725 1.00 88.56 665 GLU A O 1
ATOM 5221 N N . CYS A 1 666 ? 22.670 18.882 -32.208 1.00 84.88 666 CYS A N 1
ATOM 5222 C CA . CYS A 1 666 ? 22.292 19.134 -33.603 1.00 84.88 666 CYS A CA 1
ATOM 5223 C C . CYS A 1 666 ? 23.052 20.350 -34.158 1.00 84.88 666 CYS A C 1
ATOM 5225 O O . CYS A 1 666 ? 23.110 21.400 -33.517 1.00 84.88 666 CYS A O 1
ATOM 5227 N N . LYS A 1 667 ? 23.604 20.239 -35.371 1.00 84.50 667 LYS A N 1
ATOM 5228 C CA . LYS A 1 667 ? 24.330 21.315 -36.061 1.00 84.50 667 LYS A CA 1
ATOM 5229 C C . LYS A 1 667 ? 23.987 21.338 -37.552 1.00 84.50 667 LYS A C 1
ATOM 5231 O O . LYS A 1 667 ? 23.850 20.296 -38.181 1.00 84.50 667 LYS A O 1
ATOM 5236 N N . GLN A 1 668 ? 23.883 22.532 -38.132 1.00 84.00 668 GLN A N 1
ATOM 5237 C CA . GLN A 1 668 ? 23.740 22.707 -39.581 1.00 84.00 668 GLN A CA 1
ATOM 5238 C C . GLN A 1 668 ? 25.106 22.600 -40.280 1.00 84.00 668 GLN A C 1
ATOM 5240 O O . GLN A 1 668 ? 26.067 23.270 -39.893 1.00 84.00 668 GLN A O 1
ATOM 5245 N N . PHE A 1 669 ? 25.180 21.786 -41.332 1.00 79.38 669 PHE A N 1
ATOM 5246 C CA . PHE A 1 669 ? 26.356 21.587 -42.182 1.00 79.38 669 PHE A CA 1
ATOM 5247 C C . PHE A 1 669 ? 26.061 22.035 -43.620 1.00 79.38 669 PHE A C 1
ATOM 5249 O O . PHE A 1 669 ? 24.960 21.829 -44.127 1.00 79.38 669 PHE A O 1
ATOM 5256 N N . LYS A 1 670 ? 27.047 22.626 -44.308 1.00 74.69 670 LYS A N 1
ATOM 5257 C CA . LYS A 1 670 ? 26.940 22.964 -45.738 1.00 74.69 670 LYS A CA 1
ATOM 5258 C C . LYS A 1 670 ? 27.289 21.736 -46.584 1.00 74.69 670 LYS A C 1
ATOM 5260 O O . LYS A 1 670 ? 28.420 21.265 -46.533 1.00 74.69 670 LYS A O 1
ATOM 5265 N N . TYR A 1 671 ? 26.348 21.249 -47.391 1.00 70.12 671 TYR A N 1
ATOM 5266 C CA . TYR A 1 671 ? 26.534 20.115 -48.299 1.00 70.12 671 TYR A CA 1
ATOM 5267 C C . TYR A 1 671 ? 25.945 20.422 -49.683 1.00 70.12 671 TYR A C 1
ATOM 5269 O O . TYR A 1 671 ? 24.737 20.621 -49.816 1.00 70.12 671 TYR A O 1
ATOM 5277 N N . ARG A 1 672 ? 26.796 20.445 -50.722 1.00 66.56 672 ARG A N 1
ATOM 5278 C CA . ARG A 1 672 ? 26.427 20.757 -52.124 1.00 66.56 672 ARG A CA 1
ATOM 5279 C C . ARG A 1 672 ? 25.519 21.999 -52.248 1.00 66.56 672 ARG A C 1
ATOM 5281 O O . ARG A 1 672 ? 24.426 21.925 -52.795 1.00 66.56 672 ARG A O 1
ATOM 5288 N N . GLY A 1 673 ? 25.935 23.121 -51.657 1.00 68.19 673 GLY A N 1
ATOM 5289 C CA . GLY A 1 673 ? 25.173 24.381 -51.634 1.00 68.19 673 GLY A CA 1
ATOM 5290 C C . GLY A 1 673 ? 24.026 24.437 -50.612 1.00 68.19 673 GLY A C 1
ATOM 5291 O O . GLY A 1 673 ? 23.780 25.498 -50.049 1.00 68.19 673 GLY A O 1
ATOM 5292 N N . SER A 1 674 ? 23.379 23.310 -50.299 1.00 72.81 674 SER A N 1
ATOM 5293 C CA . SER A 1 674 ? 22.324 23.233 -49.273 1.00 72.81 674 SER A CA 1
ATOM 5294 C C . SER A 1 674 ? 22.876 23.244 -47.840 1.00 72.81 674 SER A C 1
ATOM 5296 O O . SER A 1 674 ? 23.933 22.666 -47.577 1.00 72.81 674 SER A O 1
ATOM 5298 N N . LEU A 1 675 ? 22.147 23.844 -46.894 1.00 80.19 675 LEU A N 1
ATOM 5299 C CA . LEU A 1 675 ? 22.312 23.545 -45.467 1.00 80.19 675 LEU A CA 1
ATOM 5300 C C . LEU A 1 675 ? 21.545 22.261 -45.130 1.00 80.19 675 LEU A C 1
ATOM 5302 O O . LEU A 1 675 ? 20.439 22.051 -45.629 1.00 80.19 675 LEU A O 1
ATOM 5306 N N . ARG A 1 676 ? 22.140 21.395 -44.308 1.00 78.94 676 ARG A N 1
ATOM 5307 C CA . ARG A 1 676 ? 21.530 20.145 -43.838 1.00 78.94 676 ARG A CA 1
ATOM 5308 C C . ARG A 1 676 ? 21.781 19.954 -42.342 1.00 78.94 676 ARG A C 1
ATOM 5310 O O . ARG A 1 676 ? 22.917 20.165 -41.906 1.00 78.94 676 ARG A O 1
ATOM 5317 N N . PRO A 1 677 ? 20.781 19.511 -41.560 1.00 81.44 677 PRO A N 1
ATOM 5318 C CA . PRO A 1 677 ? 21.008 19.121 -40.178 1.00 81.44 677 PRO A CA 1
ATOM 5319 C C . PRO A 1 677 ? 21.881 17.861 -40.120 1.00 81.44 677 PRO A C 1
ATOM 5321 O O . PRO A 1 677 ? 21.721 16.931 -40.910 1.00 81.44 677 PRO A O 1
ATOM 5324 N N . GLY A 1 678 ? 22.796 17.840 -39.159 1.00 85.69 678 GLY A N 1
ATOM 5325 C CA . GLY A 1 678 ? 23.595 16.687 -38.767 1.00 85.69 678 GLY A CA 1
ATOM 5326 C C . GLY A 1 678 ? 23.834 16.700 -37.259 1.00 85.69 678 GLY A C 1
ATOM 5327 O O . GLY A 1 678 ? 23.524 17.674 -36.569 1.00 85.69 678 GLY A O 1
ATOM 5328 N N . LEU A 1 679 ? 24.386 15.611 -36.745 1.00 91.00 679 LEU A N 1
ATOM 5329 C CA . LEU A 1 679 ? 24.626 15.376 -35.328 1.00 91.00 679 LEU A CA 1
ATOM 5330 C C . LEU A 1 679 ? 26.116 15.483 -35.010 1.00 91.00 679 LEU A C 1
ATOM 5332 O O . LEU A 1 679 ? 26.977 15.180 -35.837 1.00 91.00 679 LEU A O 1
ATOM 5336 N N . VAL A 1 680 ? 26.410 15.934 -33.794 1.00 92.88 680 VAL A N 1
ATOM 5337 C CA . VAL A 1 680 ? 27.762 16.189 -33.303 1.00 92.88 680 VAL A CA 1
ATOM 5338 C C . VAL A 1 680 ? 27.925 15.583 -31.915 1.00 92.88 680 VAL A C 1
ATOM 5340 O O . VAL A 1 680 ? 27.300 16.055 -30.971 1.00 92.88 680 VAL A O 1
ATOM 5343 N N . VAL A 1 681 ? 28.792 14.579 -31.776 1.00 93.50 681 VAL A N 1
ATOM 5344 C CA . VAL A 1 681 ? 29.171 13.980 -30.486 1.00 93.50 681 VAL A CA 1
ATOM 5345 C C . VAL A 1 681 ? 30.371 14.751 -29.931 1.00 93.50 681 VAL A C 1
ATOM 5347 O O . VAL A 1 681 ? 31.494 14.570 -30.398 1.00 93.50 681 VAL A O 1
ATOM 5350 N N . ARG A 1 682 ? 30.146 15.665 -28.982 1.00 92.62 682 ARG A N 1
ATOM 5351 C CA . ARG A 1 682 ? 31.147 16.599 -28.432 1.00 92.62 682 ARG A CA 1
ATOM 5352 C C . ARG A 1 682 ? 31.649 16.165 -27.058 1.00 92.62 682 ARG A C 1
ATOM 5354 O O . ARG A 1 682 ? 30.843 15.901 -26.169 1.00 92.62 682 ARG A O 1
ATOM 5361 N N . LEU A 1 683 ? 32.965 16.201 -26.843 1.00 91.12 683 LEU A N 1
ATOM 5362 C CA . LEU A 1 683 ? 33.569 15.920 -25.532 1.00 91.12 683 LEU A CA 1
ATOM 5363 C C . LEU A 1 683 ? 33.295 17.047 -24.517 1.00 91.12 683 LEU A C 1
ATOM 5365 O O . LEU A 1 683 ? 33.312 18.231 -24.874 1.00 91.12 683 LEU A O 1
ATOM 5369 N N . LEU A 1 684 ? 33.052 16.702 -23.246 1.00 85.62 684 LEU A N 1
ATOM 5370 C CA . LEU A 1 684 ? 32.654 17.678 -22.225 1.00 85.62 684 LEU A CA 1
ATOM 5371 C C . LEU A 1 684 ? 33.761 18.074 -21.244 1.00 85.62 684 LEU A C 1
ATOM 5373 O O . LEU A 1 684 ? 33.970 17.451 -20.208 1.00 85.62 684 LEU A O 1
ATOM 5377 N N . GLY A 1 685 ? 34.368 19.228 -21.516 1.00 79.81 685 GLY A N 1
ATOM 5378 C CA . GLY A 1 685 ? 35.368 19.829 -20.636 1.00 79.81 685 GLY A CA 1
ATOM 5379 C C . GLY A 1 685 ? 36.743 19.184 -20.783 1.00 79.81 685 GLY A C 1
ATOM 5380 O O . GLY A 1 685 ? 36.960 18.285 -21.595 1.00 79.81 685 GLY A O 1
ATOM 5381 N N . GLU A 1 686 ? 37.694 19.705 -20.022 1.00 81.19 686 GLU A N 1
ATOM 5382 C CA . GLU A 1 686 ? 39.118 19.565 -20.324 1.00 81.19 686 GLU A CA 1
ATOM 5383 C C . GLU A 1 686 ? 39.638 18.168 -19.964 1.00 81.19 686 GLU A C 1
ATOM 5385 O O . GLU A 1 686 ? 40.319 17.559 -20.782 1.00 81.19 686 GLU A O 1
ATOM 5390 N N . LEU A 1 687 ? 39.198 17.607 -18.830 1.00 80.81 687 LEU A N 1
ATOM 5391 C CA . LEU A 1 687 ? 39.505 16.233 -18.404 1.00 80.81 687 LEU A CA 1
ATOM 5392 C C . LEU A 1 687 ? 39.109 15.191 -19.468 1.00 80.81 687 LEU A C 1
ATOM 5394 O O . LEU A 1 687 ? 39.896 14.315 -19.802 1.00 80.81 687 LEU A O 1
ATOM 5398 N N . MET A 1 688 ? 37.922 15.321 -20.070 1.00 88.44 688 MET A N 1
ATOM 5399 C CA . MET A 1 688 ? 37.461 14.404 -21.126 1.00 88.44 688 MET A CA 1
ATOM 5400 C C . MET A 1 688 ? 38.275 14.558 -22.422 1.00 88.44 688 MET A C 1
ATOM 5402 O O . MET A 1 688 ? 38.454 13.595 -23.167 1.00 88.44 688 MET A O 1
ATOM 5406 N N . CYS A 1 689 ? 38.800 15.759 -22.690 1.00 88.62 689 CYS A N 1
ATOM 5407 C CA . CYS A 1 689 ? 39.707 16.005 -23.814 1.00 88.62 689 CYS A CA 1
ATOM 5408 C C . CYS A 1 689 ? 41.121 15.463 -23.545 1.00 88.62 689 CYS A C 1
ATOM 5410 O O . CYS A 1 689 ? 41.799 15.046 -24.482 1.00 88.62 689 CYS A O 1
ATOM 5412 N N . GLU A 1 690 ? 41.560 15.431 -22.285 1.00 87.75 690 GLU A N 1
ATOM 5413 C CA . GLU A 1 690 ? 42.809 14.788 -21.880 1.00 87.75 690 GLU A CA 1
ATOM 5414 C C . GLU A 1 690 ? 42.715 13.261 -21.987 1.00 87.75 690 GLU A C 1
ATOM 5416 O O . GLU A 1 690 ? 43.562 12.656 -22.639 1.00 87.75 690 GLU A O 1
ATOM 5421 N N . THR A 1 691 ? 41.655 12.631 -21.466 1.00 89.38 691 THR A N 1
ATOM 5422 C CA . THR A 1 691 ? 41.435 11.182 -21.639 1.00 89.38 691 THR A CA 1
ATOM 5423 C C . THR A 1 691 ? 41.367 10.802 -23.124 1.00 89.38 691 THR A C 1
ATOM 5425 O O . THR A 1 691 ? 41.918 9.780 -23.529 1.00 89.38 691 THR A O 1
ATOM 5428 N N . PHE A 1 692 ? 40.787 11.655 -23.976 1.00 92.81 692 PHE A N 1
ATOM 5429 C CA . PHE A 1 692 ? 40.843 11.497 -25.434 1.00 92.81 692 PHE A CA 1
ATOM 5430 C C . PHE A 1 692 ? 42.274 11.600 -25.997 1.00 92.81 692 PHE A C 1
ATOM 5432 O O . PHE A 1 692 ? 42.651 10.778 -26.831 1.00 92.81 692 PHE A O 1
ATOM 5439 N N . LEU A 1 693 ? 43.089 12.560 -25.538 1.00 92.12 693 LEU A N 1
ATOM 5440 C CA . LEU A 1 693 ? 44.501 12.688 -25.936 1.00 92.12 693 LEU A CA 1
ATOM 5441 C C . LEU A 1 693 ? 45.389 11.526 -25.468 1.00 92.12 693 LEU A C 1
ATOM 5443 O O . LEU A 1 693 ? 46.391 11.241 -26.124 1.00 92.12 693 LEU A O 1
ATOM 5447 N N . GLN A 1 694 ? 45.050 10.901 -24.341 1.00 92.00 694 GLN A N 1
ATOM 5448 C CA . GLN A 1 694 ? 45.768 9.759 -23.781 1.00 92.00 694 GLN A CA 1
ATOM 5449 C C . GLN A 1 694 ? 45.365 8.446 -24.469 1.00 92.00 694 GLN A C 1
ATOM 5451 O O . GLN A 1 694 ? 46.241 7.676 -24.847 1.00 92.00 694 GLN A O 1
ATOM 5456 N N . ARG A 1 695 ? 44.057 8.200 -24.653 1.00 93.88 695 ARG A N 1
ATOM 5457 C CA . ARG A 1 695 ? 43.518 6.899 -25.094 1.00 93.88 695 ARG A CA 1
ATOM 5458 C C . ARG A 1 695 ? 43.226 6.804 -26.597 1.00 93.88 695 ARG A C 1
ATOM 5460 O O . ARG A 1 695 ? 43.493 5.777 -27.200 1.00 93.88 695 ARG A O 1
ATOM 5467 N N . ILE A 1 696 ? 42.678 7.848 -27.228 1.00 94.56 696 ILE A N 1
ATOM 5468 C CA . ILE A 1 696 ? 42.168 7.774 -28.618 1.00 94.56 696 ILE A CA 1
ATOM 5469 C C . ILE A 1 696 ? 43.109 8.455 -29.618 1.00 94.56 696 ILE A C 1
ATOM 5471 O O . ILE A 1 696 ? 43.353 7.931 -30.705 1.00 94.56 696 ILE A O 1
ATOM 5475 N N . ALA A 1 697 ? 43.671 9.611 -29.261 1.00 92.44 697 ALA A N 1
ATOM 5476 C CA . ALA A 1 697 ? 44.542 10.375 -30.152 1.00 92.44 697 ALA A CA 1
ATOM 5477 C C . ALA A 1 697 ? 45.804 9.634 -30.654 1.00 92.44 697 ALA A C 1
ATOM 5479 O O . ALA A 1 697 ? 46.169 9.888 -31.801 1.00 92.44 697 ALA A O 1
ATOM 5480 N N . PRO A 1 698 ? 46.436 8.696 -29.909 1.00 93.94 698 PRO A N 1
ATOM 5481 C CA . PRO A 1 698 ? 47.540 7.879 -30.435 1.00 93.94 698 PRO A CA 1
ATOM 5482 C C . PRO A 1 698 ? 47.166 6.993 -31.636 1.00 93.94 698 PRO A C 1
ATOM 5484 O O . PRO A 1 698 ? 48.048 6.512 -32.343 1.00 93.94 698 PRO A O 1
ATOM 5487 N N . HIS A 1 699 ? 45.869 6.779 -31.880 1.00 93.38 699 HIS A N 1
ATOM 5488 C CA . HIS A 1 699 ? 45.350 5.969 -32.983 1.00 93.38 699 HIS A CA 1
ATOM 5489 C C . HIS A 1 699 ? 44.734 6.799 -34.124 1.00 93.38 699 HIS A C 1
ATOM 5491 O O . HIS A 1 699 ? 44.218 6.230 -35.094 1.00 93.38 699 HIS A O 1
ATOM 5497 N N . ILE A 1 700 ? 44.799 8.130 -34.033 1.00 91.12 700 ILE A N 1
ATOM 5498 C CA . ILE A 1 700 ? 44.466 9.054 -35.124 1.00 91.12 700 ILE A CA 1
ATOM 5499 C C . ILE A 1 700 ? 45.668 9.150 -36.076 1.00 91.12 700 ILE A C 1
ATOM 5501 O O . ILE A 1 700 ? 46.810 9.060 -35.640 1.00 91.12 700 ILE A O 1
ATOM 5505 N N . VAL A 1 701 ? 45.412 9.315 -37.376 1.00 87.69 701 VAL A N 1
ATOM 5506 C CA . VAL A 1 701 ? 46.439 9.326 -38.432 1.00 87.69 701 VAL A CA 1
ATOM 5507 C C . VAL A 1 701 ? 46.210 10.477 -39.416 1.00 87.69 701 VAL A C 1
ATOM 5509 O O . VAL A 1 701 ? 45.071 10.791 -39.751 1.00 87.69 701 VAL A O 1
ATOM 5512 N N . GLY A 1 702 ? 47.284 11.114 -39.890 1.00 82.44 702 GLY A N 1
ATOM 5513 C CA . GLY A 1 702 ? 47.232 12.236 -40.836 1.00 82.44 702 GLY A CA 1
ATOM 5514 C C . GLY A 1 702 ? 46.648 13.522 -40.239 1.00 82.44 702 GLY A C 1
ATOM 5515 O O . GLY A 1 702 ? 46.131 14.369 -40.968 1.00 82.44 702 GLY A O 1
ATOM 5516 N N . ARG A 1 703 ? 46.650 13.644 -38.905 1.00 85.81 703 ARG A N 1
ATOM 5517 C CA . ARG A 1 703 ? 46.114 14.792 -38.143 1.00 85.81 703 ARG A CA 1
ATOM 5518 C C . ARG A 1 703 ? 46.966 15.147 -36.918 1.00 85.81 703 ARG A C 1
ATOM 5520 O O . ARG A 1 703 ? 46.481 15.717 -35.938 1.00 85.81 703 ARG A O 1
ATOM 5527 N N . GLU A 1 704 ? 48.242 14.784 -36.959 1.00 86.75 704 GLU A N 1
ATOM 5528 C CA . GLU A 1 704 ? 49.205 14.888 -35.862 1.00 86.75 704 GLU A CA 1
ATOM 5529 C C . GLU A 1 704 ? 49.366 16.348 -35.406 1.00 86.75 704 GLU A C 1
ATOM 5531 O O . GLU A 1 704 ? 49.401 16.634 -34.209 1.00 86.75 704 GLU A O 1
ATOM 5536 N N . PHE A 1 705 ? 49.349 17.293 -36.353 1.00 86.50 705 PHE A N 1
ATOM 5537 C CA . PHE A 1 705 ? 49.388 18.733 -36.084 1.00 86.50 705 PHE A CA 1
ATOM 5538 C C . PHE A 1 705 ? 48.178 19.224 -35.270 1.00 86.50 705 PHE A C 1
ATOM 5540 O O . PHE A 1 705 ? 48.326 20.028 -34.351 1.00 86.50 705 PHE A O 1
ATOM 5547 N N . GLN A 1 706 ? 46.972 18.727 -35.560 1.00 88.25 706 GLN A N 1
ATOM 5548 C CA . GLN A 1 706 ? 45.754 19.076 -34.824 1.00 88.25 706 GLN A CA 1
ATOM 5549 C C . GLN A 1 706 ? 45.720 18.414 -33.435 1.00 88.25 706 GLN A C 1
ATOM 5551 O O . GLN A 1 706 ? 45.194 19.008 -32.492 1.00 88.25 706 GLN A O 1
ATOM 5556 N N . VAL A 1 707 ? 46.300 17.216 -33.291 1.00 88.44 707 VAL A N 1
ATOM 5557 C CA . VAL A 1 707 ? 46.484 16.537 -31.995 1.00 88.44 707 VAL A CA 1
ATOM 5558 C C . VAL A 1 707 ? 47.470 17.306 -31.108 1.00 88.44 707 VAL A C 1
ATOM 5560 O O . VAL A 1 707 ? 47.162 17.574 -29.946 1.00 88.44 707 VAL A O 1
ATOM 5563 N N . ASP A 1 708 ? 48.614 17.731 -31.646 1.00 87.19 708 ASP A N 1
ATOM 5564 C CA . ASP A 1 708 ? 49.587 18.538 -30.902 1.00 87.19 708 ASP A CA 1
ATOM 5565 C C . ASP A 1 708 ? 49.039 19.940 -30.570 1.00 87.19 708 ASP A C 1
ATOM 5567 O O . ASP A 1 708 ? 49.169 20.412 -29.441 1.00 87.19 708 ASP A O 1
ATOM 5571 N N . MET A 1 709 ? 48.301 20.575 -31.487 1.00 87.31 709 MET A N 1
ATOM 5572 C CA . MET A 1 709 ? 47.584 21.828 -31.209 1.00 87.31 709 MET A CA 1
ATOM 5573 C C . MET A 1 709 ? 46.607 21.690 -30.027 1.00 87.31 709 MET A C 1
ATOM 5575 O O . MET A 1 709 ? 46.534 22.585 -29.181 1.00 87.31 709 MET A O 1
ATOM 5579 N N . LEU A 1 710 ? 45.881 20.569 -29.927 1.00 86.88 710 LEU A N 1
ATOM 5580 C CA . LEU A 1 710 ? 45.015 20.274 -28.780 1.00 86.88 710 LEU A CA 1
ATOM 5581 C C . LEU A 1 710 ? 45.827 20.051 -27.491 1.00 86.88 710 LEU A C 1
ATOM 5583 O O . LEU A 1 710 ? 45.440 20.558 -26.438 1.00 86.88 710 LEU A O 1
ATOM 5587 N N . ARG A 1 711 ? 46.963 19.346 -27.574 1.00 87.88 711 ARG A N 1
ATOM 5588 C CA . ARG A 1 711 ? 47.869 19.083 -26.442 1.00 87.88 711 ARG A CA 1
ATOM 5589 C C . ARG A 1 711 ? 48.463 20.374 -25.874 1.00 87.88 711 ARG A C 1
ATOM 5591 O O . ARG A 1 711 ? 48.324 20.624 -24.679 1.00 87.88 711 ARG A O 1
ATOM 5598 N N . ARG A 1 712 ? 49.032 21.237 -26.725 1.00 84.62 712 ARG A N 1
ATOM 5599 C CA . ARG A 1 712 ? 49.550 22.564 -26.336 1.00 84.62 712 ARG A CA 1
ATOM 5600 C C . ARG A 1 712 ? 48.460 23.445 -25.718 1.00 84.62 712 ARG A C 1
ATOM 5602 O O . ARG A 1 712 ? 48.711 24.120 -24.725 1.00 84.62 712 ARG A O 1
ATOM 5609 N N . ARG A 1 713 ? 47.239 23.411 -26.271 1.00 79.81 713 ARG A N 1
ATOM 5610 C CA . ARG A 1 713 ? 46.082 24.151 -25.740 1.00 79.81 713 ARG A CA 1
ATOM 5611 C C . ARG A 1 713 ? 45.640 23.660 -24.360 1.00 79.81 713 ARG A C 1
ATOM 5613 O O . ARG A 1 713 ? 45.246 24.483 -23.547 1.00 79.81 713 ARG A O 1
ATOM 5620 N N . LEU A 1 714 ? 45.655 22.356 -24.088 1.00 78.25 714 LEU A N 1
ATOM 5621 C CA . LEU A 1 714 ? 45.299 21.846 -22.758 1.00 78.25 714 LEU A CA 1
ATOM 5622 C C . LEU A 1 714 ? 46.393 22.162 -21.729 1.00 78.25 714 LEU A C 1
ATOM 5624 O O . LEU A 1 714 ? 46.069 22.591 -20.626 1.00 78.25 714 LEU A O 1
ATOM 5628 N N . ALA A 1 715 ? 47.669 22.072 -22.117 1.00 78.94 715 ALA A N 1
ATOM 5629 C CA . ALA A 1 715 ? 48.797 22.452 -21.264 1.00 78.94 715 ALA A CA 1
ATOM 5630 C C . ALA A 1 715 ? 48.803 23.943 -20.858 1.00 78.94 715 ALA A C 1
ATOM 5632 O O . ALA A 1 715 ? 49.359 24.286 -19.817 1.00 78.94 715 ALA A O 1
ATOM 5633 N N . SER A 1 716 ? 48.172 24.837 -21.633 1.00 73.06 716 SER A N 1
ATOM 5634 C CA . SER A 1 716 ? 48.054 26.263 -21.284 1.00 73.06 716 SER A CA 1
ATOM 5635 C C . SER A 1 716 ? 46.881 26.602 -20.348 1.00 73.06 716 SER A C 1
ATOM 5637 O O . SER A 1 716 ? 46.723 27.764 -19.967 1.00 73.06 716 SER A O 1
ATOM 5639 N N . ILE A 1 717 ? 46.057 25.624 -19.949 1.00 68.44 717 ILE A N 1
ATOM 5640 C CA . ILE A 1 717 ? 44.863 25.837 -19.117 1.00 68.44 717 ILE A CA 1
ATOM 5641 C C . ILE A 1 717 ? 45.115 25.357 -17.681 1.00 68.44 717 ILE A C 1
ATOM 5643 O O . ILE A 1 717 ? 45.420 24.193 -17.438 1.00 68.44 717 ILE A O 1
ATOM 5647 N N . GLN A 1 718 ? 44.894 26.234 -16.694 1.00 57.97 718 GLN A N 1
ATOM 5648 C CA . GLN A 1 718 ? 44.892 25.839 -15.280 1.00 57.97 718 GLN A CA 1
ATOM 5649 C C . GLN A 1 718 ? 43.709 24.902 -14.978 1.00 57.97 718 GLN A C 1
ATOM 5651 O O . GLN A 1 718 ? 42.574 25.346 -14.785 1.00 57.97 718 GLN A O 1
ATOM 5656 N N . PHE A 1 719 ? 44.002 23.603 -14.896 1.00 52.22 719 PHE A N 1
ATOM 5657 C CA . PHE A 1 719 ? 43.050 22.487 -14.794 1.00 52.22 719 PHE A CA 1
ATOM 5658 C C . PHE A 1 719 ? 41.957 22.652 -13.716 1.00 52.22 719 PHE A C 1
ATOM 5660 O O . PHE A 1 719 ? 40.807 22.250 -13.895 1.00 52.22 719 PHE A O 1
ATOM 5667 N N . SER A 1 720 ? 42.281 23.313 -12.600 1.00 47.72 720 SER A N 1
ATOM 5668 C CA . SER A 1 720 ? 41.366 23.547 -11.473 1.00 47.72 720 SER A CA 1
ATOM 5669 C C . SER A 1 720 ? 40.198 24.503 -11.777 1.00 47.72 720 SER A C 1
ATOM 5671 O O . SER A 1 720 ? 39.248 24.588 -10.986 1.00 47.72 720 SER A O 1
ATOM 5673 N N . ARG A 1 721 ? 40.239 25.247 -12.896 1.00 49.91 721 ARG A N 1
ATOM 5674 C CA . ARG A 1 721 ? 39.359 26.405 -13.138 1.00 49.91 721 ARG A CA 1
ATOM 5675 C C . ARG A 1 721 ? 38.149 26.187 -14.054 1.00 49.91 721 ARG A C 1
ATOM 5677 O O . ARG A 1 721 ? 37.273 27.053 -14.019 1.00 49.91 721 ARG A O 1
ATOM 5684 N N . THR A 1 722 ? 38.011 25.072 -14.779 1.00 52.69 722 THR A N 1
ATOM 5685 C CA . THR A 1 722 ? 37.031 24.973 -15.895 1.00 52.69 722 THR A CA 1
ATOM 5686 C C . THR A 1 722 ? 36.056 23.785 -15.895 1.00 52.69 722 THR A C 1
ATOM 5688 O O . THR A 1 722 ? 35.020 23.896 -16.551 1.00 52.69 722 THR A O 1
ATOM 5691 N N . SER A 1 723 ? 36.314 22.693 -15.157 1.00 60.22 723 SER A N 1
ATOM 5692 C CA . SER A 1 723 ? 35.532 21.442 -15.288 1.00 60.22 723 SER A CA 1
ATOM 5693 C C . SER A 1 723 ? 34.003 21.616 -15.194 1.00 60.22 723 SER A C 1
ATOM 5695 O O . SER A 1 723 ? 33.491 22.336 -14.326 1.00 60.22 723 SER A O 1
ATOM 5697 N N . LYS A 1 724 ? 33.295 20.916 -16.096 1.00 69.94 724 LYS A N 1
ATOM 5698 C CA . LYS A 1 724 ? 31.826 20.894 -16.238 1.00 69.94 724 LYS A CA 1
ATOM 5699 C C . LYS A 1 724 ? 31.150 19.735 -15.494 1.00 69.94 724 LYS A C 1
ATOM 5701 O O . LYS A 1 724 ? 29.956 19.839 -15.209 1.00 69.94 724 LYS A O 1
ATOM 5706 N N . ASP A 1 725 ? 31.895 18.679 -15.152 1.00 79.25 725 ASP A N 1
ATOM 5707 C CA . ASP A 1 725 ? 31.436 17.631 -14.231 1.00 79.25 725 ASP A CA 1
ATOM 5708 C C . ASP A 1 725 ? 31.230 18.272 -12.854 1.00 79.25 725 ASP A C 1
ATOM 5710 O O . ASP A 1 725 ? 32.172 18.734 -12.201 1.00 79.25 725 ASP A O 1
ATOM 5714 N N . THR A 1 726 ? 29.960 18.420 -12.484 1.00 84.81 726 THR A N 1
ATOM 5715 C CA . THR A 1 726 ? 29.535 19.213 -11.334 1.00 84.81 726 THR A CA 1
ATOM 5716 C C . THR A 1 726 ? 28.438 18.501 -10.569 1.00 84.81 726 THR A C 1
ATOM 5718 O O . THR A 1 726 ? 27.411 18.131 -11.138 1.00 84.81 726 THR A O 1
ATOM 5721 N N . ILE A 1 727 ? 28.657 18.380 -9.264 1.00 87.44 727 ILE A N 1
ATOM 5722 C CA . ILE A 1 727 ? 27.680 17.933 -8.276 1.00 87.44 727 ILE A CA 1
ATOM 5723 C C . ILE A 1 727 ? 26.524 18.958 -8.236 1.00 87.44 727 ILE A C 1
ATOM 5725 O O . ILE A 1 727 ? 26.775 20.156 -8.449 1.00 87.44 727 ILE A O 1
ATOM 5729 N N . PRO A 1 728 ? 25.270 18.524 -8.004 1.00 89.12 728 PRO A N 1
ATOM 5730 C CA . PRO A 1 728 ? 24.102 19.401 -7.933 1.00 89.12 728 PRO A CA 1
ATOM 5731 C C . PRO A 1 728 ? 24.247 20.497 -6.853 1.00 89.12 728 PRO A C 1
ATOM 5733 O O . PRO A 1 728 ? 25.104 20.418 -5.971 1.00 89.12 728 PRO A O 1
ATOM 5736 N N . ALA A 1 729 ? 23.472 21.580 -6.949 1.00 83.56 729 ALA A N 1
ATOM 5737 C CA . ALA A 1 729 ? 23.597 22.729 -6.041 1.00 83.56 729 ALA A CA 1
ATOM 5738 C C . ALA A 1 729 ? 23.072 22.436 -4.620 1.00 83.56 729 ALA A C 1
ATOM 5740 O O . ALA A 1 729 ? 23.456 23.106 -3.661 1.00 83.56 729 ALA A O 1
ATOM 5741 N N . GLU A 1 730 ? 22.238 21.411 -4.509 1.00 85.50 730 GLU A N 1
ATOM 5742 C CA . GLU A 1 730 ? 21.519 20.909 -3.343 1.00 85.50 730 GLU A CA 1
ATOM 5743 C C . GLU A 1 730 ? 22.485 20.364 -2.270 1.00 85.50 730 GLU A C 1
ATOM 5745 O O . GLU A 1 730 ? 22.181 20.406 -1.079 1.00 85.50 730 GLU A O 1
ATOM 5750 N N . VAL A 1 731 ? 23.714 19.989 -2.660 1.00 85.81 731 VAL A N 1
ATOM 5751 C CA . VAL A 1 731 ? 24.805 19.588 -1.747 1.00 85.81 731 VAL A CA 1
ATOM 5752 C C . VAL A 1 731 ? 25.170 20.670 -0.715 1.00 85.81 731 VAL A C 1
ATOM 5754 O O . VAL A 1 731 ? 25.766 20.356 0.314 1.00 85.81 731 VAL A O 1
ATOM 5757 N N . ARG A 1 732 ? 24.772 21.940 -0.926 1.00 86.19 732 ARG A N 1
ATOM 5758 C CA . ARG A 1 732 ? 24.868 22.997 0.103 1.00 86.19 732 ARG A CA 1
ATOM 5759 C C . ARG A 1 732 ? 24.207 22.575 1.417 1.00 86.19 732 ARG A C 1
ATOM 5761 O O . ARG A 1 732 ? 24.760 22.868 2.471 1.00 86.19 732 ARG A O 1
ATOM 5768 N N . ALA A 1 733 ? 23.063 21.887 1.359 1.00 83.25 733 ALA A N 1
ATOM 5769 C CA . ALA A 1 733 ? 22.349 21.424 2.548 1.00 83.25 733 ALA A CA 1
ATOM 5770 C C . ALA A 1 733 ? 23.154 20.362 3.314 1.00 83.25 733 ALA A C 1
ATOM 5772 O O . ALA A 1 733 ? 23.215 20.402 4.539 1.00 83.25 733 ALA A O 1
ATOM 5773 N N . TRP A 1 734 ? 23.837 19.467 2.592 1.00 86.94 734 TRP A N 1
ATOM 5774 C CA . TRP A 1 734 ? 24.667 18.418 3.186 1.00 86.94 734 TRP A CA 1
ATOM 5775 C C . TRP A 1 734 ? 25.888 19.046 3.882 1.00 86.94 734 TRP A C 1
ATOM 5777 O O . TRP A 1 734 ? 26.101 18.821 5.066 1.00 86.94 734 TRP A O 1
ATOM 5787 N N . VAL A 1 735 ? 26.618 19.936 3.194 1.00 85.19 735 VAL A N 1
ATOM 5788 C CA . VAL A 1 735 ? 27.752 20.690 3.775 1.00 85.19 735 VAL A CA 1
ATOM 5789 C C . VAL A 1 735 ? 27.322 21.550 4.975 1.00 85.19 735 VAL A C 1
ATOM 5791 O O . VAL A 1 735 ? 28.076 21.694 5.936 1.00 85.19 735 VAL A O 1
ATOM 5794 N N . ALA A 1 736 ? 26.110 22.115 4.950 1.00 82.94 736 ALA A N 1
ATOM 5795 C CA . ALA A 1 736 ? 25.570 22.880 6.071 1.00 82.94 736 ALA A CA 1
ATOM 5796 C C . ALA A 1 736 ? 25.266 22.005 7.297 1.00 82.94 736 ALA A C 1
ATOM 5798 O O . ALA A 1 736 ? 25.592 22.421 8.406 1.00 82.94 736 ALA A O 1
ATOM 5799 N N . ALA A 1 737 ? 24.684 20.816 7.105 1.00 84.38 737 ALA A N 1
ATOM 5800 C CA . ALA A 1 737 ? 24.386 19.877 8.186 1.00 84.38 737 ALA A CA 1
ATOM 5801 C C . ALA A 1 737 ? 25.666 19.356 8.864 1.00 84.38 737 ALA A C 1
ATOM 5803 O O . ALA A 1 737 ? 25.795 19.459 10.081 1.00 84.38 737 ALA A O 1
ATOM 5804 N N . GLU A 1 738 ? 26.641 18.904 8.071 1.00 83.69 738 GLU A N 1
ATOM 5805 C CA . GLU A 1 738 ? 27.944 18.403 8.545 1.00 83.69 738 GLU A CA 1
ATOM 5806 C C . GLU A 1 738 ? 28.687 19.464 9.378 1.00 83.69 738 GLU A C 1
ATOM 5808 O O . GLU A 1 738 ? 29.185 19.187 10.468 1.00 83.69 738 GLU A O 1
ATOM 5813 N N . ARG A 1 739 ? 28.685 20.732 8.932 1.00 85.94 739 ARG A N 1
ATOM 5814 C CA . ARG A 1 739 ? 29.240 21.840 9.726 1.00 85.94 739 ARG A CA 1
ATOM 5815 C C . ARG A 1 739 ? 28.482 22.051 11.042 1.00 85.94 739 ARG A C 1
ATOM 5817 O O . ARG A 1 739 ? 29.120 22.287 12.063 1.00 85.94 739 ARG A O 1
ATOM 5824 N N . ILE A 1 740 ? 27.145 22.033 11.022 1.00 84.25 740 ILE A N 1
ATOM 5825 C CA . ILE A 1 740 ? 26.327 22.239 12.231 1.00 84.25 740 ILE A CA 1
ATOM 5826 C C . ILE A 1 740 ? 26.635 21.156 13.271 1.00 84.25 740 ILE A C 1
ATOM 5828 O O . ILE A 1 740 ? 26.793 21.482 14.444 1.00 84.25 740 ILE A O 1
ATOM 5832 N N . GLN A 1 741 ? 26.805 19.905 12.838 1.00 83.06 741 GLN A N 1
ATOM 5833 C CA . GLN A 1 741 ? 27.179 18.782 13.699 1.00 83.06 741 GLN A CA 1
ATOM 5834 C C . GLN A 1 741 ? 28.561 18.956 14.358 1.00 83.06 741 GLN A C 1
ATOM 5836 O O . GLN A 1 741 ? 28.741 18.553 15.503 1.00 83.06 741 GLN A O 1
ATOM 5841 N N . LEU A 1 742 ? 29.515 19.602 13.678 1.00 80.94 742 LEU A N 1
ATOM 5842 C CA . LEU A 1 742 ? 30.838 19.943 14.226 1.00 80.94 742 LEU A CA 1
ATOM 5843 C C . LEU A 1 742 ? 30.870 21.273 15.009 1.00 80.94 742 LEU A C 1
ATOM 5845 O O . LEU A 1 742 ? 31.925 21.674 15.499 1.00 80.94 742 LEU A O 1
ATOM 5849 N N . GLY A 1 743 ? 29.747 21.991 15.107 1.00 80.94 743 GLY A N 1
ATOM 5850 C CA . GLY A 1 743 ? 29.625 23.258 15.838 1.00 80.94 743 GLY A CA 1
ATOM 5851 C C . GLY A 1 743 ? 30.361 24.462 15.228 1.00 80.94 743 GLY A C 1
ATOM 5852 O O . GLY A 1 743 ? 30.254 25.567 15.754 1.00 80.94 743 GLY A O 1
ATOM 5853 N N . TRP A 1 744 ? 31.092 24.293 14.122 1.00 80.44 744 TRP A N 1
ATOM 5854 C CA . TRP A 1 744 ? 31.924 25.352 13.539 1.00 80.44 744 TRP A CA 1
ATOM 5855 C C . TRP A 1 744 ? 31.091 26.469 12.913 1.00 80.44 744 TRP A C 1
ATOM 5857 O O . TRP A 1 744 ? 30.078 26.220 12.249 1.00 80.44 744 TRP A O 1
ATOM 5867 N N . THR A 1 745 ? 31.539 27.719 13.033 1.00 83.44 745 THR A N 1
ATOM 5868 C CA . THR A 1 745 ? 30.943 28.802 12.250 1.00 83.44 745 THR A CA 1
ATOM 5869 C C . THR A 1 745 ? 31.299 28.665 10.774 1.00 83.44 745 THR A C 1
ATOM 5871 O O . THR A 1 745 ? 32.294 28.067 10.361 1.00 83.44 745 THR A O 1
ATOM 5874 N N . TRP A 1 746 ? 30.470 29.288 9.948 1.00 80.75 746 TRP A N 1
ATOM 5875 C CA . TRP A 1 746 ? 30.745 29.464 8.532 1.00 80.75 746 TRP A CA 1
ATOM 5876 C C . TRP A 1 746 ? 32.087 30.190 8.273 1.00 80.75 746 TRP A C 1
ATOM 5878 O O . TRP A 1 746 ? 32.811 29.830 7.347 1.00 80.75 746 TRP A O 1
ATOM 5888 N N . LYS A 1 747 ? 32.485 31.170 9.093 1.00 78.94 747 LYS A N 1
ATOM 5889 C CA . LYS A 1 747 ? 33.767 31.861 8.883 1.00 78.94 747 LYS A CA 1
ATOM 5890 C C . LYS A 1 747 ? 34.960 30.926 9.123 1.00 78.94 747 LYS A C 1
ATOM 5892 O O . LYS A 1 747 ? 35.832 30.825 8.269 1.00 78.94 747 LYS A O 1
ATOM 5897 N N . GLU A 1 748 ? 34.950 30.174 10.222 1.00 76.44 748 GLU A N 1
ATOM 5898 C CA . GLU A 1 748 ? 36.028 29.230 10.557 1.00 76.44 748 GLU A CA 1
ATOM 5899 C C . GLU A 1 748 ? 36.182 28.110 9.519 1.00 76.44 748 GLU A C 1
ATOM 5901 O O . GLU A 1 748 ? 37.297 27.657 9.261 1.00 76.44 748 GLU A O 1
ATOM 5906 N N . LEU A 1 749 ? 35.080 27.686 8.888 1.00 79.44 749 LEU A N 1
ATOM 5907 C CA . LEU A 1 749 ? 35.117 26.719 7.792 1.00 79.44 749 LEU A CA 1
ATOM 5908 C C . LEU A 1 749 ? 35.820 27.294 6.544 1.00 79.44 749 LEU A C 1
ATOM 5910 O O . LEU A 1 749 ? 36.570 26.575 5.883 1.00 79.44 749 LEU A O 1
ATOM 5914 N N . GLU A 1 750 ? 35.603 28.573 6.216 1.00 81.00 750 GLU A N 1
ATOM 5915 C CA . GLU A 1 750 ? 36.275 29.262 5.099 1.00 81.00 750 GLU A CA 1
ATOM 5916 C C . GLU A 1 750 ? 37.769 29.470 5.400 1.00 81.00 750 GLU A C 1
ATOM 5918 O O . GLU A 1 750 ? 38.616 29.055 4.605 1.00 81.00 750 GLU A O 1
ATOM 5923 N N . ASP A 1 751 ? 38.082 30.008 6.585 1.00 76.88 751 ASP A N 1
ATOM 5924 C CA . ASP A 1 751 ? 39.446 30.325 7.030 1.00 76.88 751 ASP A CA 1
ATOM 5925 C C . ASP A 1 751 ? 40.353 29.077 7.112 1.00 76.88 751 ASP A C 1
ATOM 5927 O O . ASP A 1 751 ? 41.545 29.164 6.815 1.00 76.88 751 ASP A O 1
ATOM 5931 N N . ARG A 1 752 ? 39.813 27.906 7.492 1.00 72.12 752 ARG A N 1
ATOM 5932 C CA . ARG A 1 752 ? 40.606 26.674 7.694 1.00 72.12 752 ARG A CA 1
ATOM 5933 C C . ARG A 1 752 ? 40.644 25.711 6.500 1.00 72.12 752 ARG A C 1
ATOM 5935 O O . ARG A 1 752 ? 41.625 24.989 6.356 1.00 72.12 752 ARG A O 1
ATOM 5942 N N . SER A 1 753 ? 39.614 25.672 5.648 1.00 76.25 753 SER A N 1
ATOM 5943 C CA . SER A 1 753 ? 39.574 24.741 4.498 1.00 76.25 753 SER A CA 1
ATOM 5944 C C . SER A 1 753 ? 40.151 25.320 3.197 1.00 76.25 753 SER A C 1
ATOM 5946 O O . SER A 1 753 ? 40.374 24.583 2.232 1.00 76.25 753 SER A O 1
ATOM 5948 N N . GLY A 1 754 ? 40.339 26.644 3.118 1.00 69.81 754 GLY A N 1
ATOM 5949 C CA . GLY A 1 754 ? 40.812 27.333 1.910 1.00 69.81 754 GLY A CA 1
ATOM 5950 C C . GLY A 1 754 ? 39.845 27.270 0.713 1.00 69.81 754 GLY A C 1
ATOM 5951 O O . GLY A 1 754 ? 40.199 27.657 -0.404 1.00 69.81 754 GLY A O 1
ATOM 5952 N N . VAL A 1 755 ? 38.622 26.772 0.910 1.00 78.12 755 VAL A N 1
ATOM 5953 C CA . VAL A 1 755 ? 37.531 26.827 -0.068 1.00 78.12 755 VAL A CA 1
ATOM 5954 C C . VAL A 1 755 ? 36.708 28.072 0.230 1.00 78.12 755 VAL A C 1
ATOM 5956 O O . VAL A 1 755 ? 36.167 28.178 1.321 1.00 78.12 755 VAL A O 1
ATOM 5959 N N . SER A 1 756 ? 36.567 29.003 -0.724 1.00 74.44 756 SER A N 1
ATOM 5960 C CA . SER A 1 756 ? 35.732 30.184 -0.470 1.00 74.44 756 SER A CA 1
ATOM 5961 C C . SER A 1 756 ? 34.247 29.825 -0.407 1.00 74.44 756 SER A C 1
ATOM 5963 O O . SER A 1 756 ? 33.681 29.205 -1.318 1.00 74.44 756 SER A O 1
ATOM 5965 N N . MET A 1 757 ? 33.611 30.258 0.675 1.00 75.50 757 MET A N 1
ATOM 5966 C CA . MET A 1 757 ? 32.303 29.804 1.112 1.00 75.50 757 MET A CA 1
ATOM 5967 C C . MET A 1 757 ? 31.190 30.831 0.941 1.00 75.50 757 MET A C 1
ATOM 5969 O O . MET A 1 757 ? 30.012 30.492 1.052 1.00 75.50 757 MET A O 1
ATOM 5973 N N . LYS A 1 758 ? 31.521 32.045 0.492 1.00 69.44 758 LYS A N 1
ATOM 5974 C CA . LYS A 1 758 ? 30.561 33.017 -0.065 1.00 69.44 758 LYS A CA 1
ATOM 5975 C C . LYS A 1 758 ? 29.620 32.417 -1.133 1.00 69.44 758 LYS A C 1
ATOM 5977 O O . LYS A 1 758 ? 28.575 32.986 -1.430 1.00 69.44 758 LYS A O 1
ATOM 5982 N N . ALA A 1 759 ? 29.967 31.261 -1.709 1.00 62.91 759 ALA A N 1
ATOM 5983 C CA . ALA A 1 759 ? 29.137 30.507 -2.650 1.00 62.91 759 ALA A CA 1
ATOM 5984 C C . ALA A 1 759 ? 28.305 29.352 -2.039 1.00 62.91 759 ALA A C 1
ATOM 5986 O O . ALA A 1 759 ? 27.594 28.674 -2.784 1.00 62.91 759 ALA A O 1
ATOM 5987 N N . PHE A 1 760 ? 28.408 29.117 -0.730 1.00 70.56 760 PHE A N 1
ATOM 5988 C CA . PHE A 1 760 ? 27.585 28.199 0.064 1.00 70.56 760 PHE A CA 1
ATOM 5989 C C . PHE A 1 760 ? 26.607 28.954 0.992 1.00 70.56 760 PHE A C 1
ATOM 5991 O O . PHE A 1 760 ? 25.634 28.354 1.440 1.00 70.56 760 PHE A O 1
ATOM 5998 N N . TYR A 1 761 ? 26.817 30.255 1.258 1.00 61.16 761 TYR A N 1
ATOM 5999 C CA . TYR A 1 761 ? 26.060 31.015 2.272 1.00 61.16 761 TYR A CA 1
ATOM 6000 C C . TYR A 1 761 ? 24.860 31.784 1.712 1.00 61.16 761 TYR A C 1
ATOM 6002 O O . TYR A 1 761 ? 24.937 32.423 0.661 1.00 61.16 761 TYR A O 1
ATOM 6010 N N . GLY A 1 762 ? 23.751 31.739 2.459 1.00 52.38 762 GLY A N 1
ATOM 6011 C CA . GLY A 1 762 ? 22.496 32.432 2.154 1.00 52.38 762 GLY A CA 1
ATOM 6012 C C . GLY A 1 762 ? 21.863 32.031 0.815 1.00 52.38 762 GLY A C 1
ATOM 6013 O O . GLY A 1 762 ? 22.212 31.016 0.207 1.00 52.38 762 GLY A O 1
ATOM 6014 N N . ARG A 1 763 ? 20.961 32.883 0.305 1.00 47.97 763 ARG A N 1
ATOM 6015 C CA . ARG A 1 763 ? 20.390 32.793 -1.058 1.00 47.97 763 ARG A CA 1
ATOM 6016 C C . ARG A 1 763 ? 21.426 33.178 -2.141 1.00 47.97 763 ARG A C 1
ATOM 6018 O O . ARG A 1 763 ? 21.136 33.940 -3.060 1.00 47.97 763 ARG A O 1
ATOM 6025 N N . GLY A 1 764 ? 22.663 32.689 -2.016 1.00 43.88 764 GLY A N 1
ATOM 6026 C CA . GLY A 1 764 ? 23.799 33.022 -2.874 1.00 43.88 764 GLY A CA 1
ATOM 6027 C C . GLY A 1 764 ? 23.601 32.556 -4.317 1.00 43.88 764 GLY A C 1
ATOM 6028 O O . GLY A 1 764 ? 23.896 31.401 -4.634 1.00 43.88 764 GLY A O 1
ATOM 6029 N N . SER A 1 765 ? 23.122 33.484 -5.152 1.00 46.47 765 SER A N 1
ATOM 6030 C CA . SER A 1 765 ? 22.851 33.394 -6.594 1.00 46.47 765 SER A CA 1
ATOM 6031 C C . SER A 1 765 ? 22.124 32.124 -7.060 1.00 46.47 765 SER A C 1
ATOM 6033 O O . SER A 1 765 ? 22.723 31.056 -7.225 1.00 46.47 765 SER A O 1
ATOM 6035 N N . SER A 1 766 ? 20.851 32.290 -7.428 1.00 49.72 766 SER A N 1
ATOM 6036 C CA . SER A 1 766 ? 20.047 31.302 -8.166 1.00 49.72 766 SER A CA 1
ATOM 6037 C C . SER A 1 766 ? 20.681 30.862 -9.499 1.00 49.72 766 SER A C 1
ATOM 6039 O O . SER A 1 766 ? 20.335 29.813 -10.036 1.00 49.72 766 SER A O 1
ATOM 6041 N N . ALA A 1 767 ? 21.670 31.598 -10.022 1.00 51.69 767 ALA A N 1
ATOM 6042 C CA . ALA A 1 767 ? 22.421 31.204 -11.210 1.00 51.69 767 ALA A CA 1
ATOM 6043 C C . ALA A 1 767 ? 23.512 30.139 -10.948 1.00 51.69 767 ALA A C 1
ATOM 6045 O O . ALA A 1 767 ? 24.011 29.544 -11.910 1.00 51.69 767 ALA A O 1
ATOM 6046 N N . LYS A 1 768 ? 23.907 29.848 -9.693 1.00 66.19 768 LYS A N 1
ATOM 6047 C CA . LYS A 1 768 ? 24.962 28.852 -9.404 1.00 66.19 768 LYS A CA 1
ATOM 6048 C C . LYS A 1 768 ? 24.412 27.417 -9.360 1.00 66.19 768 LYS A C 1
ATOM 6050 O O . LYS A 1 768 ? 24.189 26.842 -8.297 1.00 66.19 768 LYS A O 1
ATOM 6055 N N . ARG A 1 769 ? 24.294 26.824 -10.551 1.00 67.75 769 ARG A N 1
ATOM 6056 C CA . ARG A 1 769 ? 23.711 25.496 -10.848 1.00 67.75 769 ARG A CA 1
ATOM 6057 C C . ARG A 1 769 ? 24.546 24.262 -10.419 1.00 67.75 769 ARG A C 1
ATOM 6059 O O . ARG A 1 769 ? 24.339 23.193 -10.991 1.00 67.75 769 ARG A O 1
ATOM 6066 N N . GLY A 1 770 ? 25.523 24.376 -9.508 1.00 79.44 770 GLY A N 1
ATOM 6067 C CA . GLY A 1 770 ? 26.324 23.229 -9.024 1.00 79.44 770 GLY A CA 1
ATOM 6068 C C . GLY A 1 770 ? 27.736 23.548 -8.499 1.00 79.44 770 GLY A C 1
ATOM 6069 O O . GLY A 1 770 ? 28.176 24.703 -8.505 1.00 79.44 770 GLY A O 1
ATOM 6070 N N . PHE A 1 771 ? 28.450 22.505 -8.057 1.00 84.06 771 PHE A N 1
ATOM 6071 C CA . PHE A 1 771 ? 29.788 22.552 -7.437 1.00 84.06 771 PHE A CA 1
ATOM 6072 C C . PHE A 1 771 ? 30.751 21.527 -8.060 1.00 84.06 771 PHE A C 1
ATOM 6074 O O . PHE A 1 771 ? 30.316 20.534 -8.630 1.00 84.06 771 PHE A O 1
ATOM 6081 N N . ARG A 1 772 ? 32.070 21.746 -7.970 1.00 80.75 772 ARG A N 1
ATOM 6082 C CA . ARG A 1 772 ? 33.087 20.815 -8.506 1.00 80.75 772 ARG A CA 1
ATOM 6083 C C . ARG A 1 772 ? 33.397 19.699 -7.507 1.00 80.75 772 ARG A C 1
ATOM 6085 O O . ARG A 1 772 ? 33.418 19.966 -6.307 1.00 80.75 772 ARG A O 1
ATOM 6092 N N . ARG A 1 773 ? 33.734 18.498 -8.001 1.00 83.06 773 ARG A N 1
ATOM 6093 C CA . ARG A 1 773 ? 34.173 17.350 -7.174 1.00 83.06 773 ARG A CA 1
ATOM 6094 C C . ARG A 1 773 ? 35.321 17.725 -6.246 1.00 83.06 773 ARG A C 1
ATOM 6096 O O . ARG A 1 773 ? 35.085 17.807 -5.054 1.00 83.06 773 ARG A O 1
ATOM 6103 N N . GLY A 1 774 ? 36.458 18.171 -6.787 1.00 81.81 774 GLY A N 1
ATOM 6104 C CA . GLY A 1 774 ? 37.605 18.709 -6.027 1.00 81.81 774 GLY A CA 1
ATOM 6105 C C . GLY A 1 774 ? 37.358 20.012 -5.236 1.00 81.81 774 GLY A C 1
ATOM 6106 O O . GLY A 1 774 ? 38.303 20.680 -4.807 1.00 81.81 774 GLY A O 1
ATOM 6107 N N . THR A 1 775 ? 36.100 20.436 -5.078 1.00 83.69 775 THR A N 1
ATOM 6108 C CA . THR A 1 775 ? 35.667 21.371 -4.029 1.00 83.69 775 THR A CA 1
ATOM 6109 C C . THR A 1 775 ? 34.958 20.606 -2.912 1.00 83.69 775 THR A C 1
ATOM 6111 O O . THR A 1 775 ? 35.344 20.766 -1.764 1.00 83.69 775 THR A O 1
ATOM 6114 N N . ILE A 1 776 ? 33.981 19.752 -3.237 1.00 87.62 776 ILE A N 1
ATOM 6115 C CA . ILE A 1 776 ? 33.277 18.905 -2.257 1.00 87.62 776 ILE A CA 1
ATOM 6116 C C . ILE A 1 776 ? 34.223 17.896 -1.585 1.00 87.62 776 ILE A C 1
ATOM 6118 O O . ILE A 1 776 ? 34.126 17.695 -0.387 1.00 87.62 776 ILE A O 1
ATOM 6122 N N . GLU A 1 777 ? 35.190 17.347 -2.314 1.00 86.75 777 GLU A N 1
ATOM 6123 C CA . GLU A 1 777 ? 36.238 16.438 -1.829 1.00 86.75 777 GLU A CA 1
ATOM 6124 C C . GLU A 1 777 ? 37.102 17.068 -0.727 1.00 86.75 777 GLU A C 1
ATOM 6126 O O . GLU A 1 777 ? 37.273 16.488 0.340 1.00 86.75 777 GLU A O 1
ATOM 6131 N N . ARG A 1 778 ? 37.584 18.302 -0.935 1.00 85.00 778 ARG A N 1
ATOM 6132 C CA . ARG A 1 778 ? 38.345 19.039 0.089 1.00 85.00 778 ARG A CA 1
ATOM 6133 C C . ARG A 1 778 ? 37.488 19.397 1.299 1.00 85.00 778 ARG A C 1
ATOM 6135 O O . ARG A 1 778 ? 37.997 19.412 2.411 1.00 85.00 778 ARG A O 1
ATOM 6142 N N . LEU A 1 779 ? 36.192 19.646 1.099 1.00 85.56 779 LEU A N 1
ATOM 6143 C CA . LEU A 1 779 ? 35.251 19.818 2.207 1.00 85.56 779 LEU A CA 1
ATOM 6144 C C . LEU A 1 779 ? 35.021 18.499 2.954 1.00 85.56 779 LEU A C 1
ATOM 6146 O O . LEU A 1 779 ? 34.996 18.514 4.174 1.00 85.56 779 LEU A O 1
ATOM 6150 N N . ALA A 1 780 ? 34.919 17.368 2.255 1.00 87.31 780 ALA A N 1
ATOM 6151 C CA . ALA A 1 780 ? 34.782 16.043 2.854 1.00 87.31 780 ALA A CA 1
ATOM 6152 C C . ALA A 1 780 ? 36.005 15.675 3.704 1.00 87.31 780 ALA A C 1
ATOM 6154 O O . ALA A 1 780 ? 35.851 15.316 4.866 1.00 87.31 780 ALA A O 1
ATOM 6155 N N . GLN A 1 781 ? 37.210 15.850 3.152 1.00 85.31 781 GLN A N 1
ATOM 6156 C CA . GLN A 1 781 ? 38.483 15.655 3.853 1.00 85.31 781 GLN A CA 1
ATOM 6157 C C . GLN A 1 781 ? 38.605 16.571 5.081 1.00 85.31 781 GLN A C 1
ATOM 6159 O O . GLN A 1 781 ? 39.064 16.128 6.127 1.00 85.31 781 GLN A O 1
ATOM 6164 N N . PHE A 1 782 ? 38.163 17.830 4.977 1.00 83.19 782 PHE A N 1
ATOM 6165 C CA . PHE A 1 782 ? 38.232 18.796 6.078 1.00 83.19 782 PHE A CA 1
ATOM 6166 C C . PHE A 1 782 ? 37.158 18.586 7.167 1.00 83.19 782 PHE A C 1
ATOM 6168 O O . PHE A 1 782 ? 37.402 18.882 8.334 1.00 83.19 782 PHE A O 1
ATOM 6175 N N . LEU A 1 783 ? 35.976 18.080 6.800 1.00 84.06 783 LEU A N 1
ATOM 6176 C CA . LEU A 1 783 ? 34.862 17.785 7.715 1.00 84.06 783 LEU A CA 1
ATOM 6177 C C . LEU A 1 783 ? 34.904 16.351 8.281 1.00 84.06 783 LEU A C 1
ATOM 6179 O O . LEU A 1 783 ? 34.133 16.037 9.179 1.00 84.06 783 LEU A O 1
ATOM 6183 N N . GLY A 1 784 ? 35.730 15.456 7.730 1.00 82.75 784 GLY A N 1
ATOM 6184 C CA . GLY A 1 784 ? 35.680 14.017 8.029 1.00 82.75 784 GLY A CA 1
ATOM 6185 C C . GLY A 1 784 ? 34.431 13.299 7.486 1.00 82.75 784 GLY A C 1
ATOM 6186 O O . GLY A 1 784 ? 34.163 12.160 7.859 1.00 82.75 784 GLY A O 1
ATOM 6187 N N . SER A 1 785 ? 33.650 13.943 6.609 1.00 86.19 785 SER A N 1
ATOM 6188 C CA . SER A 1 785 ? 32.375 13.405 6.118 1.00 86.19 785 SER A CA 1
ATOM 6189 C C . SER A 1 785 ? 32.580 12.333 5.046 1.00 86.19 785 SER A C 1
ATOM 6191 O O . SER A 1 785 ? 32.844 12.632 3.874 1.00 86.19 785 SER A O 1
ATOM 6193 N N . GLN A 1 786 ? 32.353 11.072 5.421 1.00 85.12 786 GLN A N 1
ATOM 6194 C CA . GLN A 1 786 ? 32.320 9.956 4.473 1.00 85.12 786 GLN A CA 1
ATOM 6195 C C . GLN A 1 786 ? 31.233 10.150 3.399 1.00 85.12 786 GLN A C 1
ATOM 6197 O O . GLN A 1 786 ? 31.450 9.826 2.235 1.00 85.12 786 GLN A O 1
ATOM 6202 N N . ARG A 1 787 ? 30.087 10.752 3.751 1.00 86.50 787 ARG A N 1
ATOM 6203 C CA . ARG A 1 787 ? 28.976 11.025 2.822 1.00 86.50 787 ARG A CA 1
ATOM 6204 C C . ARG A 1 787 ? 29.374 12.000 1.710 1.00 86.50 787 ARG A C 1
ATOM 6206 O O . ARG A 1 787 ? 29.060 11.764 0.543 1.00 86.50 787 ARG A O 1
ATOM 6213 N N . LEU A 1 788 ? 30.068 13.088 2.052 1.00 87.69 788 LEU A N 1
ATOM 6214 C CA . LEU A 1 788 ? 30.583 14.039 1.063 1.00 87.69 788 LEU A CA 1
ATOM 6215 C C . LEU A 1 788 ? 31.754 13.449 0.259 1.00 87.69 788 LEU A C 1
ATOM 6217 O O . LEU A 1 788 ? 31.895 13.779 -0.918 1.00 87.69 788 LEU A O 1
ATOM 6221 N N . SER A 1 789 ? 32.549 12.559 0.866 1.00 87.31 789 SER A N 1
ATOM 6222 C CA . SER A 1 789 ? 33.652 11.848 0.204 1.00 87.31 789 SER A CA 1
ATOM 6223 C C . SER A 1 789 ? 33.129 10.912 -0.892 1.00 87.31 789 SER A C 1
ATOM 6225 O O . SER A 1 789 ? 33.461 11.088 -2.066 1.00 87.31 789 SER A O 1
ATOM 6227 N N . ASN A 1 790 ? 32.195 10.023 -0.533 1.00 88.94 790 ASN A N 1
ATOM 6228 C CA . ASN A 1 790 ? 31.478 9.128 -1.445 1.00 88.94 790 ASN A CA 1
ATOM 6229 C C . ASN A 1 790 ? 30.848 9.911 -2.613 1.00 88.94 790 ASN A C 1
ATOM 6231 O O . ASN A 1 790 ? 31.046 9.584 -3.781 1.00 88.94 790 ASN A O 1
ATOM 6235 N N . LEU A 1 791 ? 30.156 11.020 -2.322 1.00 86.88 791 LEU A N 1
ATOM 6236 C CA . LEU A 1 791 ? 29.559 11.865 -3.358 1.00 86.88 791 LEU A CA 1
ATOM 6237 C C . LEU A 1 791 ? 30.601 12.500 -4.299 1.00 86.88 791 LEU A C 1
ATOM 6239 O O . LEU A 1 791 ? 30.338 12.626 -5.499 1.00 86.88 791 LEU A O 1
ATOM 6243 N N . ALA A 1 792 ? 31.766 12.905 -3.792 1.00 85.75 792 ALA A N 1
ATOM 6244 C CA . ALA A 1 792 ? 32.830 13.474 -4.612 1.00 85.75 792 ALA A CA 1
ATOM 6245 C C . ALA A 1 792 ? 33.443 12.431 -5.561 1.00 85.75 792 ALA A C 1
ATOM 6247 O O . ALA A 1 792 ? 33.526 12.685 -6.769 1.00 85.75 792 ALA A O 1
ATOM 6248 N N . ASP A 1 793 ? 33.792 11.259 -5.031 1.00 87.31 793 ASP A N 1
ATOM 6249 C CA . ASP A 1 793 ? 34.417 10.149 -5.761 1.00 87.31 793 ASP A CA 1
ATOM 6250 C C . ASP A 1 793 ? 33.421 9.324 -6.615 1.00 87.31 793 ASP A C 1
ATOM 6252 O O . ASP A 1 793 ? 33.823 8.543 -7.477 1.00 87.31 793 ASP A O 1
ATOM 6256 N N . SER A 1 794 ? 32.112 9.532 -6.437 1.00 89.31 794 SER A N 1
ATOM 6257 C CA . SER A 1 794 ? 31.042 8.811 -7.146 1.00 89.31 794 SER A CA 1
ATOM 6258 C C . SER A 1 794 ? 31.244 8.669 -8.664 1.00 89.31 794 SER A C 1
ATOM 6260 O O . SER A 1 794 ? 31.659 9.597 -9.374 1.00 89.31 794 SER A O 1
ATOM 6262 N N . ASP A 1 795 ? 30.833 7.519 -9.197 1.00 89.44 795 ASP A N 1
ATOM 6263 C CA . ASP A 1 795 ? 30.837 7.223 -10.636 1.00 89.44 795 ASP A CA 1
ATOM 6264 C C . ASP A 1 795 ? 29.676 7.917 -11.382 1.00 89.44 795 ASP A C 1
ATOM 6266 O O . ASP A 1 795 ? 29.509 7.749 -12.590 1.00 89.44 795 ASP A O 1
ATOM 6270 N N . ILE A 1 796 ? 28.890 8.744 -10.683 1.00 91.00 796 ILE A N 1
ATOM 6271 C CA . ILE A 1 796 ? 27.684 9.419 -11.175 1.00 91.00 796 ILE A CA 1
ATOM 6272 C C . ILE A 1 796 ? 28.007 10.784 -11.794 1.00 91.00 796 ILE A C 1
ATOM 6274 O O . ILE A 1 796 ? 28.405 11.709 -11.090 1.00 91.00 796 ILE A O 1
ATOM 6278 N N . PHE A 1 797 ? 27.743 10.973 -13.084 1.00 90.50 797 PHE A N 1
ATOM 6279 C CA . PHE A 1 797 ? 27.616 12.278 -13.727 1.00 90.50 797 PHE A CA 1
ATOM 6280 C C . PHE A 1 797 ? 26.169 12.765 -13.596 1.00 90.50 797 PHE A C 1
ATOM 6282 O O . PHE A 1 797 ? 25.234 12.122 -14.077 1.00 90.50 797 PHE A O 1
ATOM 6289 N N . TRP A 1 798 ? 25.995 13.924 -12.968 1.00 91.75 798 TRP A N 1
ATOM 6290 C CA . TRP A 1 798 ? 24.691 14.524 -12.696 1.00 91.75 798 TRP A CA 1
ATOM 6291 C C . TRP A 1 798 ? 24.186 15.333 -13.895 1.00 91.75 798 TRP A C 1
ATOM 6293 O O . TRP A 1 798 ? 24.356 16.556 -13.948 1.00 91.75 798 TRP A O 1
ATOM 6303 N N . ASP A 1 799 ? 23.602 14.650 -14.876 1.00 91.88 799 ASP A N 1
ATOM 6304 C CA . ASP A 1 799 ? 23.049 15.280 -16.077 1.00 91.88 799 ASP A CA 1
ATOM 6305 C C . ASP A 1 799 ? 21.697 15.945 -15.793 1.00 91.88 799 ASP A C 1
ATOM 6307 O O . ASP A 1 799 ? 21.014 15.583 -14.840 1.00 91.88 799 ASP A O 1
ATOM 6311 N N . ARG A 1 800 ? 21.304 16.930 -16.607 1.00 91.50 800 ARG A N 1
ATOM 6312 C CA . ARG A 1 800 ? 20.015 17.618 -16.460 1.00 91.50 800 ARG A CA 1
ATOM 6313 C C . ARG A 1 800 ? 18.934 17.035 -17.354 1.00 91.50 800 ARG A C 1
ATOM 6315 O O . ARG A 1 800 ? 19.210 16.744 -18.515 1.00 91.50 800 ARG A O 1
ATOM 6322 N N . VAL A 1 801 ? 17.702 16.992 -16.863 1.00 93.00 801 VAL A N 1
ATOM 6323 C CA . VAL A 1 801 ? 16.501 16.833 -17.692 1.00 93.00 801 VAL A CA 1
ATOM 6324 C C . VAL A 1 801 ? 16.386 18.035 -18.637 1.00 93.00 801 VAL A C 1
ATOM 6326 O O . VAL A 1 801 ? 16.582 19.181 -18.224 1.00 93.00 801 VAL A O 1
ATOM 6329 N N . ALA A 1 802 ? 16.117 17.774 -19.916 1.00 92.19 802 ALA A N 1
ATOM 6330 C CA . ALA A 1 802 ? 15.992 18.774 -20.977 1.00 92.19 802 ALA A CA 1
ATOM 6331 C C . ALA A 1 802 ? 14.568 18.844 -21.555 1.00 92.19 802 ALA A C 1
ATOM 6333 O O . ALA A 1 802 ? 14.104 19.939 -21.863 1.00 92.19 802 ALA A O 1
ATOM 6334 N N . SER A 1 803 ? 13.871 17.709 -21.648 1.00 94.38 803 SER A N 1
ATOM 6335 C CA . SER A 1 803 ? 12.421 17.634 -21.865 1.00 94.38 803 SER A CA 1
ATOM 6336 C C . SER A 1 803 ? 11.849 16.336 -21.286 1.00 94.38 803 SER A C 1
ATOM 6338 O O . SER A 1 803 ? 12.580 15.359 -21.094 1.00 94.38 803 SER A O 1
ATOM 6340 N N . ILE A 1 804 ? 10.546 16.348 -20.999 1.00 92.50 804 ILE A N 1
ATOM 6341 C CA . ILE A 1 804 ? 9.722 15.168 -20.717 1.00 92.50 804 ILE A CA 1
ATOM 6342 C C . ILE A 1 804 ? 8.482 15.312 -21.600 1.00 92.50 804 ILE A C 1
ATOM 6344 O O . ILE A 1 804 ? 7.762 16.303 -21.489 1.00 92.50 804 ILE A O 1
ATOM 6348 N N . GLU A 1 805 ? 8.267 14.370 -22.513 1.00 91.75 805 GLU A N 1
ATOM 6349 C CA . GLU A 1 805 ? 7.246 14.473 -23.565 1.00 91.75 805 GLU A CA 1
ATOM 6350 C C . GLU A 1 805 ? 6.351 13.220 -23.566 1.00 91.75 805 GLU A C 1
ATOM 6352 O O . GLU A 1 805 ? 6.884 12.109 -23.621 1.00 91.75 805 GLU A O 1
ATOM 6357 N N . PRO A 1 806 ? 5.007 13.337 -23.513 1.00 87.75 806 PRO A N 1
ATOM 6358 C CA . PRO A 1 806 ? 4.121 12.177 -23.576 1.00 87.75 806 PRO A CA 1
ATOM 6359 C C . PRO A 1 806 ? 4.252 11.488 -24.939 1.00 87.75 806 PRO A C 1
ATOM 6361 O O . PRO A 1 806 ? 4.040 12.093 -25.988 1.00 87.75 806 PRO A O 1
ATOM 6364 N N . LYS A 1 807 ? 4.593 10.199 -24.921 1.00 81.44 807 LYS A N 1
ATOM 6365 C CA . LYS A 1 807 ? 4.924 9.386 -26.102 1.00 81.44 807 LYS A CA 1
ATOM 6366 C C . LYS A 1 807 ? 3.833 8.362 -26.452 1.00 81.44 807 LYS A C 1
ATOM 6368 O O . LYS A 1 807 ? 4.017 7.520 -27.327 1.00 81.44 807 LYS A O 1
ATOM 6373 N N . GLY A 1 808 ? 2.674 8.467 -25.804 1.00 78.06 808 GLY A N 1
ATOM 6374 C CA . GLY A 1 808 ? 1.511 7.618 -26.046 1.00 78.06 808 GLY A CA 1
ATOM 6375 C C . GLY A 1 808 ? 1.578 6.303 -25.275 1.00 78.06 808 GLY A C 1
ATOM 6376 O O . GLY A 1 808 ? 1.964 6.281 -24.108 1.00 78.06 808 GLY A O 1
ATOM 6377 N N . ILE A 1 809 ? 1.152 5.218 -25.921 1.00 76.56 809 ILE A N 1
ATOM 6378 C CA . ILE A 1 809 ? 1.023 3.884 -25.329 1.00 76.56 809 ILE A CA 1
ATOM 6379 C C . ILE A 1 809 ? 2.071 2.966 -25.965 1.00 76.56 809 ILE A C 1
ATOM 6381 O O . ILE A 1 809 ? 2.093 2.834 -27.189 1.00 76.56 809 ILE A O 1
ATOM 6385 N N . ALA A 1 810 ? 2.932 2.334 -25.164 1.00 67.88 810 ALA A N 1
ATOM 6386 C CA . ALA A 1 810 ? 3.979 1.447 -25.681 1.00 67.88 810 ALA A CA 1
ATOM 6387 C C . ALA A 1 810 ? 4.342 0.316 -24.709 1.00 67.88 810 ALA A C 1
ATOM 6389 O O . ALA A 1 810 ? 4.080 0.429 -23.513 1.00 67.88 810 ALA A O 1
ATOM 6390 N N . ASP A 1 811 ? 4.959 -0.742 -25.241 1.00 71.62 811 ASP A N 1
ATOM 6391 C CA . ASP A 1 811 ? 5.374 -1.948 -24.516 1.00 71.62 811 ASP A CA 1
ATOM 6392 C C . ASP A 1 811 ? 6.448 -1.671 -23.464 1.00 71.62 811 ASP A C 1
ATOM 6394 O O . ASP A 1 811 ? 7.529 -1.155 -23.778 1.00 71.62 811 ASP A O 1
ATOM 6398 N N . THR A 1 812 ? 6.164 -2.054 -22.223 1.00 69.38 812 THR A N 1
ATOM 6399 C CA . THR A 1 812 ? 7.015 -1.794 -21.062 1.00 69.38 812 THR A CA 1
ATOM 6400 C C . THR A 1 812 ? 7.714 -3.061 -20.508 1.00 69.38 812 THR A C 1
ATOM 6402 O O . THR A 1 812 ? 7.339 -4.179 -20.848 1.00 69.38 812 THR A O 1
ATOM 6405 N N . TYR A 1 813 ? 8.807 -2.934 -19.751 1.00 74.00 813 TYR A N 1
ATOM 6406 C CA . TYR A 1 813 ? 9.671 -4.015 -19.246 1.00 74.00 813 TYR A CA 1
ATOM 6407 C C . TYR A 1 813 ? 10.456 -3.514 -18.026 1.00 74.00 813 TYR A C 1
ATOM 6409 O O . TYR A 1 813 ? 11.037 -2.447 -18.142 1.00 74.00 813 TYR A O 1
ATOM 6417 N N . ASP A 1 814 ? 10.558 -4.296 -16.952 1.00 70.62 814 ASP A N 1
ATOM 6418 C CA . ASP A 1 814 ? 11.408 -4.011 -15.779 1.00 70.62 814 ASP A CA 1
ATOM 6419 C C . ASP A 1 814 ? 12.666 -4.905 -15.755 1.00 70.62 814 ASP A C 1
ATOM 6421 O O . ASP A 1 814 ? 12.870 -5.733 -16.652 1.00 70.62 814 ASP A O 1
ATOM 6425 N N . LEU A 1 815 ? 13.502 -4.766 -14.723 1.00 62.44 815 LEU A N 1
ATOM 6426 C CA . LEU A 1 815 ? 14.569 -5.698 -14.357 1.00 62.44 815 LEU A CA 1
ATOM 6427 C C . LEU A 1 815 ? 14.613 -5.872 -12.834 1.00 62.44 815 LEU A C 1
ATOM 6429 O O . LEU A 1 815 ? 14.860 -4.909 -12.108 1.00 62.44 815 LEU A O 1
ATOM 6433 N N . THR A 1 816 ? 14.495 -7.109 -12.351 1.00 64.31 816 THR A N 1
ATOM 6434 C CA . THR A 1 816 ? 14.793 -7.409 -10.943 1.00 64.31 816 THR A CA 1
ATOM 6435 C C . THR A 1 816 ? 16.296 -7.630 -10.795 1.00 64.31 816 THR A C 1
ATOM 6437 O O . THR A 1 816 ? 16.895 -8.454 -11.492 1.00 64.31 816 THR A O 1
ATOM 6440 N N . VAL A 1 817 ? 16.927 -6.855 -9.910 1.00 61.00 817 VAL A N 1
ATOM 6441 C CA . VAL A 1 817 ? 18.391 -6.778 -9.779 1.00 61.00 817 VAL A CA 1
ATOM 6442 C C . VAL A 1 817 ? 18.805 -7.062 -8.345 1.00 61.00 817 VAL A C 1
ATOM 6444 O O . VAL A 1 817 ? 18.295 -6.451 -7.408 1.00 61.00 817 VAL A O 1
ATOM 6447 N N . GLU A 1 818 ? 19.750 -7.981 -8.173 1.00 64.69 818 GLU A N 1
ATOM 6448 C CA . GLU A 1 818 ? 20.139 -8.477 -6.854 1.00 64.69 818 GLU A CA 1
ATOM 6449 C C . GLU A 1 818 ? 20.810 -7.402 -5.976 1.00 64.69 818 GLU A C 1
ATOM 6451 O O . GLU A 1 818 ? 21.736 -6.705 -6.404 1.00 64.69 818 GLU A O 1
ATOM 6456 N N . ASN A 1 819 ? 20.424 -7.373 -4.697 1.00 68.19 819 ASN A N 1
ATOM 6457 C CA . ASN A 1 819 ? 20.962 -6.559 -3.596 1.00 68.19 819 ASN A CA 1
ATOM 6458 C C . ASN A 1 819 ? 20.712 -5.047 -3.685 1.00 68.19 819 ASN A C 1
ATOM 6460 O O . ASN A 1 819 ? 20.086 -4.491 -2.791 1.00 68.19 819 ASN A O 1
ATOM 6464 N N . ASP A 1 820 ? 21.219 -4.363 -4.715 1.00 72.94 820 ASP A N 1
ATOM 6465 C CA . ASP A 1 820 ? 21.130 -2.891 -4.762 1.00 72.94 820 ASP A CA 1
ATOM 6466 C C . ASP A 1 820 ? 19.776 -2.409 -5.298 1.00 72.94 820 ASP A C 1
ATOM 6468 O O . ASP A 1 820 ? 19.491 -1.211 -5.235 1.00 72.94 820 ASP A O 1
ATOM 6472 N N . HIS A 1 821 ? 18.967 -3.322 -5.857 1.00 73.56 821 HIS A N 1
ATOM 6473 C CA . HIS A 1 821 ? 17.612 -3.048 -6.328 1.00 73.56 821 HIS A CA 1
ATOM 6474 C C . HIS A 1 821 ? 17.558 -1.783 -7.209 1.00 73.56 821 HIS A C 1
ATOM 6476 O O . HIS A 1 821 ? 16.800 -0.854 -6.930 1.00 73.56 821 HIS A O 1
ATOM 6482 N N . ASN A 1 822 ? 18.474 -1.693 -8.188 1.00 85.62 822 ASN A N 1
ATOM 6483 C CA . ASN A 1 822 ? 18.571 -0.613 -9.176 1.00 85.62 822 ASN A CA 1
ATOM 6484 C C . ASN A 1 822 ? 19.539 -0.951 -10.338 1.00 85.62 822 ASN A C 1
ATOM 6486 O O . ASN A 1 822 ? 20.360 -1.858 -10.214 1.00 85.62 822 ASN A O 1
ATOM 6490 N N . PHE A 1 823 ? 19.490 -0.213 -11.457 1.00 89.19 823 PHE A N 1
ATOM 6491 C CA . PHE A 1 823 ? 20.361 -0.434 -12.625 1.00 89.19 823 PHE A CA 1
ATOM 6492 C C . PHE A 1 823 ? 20.578 0.774 -13.550 1.00 89.19 823 PHE A C 1
ATOM 6494 O O . PHE A 1 823 ? 19.851 1.762 -13.504 1.00 89.19 823 PHE A O 1
ATOM 6501 N N . VAL A 1 824 ? 21.584 0.673 -14.435 1.00 90.62 824 VAL A N 1
ATOM 6502 C CA . VAL A 1 824 ? 21.838 1.604 -15.550 1.00 90.62 824 VAL A CA 1
ATOM 6503 C C . VAL A 1 824 ? 21.132 1.160 -16.842 1.00 90.62 824 VAL A C 1
ATOM 6505 O O . VAL A 1 824 ? 21.490 0.134 -17.423 1.00 90.62 824 VAL A O 1
ATOM 6508 N N . ALA A 1 825 ? 20.243 2.000 -17.378 1.00 89.19 825 ALA A N 1
ATOM 6509 C CA . ALA A 1 825 ? 19.553 1.794 -18.656 1.00 89.19 825 ALA A CA 1
ATOM 6510 C C . ALA A 1 825 ? 19.539 3.077 -19.514 1.00 89.19 825 ALA A C 1
ATOM 6512 O O . ALA A 1 825 ? 19.402 4.182 -18.993 1.00 89.19 825 ALA A O 1
ATOM 6513 N N . ASN A 1 826 ? 19.795 2.968 -20.824 1.00 89.69 826 ASN A N 1
ATOM 6514 C CA . ASN A 1 826 ? 20.126 4.087 -21.732 1.00 89.69 826 ASN A CA 1
ATOM 6515 C C . ASN A 1 826 ? 21.199 5.062 -21.179 1.00 89.69 826 ASN A C 1
ATOM 6517 O O . ASN A 1 826 ? 21.298 6.224 -21.587 1.00 89.69 826 ASN A O 1
ATOM 6521 N N . GLY A 1 827 ? 22.028 4.593 -20.239 1.00 86.81 827 GLY A N 1
ATOM 6522 C CA . GLY A 1 827 ? 22.985 5.416 -19.506 1.00 86.81 827 GLY A CA 1
ATOM 6523 C C . GLY A 1 827 ? 22.352 6.356 -18.470 1.00 86.81 827 GLY A C 1
ATOM 6524 O O . GLY A 1 827 ? 22.851 7.474 -18.332 1.00 86.81 827 GLY A O 1
ATOM 6525 N N . ILE A 1 828 ? 21.290 5.938 -17.775 1.00 92.69 828 ILE A N 1
ATOM 6526 C CA . ILE A 1 828 ? 20.559 6.637 -16.696 1.00 92.69 828 ILE A CA 1
ATOM 6527 C C . ILE A 1 828 ? 20.209 5.599 -15.589 1.00 92.69 828 ILE A C 1
ATOM 6529 O O . ILE A 1 828 ? 20.162 4.418 -15.913 1.00 92.69 828 ILE A O 1
ATOM 6533 N N . VAL A 1 829 ? 20.039 5.981 -14.309 1.00 91.38 829 VAL A N 1
ATOM 6534 C CA . VAL A 1 829 ? 19.940 5.048 -13.143 1.00 91.38 829 VAL A CA 1
ATOM 6535 C C . VAL A 1 829 ? 18.549 5.004 -12.466 1.00 91.38 829 VAL A C 1
ATOM 6537 O O . VAL A 1 829 ? 18.034 6.082 -12.143 1.00 91.38 829 VAL A O 1
ATOM 6540 N N . ILE A 1 830 ? 17.988 3.792 -12.232 1.00 85.75 830 ILE A N 1
ATOM 6541 C CA . ILE A 1 830 ? 16.541 3.455 -11.985 1.00 85.75 830 ILE A CA 1
ATOM 6542 C C . ILE A 1 830 ? 16.342 2.204 -11.029 1.00 85.75 830 ILE A C 1
ATOM 6544 O O . ILE A 1 830 ? 17.331 1.503 -10.904 1.00 85.75 830 ILE A O 1
ATOM 6548 N N . HIS A 1 831 ? 15.206 1.910 -10.325 1.00 79.19 831 HIS A N 1
ATOM 6549 C CA . HIS A 1 831 ? 15.137 1.360 -8.899 1.00 79.19 831 HIS A CA 1
ATOM 6550 C C . HIS A 1 831 ? 14.638 -0.126 -8.556 1.00 79.19 831 HIS A C 1
ATOM 6552 O O . HIS A 1 831 ? 15.120 -1.059 -9.191 1.00 79.19 831 HIS A O 1
ATOM 6558 N N . ASN A 1 832 ? 13.726 -0.336 -7.548 1.00 53.41 832 ASN A N 1
ATOM 6559 C CA . ASN A 1 832 ? 13.286 -1.503 -6.682 1.00 53.41 832 ASN A CA 1
ATOM 6560 C C . ASN A 1 832 ? 12.063 -1.023 -5.771 1.00 53.41 832 ASN A C 1
ATOM 6562 O O . ASN A 1 832 ? 11.560 0.063 -6.045 1.00 53.41 832 ASN A O 1
ATOM 6566 N N . SER A 1 833 ? 11.490 -1.727 -4.747 1.00 39.31 833 SER A N 1
ATOM 6567 C CA . SER A 1 833 ? 10.181 -1.337 -4.069 1.00 39.31 833 SER A CA 1
ATOM 6568 C C . SER A 1 833 ? 9.778 -1.686 -2.595 1.00 39.31 833 SER A C 1
ATOM 6570 O O . SER A 1 833 ? 9.773 -0.767 -1.789 1.00 39.31 833 SER A O 1
ATOM 6572 N N . HIS A 1 834 ? 9.254 -2.902 -2.294 1.00 37.94 834 HIS A N 1
ATOM 6573 C CA . HIS A 1 834 ? 8.433 -3.470 -1.156 1.00 37.94 834 HIS A CA 1
ATOM 6574 C C . HIS A 1 834 ? 6.933 -3.747 -1.499 1.00 37.94 834 HIS A C 1
ATOM 6576 O O . HIS A 1 834 ? 6.537 -3.414 -2.613 1.00 37.94 834 HIS A O 1
ATOM 6582 N N . SER A 1 835 ? 6.093 -4.338 -0.612 1.00 43.88 835 SER A N 1
ATOM 6583 C CA . SER A 1 835 ? 4.629 -4.528 -0.816 1.00 43.88 835 SER A CA 1
ATOM 6584 C C . SER A 1 835 ? 3.671 -4.267 0.389 1.00 43.88 835 SER A C 1
ATOM 6586 O O . SER A 1 835 ? 3.057 -3.200 0.404 1.00 43.88 835 SER A O 1
ATOM 6588 N N . ALA A 1 836 ? 3.419 -5.207 1.329 1.00 56.84 836 ALA A N 1
ATOM 6589 C CA . ALA A 1 836 ? 2.170 -5.237 2.149 1.00 56.84 836 ALA A CA 1
ATOM 6590 C C . ALA A 1 836 ? 2.300 -5.757 3.616 1.00 56.84 836 ALA A C 1
ATOM 6592 O O . ALA A 1 836 ? 3.386 -6.155 4.027 1.00 56.84 836 ALA A O 1
ATOM 6593 N N . ALA A 1 837 ? 1.206 -5.722 4.422 1.00 66.94 837 ALA A N 1
ATOM 6594 C CA . ALA A 1 837 ? 1.293 -5.887 5.896 1.00 66.94 837 ALA A CA 1
ATOM 6595 C C . ALA A 1 837 ? 0.082 -6.437 6.718 1.00 66.94 837 ALA A C 1
ATOM 6597 O O . ALA A 1 837 ? 0.296 -7.149 7.699 1.00 66.94 837 ALA A O 1
ATOM 6598 N N . TYR A 1 838 ? -1.183 -6.113 6.402 1.00 74.56 838 TYR A N 1
ATOM 6599 C CA . TYR A 1 838 ? -2.291 -6.214 7.390 1.00 74.56 838 TYR A CA 1
ATOM 6600 C C . TYR A 1 838 ? -2.683 -7.617 7.903 1.00 74.56 838 TYR A C 1
ATOM 6602 O O . TYR A 1 838 ? -3.242 -7.728 8.998 1.00 74.56 838 TYR A O 1
ATOM 6610 N N . ALA A 1 839 ? -2.390 -8.690 7.164 1.00 80.94 839 ALA A N 1
ATOM 6611 C CA . ALA A 1 839 ? -2.741 -10.054 7.578 1.00 80.94 839 ALA A CA 1
ATOM 6612 C C . ALA A 1 839 ? -2.033 -10.488 8.879 1.00 80.94 839 ALA A C 1
ATOM 6614 O O . ALA A 1 839 ? -2.630 -11.196 9.690 1.00 80.94 839 ALA A O 1
ATOM 6615 N N . LEU A 1 840 ? -0.814 -9.985 9.136 1.00 86.62 840 LEU A N 1
ATOM 6616 C CA . LEU A 1 840 ? -0.086 -10.253 10.383 1.00 86.62 840 LEU A CA 1
ATOM 6617 C C . LEU A 1 840 ? -0.856 -9.754 11.612 1.00 86.62 840 LEU A C 1
ATOM 6619 O O . LEU A 1 840 ? -0.947 -10.469 12.603 1.00 86.62 840 LEU A O 1
ATOM 6623 N N . VAL A 1 841 ? -1.464 -8.566 11.533 1.00 88.75 841 VAL A N 1
ATOM 6624 C CA . VAL A 1 841 ? -2.247 -7.991 12.641 1.00 88.75 841 VAL A CA 1
ATOM 6625 C C . VAL A 1 841 ? -3.492 -8.841 12.919 1.00 88.75 841 VAL A C 1
ATOM 6627 O O . VAL A 1 841 ? -3.845 -9.077 14.073 1.00 88.75 841 VAL A O 1
ATOM 6630 N N . SER A 1 842 ? -4.123 -9.368 11.865 1.00 89.44 842 SER A N 1
ATOM 6631 C CA . SER A 1 842 ? -5.259 -10.294 11.986 1.00 89.44 842 SER A CA 1
ATOM 6632 C C . SER A 1 842 ? -4.844 -11.570 12.728 1.00 89.44 842 SER A C 1
ATOM 6634 O O . SER A 1 842 ? -5.477 -11.934 13.721 1.00 89.44 842 SER A O 1
ATOM 6636 N N . TYR A 1 843 ? -3.726 -12.187 12.329 1.00 92.12 843 TYR A N 1
ATOM 6637 C CA . TYR A 1 843 ? -3.172 -13.363 13.007 1.00 92.12 843 TYR A CA 1
ATOM 6638 C C . TYR A 1 843 ? -2.741 -13.078 14.458 1.00 92.12 843 TYR A C 1
ATOM 6640 O O . TYR A 1 843 ? -3.065 -13.856 15.348 1.00 92.12 843 TYR A O 1
ATOM 6648 N N . GLN A 1 844 ? -2.108 -11.936 14.744 1.00 93.31 844 GLN A N 1
ATOM 6649 C CA . GLN A 1 844 ? -1.760 -11.538 16.117 1.00 93.31 844 GLN A CA 1
ATOM 6650 C C . GLN A 1 844 ? -3.005 -11.431 17.015 1.00 93.31 844 GLN A C 1
ATOM 6652 O O . GLN A 1 844 ? -2.984 -11.918 18.146 1.00 93.31 844 GLN A O 1
ATOM 6657 N N . THR A 1 845 ? -4.120 -10.872 16.518 1.00 93.56 845 THR A N 1
ATOM 6658 C CA . THR A 1 845 ? -5.385 -10.859 17.283 1.00 93.56 845 THR A CA 1
ATOM 6659 C C . THR A 1 845 ? -6.002 -12.252 17.457 1.00 93.56 845 THR A C 1
ATOM 6661 O O . THR A 1 845 ? -6.544 -12.545 18.520 1.00 93.56 845 THR A O 1
ATOM 6664 N N . LEU A 1 846 ? -5.877 -13.135 16.461 1.00 93.44 846 LEU A N 1
ATOM 6665 C CA . LEU A 1 846 ? -6.329 -14.528 16.537 1.00 93.44 846 LEU A CA 1
ATOM 6666 C C . LEU A 1 846 ? -5.528 -15.332 17.577 1.00 93.44 846 LEU A C 1
ATOM 6668 O O . LEU A 1 846 ? -6.116 -16.021 18.412 1.00 93.44 846 LEU A O 1
ATOM 6672 N N . TRP A 1 847 ? -4.199 -15.209 17.563 1.00 94.50 847 TRP A N 1
ATOM 6673 C CA . TRP A 1 847 ? -3.297 -15.881 18.498 1.00 94.50 847 TRP A CA 1
ATOM 6674 C C . TRP A 1 847 ? -3.553 -15.425 19.941 1.00 94.50 847 TRP A C 1
ATOM 6676 O O . TRP A 1 847 ? -3.765 -16.258 20.823 1.00 94.50 847 TRP A O 1
ATOM 6686 N N . LEU A 1 848 ? -3.665 -14.109 20.173 1.00 93.75 848 LEU A N 1
ATOM 6687 C CA . LEU A 1 848 ? -4.017 -13.550 21.485 1.00 93.75 848 LEU A CA 1
ATOM 6688 C C . LEU A 1 848 ? -5.387 -14.039 21.979 1.00 93.75 848 LEU A C 1
ATOM 6690 O O . LEU A 1 848 ? -5.505 -14.426 23.140 1.00 93.75 848 LEU A O 1
ATOM 6694 N N . LYS A 1 849 ? -6.404 -14.089 21.106 1.00 93.31 849 LYS A N 1
ATOM 6695 C CA . LYS A 1 849 ? -7.728 -14.635 21.450 1.00 93.31 849 LYS A CA 1
ATOM 6696 C C . LYS A 1 849 ? -7.687 -16.126 21.811 1.00 93.31 849 LYS A C 1
ATOM 6698 O O . LYS A 1 849 ? -8.544 -16.587 22.559 1.00 93.31 849 LYS A O 1
ATOM 6703 N N . THR A 1 850 ? -6.720 -16.868 21.282 1.00 91.38 850 THR A N 1
ATOM 6704 C CA . THR A 1 850 ? -6.598 -18.319 21.475 1.00 91.38 850 THR A CA 1
ATOM 6705 C C . THR A 1 850 ? -5.862 -18.656 22.770 1.00 91.38 850 THR A C 1
ATOM 6707 O O . THR A 1 850 ? -6.383 -19.414 23.584 1.00 91.38 850 THR A O 1
ATOM 6710 N N . HIS A 1 851 ? -4.677 -18.076 22.981 1.00 90.31 851 HIS A N 1
ATOM 6711 C CA . HIS A 1 851 ? -3.813 -18.396 24.127 1.00 90.31 851 HIS A CA 1
ATOM 6712 C C . HIS A 1 851 ? -4.141 -17.580 25.380 1.00 90.31 851 HIS A C 1
ATOM 6714 O O . HIS A 1 851 ? -4.000 -18.077 26.493 1.00 90.31 851 HIS A O 1
ATOM 6720 N N . HIS A 1 852 ? -4.622 -16.344 25.216 1.00 90.75 852 HIS A N 1
ATOM 6721 C CA . HIS A 1 852 ? -4.929 -15.429 26.320 1.00 90.75 852 HIS A CA 1
ATOM 6722 C C . HIS A 1 852 ? -6.332 -14.790 26.170 1.00 90.75 852 HIS A C 1
ATOM 6724 O O . HIS A 1 852 ? -6.466 -13.560 26.166 1.00 90.75 852 HIS A O 1
ATOM 6730 N N . PRO A 1 853 ? -7.406 -15.606 26.058 1.00 91.25 853 PRO A N 1
ATOM 6731 C CA . PRO A 1 853 ? -8.754 -15.153 25.705 1.00 91.25 853 PRO A CA 1
ATOM 6732 C C . PRO A 1 853 ? -9.324 -14.084 26.645 1.00 91.25 853 PRO A C 1
ATOM 6734 O O . PRO A 1 853 ? -9.935 -13.129 26.169 1.00 91.25 853 PRO A O 1
ATOM 6737 N N . ALA A 1 854 ? -9.111 -14.207 27.961 1.00 90.56 854 ALA A N 1
ATOM 6738 C CA . ALA A 1 854 ? -9.624 -13.253 28.947 1.00 90.56 854 ALA A CA 1
ATOM 6739 C C . ALA A 1 854 ? -8.978 -11.863 28.794 1.00 90.56 854 ALA A C 1
ATOM 6741 O O . ALA A 1 854 ? -9.685 -10.865 28.643 1.00 90.56 854 ALA A O 1
ATOM 6742 N N . ALA A 1 855 ? -7.642 -11.800 28.746 1.00 91.06 855 ALA A N 1
ATOM 6743 C CA . ALA A 1 855 ? -6.891 -10.559 28.553 1.00 91.06 855 ALA A CA 1
ATOM 6744 C C . ALA A 1 855 ? -7.184 -9.905 27.190 1.00 91.06 855 ALA A C 1
ATOM 6746 O O . ALA A 1 855 ? -7.364 -8.688 27.112 1.00 91.06 855 ALA A O 1
ATOM 6747 N N . PHE A 1 856 ? -7.293 -10.705 26.122 1.00 93.56 856 PHE A N 1
ATOM 6748 C CA . PHE A 1 856 ? -7.651 -10.208 24.794 1.00 93.56 856 PHE A CA 1
ATOM 6749 C C . PHE A 1 856 ? -9.076 -9.639 24.754 1.00 93.56 856 PHE A C 1
ATOM 6751 O O . PHE A 1 856 ? -9.269 -8.495 24.339 1.00 93.56 856 PHE A O 1
ATOM 6758 N N . MET A 1 857 ? -10.079 -10.387 25.224 1.00 92.62 857 MET A N 1
ATOM 6759 C CA . MET A 1 857 ? -11.469 -9.923 25.196 1.00 92.62 857 MET A CA 1
ATOM 6760 C C . MET A 1 857 ? -11.709 -8.736 26.142 1.00 92.62 857 MET A C 1
ATOM 6762 O O . MET A 1 857 ? -12.471 -7.838 25.790 1.00 92.62 857 MET A O 1
ATOM 6766 N N . ALA A 1 858 ? -11.018 -8.653 27.285 1.00 91.56 858 ALA A N 1
ATOM 6767 C CA . ALA A 1 858 ? -11.041 -7.464 28.142 1.00 91.56 858 ALA A CA 1
ATOM 6768 C C . ALA A 1 858 ? -10.468 -6.220 27.427 1.00 91.56 858 ALA A C 1
ATOM 6770 O O . ALA A 1 858 ? -11.044 -5.131 27.522 1.00 91.56 858 ALA A O 1
ATOM 6771 N N . ALA A 1 859 ? -9.386 -6.369 26.653 1.00 91.94 859 ALA A N 1
ATOM 6772 C CA . ALA A 1 859 ? -8.833 -5.284 25.841 1.00 91.94 859 ALA A CA 1
ATOM 6773 C C . ALA A 1 859 ? -9.784 -4.859 24.702 1.00 91.94 859 ALA A C 1
ATOM 6775 O O . ALA A 1 859 ? -9.990 -3.663 24.499 1.00 91.94 859 ALA A O 1
ATOM 6776 N N . VAL A 1 860 ? -10.423 -5.815 24.015 1.00 91.31 860 VAL A N 1
ATOM 6777 C CA . VAL A 1 860 ? -11.459 -5.568 22.990 1.00 91.31 860 VAL A CA 1
ATOM 6778 C C . VAL A 1 860 ? -12.648 -4.796 23.569 1.00 91.31 860 VAL A C 1
ATOM 6780 O O . VAL A 1 860 ? -12.995 -3.730 23.058 1.00 91.31 860 VAL A O 1
ATOM 6783 N N . LEU A 1 861 ? -13.248 -5.306 24.652 1.00 90.19 861 LEU A N 1
ATOM 6784 C CA . LEU A 1 861 ? -14.400 -4.698 25.329 1.00 90.19 861 LEU A CA 1
ATOM 6785 C C . LEU A 1 861 ? -14.089 -3.274 25.800 1.00 90.19 861 LEU A C 1
ATOM 6787 O O . LEU A 1 861 ? -14.915 -2.376 25.660 1.00 90.19 861 LEU A O 1
ATOM 6791 N N . SER A 1 862 ? -12.867 -3.048 26.288 1.00 89.81 862 SER A N 1
ATOM 6792 C CA . SER A 1 862 ? -12.389 -1.718 26.675 1.00 89.81 862 SER A CA 1
ATOM 6793 C C . SER A 1 862 ? -12.190 -0.769 25.494 1.00 89.81 862 SER A C 1
ATOM 6795 O O . SER A 1 862 ? -12.220 0.441 25.684 1.00 89.81 862 SER A O 1
ATOM 6797 N N . SER A 1 863 ? -11.937 -1.285 24.290 1.00 87.62 863 SER A N 1
ATOM 6798 C CA . SER A 1 863 ? -11.558 -0.468 23.133 1.00 87.62 863 SER A CA 1
ATOM 6799 C C . SER A 1 863 ? -12.755 0.022 22.322 1.00 87.62 863 SER A C 1
ATOM 6801 O O . SER A 1 863 ? -12.680 1.078 21.704 1.00 87.62 863 SER A O 1
ATOM 6803 N N . ASP A 1 864 ? -13.875 -0.704 22.345 1.00 83.50 864 ASP A N 1
ATOM 6804 C CA . ASP A 1 864 ? -15.159 -0.280 21.768 1.00 83.50 864 ASP A CA 1
ATOM 6805 C C . ASP A 1 864 ? -16.221 0.027 22.851 1.00 83.50 864 ASP A C 1
ATOM 6807 O O . ASP A 1 864 ? -17.414 0.019 22.551 1.00 83.50 864 ASP A O 1
ATOM 6811 N N . MET A 1 865 ? -15.804 0.348 24.090 1.00 83.88 865 MET A N 1
ATOM 6812 C CA . MET A 1 865 ? -16.711 0.594 25.230 1.00 83.88 865 MET A CA 1
ATOM 6813 C C . MET A 1 865 ? -17.767 1.684 24.968 1.00 83.88 865 MET A C 1
ATOM 6815 O O . MET A 1 865 ? -18.898 1.569 25.437 1.00 83.88 865 MET A O 1
ATOM 6819 N N . ASP A 1 866 ? -17.432 2.688 24.148 1.00 78.44 866 ASP A N 1
ATOM 6820 C CA . ASP A 1 866 ? -18.328 3.772 23.712 1.00 78.44 866 ASP A CA 1
ATOM 6821 C C . ASP A 1 866 ? -19.581 3.251 22.974 1.00 78.44 866 ASP A C 1
ATOM 6823 O O . ASP A 1 866 ? -20.615 3.918 22.897 1.00 78.44 866 ASP A O 1
ATOM 6827 N N . LYS A 1 867 ? -19.478 2.060 22.371 1.00 75.81 867 LYS A N 1
ATOM 6828 C CA . LYS A 1 867 ? -20.436 1.497 21.415 1.00 75.81 867 LYS A CA 1
ATOM 6829 C C . LYS A 1 867 ? -21.163 0.320 22.050 1.00 75.81 867 LYS A C 1
ATOM 6831 O O . LYS A 1 867 ? -20.896 -0.831 21.715 1.00 75.81 867 LYS A O 1
ATOM 6836 N N . THR A 1 868 ? -22.111 0.624 22.935 1.00 72.69 868 THR A N 1
ATOM 6837 C CA . THR A 1 868 ? -22.979 -0.369 23.610 1.00 72.69 868 THR A CA 1
ATOM 6838 C C . THR A 1 868 ? -23.426 -1.525 22.700 1.00 72.69 868 THR A C 1
ATOM 6840 O O . THR A 1 868 ? -23.213 -2.672 23.070 1.00 72.69 868 THR A O 1
ATOM 6843 N N . GLU A 1 869 ? -23.911 -1.258 21.480 1.00 67.25 869 GLU A N 1
ATOM 6844 C CA . GLU A 1 869 ? -24.271 -2.285 20.475 1.00 67.25 869 GLU A CA 1
ATOM 6845 C C . GLU A 1 869 ? -23.165 -3.331 20.213 1.00 67.25 869 GLU A C 1
ATOM 6847 O O . GLU A 1 869 ? -23.439 -4.528 20.154 1.00 67.25 869 GLU A O 1
ATOM 6852 N N . LYS A 1 870 ? -21.900 -2.903 20.092 1.00 73.19 870 LYS A N 1
ATOM 6853 C CA . LYS A 1 870 ? -20.745 -3.807 19.950 1.00 73.19 870 LYS A CA 1
ATOM 6854 C C . LYS A 1 870 ? -20.406 -4.523 21.255 1.00 73.19 870 LYS A C 1
ATOM 6856 O O . LYS A 1 870 ? -20.041 -5.696 21.224 1.00 73.19 870 LYS A O 1
ATOM 6861 N N . VAL A 1 871 ? -20.504 -3.824 22.387 1.00 81.62 871 VAL A N 1
ATOM 6862 C CA . VAL A 1 871 ? -20.220 -4.386 23.717 1.00 81.62 871 VAL A CA 1
ATOM 6863 C C . VAL A 1 871 ? -21.142 -5.577 24.001 1.00 81.62 871 VAL A C 1
ATOM 6865 O O . VAL A 1 871 ? -20.652 -6.592 24.489 1.00 81.62 871 VAL A O 1
ATOM 6868 N N . VAL A 1 872 ? -22.421 -5.522 23.598 1.00 77.44 872 VAL A N 1
ATOM 6869 C CA . VAL A 1 872 ? -23.341 -6.675 23.675 1.00 77.44 872 VAL A CA 1
ATOM 6870 C C . VAL A 1 872 ? -22.803 -7.878 22.888 1.00 77.44 872 VAL A C 1
ATOM 6872 O O . VAL A 1 872 ? -22.608 -8.946 23.466 1.00 77.44 872 VAL A O 1
ATOM 6875 N N . VAL A 1 873 ? -22.466 -7.696 21.606 1.00 76.62 873 VAL A N 1
ATOM 6876 C CA . VAL A 1 873 ? -21.958 -8.770 20.725 1.00 76.62 873 VAL A CA 1
ATOM 6877 C C . VAL A 1 873 ? -20.646 -9.379 21.245 1.00 76.62 873 VAL A C 1
ATOM 6879 O O . VAL A 1 873 ? -20.425 -10.587 21.144 1.00 76.62 873 VAL A O 1
ATOM 6882 N N . PHE A 1 874 ? -19.763 -8.572 21.836 1.00 84.75 874 PHE A N 1
ATOM 6883 C CA . PHE A 1 874 ? -18.529 -9.069 22.452 1.00 84.75 874 PHE A CA 1
ATOM 6884 C C . PHE A 1 874 ? -18.772 -9.784 23.794 1.00 84.75 874 PHE A C 1
ATOM 6886 O O . PHE A 1 874 ? -18.051 -10.725 24.117 1.00 84.75 874 PHE A O 1
ATOM 6893 N N . ILE A 1 875 ? -19.809 -9.411 24.549 1.00 83.12 875 ILE A N 1
ATOM 6894 C CA . ILE A 1 875 ? -20.243 -10.120 25.764 1.00 83.12 875 ILE A CA 1
ATOM 6895 C C . ILE A 1 875 ? -20.888 -11.471 25.428 1.00 83.12 875 ILE A C 1
ATOM 6897 O O . ILE A 1 875 ? -20.609 -12.467 26.098 1.00 83.12 875 ILE A O 1
ATOM 6901 N N . GLU A 1 876 ? -21.698 -11.538 24.372 1.00 76.88 876 GLU A N 1
ATOM 6902 C CA . GLU A 1 876 ? -22.222 -12.794 23.822 1.00 76.88 876 GLU A CA 1
ATOM 6903 C C . GLU A 1 876 ? -21.085 -13.721 23.364 1.00 76.88 876 GLU A C 1
ATOM 6905 O O . GLU A 1 876 ? -21.102 -14.915 23.667 1.00 76.88 876 GLU A O 1
ATOM 6910 N N . GLU A 1 877 ? -20.046 -13.177 22.720 1.00 81.19 877 GLU A N 1
ATOM 6911 C CA . GLU A 1 877 ? -18.842 -13.934 22.362 1.00 81.19 877 GLU A CA 1
ATOM 6912 C C . GLU A 1 877 ? -18.122 -14.494 23.602 1.00 81.19 877 GLU A C 1
ATOM 6914 O O . GLU A 1 877 ? -17.792 -15.678 23.623 1.00 81.19 877 GLU A O 1
ATOM 6919 N N . CYS A 1 878 ? -17.930 -13.695 24.657 1.00 85.38 878 CYS A N 1
ATOM 6920 C CA . CYS A 1 878 ? -17.345 -14.160 25.921 1.00 85.38 878 CYS A CA 1
ATOM 6921 C C . CYS A 1 878 ? -18.178 -15.271 26.577 1.00 85.38 878 CYS A C 1
ATOM 6923 O O . CYS A 1 878 ? -17.625 -16.308 26.952 1.00 85.38 878 CYS A O 1
ATOM 6925 N N . ARG A 1 879 ? -19.509 -15.102 26.650 1.00 81.56 879 ARG A N 1
ATOM 6926 C CA . ARG A 1 879 ? -20.450 -16.133 27.128 1.00 81.56 879 ARG A CA 1
ATOM 6927 C C . ARG A 1 879 ? -20.306 -17.425 26.308 1.00 81.56 879 ARG A C 1
ATOM 6929 O O . ARG A 1 879 ? -20.199 -18.507 26.884 1.00 81.56 879 ARG A O 1
ATOM 6936 N N . ARG A 1 880 ? -20.207 -17.321 24.976 1.00 77.69 880 ARG A N 1
ATOM 6937 C CA . ARG A 1 880 ? -19.984 -18.449 24.047 1.00 77.69 880 ARG A CA 1
ATOM 6938 C C . ARG A 1 880 ? -18.624 -19.130 24.246 1.00 77.69 880 ARG A C 1
ATOM 6940 O O . ARG A 1 880 ? -18.540 -20.353 24.154 1.00 77.69 880 ARG A O 1
ATOM 6947 N N . MET A 1 881 ? -17.583 -18.362 24.563 1.00 81.62 881 MET A N 1
ATOM 6948 C CA . MET A 1 881 ? -16.247 -18.851 24.934 1.00 81.62 881 MET A CA 1
ATOM 6949 C C . MET A 1 881 ? -16.168 -19.397 26.373 1.00 81.62 881 MET A C 1
ATOM 6951 O O . MET A 1 881 ? -15.121 -19.906 26.763 1.00 81.62 881 MET A O 1
ATOM 6955 N N . ARG A 1 882 ? -17.263 -19.334 27.149 1.00 85.06 882 ARG A N 1
ATOM 6956 C CA . ARG A 1 882 ? -17.348 -19.703 28.578 1.00 85.06 882 ARG A CA 1
ATOM 6957 C C . ARG A 1 882 ? -16.463 -18.858 29.507 1.00 85.06 882 ARG A C 1
ATOM 6959 O O . ARG A 1 882 ? -16.137 -19.302 30.603 1.00 85.06 882 ARG A O 1
ATOM 6966 N N . LEU A 1 883 ? -16.112 -17.640 29.095 1.00 84.81 883 LEU A N 1
ATOM 6967 C CA . LEU A 1 883 ? -15.421 -16.669 29.944 1.00 84.81 883 LEU A CA 1
ATOM 6968 C C . LEU A 1 883 ? -16.443 -16.059 30.922 1.00 84.81 883 LEU A C 1
ATOM 6970 O O . LEU A 1 883 ? -17.423 -15.462 30.456 1.00 84.81 883 LEU A O 1
ATOM 6974 N N . PRO A 1 884 ? -16.274 -16.196 32.251 1.00 85.44 884 PRO A N 1
ATOM 6975 C CA . PRO A 1 884 ? -17.224 -15.642 33.203 1.00 85.44 884 PRO A CA 1
ATOM 6976 C C . PRO A 1 884 ? -17.099 -14.116 33.231 1.00 85.44 884 PRO A C 1
ATOM 6978 O O . PRO A 1 884 ? -16.046 -13.569 33.562 1.00 85.44 884 PRO A O 1
ATOM 6981 N N . ILE A 1 885 ? -18.184 -13.423 32.875 1.00 86.56 885 ILE A N 1
ATOM 6982 C CA . ILE A 1 885 ? -18.265 -11.965 32.978 1.00 86.56 885 ILE A CA 1
ATOM 6983 C C . ILE A 1 885 ? -18.852 -11.603 34.335 1.00 86.56 885 ILE A C 1
ATOM 6985 O O . ILE A 1 885 ? -20.019 -11.886 34.612 1.00 86.56 885 ILE A O 1
ATOM 6989 N N . MET A 1 886 ? -18.047 -10.941 35.157 1.00 87.00 886 MET A N 1
ATOM 6990 C CA . MET A 1 886 ? -18.476 -10.423 36.449 1.00 87.00 886 MET A CA 1
ATOM 6991 C C . MET A 1 886 ? -19.156 -9.061 36.269 1.00 87.00 886 MET A C 1
ATOM 6993 O O . MET A 1 886 ? -18.668 -8.245 35.477 1.00 87.00 886 MET A O 1
ATOM 6997 N N . PRO A 1 887 ? -20.258 -8.786 36.995 1.00 86.62 887 PRO A N 1
ATOM 6998 C CA . PRO A 1 887 ? -20.947 -7.503 36.922 1.00 86.62 887 PRO A CA 1
ATOM 6999 C C . PRO A 1 887 ? -20.038 -6.340 37.342 1.00 86.62 887 PRO A C 1
ATOM 7001 O O . PRO A 1 887 ? -19.025 -6.556 38.019 1.00 86.62 887 PRO A O 1
ATOM 7004 N N . PRO A 1 888 ? -20.384 -5.096 36.957 1.00 89.25 888 PRO A N 1
ATOM 7005 C CA . PRO A 1 888 ? -19.704 -3.931 37.499 1.00 89.25 888 PRO A CA 1
ATOM 7006 C C . PRO A 1 888 ? -19.851 -3.931 39.024 1.00 89.25 888 PRO A C 1
ATOM 7008 O O . PRO A 1 888 ? -20.898 -4.281 39.559 1.00 89.25 888 PRO A O 1
ATOM 7011 N N . ALA A 1 889 ? -18.789 -3.532 39.713 1.00 88.75 889 ALA A N 1
ATOM 7012 C CA . ALA A 1 889 ? -18.700 -3.494 41.170 1.00 88.75 889 ALA A CA 1
ATOM 7013 C C . ALA A 1 889 ? -17.723 -2.388 41.586 1.00 88.75 889 ALA A C 1
ATOM 7015 O O . ALA A 1 889 ? -16.535 -2.453 41.250 1.00 88.75 889 ALA A O 1
ATOM 7016 N N . ILE A 1 890 ? -18.201 -1.360 42.291 1.00 88.38 890 ILE A N 1
ATOM 7017 C CA . ILE A 1 890 ? -17.463 -0.107 42.528 1.00 88.38 890 ILE A CA 1
ATOM 7018 C C . ILE A 1 890 ? -16.162 -0.285 43.320 1.00 88.38 890 ILE A C 1
ATOM 7020 O O . ILE A 1 890 ? -15.240 0.515 43.177 1.00 88.38 890 ILE A O 1
ATOM 7024 N N . ASN A 1 891 ? -16.049 -1.352 44.113 1.00 88.38 891 ASN A N 1
ATOM 7025 C CA . ASN A 1 891 ? -14.851 -1.653 44.896 1.00 88.38 891 ASN A CA 1
ATOM 7026 C C . ASN A 1 891 ? -13.787 -2.455 44.126 1.00 88.38 891 ASN A C 1
ATOM 7028 O O . ASN A 1 891 ? -12.616 -2.392 44.494 1.00 88.38 891 ASN A O 1
ATOM 7032 N N . ALA A 1 892 ? -14.161 -3.162 43.053 1.00 85.56 892 ALA A N 1
ATOM 7033 C CA . ALA A 1 892 ? -13.272 -4.082 42.329 1.00 85.56 892 ALA A CA 1
ATOM 7034 C C . ALA A 1 892 ? -13.035 -3.719 40.851 1.00 85.56 892 ALA A C 1
ATOM 7036 O O . ALA A 1 892 ? -12.088 -4.208 40.244 1.00 85.56 892 ALA A O 1
ATOM 7037 N N . SER A 1 893 ? -13.891 -2.889 40.251 1.00 89.00 893 SER A N 1
ATOM 7038 C CA . SER A 1 893 ? -13.869 -2.606 38.806 1.00 89.00 893 SER A CA 1
ATOM 7039 C C . SER A 1 893 ? -13.047 -1.361 38.489 1.00 89.00 893 SER A C 1
ATOM 7041 O O . SER A 1 893 ? -13.081 -0.377 39.227 1.00 89.00 893 SER A O 1
ATOM 7043 N N . GLU A 1 894 ? -12.307 -1.373 37.391 1.00 88.94 894 GLU A N 1
ATOM 7044 C CA . GLU A 1 894 ? -11.580 -0.203 36.889 1.00 88.94 894 GLU A CA 1
ATOM 7045 C C . GLU A 1 894 ? -12.423 0.545 35.834 1.00 88.94 894 GLU A C 1
ATOM 7047 O O . GLU A 1 894 ? -13.553 0.158 35.527 1.00 88.94 894 GLU A O 1
ATOM 7052 N N . TYR A 1 895 ? -11.903 1.647 35.283 1.00 88.19 895 TYR A N 1
ATOM 7053 C CA . TYR A 1 895 ? -12.563 2.346 34.168 1.00 88.19 895 TYR A CA 1
ATOM 7054 C C . TYR A 1 895 ? -12.703 1.436 32.932 1.00 88.19 895 TYR A C 1
ATOM 7056 O O . TYR A 1 895 ? -13.773 1.345 32.330 1.00 88.19 895 TYR A O 1
ATOM 7064 N N . ARG A 1 896 ? -11.625 0.717 32.604 1.00 90.19 896 ARG A N 1
ATOM 7065 C CA . ARG A 1 896 ? -11.551 -0.301 31.545 1.00 90.19 896 ARG A CA 1
ATOM 7066 C C . ARG A 1 896 ? -11.969 -1.671 32.091 1.00 90.19 896 ARG A C 1
ATOM 7068 O O . ARG A 1 896 ? -11.901 -1.898 33.298 1.00 90.19 896 ARG A O 1
ATOM 7075 N N . PHE A 1 897 ? -12.387 -2.576 31.209 1.00 90.69 897 PHE A N 1
ATOM 7076 C CA . PHE A 1 897 ? -12.598 -3.980 31.567 1.00 90.69 897 PHE A CA 1
ATOM 7077 C C . PHE A 1 897 ? -11.251 -4.610 31.935 1.00 90.69 897 PHE A C 1
ATOM 7079 O O . PHE A 1 897 ? -10.232 -4.326 31.303 1.00 90.69 897 PHE A O 1
ATOM 7086 N N . THR A 1 898 ? -11.246 -5.484 32.936 1.00 88.69 898 THR A N 1
ATOM 7087 C CA . THR A 1 898 ? -10.027 -6.141 33.431 1.00 88.69 898 THR A CA 1
ATOM 7088 C C . THR A 1 898 ? -10.192 -7.652 33.437 1.00 88.69 898 THR A C 1
ATOM 7090 O O . THR A 1 898 ? -11.248 -8.145 33.834 1.00 88.69 898 THR A O 1
ATOM 7093 N N . ALA A 1 899 ? -9.144 -8.378 33.050 1.00 87.62 899 ALA A N 1
ATOM 7094 C CA . ALA A 1 899 ? -9.045 -9.809 33.315 1.00 87.62 899 ALA A CA 1
ATOM 7095 C C . ALA A 1 899 ? -8.656 -10.057 34.787 1.00 87.62 899 ALA A C 1
ATOM 7097 O O . ALA A 1 899 ? -7.874 -9.292 35.361 1.00 87.62 899 ALA A O 1
ATOM 7098 N N . GLY A 1 900 ? -9.219 -11.102 35.392 1.00 79.00 900 GLY A N 1
ATOM 7099 C CA . GLY A 1 900 ? -8.797 -11.660 36.678 1.00 79.00 900 GLY A CA 1
ATOM 7100 C C . GLY A 1 900 ? -8.006 -12.958 36.498 1.00 79.00 900 GLY A C 1
ATOM 7101 O O . GLY A 1 900 ? -8.021 -13.563 35.427 1.00 79.00 900 GLY A O 1
ATOM 7102 N N . GLN A 1 901 ? -7.324 -13.399 37.560 1.00 68.62 901 GLN A N 1
ATOM 7103 C CA . GLN A 1 901 ? -6.368 -14.518 37.507 1.00 68.62 901 GLN A CA 1
ATOM 7104 C C . GLN A 1 901 ? -7.004 -15.854 37.082 1.00 68.62 901 GLN A C 1
ATOM 7106 O O . GLN A 1 901 ? -6.367 -16.626 36.373 1.00 68.62 901 GLN A O 1
ATOM 7111 N N . ASP A 1 902 ? -8.273 -16.089 37.428 1.00 68.75 902 ASP A N 1
ATOM 7112 C CA . ASP A 1 902 ? -9.032 -17.291 37.043 1.00 68.75 902 ASP A CA 1
ATOM 7113 C C . ASP A 1 902 ? -9.692 -17.189 35.647 1.00 68.75 902 ASP A C 1
ATOM 7115 O O . ASP A 1 902 ? -10.588 -17.963 35.308 1.00 68.75 902 ASP A O 1
ATOM 7119 N N . GLY A 1 903 ? -9.299 -16.206 34.828 1.00 73.50 903 GLY A N 1
ATOM 7120 C CA . GLY A 1 903 ? -9.870 -15.969 33.497 1.00 73.50 903 GLY A CA 1
ATOM 7121 C C . GLY A 1 903 ? -11.224 -15.247 33.492 1.00 73.50 903 GLY A C 1
ATOM 7122 O O . GLY A 1 903 ? -11.864 -15.161 32.441 1.00 73.50 903 GLY A O 1
ATOM 7123 N N . GLU A 1 904 ? -11.668 -14.711 34.636 1.00 88.25 904 GLU A N 1
ATOM 7124 C CA . GLU A 1 904 ? -12.834 -13.822 34.699 1.00 88.25 904 GLU A CA 1
ATOM 7125 C C . GLU A 1 904 ? -12.594 -12.503 33.949 1.00 88.25 904 GLU A C 1
ATOM 7127 O O . GLU A 1 904 ? -11.475 -11.993 33.899 1.00 88.25 904 GLU A O 1
ATOM 7132 N N . ILE A 1 905 ? -13.659 -11.919 33.395 1.00 89.69 905 ILE A N 1
ATOM 7133 C CA . ILE A 1 905 ? -13.646 -10.562 32.838 1.00 89.69 905 ILE A CA 1
ATOM 7134 C C . ILE A 1 905 ? -14.574 -9.694 33.681 1.00 89.69 905 ILE A C 1
ATOM 7136 O O . ILE A 1 905 ? -15.782 -9.916 33.729 1.00 89.69 905 ILE A O 1
ATOM 7140 N N . ARG A 1 906 ? -14.021 -8.674 34.331 1.00 89.12 906 ARG A N 1
ATOM 7141 C CA . ARG A 1 906 ? -14.779 -7.735 35.162 1.00 89.12 906 ARG A CA 1
ATOM 7142 C C . ARG A 1 906 ? -15.243 -6.538 34.340 1.00 89.12 906 ARG A C 1
ATOM 7144 O O . ARG A 1 906 ? -14.461 -5.970 33.574 1.00 89.12 906 ARG A O 1
ATOM 7151 N N . TYR A 1 907 ? -16.515 -6.170 34.488 1.00 89.62 907 TYR A N 1
ATOM 7152 C CA . TYR A 1 907 ? -17.137 -5.106 33.700 1.00 89.62 907 TYR A CA 1
ATOM 7153 C C . TYR A 1 907 ? -16.465 -3.743 33.937 1.00 89.62 907 TYR A C 1
ATOM 7155 O O . TYR A 1 907 ? -16.372 -3.284 35.076 1.00 89.62 907 TYR A O 1
ATOM 7163 N N . GLY A 1 908 ? -16.022 -3.076 32.868 1.00 89.25 908 GLY A N 1
ATOM 7164 C CA . GLY A 1 908 ? -15.416 -1.746 32.957 1.00 89.25 908 GLY A CA 1
ATOM 7165 C C . GLY A 1 908 ? -16.457 -0.674 33.270 1.00 89.25 908 GLY A C 1
ATOM 7166 O O . GLY A 1 908 ? -17.477 -0.579 32.585 1.00 89.25 908 GLY A O 1
ATOM 7167 N N . LEU A 1 909 ? -16.202 0.167 34.276 1.00 87.38 909 LEU A N 1
ATOM 7168 C CA . LEU A 1 909 ? -17.136 1.224 34.688 1.00 87.38 909 LEU A CA 1
ATOM 7169 C C . LEU A 1 909 ? -17.403 2.253 33.569 1.00 87.38 909 LEU A C 1
ATOM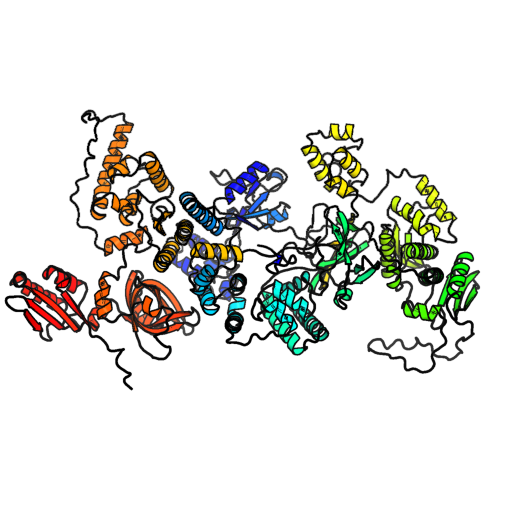 7171 O O . LEU A 1 909 ? -18.469 2.865 33.553 1.00 87.38 909 LEU A O 1
ATOM 7175 N N . GLY A 1 910 ? -16.479 2.413 32.612 1.00 85.75 910 GLY A N 1
ATOM 7176 C CA . GLY A 1 910 ? -16.630 3.283 31.439 1.00 85.75 910 GLY A CA 1
ATOM 7177 C C . GLY A 1 910 ? -17.740 2.875 30.468 1.00 85.75 910 GLY A C 1
ATOM 7178 O O . GLY A 1 910 ? -18.298 3.729 29.788 1.00 85.75 910 GLY A O 1
ATOM 7179 N N . ALA A 1 911 ? -18.136 1.598 30.451 1.00 85.88 911 ALA A N 1
ATOM 7180 C CA . ALA A 1 911 ? -19.204 1.095 29.584 1.00 85.88 911 ALA A CA 1
ATOM 7181 C C . ALA A 1 911 ? -20.627 1.292 30.163 1.00 85.88 911 ALA A C 1
ATOM 7183 O O . ALA A 1 911 ? -21.585 0.715 29.646 1.00 85.88 911 ALA A O 1
ATOM 7184 N N . ILE A 1 912 ? -20.789 2.072 31.243 1.00 86.75 912 ILE A N 1
ATOM 7185 C CA . ILE A 1 912 ? -22.089 2.331 31.884 1.00 86.75 912 ILE A CA 1
ATOM 7186 C C . ILE A 1 912 ? -22.713 3.609 31.301 1.00 86.75 912 ILE A C 1
ATOM 7188 O O . ILE A 1 912 ? -22.333 4.738 31.621 1.00 86.75 912 ILE A O 1
ATOM 7192 N N . LYS A 1 913 ? -23.733 3.431 30.460 1.00 84.25 913 LYS A N 1
ATOM 7193 C CA . LYS A 1 913 ? -24.478 4.498 29.787 1.00 84.25 913 LYS A CA 1
ATOM 7194 C C . LYS A 1 913 ? -25.121 5.443 30.806 1.00 84.25 913 LYS A C 1
ATOM 7196 O O . LYS A 1 913 ? -25.930 5.034 31.633 1.00 84.25 913 LYS A O 1
ATOM 7201 N N . GLY A 1 914 ? -24.794 6.732 30.698 1.00 80.25 914 GLY A N 1
ATOM 7202 C CA . GLY A 1 914 ? -25.261 7.778 31.617 1.00 80.25 914 GLY A CA 1
ATOM 7203 C C . GLY A 1 914 ? -24.242 8.188 32.684 1.00 80.25 914 GLY A C 1
ATOM 7204 O O . GLY A 1 914 ? -24.477 9.179 33.376 1.00 80.25 914 GLY A O 1
ATOM 7205 N N . VAL A 1 915 ? -23.105 7.491 32.779 1.00 83.50 915 VAL A N 1
ATOM 7206 C CA . VAL A 1 915 ? -21.956 7.882 33.604 1.00 83.50 915 VAL A CA 1
ATOM 7207 C C . VAL A 1 915 ? -20.877 8.520 32.719 1.00 83.50 915 VAL A C 1
ATOM 7209 O O . VAL A 1 915 ? -20.649 8.078 31.599 1.00 83.50 915 VAL A O 1
ATOM 7212 N N . GLY A 1 916 ? -20.240 9.595 33.196 1.00 82.25 916 GLY A N 1
ATOM 7213 C CA . GLY A 1 916 ? -19.149 10.274 32.485 1.00 82.25 916 GLY A CA 1
ATOM 7214 C C . GLY A 1 916 ? -17.764 9.836 32.970 1.00 82.25 916 GLY A C 1
ATOM 7215 O O . GLY A 1 916 ? -17.565 9.645 34.170 1.00 82.25 916 GLY A O 1
ATOM 7216 N N . GLU A 1 917 ? -16.800 9.751 32.050 1.00 85.25 917 GLU A N 1
ATOM 7217 C CA . GLU A 1 917 ? -15.400 9.356 32.294 1.00 85.25 917 GLU A CA 1
ATOM 7218 C C . GLU A 1 917 ? -14.785 10.057 33.518 1.00 85.25 917 GLU A C 1
ATOM 7220 O O . GLU A 1 917 ? -14.452 9.397 34.500 1.00 85.25 917 GLU A O 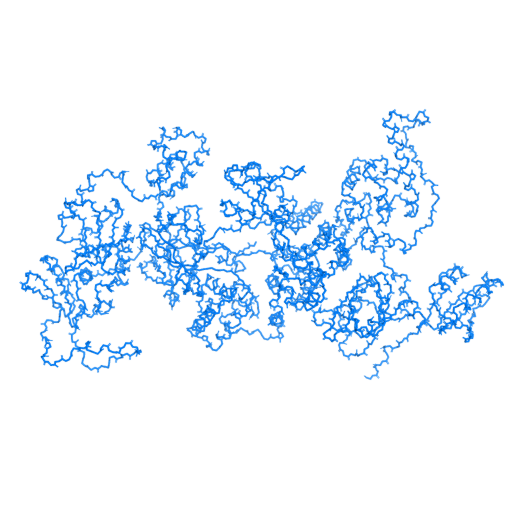1
ATOM 7225 N N . GLY A 1 918 ? -14.764 11.394 33.542 1.00 83.50 918 GLY A N 1
ATOM 7226 C CA . GLY A 1 918 ? -14.181 12.178 34.643 1.00 83.50 918 GLY A CA 1
ATOM 7227 C C . GLY A 1 918 ? -14.881 12.060 36.012 1.00 83.50 918 GLY A C 1
ATOM 7228 O O . GLY A 1 918 ? -14.362 12.586 37.004 1.00 83.50 918 GLY A O 1
ATOM 7229 N N . ALA A 1 919 ? -16.041 11.389 36.089 1.00 84.88 919 ALA A N 1
ATOM 7230 C CA . ALA A 1 919 ? -16.672 10.970 37.346 1.00 84.88 919 ALA A CA 1
ATOM 7231 C C . ALA A 1 919 ? -16.194 9.572 37.782 1.00 84.88 919 ALA A C 1
ATOM 7233 O O . ALA A 1 919 ? -15.965 9.349 38.969 1.00 84.88 919 ALA A O 1
ATOM 7234 N N . ILE A 1 920 ? -15.971 8.656 36.834 1.00 86.19 920 ILE A N 1
ATOM 7235 C CA . ILE A 1 920 ? -15.397 7.324 37.090 1.00 86.19 920 ILE A CA 1
ATOM 7236 C C . ILE A 1 920 ? -13.928 7.438 37.490 1.00 86.19 920 ILE A C 1
ATOM 7238 O O . ILE A 1 920 ? -13.505 6.781 38.436 1.00 86.19 920 ILE A O 1
ATOM 7242 N N . GLU A 1 921 ? -13.158 8.312 36.840 1.00 86.62 921 GLU A N 1
ATOM 7243 C CA . GLU A 1 921 ? -11.785 8.607 37.256 1.00 86.62 921 GLU A CA 1
ATOM 7244 C C . GLU A 1 921 ? -11.725 9.132 38.694 1.00 86.62 921 GLU A C 1
ATOM 7246 O O . GLU A 1 921 ? -10.844 8.738 39.452 1.00 86.62 921 GLU A O 1
ATOM 7251 N N . ALA A 1 922 ? -12.676 9.983 39.099 1.00 85.19 922 ALA A N 1
ATOM 7252 C CA . ALA A 1 922 ? -12.762 10.458 40.479 1.00 85.19 922 ALA A CA 1
ATOM 7253 C C . ALA A 1 922 ? -13.044 9.297 41.448 1.00 85.19 922 ALA A C 1
ATOM 7255 O O . ALA A 1 922 ? -12.313 9.128 42.417 1.00 85.19 922 ALA A O 1
ATOM 7256 N N . LEU A 1 923 ? -14.031 8.447 41.145 1.00 86.50 923 LEU A N 1
ATOM 7257 C CA . LEU A 1 923 ? -14.352 7.247 41.931 1.00 86.50 923 LEU A CA 1
ATOM 7258 C C . LEU A 1 923 ? -13.146 6.294 42.069 1.00 86.50 923 LEU A C 1
ATOM 7260 O O . LEU A 1 923 ? -12.823 5.836 43.162 1.00 86.50 923 LEU A O 1
ATOM 7264 N N . VAL A 1 924 ? -12.441 6.011 40.972 1.00 86.94 924 VAL A N 1
ATOM 7265 C CA . VAL A 1 924 ? -11.284 5.102 40.970 1.00 86.94 924 VAL A CA 1
ATOM 7266 C C . VAL A 1 924 ? -10.079 5.713 41.697 1.00 86.94 924 VAL A C 1
ATOM 7268 O O . VAL A 1 924 ? -9.401 5.008 42.447 1.00 86.94 924 VAL A O 1
ATOM 7271 N N . ASN A 1 925 ? -9.809 7.010 41.527 1.00 87.00 925 ASN A N 1
ATOM 7272 C CA . ASN A 1 925 ? -8.681 7.678 42.183 1.00 87.00 925 ASN A CA 1
ATOM 7273 C C . ASN A 1 925 ? -8.916 7.896 43.686 1.00 87.00 925 ASN A C 1
ATOM 7275 O O . ASN A 1 925 ? -7.977 7.721 44.464 1.00 87.00 925 ASN A O 1
ATOM 7279 N N . GLU A 1 926 ? -10.145 8.198 44.115 1.00 87.88 926 GLU A N 1
ATOM 7280 C CA . GLU A 1 926 ? -10.495 8.254 45.541 1.00 87.88 926 GLU A CA 1
ATOM 7281 C C . GLU A 1 926 ? -10.429 6.863 46.184 1.00 87.88 926 GLU A C 1
ATOM 7283 O O . GLU A 1 926 ? -9.813 6.709 47.239 1.00 87.88 926 GLU A O 1
ATOM 7288 N N . ARG A 1 927 ? -10.936 5.809 45.523 1.00 88.62 927 ARG A N 1
ATOM 7289 C CA . ARG A 1 927 ? -10.783 4.418 45.996 1.00 88.62 927 ARG A CA 1
ATOM 7290 C C . ARG A 1 927 ? -9.315 4.020 46.187 1.00 88.62 927 ARG A C 1
ATOM 7292 O O . ARG A 1 927 ? -8.976 3.343 47.155 1.00 88.62 927 ARG A O 1
ATOM 7299 N N . ARG A 1 928 ? -8.428 4.426 45.273 1.00 85.69 928 ARG A N 1
ATOM 7300 C CA . ARG A 1 928 ? -6.984 4.127 45.353 1.00 85.69 928 ARG A CA 1
ATOM 7301 C C . ARG A 1 928 ? -6.271 4.863 46.496 1.00 85.69 928 ARG A C 1
ATOM 7303 O O . ARG A 1 928 ? -5.229 4.385 46.931 1.00 85.69 928 ARG A O 1
ATOM 7310 N N . GLN A 1 929 ? -6.816 5.980 46.984 1.00 86.06 929 GLN A N 1
ATOM 7311 C CA . GLN A 1 929 ? -6.252 6.755 48.098 1.00 86.06 929 GLN A CA 1
ATOM 7312 C C . GLN A 1 929 ? -6.890 6.397 49.451 1.00 86.06 929 GLN A C 1
ATOM 7314 O O . GLN A 1 929 ? -6.179 6.176 50.428 1.00 86.06 929 GLN A O 1
ATOM 7319 N N . GLY A 1 930 ? -8.222 6.307 49.514 1.00 77.50 930 GLY A N 1
ATOM 7320 C CA . GLY A 1 930 ? -8.992 6.048 50.737 1.00 77.50 930 GLY A CA 1
ATOM 7321 C C . GLY A 1 930 ? -9.380 4.583 50.980 1.00 77.50 930 GLY A C 1
ATOM 7322 O O . GLY A 1 930 ? -10.041 4.287 51.979 1.00 77.50 930 GLY A O 1
ATOM 7323 N N . GLY A 1 931 ? -9.021 3.663 50.083 1.00 86.38 931 GLY A N 1
ATOM 7324 C CA . GLY A 1 931 ? -9.441 2.261 50.141 1.00 86.38 931 GLY A CA 1
ATOM 7325 C C . GLY A 1 931 ? -10.893 2.030 49.684 1.00 86.38 931 GLY A C 1
ATOM 7326 O O . GLY A 1 931 ? -11.536 2.947 49.167 1.00 86.38 931 GLY A O 1
ATOM 7327 N N . PRO A 1 932 ? -11.425 0.803 49.848 1.00 87.00 932 PRO A N 1
ATOM 7328 C CA . PRO A 1 932 ? -12.772 0.454 49.402 1.00 87.00 932 PRO A CA 1
ATOM 7329 C C . PRO A 1 932 ? -13.864 1.204 50.179 1.00 87.00 932 PRO A C 1
ATOM 7331 O O . PRO A 1 932 ? -13.740 1.463 51.381 1.00 87.00 932 PRO A O 1
ATOM 7334 N N . TYR A 1 933 ? -14.954 1.501 49.475 1.00 86.25 933 TYR A N 1
ATOM 7335 C CA . TYR A 1 933 ? -16.168 2.102 50.016 1.00 86.25 933 TYR A CA 1
ATOM 7336 C C . TYR A 1 933 ? -16.957 1.077 50.834 1.00 86.25 933 TYR A C 1
ATOM 7338 O O . TYR A 1 933 ? -17.073 -0.085 50.436 1.00 86.25 933 TYR A O 1
ATOM 7346 N N . ARG A 1 934 ? -17.507 1.508 51.971 1.00 82.75 934 ARG A N 1
ATOM 7347 C CA . ARG A 1 934 ? -18.255 0.651 52.907 1.00 82.75 934 ARG A CA 1
ATOM 7348 C C . ARG A 1 934 ? -19.755 0.630 52.643 1.00 82.75 934 ARG A C 1
ATOM 7350 O O . ARG A 1 934 ? -20.373 -0.419 52.771 1.00 82.75 934 ARG A O 1
ATOM 7357 N N . ASP A 1 935 ? -20.322 1.778 52.290 1.00 80.31 935 ASP A N 1
ATOM 7358 C CA . ASP A 1 935 ? -21.741 1.950 51.989 1.00 80.31 935 ASP A CA 1
ATOM 7359 C C . ASP A 1 935 ? -21.972 3.160 51.061 1.00 80.31 935 ASP A C 1
ATOM 7361 O O . ASP A 1 935 ? -21.037 3.855 50.649 1.00 80.31 935 ASP A O 1
ATOM 7365 N N . LEU A 1 936 ? -23.236 3.402 50.704 1.00 81.25 936 LEU A N 1
ATOM 7366 C CA . LEU A 1 936 ? -23.645 4.489 49.810 1.00 81.25 936 LEU A CA 1
ATOM 7367 C C . LEU A 1 936 ? -23.370 5.898 50.377 1.00 81.25 936 LEU A C 1
ATOM 7369 O O . LEU A 1 936 ? -23.218 6.839 49.597 1.00 81.25 936 LEU A O 1
ATOM 7373 N N . PHE A 1 937 ? -23.298 6.068 51.700 1.00 79.88 937 PHE A N 1
ATOM 7374 C CA . PHE A 1 937 ? -22.992 7.358 52.321 1.00 79.88 937 PHE A CA 1
ATOM 7375 C C . PHE A 1 937 ? -21.482 7.624 52.317 1.00 79.88 937 PHE A C 1
ATOM 7377 O O . PHE A 1 937 ? -21.061 8.691 51.878 1.00 79.88 937 PHE A O 1
ATOM 7384 N N . ASP A 1 938 ? -20.672 6.629 52.684 1.00 81.94 938 ASP A N 1
ATOM 7385 C CA . ASP A 1 938 ? -19.205 6.649 52.584 1.00 81.94 938 ASP A CA 1
ATOM 7386 C C . ASP A 1 938 ? -18.727 6.933 51.141 1.00 81.94 938 ASP A C 1
ATOM 7388 O O . ASP A 1 938 ? -17.749 7.649 50.925 1.00 81.94 938 ASP A O 1
ATOM 7392 N N . LEU A 1 939 ? -19.468 6.451 50.135 1.00 83.38 939 LEU A N 1
ATOM 7393 C CA . LEU A 1 939 ? -19.277 6.805 48.724 1.00 83.38 939 LEU A CA 1
ATOM 7394 C C . LEU A 1 939 ? -19.556 8.294 48.440 1.00 83.38 939 LEU A C 1
ATOM 7396 O O . LEU A 1 939 ? -18.719 8.982 47.856 1.00 83.38 939 LEU A O 1
ATOM 7400 N N . CYS A 1 940 ? -20.726 8.799 48.850 1.00 82.00 940 CYS A N 1
ATOM 7401 C CA . CYS A 1 940 ? -21.151 10.178 48.575 1.00 82.00 940 CYS A CA 1
ATOM 7402 C C . CYS A 1 940 ? -20.366 11.229 49.381 1.00 82.00 940 CYS A C 1
ATOM 7404 O O . CYS A 1 940 ? -20.233 12.362 48.931 1.00 82.00 940 CYS A O 1
ATOM 7406 N N . GLN A 1 941 ? -19.841 10.876 50.557 1.00 81.62 941 GLN A N 1
ATOM 7407 C CA . GLN A 1 941 ? -19.066 11.776 51.417 1.00 81.62 941 GLN A CA 1
ATOM 7408 C C . GLN A 1 941 ? -17.646 12.026 50.880 1.00 81.62 941 GLN A C 1
ATOM 7410 O O . GLN A 1 941 ? -17.110 13.119 51.059 1.00 81.62 941 GLN A O 1
ATOM 7415 N N . ARG A 1 942 ? -17.029 11.024 50.236 1.00 81.12 942 ARG A N 1
ATOM 7416 C CA . ARG A 1 942 ? -15.640 11.092 49.742 1.00 81.12 942 ARG A CA 1
ATOM 7417 C C . ARG A 1 942 ? -15.499 11.685 48.337 1.00 81.12 942 ARG A C 1
ATOM 7419 O O . ARG A 1 942 ? -14.426 12.160 47.991 1.00 81.12 942 ARG A O 1
ATOM 7426 N N . VAL A 1 943 ? -16.542 11.618 47.509 1.00 80.31 943 VAL A N 1
ATOM 7427 C CA . VAL A 1 943 ? -16.461 11.920 46.069 1.00 80.31 943 VAL A CA 1
ATOM 7428 C C . VAL A 1 943 ? -17.230 13.199 45.740 1.00 80.31 943 VAL A C 1
ATOM 7430 O O . VAL A 1 943 ? -18.367 13.371 46.168 1.00 80.31 943 VAL A O 1
ATOM 7433 N N . ASP A 1 944 ? -16.628 14.092 44.946 1.00 76.94 944 ASP A N 1
ATOM 7434 C CA . ASP A 1 944 ? -17.229 15.382 44.577 1.00 76.94 944 ASP A CA 1
ATOM 7435 C C . ASP A 1 944 ? -18.609 15.220 43.910 1.00 76.94 944 ASP A C 1
ATOM 7437 O O . ASP A 1 944 ? -18.732 14.771 42.765 1.00 76.94 944 ASP A O 1
ATOM 7441 N N . LEU A 1 945 ? -19.651 15.663 44.619 1.00 75.62 945 LEU A N 1
ATOM 7442 C CA . LEU A 1 945 ? -21.052 15.631 44.194 1.00 75.62 945 LEU A CA 1
ATOM 7443 C C . LEU A 1 945 ? -21.326 16.451 42.920 1.00 75.62 945 LEU A C 1
ATOM 7445 O O . LEU A 1 945 ? -22.315 16.200 42.230 1.00 75.62 945 LEU A O 1
ATOM 7449 N N . ARG A 1 946 ? -20.438 17.386 42.544 1.00 75.12 946 ARG A N 1
ATOM 7450 C CA . ARG A 1 946 ? -20.504 18.088 41.246 1.00 75.12 946 ARG A CA 1
ATOM 7451 C C . ARG A 1 946 ? -20.263 17.138 40.071 1.00 75.12 946 ARG A C 1
ATOM 7453 O O . ARG A 1 946 ? -20.806 17.352 38.990 1.00 75.12 946 ARG A O 1
ATOM 7460 N N . LYS A 1 947 ? -19.466 16.085 40.287 1.00 75.38 947 LYS A N 1
ATOM 7461 C CA . LYS A 1 947 ? -19.229 14.992 39.334 1.00 75.38 947 LYS A CA 1
ATOM 7462 C C . LYS A 1 947 ? -20.234 13.855 39.543 1.00 75.38 947 LYS A C 1
ATOM 7464 O O . LYS A 1 947 ? -20.825 13.365 38.581 1.00 75.38 947 LYS A O 1
ATOM 7469 N N . LEU A 1 948 ? -20.457 13.465 40.799 1.00 80.50 948 LEU A N 1
ATOM 7470 C CA . LEU A 1 948 ? -21.342 12.370 41.207 1.00 80.50 948 LEU A CA 1
ATOM 7471 C C . LEU A 1 948 ? -22.809 12.827 41.322 1.00 80.50 948 LEU A C 1
ATOM 7473 O O . LEU A 1 948 ? -23.413 12.809 42.392 1.00 80.50 948 LEU A O 1
ATOM 7477 N N . ASN A 1 949 ? -23.398 13.256 40.204 1.00 82.12 949 ASN A N 1
ATOM 7478 C CA . ASN A 1 949 ? -24.788 13.713 40.199 1.00 82.12 949 ASN A CA 1
ATOM 7479 C C . ASN A 1 949 ? -25.799 12.556 40.384 1.00 82.12 949 ASN A C 1
ATOM 7481 O O . ASN A 1 949 ? -25.503 11.383 40.146 1.00 82.12 949 ASN A O 1
ATOM 7485 N N . ARG A 1 950 ? -27.046 12.893 40.741 1.00 83.44 950 ARG A N 1
ATOM 7486 C CA . ARG A 1 950 ? -28.123 11.913 40.972 1.00 83.44 950 ARG A CA 1
ATOM 7487 C C . ARG A 1 950 ? -28.336 10.929 39.809 1.00 83.44 950 ARG A C 1
ATOM 7489 O O . ARG A 1 950 ? -28.572 9.755 40.062 1.00 83.44 950 ARG A O 1
ATOM 7496 N N . ARG A 1 951 ? -28.237 11.368 38.549 1.00 85.50 951 ARG A N 1
ATOM 7497 C CA . ARG A 1 951 ? -28.432 10.502 37.368 1.00 85.50 951 ARG A CA 1
ATOM 7498 C C . ARG A 1 951 ? -27.295 9.487 37.210 1.00 85.50 951 ARG A C 1
ATOM 7500 O O . ARG A 1 951 ? -27.549 8.360 36.788 1.00 85.50 951 ARG A O 1
ATOM 7507 N N . VAL A 1 952 ? -26.069 9.858 37.586 1.00 86.31 952 VAL A N 1
ATOM 7508 C CA . VAL A 1 952 ? -24.927 8.933 37.669 1.00 86.31 952 VAL A CA 1
ATOM 7509 C C . VAL A 1 952 ? -25.206 7.848 38.711 1.00 86.31 952 VAL A C 1
ATOM 7511 O O . VAL A 1 952 ? -25.102 6.669 38.387 1.00 86.31 952 VAL A O 1
ATOM 7514 N N . LEU A 1 953 ? -25.649 8.219 39.917 1.00 86.56 953 LEU A N 1
ATOM 7515 C CA . LEU A 1 953 ? -26.006 7.246 40.958 1.00 86.56 953 LEU A CA 1
ATOM 7516 C C . LEU A 1 953 ? -27.194 6.357 40.561 1.00 86.56 953 LEU A C 1
ATOM 7518 O O . LEU A 1 953 ? -27.103 5.143 40.707 1.00 86.56 953 LEU A O 1
ATOM 7522 N N . GLU A 1 954 ? -28.266 6.905 39.981 1.00 87.44 954 GLU A N 1
ATOM 7523 C CA . GLU A 1 954 ? -29.383 6.097 39.462 1.00 87.44 954 GLU A CA 1
ATOM 7524 C C . GLU A 1 954 ? -28.920 5.087 38.397 1.00 87.44 954 GLU A C 1
ATOM 7526 O O . GLU A 1 954 ? -29.425 3.964 38.365 1.00 87.44 954 GLU A O 1
ATOM 7531 N N . SER A 1 955 ? -27.931 5.449 37.570 1.00 88.50 955 SER A N 1
ATOM 7532 C CA . SER A 1 955 ? -27.343 4.552 36.565 1.00 88.50 955 SER A CA 1
ATOM 7533 C C . SER A 1 955 ? -26.484 3.455 37.211 1.00 88.50 955 SER A C 1
ATOM 7535 O O . SER A 1 955 ? -26.642 2.283 36.876 1.00 88.50 955 SER A O 1
ATOM 7537 N N . LEU A 1 956 ? -25.639 3.814 38.188 1.00 88.00 956 LEU A N 1
ATOM 7538 C CA . LEU A 1 956 ? -24.791 2.883 38.949 1.00 88.00 956 LEU A CA 1
ATOM 7539 C C . LEU A 1 956 ? -25.606 1.886 39.797 1.00 88.00 956 LEU A C 1
ATOM 7541 O O . LEU A 1 956 ? -25.212 0.730 39.932 1.00 88.00 956 LEU A O 1
ATOM 7545 N N . ILE A 1 957 ? -26.758 2.298 40.340 1.00 88.06 957 ILE A N 1
ATOM 7546 C CA . ILE A 1 957 ? -27.675 1.390 41.051 1.00 88.06 957 ILE A CA 1
ATOM 7547 C C . ILE A 1 957 ? -28.389 0.464 40.057 1.00 88.06 957 ILE A C 1
ATOM 7549 O O . ILE A 1 957 ? -28.486 -0.734 40.307 1.00 88.06 957 ILE A O 1
ATOM 7553 N N . ARG A 1 958 ? -28.879 0.979 38.916 1.00 86.44 958 ARG A N 1
ATOM 7554 C CA . ARG A 1 958 ? -29.600 0.160 37.921 1.00 86.44 958 ARG A CA 1
ATOM 7555 C C . ARG A 1 958 ? -28.726 -0.936 37.305 1.00 86.44 958 ARG A C 1
ATOM 7557 O O . ARG A 1 958 ? -29.205 -2.063 37.189 1.00 86.44 958 ARG A O 1
ATOM 7564 N N . CYS A 1 959 ? -27.464 -0.642 36.985 1.00 83.69 959 CYS A N 1
ATOM 7565 C CA . CYS A 1 959 ? -26.537 -1.618 36.402 1.00 83.69 959 CYS A CA 1
ATOM 7566 C C . CYS A 1 959 ? -25.937 -2.625 37.402 1.00 83.69 959 CYS A C 1
ATOM 7568 O O . CYS A 1 959 ? -25.305 -3.590 36.977 1.00 83.69 959 CYS A O 1
ATOM 7570 N N . GLY A 1 960 ? -26.117 -2.411 38.711 1.00 84.62 960 GLY A N 1
ATOM 7571 C CA . GLY A 1 960 ? -25.574 -3.268 39.772 1.00 84.62 960 GLY A CA 1
ATOM 7572 C C . GLY A 1 960 ? -24.190 -2.888 40.300 1.00 84.62 960 GLY A C 1
ATOM 7573 O O . GLY A 1 960 ? -23.692 -3.560 41.197 1.00 84.62 960 GLY A O 1
ATOM 7574 N N . ALA A 1 961 ? -23.590 -1.783 39.838 1.00 86.81 961 ALA A N 1
ATOM 7575 C CA . ALA A 1 961 ? -22.259 -1.338 40.277 1.00 86.81 961 ALA A CA 1
ATOM 7576 C C . ALA A 1 961 ? -22.132 -1.099 41.793 1.00 86.81 961 ALA A C 1
ATOM 7578 O O . ALA A 1 961 ? -21.016 -1.036 42.310 1.00 86.81 961 ALA A O 1
ATOM 7579 N N . LEU A 1 962 ? -23.258 -0.949 42.495 1.00 86.56 962 LEU A N 1
ATOM 7580 C CA . LEU A 1 962 ? -23.340 -0.687 43.933 1.00 86.56 962 LEU A CA 1
ATOM 7581 C C . LEU A 1 962 ? -23.993 -1.840 44.720 1.00 86.56 962 LEU A C 1
ATOM 7583 O O . LEU A 1 962 ? -24.303 -1.647 45.893 1.00 86.56 962 LEU A O 1
ATOM 7587 N N . ASP A 1 963 ? -24.186 -3.020 44.115 1.00 84.38 963 ASP A N 1
ATOM 7588 C CA . ASP A 1 963 ? -24.813 -4.182 44.774 1.00 84.38 963 ASP A CA 1
ATOM 7589 C C . ASP A 1 963 ? -24.034 -4.631 46.035 1.00 84.38 963 ASP A C 1
ATOM 7591 O O . ASP A 1 963 ? -24.649 -5.047 47.013 1.00 84.38 963 ASP A O 1
ATOM 7595 N N . ASP A 1 964 ? -22.707 -4.444 46.070 1.00 82.31 964 ASP A N 1
ATOM 7596 C CA . ASP A 1 964 ? -21.857 -4.701 47.250 1.00 82.31 964 ASP A CA 1
ATOM 7597 C C . ASP A 1 964 ? -22.138 -3.758 48.444 1.00 82.31 964 ASP A C 1
ATOM 7599 O O . ASP A 1 964 ? -21.783 -4.075 49.578 1.00 82.31 964 ASP A O 1
ATOM 7603 N N . LEU A 1 965 ? -22.728 -2.576 48.206 1.00 80.69 965 LEU A N 1
ATOM 7604 C CA . LEU A 1 965 ? -22.873 -1.503 49.206 1.00 80.69 965 LEU A CA 1
ATOM 7605 C C . LEU A 1 965 ? -24.233 -1.494 49.926 1.00 80.69 965 LEU A C 1
ATOM 7607 O O . LEU A 1 965 ? -24.487 -0.600 50.738 1.00 80.69 965 LEU A O 1
ATOM 7611 N N . GLY A 1 966 ? -25.142 -2.429 49.629 1.00 72.56 966 GLY A N 1
ATOM 7612 C CA . GLY A 1 966 ? -26.480 -2.422 50.223 1.00 72.56 966 GLY A CA 1
ATOM 7613 C C . GLY A 1 966 ? -27.292 -3.697 50.016 1.00 72.56 966 GLY A C 1
ATOM 7614 O O . GLY A 1 966 ? -27.040 -4.502 49.133 1.00 72.56 966 GLY A O 1
ATOM 7615 N N . ALA A 1 967 ? -28.325 -3.880 50.843 1.00 71.62 967 ALA A N 1
ATOM 7616 C CA . ALA A 1 967 ? -29.047 -5.152 50.946 1.00 71.62 967 ALA A CA 1
ATOM 7617 C C . ALA A 1 967 ? -29.967 -5.512 49.753 1.00 71.62 967 ALA A C 1
ATOM 7619 O O . ALA A 1 967 ? -30.517 -6.617 49.758 1.00 71.62 967 ALA A O 1
ATOM 7620 N N . ASN A 1 968 ? -30.210 -4.570 48.827 1.00 81.75 968 ASN A N 1
ATOM 7621 C CA . ASN A 1 968 ? -30.718 -4.750 47.454 1.00 81.75 968 ASN A CA 1
ATOM 7622 C C . ASN A 1 968 ? -30.812 -3.390 46.714 1.00 81.75 968 ASN A C 1
ATOM 7624 O O . ASN A 1 968 ? -30.895 -2.327 47.343 1.00 81.75 968 ASN A O 1
ATOM 7628 N N . ARG A 1 969 ? -30.889 -3.418 45.372 1.00 83.06 969 ARG A N 1
ATOM 7629 C CA . ARG A 1 969 ? -31.024 -2.217 44.511 1.00 83.06 969 ARG A CA 1
ATOM 7630 C C . ARG A 1 969 ? -32.232 -1.341 44.862 1.00 83.06 969 ARG A C 1
ATOM 7632 O O . ARG A 1 969 ? -32.137 -0.116 44.832 1.00 83.06 969 ARG A O 1
ATOM 7639 N N . ALA A 1 970 ? -33.351 -1.953 45.255 1.00 83.00 970 ALA A N 1
ATOM 7640 C CA . ALA A 1 970 ? -34.577 -1.246 45.632 1.00 83.00 970 ALA A CA 1
ATOM 7641 C C . ALA A 1 970 ? -34.426 -0.389 46.905 1.00 83.00 970 ALA A C 1
ATOM 7643 O O . ALA A 1 970 ? -35.036 0.679 47.006 1.00 83.00 970 ALA A O 1
ATOM 7644 N N . THR A 1 971 ? -33.605 -0.830 47.866 1.00 82.94 971 THR A N 1
ATOM 7645 C CA . THR A 1 971 ? -33.289 -0.056 49.077 1.00 82.94 971 THR A CA 1
ATOM 7646 C C . THR A 1 971 ? -32.235 1.012 48.774 1.00 82.94 971 THR A C 1
ATOM 7648 O O . THR A 1 971 ? -32.442 2.163 49.146 1.00 82.94 971 THR A O 1
ATOM 7651 N N . LEU A 1 972 ? -31.191 0.695 47.995 1.00 82.94 972 LEU A N 1
ATOM 7652 C CA . LEU A 1 972 ? -30.187 1.675 47.542 1.00 82.94 972 LEU A CA 1
ATOM 7653 C C . LEU A 1 972 ? -30.820 2.850 46.774 1.00 82.94 972 LEU A C 1
ATOM 7655 O O . LEU A 1 972 ? -30.544 4.013 47.068 1.00 82.94 972 LEU A O 1
ATOM 7659 N N . ALA A 1 973 ? -31.740 2.570 45.844 1.00 83.50 973 ALA A N 1
ATOM 7660 C CA . ALA A 1 973 ? -32.474 3.596 45.097 1.00 83.50 973 ALA A CA 1
ATOM 7661 C C . ALA A 1 973 ? -33.374 4.474 45.991 1.00 83.50 973 ALA A C 1
ATOM 7663 O O . ALA A 1 973 ? -33.672 5.614 45.635 1.00 83.50 973 ALA A O 1
ATOM 7664 N N . ALA A 1 974 ? -33.799 3.962 47.152 1.00 82.12 974 ALA A N 1
ATOM 7665 C CA . ALA A 1 974 ? -34.539 4.729 48.151 1.00 82.12 974 ALA A CA 1
ATOM 7666 C C . ALA A 1 974 ? -33.619 5.541 49.082 1.00 82.12 974 ALA A C 1
ATOM 7668 O O . ALA A 1 974 ? -34.015 6.624 49.497 1.00 82.12 974 ALA A O 1
ATOM 7669 N N . GLN A 1 975 ? -32.413 5.044 49.382 1.00 81.94 975 GLN A N 1
ATOM 7670 C CA . GLN A 1 975 ? -31.407 5.701 50.233 1.00 81.94 975 GLN A CA 1
ATOM 7671 C C . GLN A 1 975 ? -30.680 6.848 49.520 1.00 81.94 975 GLN A C 1
ATOM 7673 O O . GLN A 1 975 ? -30.320 7.835 50.154 1.00 81.94 975 GLN A O 1
ATOM 7678 N N . MET A 1 976 ? -30.484 6.747 48.203 1.00 84.00 976 MET A N 1
ATOM 7679 C CA . MET A 1 976 ? -29.721 7.711 47.401 1.00 84.00 976 MET A CA 1
ATOM 7680 C C . MET A 1 976 ? -30.090 9.199 47.622 1.00 84.00 976 MET A C 1
ATOM 7682 O O . MET A 1 976 ? -29.161 9.993 47.767 1.00 84.00 976 MET A O 1
ATOM 7686 N N . PRO A 1 977 ? -31.371 9.634 47.671 1.00 84.06 977 PRO A N 1
ATOM 7687 C CA . PRO A 1 977 ? -31.694 11.051 47.876 1.00 84.06 977 PRO A CA 1
ATOM 7688 C C . PRO A 1 977 ? -31.270 11.575 49.257 1.00 84.06 977 PRO A C 1
ATOM 7690 O O . PRO A 1 977 ? -30.791 12.700 49.366 1.00 84.06 977 PRO A O 1
ATOM 7693 N N . GLU A 1 978 ? -31.416 10.751 50.296 1.00 81.12 978 GLU A N 1
ATOM 7694 C CA . GLU A 1 978 ? -31.049 11.086 51.676 1.00 81.12 978 GLU A CA 1
ATOM 7695 C C . GLU A 1 978 ? -29.522 11.046 51.866 1.00 81.12 978 GLU A C 1
ATOM 7697 O O . GLU A 1 978 ? -28.951 11.952 52.471 1.00 81.12 978 GLU A O 1
ATOM 7702 N N . ALA A 1 979 ? -28.836 10.069 51.259 1.00 78.94 979 ALA A N 1
ATOM 7703 C CA . ALA A 1 979 ? -27.374 9.980 51.264 1.00 78.94 979 ALA A CA 1
ATOM 7704 C C . ALA A 1 979 ? -26.717 11.199 50.589 1.00 78.94 979 ALA A C 1
ATOM 7706 O O . ALA A 1 979 ? -25.763 11.756 51.131 1.00 78.94 979 ALA A O 1
ATOM 7707 N N . LEU A 1 980 ? -27.264 11.659 49.455 1.00 82.69 980 LEU A N 1
ATOM 7708 C CA . LEU A 1 980 ? -26.834 12.893 48.787 1.00 82.69 980 LEU A CA 1
ATOM 7709 C C . LEU A 1 980 ? -27.039 14.131 49.674 1.00 82.69 980 LEU A C 1
ATOM 7711 O O . LEU A 1 980 ? -26.133 14.952 49.797 1.00 82.69 980 LEU A O 1
ATOM 7715 N N . GLN A 1 981 ? -28.201 14.254 50.325 1.00 81.50 981 GLN A N 1
ATOM 7716 C CA . GLN A 1 981 ? -28.507 15.386 51.205 1.00 81.50 981 GLN A CA 1
ATOM 7717 C C . GLN A 1 981 ? -27.568 15.447 52.422 1.00 81.50 981 GLN A C 1
ATOM 7719 O O . GLN A 1 981 ? -27.071 16.521 52.766 1.00 81.50 981 GLN A O 1
ATOM 7724 N N . LEU A 1 982 ? -27.293 14.302 53.055 1.00 77.25 982 LEU A N 1
ATOM 7725 C CA . LEU A 1 982 ? -26.365 14.207 54.184 1.00 77.25 982 LEU A CA 1
ATOM 7726 C C . LEU A 1 982 ? -24.915 14.490 53.756 1.00 77.25 982 LEU A C 1
ATOM 7728 O O . LEU A 1 982 ? -24.182 15.151 54.491 1.00 77.25 982 LEU A O 1
ATOM 7732 N N . ALA A 1 983 ? -24.505 14.045 52.564 1.00 77.69 983 ALA A N 1
ATOM 7733 C CA . ALA A 1 983 ? -23.181 14.336 52.018 1.00 77.69 983 ALA A CA 1
ATOM 7734 C C . ALA A 1 983 ? -23.010 15.830 51.687 1.00 77.69 983 ALA A C 1
ATOM 7736 O O . ALA A 1 983 ? -21.999 16.423 52.061 1.00 77.69 983 ALA A O 1
ATOM 7737 N N . GLU A 1 984 ? -24.016 16.480 51.084 1.00 78.69 984 GLU A N 1
ATOM 7738 C CA . GLU A 1 984 ? -24.026 17.939 50.908 1.00 78.69 984 GLU A CA 1
ATOM 7739 C C . GLU A 1 984 ? -23.933 18.681 52.247 1.00 78.69 984 GLU A C 1
ATOM 7741 O O . GLU A 1 984 ? -23.182 19.651 52.360 1.00 78.69 984 GLU A O 1
ATOM 7746 N N . GLN A 1 985 ? -24.677 18.241 53.266 1.00 76.94 985 GLN A N 1
ATOM 7747 C CA . GLN A 1 985 ? -24.636 18.849 54.595 1.00 76.94 985 GLN A CA 1
ATOM 7748 C C . GLN A 1 985 ? -23.249 18.703 55.235 1.00 76.94 985 GLN A C 1
ATOM 7750 O O . GLN A 1 985 ? -22.712 19.686 55.743 1.00 76.94 985 GLN A O 1
ATOM 7755 N N . HIS A 1 986 ? -22.628 17.523 55.147 1.00 73.81 986 HIS A N 1
ATOM 7756 C CA . HIS A 1 986 ? -21.256 17.315 55.609 1.00 73.81 986 HIS A CA 1
ATOM 7757 C C . HIS A 1 986 ? -20.272 18.246 54.883 1.00 73.81 986 HIS A C 1
ATOM 7759 O O . HIS A 1 986 ? -19.487 18.936 55.532 1.00 73.81 986 HIS A O 1
ATOM 7765 N N . LEU A 1 987 ? -20.344 18.325 53.548 1.00 72.50 987 LEU A N 1
ATOM 7766 C CA . LEU A 1 987 ? -19.454 19.170 52.746 1.00 72.50 987 LEU A CA 1
ATOM 7767 C C . LEU A 1 987 ? -19.586 20.659 53.118 1.00 72.50 987 LEU A C 1
ATOM 7769 O O . LEU A 1 987 ? -18.582 21.362 53.220 1.00 72.50 987 LEU A O 1
ATOM 7773 N N . ARG A 1 988 ? -20.818 21.131 53.367 1.00 74.38 988 ARG A N 1
ATOM 7774 C CA . ARG A 1 988 ? -21.101 22.500 53.835 1.00 74.38 988 ARG A CA 1
ATOM 7775 C C . ARG A 1 988 ? -20.545 22.749 55.238 1.00 74.38 988 ARG A C 1
ATOM 7777 O O . ARG A 1 988 ? -19.915 23.782 55.442 1.00 74.38 988 ARG A O 1
ATOM 7784 N N . ASN A 1 989 ? -20.724 21.816 56.174 1.00 72.38 989 ASN A N 1
ATOM 7785 C CA . ASN A 1 989 ? -20.207 21.941 57.540 1.00 72.38 989 ASN A CA 1
ATOM 7786 C C . ASN A 1 989 ? -18.669 22.009 57.548 1.00 72.38 989 ASN A C 1
ATOM 7788 O O . ASN A 1 989 ? -18.099 22.928 58.137 1.00 72.38 989 ASN A O 1
ATOM 7792 N N . SER A 1 990 ? -17.993 21.111 56.818 1.00 67.12 990 SER A N 1
ATOM 7793 C CA . SER A 1 990 ? -16.531 21.139 56.668 1.00 67.12 990 SER A CA 1
ATOM 7794 C C . SER A 1 990 ? -16.039 22.433 56.007 1.00 67.12 990 SER A C 1
ATOM 7796 O O . SER A 1 990 ? -15.090 23.043 56.496 1.00 67.12 990 SER A O 1
ATOM 7798 N N . ALA A 1 991 ? -16.701 22.902 54.943 1.00 68.88 991 ALA A N 1
ATOM 7799 C CA . ALA A 1 991 ? -16.352 24.159 54.273 1.00 68.88 991 ALA A CA 1
ATOM 7800 C C . ALA A 1 991 ? -16.602 25.408 55.144 1.00 68.88 991 ALA A C 1
ATOM 7802 O O . ALA A 1 991 ? -15.915 26.414 54.982 1.00 68.88 991 ALA A O 1
ATOM 7803 N N . ALA A 1 992 ? -17.546 25.342 56.087 1.00 72.06 992 ALA A N 1
ATOM 7804 C CA . ALA A 1 992 ? -17.803 26.383 57.082 1.00 72.06 992 ALA A CA 1
ATOM 7805 C C . ALA A 1 992 ? -16.845 26.334 58.292 1.00 72.06 992 ALA A C 1
ATOM 7807 O O . ALA A 1 992 ? -16.997 27.131 59.218 1.00 72.06 992 ALA A O 1
ATOM 7808 N N . GLY A 1 993 ? -15.893 25.391 58.330 1.00 58.88 993 GLY A N 1
ATOM 7809 C CA . GLY A 1 993 ? -15.024 25.155 59.490 1.00 58.88 993 GLY A CA 1
ATOM 7810 C C . GLY A 1 993 ? -15.759 24.592 60.714 1.00 58.88 993 GLY A C 1
ATOM 7811 O O . GLY A 1 993 ? -15.201 24.561 61.811 1.00 58.88 993 GLY A O 1
ATOM 7812 N N . GLN A 1 994 ? -17.008 24.150 60.547 1.00 56.97 994 GLN A N 1
ATOM 7813 C CA . GLN A 1 994 ? -17.830 23.590 61.613 1.00 56.97 994 GLN A CA 1
ATOM 7814 C C . GLN A 1 994 ? -17.534 22.098 61.778 1.00 56.97 994 GLN A C 1
ATOM 7816 O O . GLN A 1 994 ? -18.221 21.240 61.220 1.00 56.97 994 GLN A O 1
ATOM 7821 N N . ASN A 1 995 ? -16.542 21.789 62.616 1.00 50.38 995 ASN A N 1
ATOM 7822 C CA . ASN A 1 995 ? -16.585 20.539 63.373 1.00 50.38 995 ASN A CA 1
ATOM 7823 C C . ASN A 1 995 ? -17.883 20.541 64.197 1.00 50.38 995 ASN A C 1
ATOM 7825 O O . ASN A 1 995 ? -18.190 21.545 64.843 1.00 50.38 995 ASN A O 1
ATOM 7829 N N . ASP A 1 996 ? -18.652 19.451 64.151 1.00 50.31 996 ASP A N 1
ATOM 7830 C CA . ASP A 1 996 ? -19.974 19.388 64.781 1.00 50.31 996 ASP A CA 1
ATOM 7831 C C . ASP A 1 996 ? -19.864 19.582 66.302 1.00 50.31 996 ASP A C 1
ATOM 7833 O O . ASP A 1 996 ? -19.401 18.705 67.033 1.00 50.31 996 ASP A O 1
ATOM 7837 N N . MET A 1 997 ? -20.290 20.756 66.774 1.00 49.03 997 MET A N 1
ATOM 7838 C CA . MET A 1 997 ? -20.085 21.219 68.149 1.00 49.03 997 MET A CA 1
ATOM 7839 C C . MET A 1 997 ? -20.902 20.427 69.189 1.00 49.03 997 MET A C 1
ATOM 7841 O O . MET A 1 997 ? -20.745 20.649 70.388 1.00 49.03 997 MET A O 1
ATOM 7845 N N . PHE A 1 998 ? -21.752 19.495 68.743 1.00 57.84 998 PHE A N 1
ATOM 7846 C CA . PHE A 1 998 ? -22.520 18.582 69.594 1.00 57.84 998 PHE A CA 1
ATOM 7847 C C . PHE A 1 998 ? -22.253 17.090 69.289 1.00 57.84 998 PHE A C 1
ATOM 7849 O O . PHE A 1 998 ? -22.911 16.217 69.858 1.00 57.84 998 PHE A O 1
ATOM 7856 N N . GLY A 1 999 ? -21.261 16.780 68.443 1.00 40.00 999 GLY A N 1
ATOM 7857 C CA . GLY A 1 999 ? -20.793 15.419 68.163 1.00 40.00 999 GLY A CA 1
ATOM 7858 C C . GLY A 1 999 ? -19.726 14.946 69.159 1.00 40.00 999 GLY A C 1
ATOM 7859 O O . GLY A 1 999 ? -18.656 15.539 69.271 1.00 40.00 999 GLY A O 1
ATOM 7860 N N . LEU A 1 1000 ? -19.998 13.857 69.887 1.00 37.06 1000 LEU A N 1
ATOM 7861 C CA . LEU A 1 1000 ? -19.092 13.308 70.907 1.00 37.06 1000 LEU A CA 1
ATOM 7862 C C . LEU A 1 1000 ? -17.748 12.837 70.328 1.00 37.06 1000 LEU A C 1
ATOM 7864 O O . LEU A 1 1000 ? -17.698 11.966 69.458 1.00 37.06 1000 LEU A O 1
ATOM 7868 N N . ALA A 1 1001 ? -16.652 13.329 70.909 1.00 38.72 1001 ALA A N 1
ATOM 7869 C CA . ALA A 1 1001 ? -15.312 12.836 70.625 1.00 38.72 1001 ALA A CA 1
ATOM 7870 C C . ALA A 1 1001 ? -15.162 11.368 71.065 1.00 38.72 1001 ALA A C 1
ATOM 7872 O O . ALA A 1 1001 ? -15.119 11.060 72.255 1.00 38.72 1001 ALA A O 1
ATOM 7873 N N . THR A 1 1002 ? -15.030 10.466 70.093 1.00 30.38 1002 THR A N 1
ATOM 7874 C CA . THR A 1 1002 ? -14.545 9.097 70.303 1.00 30.38 1002 THR A CA 1
ATOM 7875 C C . THR A 1 1002 ? -13.403 8.838 69.328 1.00 30.38 1002 THR A C 1
ATOM 7877 O O . THR A 1 1002 ? -13.579 8.912 68.118 1.00 30.38 1002 THR A O 1
ATOM 7880 N N . THR A 1 1003 ? -12.207 8.545 69.844 1.00 34.50 1003 THR A N 1
ATOM 7881 C CA . THR A 1 1003 ? -11.017 8.175 69.046 1.00 34.50 1003 THR A CA 1
ATOM 7882 C C . THR A 1 1003 ? -11.064 6.718 68.575 1.00 34.50 1003 THR A C 1
ATOM 7884 O O . THR A 1 1003 ? -10.035 6.080 68.377 1.00 34.50 1003 THR A O 1
ATOM 7887 N N . ASP A 1 1004 ? -12.271 6.186 68.434 1.00 31.58 1004 ASP A N 1
ATOM 7888 C CA . ASP A 1 1004 ? -12.562 4.817 68.052 1.00 31.58 1004 ASP A CA 1
ATOM 7889 C C . ASP A 1 1004 ? -13.769 4.824 67.117 1.00 31.58 1004 ASP A C 1
ATOM 7891 O O . ASP A 1 1004 ? -14.550 5.775 67.119 1.00 31.58 1004 ASP A O 1
ATOM 7895 N N . LYS A 1 1005 ? -13.895 3.780 66.298 1.00 39.50 1005 LYS A N 1
ATOM 7896 C CA . LYS A 1 1005 ? -14.799 3.697 65.135 1.00 39.50 1005 LYS A CA 1
ATOM 7897 C C . LYS A 1 1005 ? -16.251 4.068 65.479 1.00 39.50 1005 LYS A C 1
ATOM 7899 O O . LYS A 1 1005 ? -17.060 3.186 65.770 1.00 39.50 1005 LYS A O 1
ATOM 7904 N N . THR A 1 1006 ? -16.616 5.345 65.375 1.00 30.28 1006 THR A N 1
ATOM 7905 C CA . THR A 1 1006 ? -18.014 5.766 65.482 1.00 30.28 1006 THR A CA 1
ATOM 7906 C C . THR A 1 1006 ? -18.764 5.099 64.327 1.00 30.28 1006 THR A C 1
ATOM 7908 O O . THR A 1 1006 ? -18.366 5.286 63.172 1.00 30.28 1006 THR A O 1
ATOM 7911 N N . PRO A 1 1007 ? -19.784 4.259 64.584 1.00 35.59 1007 PRO A N 1
ATOM 7912 C CA . PRO A 1 1007 ? -20.482 3.589 63.503 1.00 35.59 1007 PRO A CA 1
ATOM 7913 C C . PRO A 1 1007 ? -21.149 4.648 62.630 1.00 35.59 1007 PRO A C 1
ATOM 7915 O O . PRO A 1 1007 ? -21.852 5.525 63.138 1.00 35.59 1007 PRO A O 1
ATOM 7918 N N . ILE A 1 1008 ? -20.932 4.546 61.316 1.00 43.97 1008 ILE A N 1
ATOM 7919 C CA . ILE A 1 1008 ? -21.710 5.280 60.316 1.00 43.97 1008 ILE A CA 1
ATOM 7920 C C . ILE A 1 1008 ? -23.175 5.056 60.691 1.00 43.97 1008 ILE A C 1
ATOM 7922 O O . ILE A 1 1008 ? -23.579 3.900 60.826 1.00 43.97 1008 ILE A O 1
ATOM 7926 N N . ARG A 1 1009 ? -23.957 6.125 60.918 1.00 43.31 1009 ARG A N 1
ATOM 7927 C CA . ARG A 1 1009 ? -25.409 5.986 61.109 1.00 43.31 1009 ARG A CA 1
ATOM 7928 C C . ARG A 1 1009 ? -25.932 5.281 59.858 1.00 43.31 1009 ARG A C 1
ATOM 7930 O O . ARG A 1 1009 ? -25.912 5.913 58.800 1.00 43.31 1009 ARG A O 1
ATOM 7937 N N . PRO A 1 1010 ? -26.386 4.017 59.929 1.00 47.75 1010 PRO A N 1
ATOM 7938 C CA . PRO A 1 1010 ? -26.883 3.364 58.735 1.00 47.75 1010 PRO A CA 1
ATOM 7939 C C . PRO A 1 1010 ? -28.128 4.131 58.305 1.00 47.75 1010 PRO A C 1
ATOM 7941 O O . PRO A 1 1010 ? -28.963 4.455 59.157 1.00 47.75 1010 PRO A O 1
ATOM 7944 N N . LEU A 1 1011 ? -28.278 4.415 57.008 1.00 52.94 1011 LEU A N 1
ATOM 7945 C CA . LEU A 1 1011 ? -29.547 4.914 56.482 1.00 52.94 1011 LEU A CA 1
ATOM 7946 C C . LEU A 1 1011 ? -30.582 3.789 56.607 1.00 52.94 1011 LEU A C 1
ATOM 7948 O O . LEU A 1 1011 ? -30.810 3.025 55.668 1.00 52.94 1011 LEU A O 1
ATOM 7952 N N . HIS A 1 1012 ? -31.187 3.670 57.790 1.00 50.47 1012 HIS A N 1
ATOM 7953 C CA . HIS A 1 1012 ? -32.190 2.673 58.156 1.00 50.47 1012 HIS A CA 1
ATOM 7954 C C . HIS A 1 1012 ? -33.561 2.981 57.532 1.00 50.47 1012 HIS A C 1
ATOM 7956 O O . HIS A 1 1012 ? -34.609 2.894 58.172 1.00 50.47 1012 HIS A O 1
ATOM 7962 N N . ILE A 1 1013 ? -33.560 3.259 56.229 1.00 56.84 1013 ILE A N 1
ATOM 7963 C CA . ILE A 1 1013 ? -34.719 3.002 55.387 1.00 56.84 1013 ILE A CA 1
ATOM 7964 C C . ILE A 1 1013 ? -35.002 1.500 55.479 1.00 56.84 1013 ILE A C 1
ATOM 7966 O O . ILE A 1 1013 ? -34.117 0.672 55.255 1.00 56.84 1013 ILE A O 1
ATOM 7970 N N . ALA A 1 1014 ? -36.235 1.147 55.841 1.00 59.12 1014 ALA A N 1
ATOM 7971 C CA . ALA A 1 1014 ? -36.655 -0.244 55.946 1.00 59.12 1014 ALA A CA 1
ATOM 7972 C C . ALA A 1 1014 ? -36.396 -0.981 54.621 1.00 59.12 1014 ALA A C 1
ATOM 7974 O O . ALA A 1 1014 ? -36.757 -0.469 53.556 1.00 59.12 1014 ALA A O 1
ATOM 7975 N N . LYS A 1 1015 ? -35.779 -2.173 54.692 1.00 66.50 1015 LYS A N 1
ATOM 7976 C CA . LYS A 1 1015 ? -35.427 -2.977 53.511 1.00 66.50 1015 LYS A CA 1
ATOM 7977 C C . LYS A 1 1015 ? -36.673 -3.182 52.652 1.00 66.50 1015 LYS A C 1
ATOM 7979 O O . LYS A 1 1015 ? -37.600 -3.885 53.054 1.00 66.50 1015 LYS A O 1
ATOM 7984 N N . LYS A 1 1016 ? -36.689 -2.570 51.469 1.00 73.38 1016 LYS A N 1
ATOM 7985 C CA . LYS A 1 1016 ? -37.783 -2.743 50.512 1.00 73.38 1016 LYS A CA 1
ATOM 7986 C C . LYS A 1 1016 ? -37.729 -4.157 49.921 1.00 73.38 1016 LYS A C 1
ATOM 7988 O O . LYS A 1 1016 ? -36.631 -4.726 49.837 1.00 73.38 1016 LYS A O 1
ATOM 7993 N N . PRO A 1 1017 ? -38.869 -4.726 49.481 1.00 71.75 1017 PRO A N 1
ATOM 7994 C CA . PRO A 1 1017 ? -38.826 -5.866 48.571 1.00 71.75 1017 PRO A CA 1
ATOM 7995 C C . PRO A 1 1017 ? -37.920 -5.520 47.383 1.00 71.75 1017 PRO A C 1
ATOM 7997 O O . PRO A 1 1017 ? -37.851 -4.361 46.965 1.00 71.75 1017 PRO A O 1
ATOM 8000 N N . GLU A 1 1018 ? -37.169 -6.503 46.893 1.00 78.19 1018 GLU A N 1
ATOM 8001 C CA . GLU A 1 1018 ? -36.298 -6.287 45.739 1.00 78.19 1018 GLU A CA 1
ATOM 8002 C C . GLU A 1 1018 ? -37.131 -5.988 44.485 1.00 78.19 1018 GLU A C 1
ATOM 8004 O O . GLU A 1 1018 ? -38.309 -6.343 44.412 1.00 78.19 1018 GLU A O 1
ATOM 8009 N N . TRP A 1 1019 ? -36.528 -5.303 43.512 1.00 80.69 1019 TRP A N 1
ATOM 8010 C CA . TRP A 1 1019 ? -37.147 -5.107 42.205 1.00 80.69 1019 TRP A CA 1
ATOM 8011 C C . TRP A 1 1019 ? -37.511 -6.452 41.582 1.00 80.69 1019 TRP A C 1
ATOM 8013 O O . TRP A 1 1019 ? -36.775 -7.433 41.718 1.00 80.69 1019 TRP A O 1
ATOM 8023 N N . THR A 1 1020 ? -38.628 -6.486 40.859 1.00 80.06 1020 THR A N 1
ATOM 8024 C CA . THR A 1 1020 ? -38.975 -7.661 40.060 1.00 80.06 1020 THR A CA 1
ATOM 8025 C C . THR A 1 1020 ? -37.881 -7.937 39.026 1.00 80.06 1020 THR A C 1
ATOM 8027 O O . THR A 1 1020 ? -37.165 -7.027 38.598 1.00 80.06 1020 THR A O 1
ATOM 8030 N N . GLN A 1 1021 ? -37.751 -9.194 38.590 1.00 75.31 1021 GLN A N 1
ATOM 8031 C CA . GLN A 1 1021 ? -36.756 -9.570 37.580 1.00 75.31 1021 GLN A CA 1
ATOM 8032 C C . GLN A 1 1021 ? -36.899 -8.715 36.306 1.00 75.31 1021 GLN A C 1
ATOM 8034 O O . GLN A 1 1021 ? -35.898 -8.283 35.750 1.00 75.31 1021 GLN A O 1
ATOM 8039 N N . GLU A 1 1022 ? -38.129 -8.382 35.901 1.00 73.88 1022 GLU A N 1
ATOM 8040 C CA . GLU A 1 1022 ? -38.414 -7.485 34.774 1.00 73.88 1022 GLU A CA 1
ATOM 8041 C C . GLU A 1 1022 ? -37.861 -6.063 34.992 1.00 73.88 1022 GLU A C 1
ATOM 8043 O O . GLU A 1 1022 ? -37.185 -5.523 34.120 1.00 73.88 1022 GLU A O 1
ATOM 8048 N N . GLU A 1 1023 ? -38.093 -5.457 36.161 1.00 79.44 1023 GLU A N 1
ATOM 8049 C CA . GLU A 1 1023 ? -37.575 -4.123 36.499 1.00 79.44 1023 GLU A CA 1
ATOM 8050 C C . GLU A 1 1023 ? -36.044 -4.098 36.585 1.00 79.44 1023 GLU A C 1
ATOM 8052 O O . GLU A 1 1023 ? -35.414 -3.156 36.100 1.00 79.44 1023 GLU A O 1
ATOM 8057 N N . ARG A 1 1024 ? -35.443 -5.147 37.163 1.00 82.12 1024 ARG A N 1
ATOM 8058 C CA . ARG A 1 1024 ? -33.988 -5.322 37.258 1.00 82.12 1024 ARG A CA 1
ATOM 8059 C C . ARG A 1 1024 ? -33.354 -5.475 35.874 1.00 82.12 1024 ARG A C 1
ATOM 8061 O O . ARG A 1 1024 ? -32.416 -4.748 35.556 1.00 82.12 1024 ARG A O 1
ATOM 8068 N N . LEU A 1 1025 ? -33.896 -6.362 35.038 1.00 81.31 1025 LEU A N 1
ATOM 8069 C CA . LEU A 1 1025 ? -33.432 -6.588 33.668 1.00 81.31 1025 LEU A CA 1
ATOM 8070 C C . LEU A 1 1025 ? -33.637 -5.348 32.782 1.00 81.31 1025 LEU A C 1
ATOM 8072 O O . LEU A 1 1025 ? -32.753 -5.010 31.995 1.00 81.31 1025 LEU A O 1
ATOM 8076 N N . ARG A 1 1026 ? -34.749 -4.616 32.937 1.00 82.62 1026 ARG A N 1
ATOM 8077 C CA . ARG A 1 1026 ? -34.968 -3.327 32.259 1.00 82.62 1026 ARG A CA 1
ATOM 8078 C C . ARG A 1 1026 ? -33.926 -2.287 32.682 1.00 82.62 1026 ARG A C 1
ATOM 8080 O O . ARG A 1 1026 ? -33.346 -1.641 31.815 1.00 82.62 1026 ARG A O 1
ATOM 8087 N N . GLY A 1 1027 ? -33.633 -2.174 33.980 1.00 82.06 1027 GLY A N 1
ATOM 8088 C CA . GLY A 1 1027 ? -32.581 -1.291 34.494 1.00 82.06 1027 GLY A CA 1
ATOM 8089 C C . GLY A 1 1027 ? -31.186 -1.636 33.957 1.00 82.06 1027 GLY A C 1
ATOM 8090 O O . GLY A 1 1027 ? -30.438 -0.733 33.578 1.00 82.06 1027 GLY A O 1
ATOM 8091 N N . GLU A 1 1028 ? -30.856 -2.926 33.852 1.00 84.50 1028 GLU A N 1
ATOM 8092 C CA . GLU A 1 1028 ? -29.612 -3.398 33.228 1.00 84.50 1028 GLU A CA 1
ATOM 8093 C C . GLU A 1 1028 ? -29.566 -3.045 31.732 1.00 84.50 1028 GLU A C 1
ATOM 8095 O O . GLU A 1 1028 ? -28.594 -2.437 31.292 1.00 84.50 1028 GLU A O 1
ATOM 8100 N N . LYS A 1 1029 ? -30.633 -3.282 30.958 1.00 81.19 1029 LYS A N 1
ATOM 8101 C CA . LYS A 1 1029 ? -30.668 -2.913 29.530 1.00 81.19 1029 LYS A CA 1
ATOM 8102 C C . LYS A 1 1029 ? -30.578 -1.403 29.290 1.00 81.19 1029 LYS A C 1
ATOM 8104 O O . LYS A 1 1029 ? -29.862 -0.970 28.390 1.00 81.19 1029 LYS A O 1
ATOM 8109 N N . GLU A 1 1030 ? -31.257 -0.588 30.094 1.00 82.75 1030 GLU A N 1
ATOM 8110 C CA . GLU A 1 1030 ? -31.210 0.878 29.987 1.00 82.75 1030 GLU A CA 1
ATOM 8111 C C . GLU A 1 1030 ? -29.797 1.454 30.201 1.00 82.75 1030 GLU A C 1
ATOM 8113 O O . GLU A 1 1030 ? -29.462 2.480 29.602 1.00 82.75 1030 GLU A O 1
ATOM 8118 N N . THR A 1 1031 ? -28.977 0.803 31.037 1.00 83.50 1031 THR A N 1
ATOM 8119 C CA . THR A 1 1031 ? -27.675 1.320 31.506 1.00 83.50 1031 THR A CA 1
ATOM 8120 C C . THR A 1 1031 ? -26.455 0.601 30.932 1.00 83.50 1031 THR A C 1
ATOM 8122 O O . THR A 1 1031 ? -25.429 1.236 30.714 1.00 83.50 1031 THR A O 1
ATOM 8125 N N . LEU A 1 1032 ? -26.542 -0.696 30.648 1.00 80.56 1032 LEU A N 1
ATOM 8126 C CA . LEU A 1 1032 ? -25.472 -1.493 30.037 1.00 80.56 1032 LEU A CA 1
ATOM 8127 C C . LEU A 1 1032 ? -25.703 -1.730 28.538 1.00 80.56 1032 LEU A C 1
ATOM 8129 O O . LEU A 1 1032 ? -24.764 -2.033 27.810 1.00 80.56 1032 LEU A O 1
ATOM 8133 N N . GLY A 1 1033 ? -26.945 -1.593 28.063 1.00 75.19 1033 GLY A N 1
ATOM 8134 C CA . GLY A 1 1033 ? -27.358 -1.951 26.701 1.00 75.19 1033 GLY A CA 1
ATOM 8135 C C . GLY A 1 1033 ? -27.785 -3.414 26.538 1.00 75.19 1033 GLY A C 1
ATOM 8136 O O . GLY A 1 1033 ? -28.357 -3.756 25.508 1.00 75.19 1033 GLY A O 1
ATOM 8137 N N . LEU A 1 1034 ? -27.567 -4.262 27.550 1.00 76.31 1034 LEU A N 1
ATOM 8138 C CA . LEU A 1 1034 ? -27.892 -5.690 27.531 1.00 76.31 1034 LEU A CA 1
ATOM 8139 C C . LEU A 1 1034 ? -28.515 -6.183 28.840 1.00 76.31 1034 LEU A C 1
ATOM 8141 O O . LEU A 1 1034 ? -28.371 -5.568 29.895 1.00 76.31 1034 LEU A O 1
ATOM 8145 N N . TYR A 1 1035 ? -29.136 -7.356 28.766 1.00 77.56 1035 TYR A N 1
ATOM 8146 C CA . TYR A 1 1035 ? -29.543 -8.132 29.930 1.00 77.56 1035 TYR A CA 1
ATOM 8147 C C . TYR A 1 1035 ? -28.343 -8.933 30.463 1.00 77.56 1035 TYR A C 1
ATOM 8149 O O . TYR A 1 1035 ? -27.857 -9.867 29.809 1.00 77.56 1035 TYR A O 1
ATOM 8157 N N . LEU A 1 1036 ? -27.810 -8.542 31.626 1.00 73.44 1036 LEU A N 1
ATOM 8158 C CA . LEU A 1 1036 ? -26.590 -9.142 32.174 1.00 73.44 1036 LEU A CA 1
ATOM 8159 C C . LEU A 1 1036 ? -26.898 -10.331 33.094 1.00 73.44 1036 LEU A C 1
ATOM 8161 O O . LEU A 1 1036 ? -26.261 -11.375 32.953 1.00 73.44 1036 LEU A O 1
ATOM 8165 N N . SER A 1 1037 ? -27.878 -10.181 33.991 1.00 69.25 1037 SER A N 1
ATOM 8166 C CA . SER A 1 1037 ? -28.211 -11.151 35.051 1.00 69.25 1037 SER A CA 1
ATOM 8167 C C . SER A 1 1037 ? -29.218 -12.253 34.673 1.00 69.25 1037 SER A C 1
ATOM 8169 O O . SER A 1 1037 ? -29.524 -13.102 35.506 1.00 69.25 1037 SER A O 1
ATOM 8171 N N . GLY A 1 1038 ? -29.718 -12.267 33.435 1.00 68.62 1038 GLY A N 1
ATOM 8172 C CA . GLY A 1 1038 ? -30.667 -13.255 32.901 1.00 68.62 1038 GLY A CA 1
ATOM 8173 C C . GLY A 1 1038 ? -31.234 -12.796 31.555 1.00 68.62 1038 GLY A C 1
ATOM 8174 O O . GLY A 1 1038 ? -30.709 -11.850 30.969 1.00 68.62 1038 GLY A O 1
ATOM 8175 N N . HIS A 1 1039 ? -32.315 -13.413 31.083 1.00 72.62 1039 HIS A N 1
ATOM 8176 C CA . HIS A 1 1039 ? -33.063 -13.011 29.889 1.00 72.62 1039 HIS A CA 1
ATOM 8177 C C . HIS A 1 1039 ? -34.576 -12.901 30.193 1.00 72.62 1039 HIS A C 1
ATOM 8179 O O . HIS A 1 1039 ? -35.088 -13.693 30.984 1.00 72.62 1039 HIS A O 1
ATOM 8185 N N . PRO A 1 1040 ? -35.351 -11.976 29.578 1.00 73.75 1040 PRO A N 1
ATOM 8186 C CA . PRO A 1 1040 ? -36.789 -11.839 29.859 1.00 73.75 1040 PRO A CA 1
ATOM 8187 C C . PRO A 1 1040 ? -37.631 -13.102 29.612 1.00 73.75 1040 PRO A C 1
ATOM 8189 O O . PRO A 1 1040 ? -38.719 -13.232 30.170 1.00 73.75 1040 PRO A O 1
ATOM 8192 N N . LEU A 1 1041 ? -37.134 -14.039 28.797 1.00 73.56 1041 LEU A N 1
ATOM 8193 C CA . LEU A 1 1041 ? -37.795 -15.318 28.519 1.00 73.56 1041 LEU A CA 1
ATOM 8194 C C . LEU A 1 1041 ? -37.491 -16.415 29.547 1.00 73.56 1041 LEU A C 1
ATOM 8196 O O . LEU A 1 1041 ? -38.173 -17.436 29.522 1.00 73.56 1041 LEU A O 1
ATOM 8200 N N . ASP A 1 1042 ? -36.554 -16.213 30.481 1.00 68.00 1042 ASP A N 1
ATOM 8201 C CA . ASP A 1 1042 ? -36.246 -17.202 31.525 1.00 68.00 1042 ASP A CA 1
ATOM 8202 C C . ASP A 1 1042 ? -37.489 -17.519 32.370 1.00 68.00 1042 ASP A C 1
ATOM 8204 O O . ASP A 1 1042 ? -37.766 -18.682 32.658 1.00 68.00 1042 ASP A O 1
ATOM 8208 N N . ARG A 1 1043 ? -38.314 -16.501 32.669 1.00 70.19 1043 ARG A N 1
ATOM 8209 C CA . ARG A 1 1043 ? -39.607 -16.667 33.360 1.00 70.19 1043 ARG A CA 1
ATOM 8210 C C . ARG A 1 1043 ? -40.597 -17.547 32.587 1.00 70.19 1043 ARG A C 1
ATOM 8212 O O . ARG A 1 1043 ? -41.464 -18.168 33.189 1.00 70.19 1043 ARG A O 1
ATOM 8219 N N . LEU A 1 1044 ? -40.494 -17.584 31.260 1.00 69.06 1044 LEU A N 1
ATOM 8220 C CA . LEU A 1 1044 ? -41.382 -18.351 30.385 1.00 69.06 1044 LEU A CA 1
ATOM 8221 C C . LEU A 1 1044 ? -40.773 -19.698 29.965 1.00 69.06 1044 LEU A C 1
ATOM 8223 O O . LEU A 1 1044 ? -41.426 -20.444 29.242 1.00 69.06 1044 LEU A O 1
ATOM 8227 N N . ALA A 1 1045 ? -39.557 -20.037 30.407 1.00 64.94 1045 ALA A N 1
ATOM 8228 C CA . ALA A 1 1045 ? -38.815 -21.204 29.928 1.00 64.94 1045 ALA A CA 1
ATOM 8229 C C . ALA A 1 1045 ? -39.570 -22.537 30.102 1.00 64.94 1045 ALA A C 1
ATOM 8231 O O . ALA A 1 1045 ? -39.488 -23.397 29.223 1.00 64.94 1045 ALA A O 1
ATOM 8232 N N . GLU A 1 1046 ? -40.338 -22.699 31.184 1.00 65.31 1046 GLU A N 1
ATOM 8233 C CA . GLU A 1 1046 ? -41.164 -23.894 31.413 1.00 65.31 1046 GLU A CA 1
ATOM 8234 C C . GLU A 1 1046 ? -42.390 -23.949 30.486 1.00 65.31 1046 GLU A C 1
ATOM 8236 O O . GLU A 1 1046 ? -42.658 -24.987 29.880 1.00 65.31 1046 GLU A O 1
ATOM 8241 N N . GLU A 1 1047 ? -43.101 -22.829 30.299 1.00 68.75 1047 GLU A N 1
ATOM 8242 C CA . GLU A 1 1047 ? -44.227 -22.748 29.354 1.00 68.75 1047 GLU A CA 1
ATOM 8243 C C . GLU A 1 1047 ? -43.763 -22.946 27.904 1.00 68.75 1047 GLU A C 1
ATOM 8245 O O . GLU A 1 1047 ? -44.420 -23.646 27.137 1.00 68.75 1047 GLU A O 1
ATOM 8250 N N . LEU A 1 1048 ? -42.606 -22.387 27.537 1.00 71.00 1048 LEU A N 1
ATOM 8251 C CA . LEU A 1 1048 ? -41.968 -22.561 26.230 1.00 71.00 1048 LEU A CA 1
ATOM 8252 C C . LEU A 1 1048 ? -41.592 -24.027 25.971 1.00 71.00 1048 LEU A C 1
ATOM 8254 O O . LEU A 1 1048 ? -41.854 -24.545 24.884 1.00 71.00 1048 LEU A O 1
ATOM 8258 N N . ALA A 1 1049 ? -41.033 -24.716 26.970 1.00 63.94 1049 ALA A N 1
ATOM 8259 C CA . ALA A 1 1049 ? -40.734 -26.143 26.879 1.00 63.94 1049 ALA A CA 1
ATOM 8260 C C . ALA A 1 1049 ? -42.014 -26.992 26.752 1.00 63.94 1049 ALA A C 1
ATOM 8262 O O . ALA A 1 1049 ? -42.069 -27.899 25.920 1.00 63.94 1049 ALA A O 1
ATOM 8263 N N . ALA A 1 1050 ? -43.067 -26.671 27.512 1.00 64.69 1050 ALA A N 1
ATOM 8264 C CA . ALA A 1 1050 ? -44.356 -27.362 27.441 1.00 64.69 1050 ALA A CA 1
ATOM 8265 C C . ALA A 1 1050 ? -45.083 -27.143 26.096 1.00 64.69 1050 ALA A C 1
ATOM 8267 O O . ALA A 1 1050 ? -45.695 -28.072 25.567 1.00 64.69 1050 ALA A O 1
ATOM 8268 N N . LEU A 1 1051 ? -44.953 -25.950 25.504 1.00 67.88 1051 LEU A N 1
ATOM 8269 C CA . LEU A 1 1051 ? -45.397 -25.618 24.143 1.00 67.88 1051 LEU A CA 1
ATOM 8270 C C . LEU A 1 1051 ? -44.573 -26.305 23.034 1.00 67.88 1051 LEU A C 1
ATOM 8272 O O . LEU A 1 1051 ? -44.943 -26.219 21.864 1.00 67.88 1051 LEU A O 1
ATOM 8276 N N . GLY A 1 1052 ? -43.459 -26.967 23.367 1.00 62.56 1052 GLY A N 1
ATOM 8277 C CA . GLY A 1 1052 ? -42.562 -27.590 22.389 1.00 62.56 1052 GLY A CA 1
ATOM 8278 C C . GLY A 1 1052 ? -41.761 -26.586 21.551 1.00 62.56 1052 GLY A C 1
ATOM 8279 O O . GLY A 1 1052 ? -41.348 -26.917 20.439 1.00 62.56 1052 GLY A O 1
ATOM 8280 N N . VAL A 1 1053 ? -41.554 -25.364 22.055 1.00 70.88 1053 VAL A N 1
ATOM 8281 C CA . VAL A 1 1053 ? -40.815 -24.308 21.351 1.00 70.88 1053 VAL A CA 1
ATOM 8282 C C . VAL A 1 1053 ? -39.343 -24.693 21.208 1.00 70.88 1053 VAL A C 1
ATOM 8284 O O . VAL A 1 1053 ? -38.670 -25.039 22.181 1.00 70.88 1053 VAL A O 1
ATOM 8287 N N . ALA A 1 1054 ? -38.817 -24.602 19.987 1.00 68.69 1054 ALA A N 1
ATOM 8288 C CA . ALA A 1 1054 ? -37.414 -24.890 19.721 1.00 68.69 1054 ALA A CA 1
ATOM 8289 C C . ALA A 1 1054 ? -36.519 -23.707 20.133 1.00 68.69 1054 ALA A C 1
ATOM 8291 O O . ALA A 1 1054 ? -36.654 -22.610 19.590 1.00 68.69 1054 ALA A O 1
ATOM 8292 N N . ARG A 1 1055 ? -35.568 -23.945 21.051 1.00 70.31 1055 ARG A N 1
ATOM 8293 C CA . ARG A 1 1055 ? -34.500 -22.978 21.370 1.00 70.31 1055 ARG A CA 1
ATOM 8294 C C . ARG A 1 1055 ? -33.640 -22.683 20.142 1.00 70.31 1055 ARG A C 1
ATOM 8296 O O . ARG A 1 1055 ? -33.244 -23.604 19.424 1.00 70.31 1055 ARG A O 1
ATOM 8303 N N . LEU A 1 1056 ? -33.283 -21.419 19.946 1.00 70.38 1056 LEU A N 1
ATOM 8304 C CA . LEU A 1 1056 ? -32.543 -20.929 18.781 1.00 70.38 1056 LEU A CA 1
ATOM 8305 C C . LEU A 1 1056 ? -31.123 -21.515 18.712 1.00 70.38 1056 LEU A C 1
ATOM 8307 O O . LEU A 1 1056 ? -30.641 -21.848 17.628 1.00 70.38 1056 LEU A O 1
ATOM 8311 N N . SER A 1 1057 ? -30.496 -21.773 19.862 1.00 61.25 1057 SER A N 1
ATOM 8312 C CA . SER A 1 1057 ? -29.232 -22.524 19.966 1.00 61.25 1057 SER A CA 1
ATOM 8313 C C . SER A 1 1057 ? -29.300 -23.941 19.366 1.00 61.25 1057 SER A C 1
ATOM 8315 O O . SER A 1 1057 ? -28.347 -24.383 18.725 1.00 61.25 1057 SER A O 1
ATOM 8317 N N . ASN A 1 1058 ? -30.438 -24.637 19.484 1.00 61.53 1058 ASN A N 1
ATOM 8318 C CA . ASN A 1 1058 ? -30.628 -25.974 18.901 1.00 61.53 1058 ASN A CA 1
ATOM 8319 C C . ASN A 1 1058 ? -30.889 -25.935 17.383 1.00 61.53 1058 ASN A C 1
ATOM 8321 O O . ASN A 1 1058 ? -30.742 -26.957 16.715 1.00 61.53 1058 ASN A O 1
ATOM 8325 N N . LEU A 1 1059 ? -31.275 -24.777 16.835 1.00 64.19 1059 LEU A N 1
ATOM 8326 C CA . LEU A 1 1059 ? -31.535 -24.580 15.403 1.00 64.19 1059 LEU A CA 1
ATOM 8327 C C . LEU A 1 1059 ? -30.319 -24.039 14.627 1.00 64.19 1059 LEU A C 1
ATOM 8329 O O . LEU A 1 1059 ? -30.312 -24.085 13.398 1.00 64.19 1059 LEU A O 1
ATOM 8333 N N . THR A 1 1060 ? -29.304 -23.527 15.329 1.00 52.03 1060 THR A N 1
ATOM 8334 C CA . THR A 1 1060 ? -28.146 -22.817 14.748 1.00 52.03 1060 THR A CA 1
ATOM 8335 C C . THR A 1 1060 ? -26.809 -23.562 14.875 1.00 52.03 1060 THR A C 1
ATOM 8337 O O . THR A 1 1060 ? -25.815 -23.136 14.289 1.00 52.03 1060 THR A O 1
ATOM 8340 N N . GLY A 1 1061 ? -26.756 -24.681 15.608 1.00 45.78 1061 GLY A N 1
ATOM 8341 C CA . GLY A 1 1061 ? -25.528 -25.454 15.833 1.00 45.78 1061 GLY A CA 1
ATOM 8342 C C . GLY A 1 1061 ? -25.043 -26.275 14.625 1.00 45.78 1061 GLY A C 1
ATOM 8343 O O . GLY A 1 1061 ? -25.830 -26.873 13.897 1.00 45.78 1061 GLY A O 1
ATOM 8344 N N . SER A 1 1062 ? -23.719 -26.385 14.463 1.00 38.09 1062 SER A N 1
ATOM 8345 C CA . SER A 1 1062 ? -23.046 -27.034 13.318 1.00 38.09 1062 SER A CA 1
ATOM 8346 C C . SER A 1 1062 ? -23.283 -28.548 13.154 1.00 38.09 1062 SER A C 1
ATOM 8348 O O . SER A 1 1062 ? -22.884 -29.121 12.141 1.00 38.09 1062 SER A O 1
ATOM 8350 N N . ASN A 1 1063 ? -23.918 -29.213 14.124 1.00 34.03 1063 ASN A N 1
ATOM 8351 C CA . ASN A 1 1063 ? -24.215 -30.647 14.072 1.00 34.03 1063 ASN A CA 1
ATOM 8352 C C . ASN A 1 1063 ? -25.559 -30.887 13.367 1.00 34.03 1063 ASN A C 1
ATOM 8354 O O . ASN A 1 1063 ? -26.617 -30.843 13.992 1.00 34.03 1063 ASN A O 1
ATOM 8358 N N . GLY A 1 1064 ? -25.509 -31.160 12.060 1.00 37.59 1064 GLY A N 1
ATOM 8359 C CA . GLY A 1 1064 ? -26.674 -31.302 11.174 1.00 37.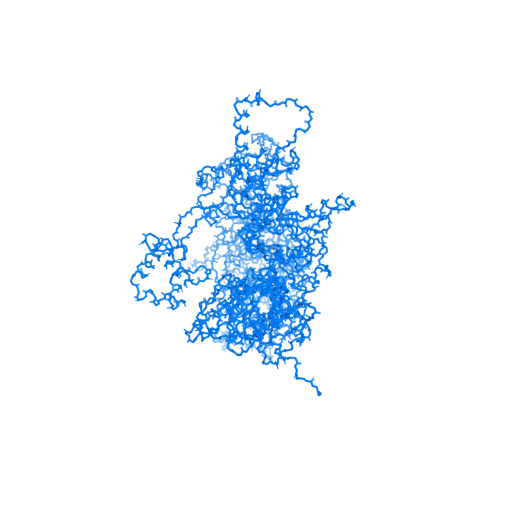59 1064 GLY A CA 1
ATOM 8360 C C . GLY A 1 1064 ? -27.562 -32.534 11.413 1.00 37.59 1064 GLY A C 1
ATOM 8361 O O . GLY A 1 1064 ? -27.676 -33.387 10.536 1.00 37.59 1064 GLY A O 1
ATOM 8362 N N . ALA A 1 1065 ? -28.223 -32.615 12.571 1.00 35.69 1065 ALA A N 1
ATOM 8363 C CA . ALA A 1 1065 ? -29.230 -33.635 12.878 1.00 35.69 1065 ALA A CA 1
ATOM 8364 C C . ALA A 1 1065 ? -30.569 -33.382 12.152 1.00 35.69 1065 ALA A C 1
ATOM 8366 O O . ALA A 1 1065 ? -31.220 -34.318 11.687 1.00 35.69 1065 ALA A O 1
ATOM 8367 N N . LEU A 1 1066 ? -30.962 -32.112 11.994 1.00 43.97 1066 LEU A N 1
ATOM 8368 C CA . LEU A 1 1066 ? -32.115 -31.706 11.186 1.00 43.97 1066 LEU A CA 1
ATOM 8369 C C . LEU A 1 1066 ? -31.711 -31.636 9.705 1.00 43.97 1066 LEU A C 1
ATOM 8371 O O . LEU A 1 1066 ? -31.288 -30.597 9.199 1.00 43.97 1066 LEU A O 1
ATOM 8375 N N . ARG A 1 1067 ? -31.807 -32.776 9.009 1.00 40.59 1067 ARG A N 1
ATOM 8376 C CA . ARG A 1 1067 ? -31.524 -32.873 7.568 1.00 40.59 1067 ARG A CA 1
ATOM 8377 C C . ARG A 1 1067 ? -32.414 -31.933 6.745 1.00 40.59 1067 ARG A C 1
ATOM 8379 O O . ARG A 1 1067 ? -33.627 -31.886 6.937 1.00 40.59 1067 ARG A O 1
ATOM 8386 N N . ARG A 1 1068 ? -31.810 -31.303 5.730 1.00 42.72 1068 ARG A N 1
ATOM 8387 C CA . ARG A 1 1068 ? -32.514 -30.735 4.565 1.00 42.72 1068 ARG A CA 1
ATOM 8388 C C . ARG A 1 1068 ? -33.448 -31.811 3.980 1.00 42.72 1068 ARG A C 1
ATOM 8390 O O . ARG A 1 1068 ? -32.942 -32.861 3.590 1.00 42.72 1068 ARG A O 1
ATOM 8397 N N . GLY A 1 1069 ? -34.762 -31.562 3.907 1.00 36.50 1069 GLY A N 1
ATOM 8398 C CA . GLY A 1 1069 ? -35.696 -32.457 3.198 1.00 36.50 1069 GLY A CA 1
ATOM 8399 C C . GLY A 1 1069 ? -37.064 -32.758 3.830 1.00 36.50 1069 GLY A C 1
ATOM 8400 O O . GLY A 1 1069 ? -37.676 -33.732 3.412 1.00 36.50 1069 GLY A O 1
ATOM 8401 N N . ASN A 1 1070 ? -37.555 -31.990 4.810 1.00 39.34 1070 ASN A N 1
ATOM 8402 C CA . ASN A 1 1070 ? -38.923 -32.143 5.332 1.00 39.34 1070 ASN A CA 1
ATOM 8403 C C . ASN A 1 1070 ? -39.583 -30.776 5.570 1.00 39.34 1070 ASN A C 1
ATOM 8405 O O . ASN A 1 1070 ? -39.072 -29.989 6.367 1.00 39.34 1070 ASN A O 1
ATOM 8409 N N . ASP A 1 1071 ? -40.748 -30.545 4.957 1.00 45.97 1071 ASP A N 1
ATOM 8410 C CA . ASP A 1 1071 ? -41.608 -29.381 5.211 1.00 45.97 1071 ASP A CA 1
ATOM 8411 C C . ASP A 1 1071 ? -42.273 -29.499 6.590 1.00 45.97 1071 ASP A C 1
ATOM 8413 O O . ASP A 1 1071 ? -43.398 -29.974 6.749 1.00 45.97 1071 ASP A O 1
ATOM 8417 N N . ARG A 1 1072 ? -41.533 -29.106 7.630 1.00 62.03 1072 ARG A N 1
ATOM 8418 C CA . ARG A 1 1072 ? -42.008 -29.069 9.015 1.00 62.03 1072 ARG A CA 1
ATOM 8419 C C . ARG A 1 1072 ? -41.998 -27.632 9.512 1.00 62.03 1072 ARG A C 1
ATOM 8421 O O . ARG A 1 1072 ? -40.942 -27.086 9.825 1.00 62.03 1072 ARG A O 1
ATOM 8428 N N . SER A 1 1073 ? -43.191 -27.045 9.588 1.00 67.50 1073 SER A N 1
ATOM 8429 C CA . SER A 1 1073 ? -43.419 -25.764 10.256 1.00 67.50 1073 SER A CA 1
ATOM 8430 C C . SER A 1 1073 ? -43.075 -25.900 11.743 1.00 67.50 1073 SER A C 1
ATOM 8432 O O . SER A 1 1073 ? -43.556 -26.809 12.424 1.00 67.50 1073 SER A O 1
ATOM 8434 N N . LEU A 1 1074 ? -42.187 -25.034 12.225 1.00 78.00 1074 LEU A N 1
ATOM 8435 C CA . LEU A 1 1074 ? -41.640 -25.029 13.578 1.00 78.00 1074 LEU A CA 1
ATOM 8436 C C . LEU A 1 1074 ? -42.113 -23.789 14.331 1.00 78.00 1074 LEU A C 1
ATOM 8438 O O . LEU A 1 1074 ? -42.310 -22.730 13.736 1.00 78.00 1074 LEU A O 1
ATOM 8442 N N . LEU A 1 1075 ? -42.260 -23.928 15.649 1.00 79.44 1075 LEU A N 1
ATOM 8443 C CA . LEU A 1 1075 ? -42.586 -22.836 16.558 1.00 79.44 1075 LEU A CA 1
ATOM 8444 C C . LEU A 1 1075 ? -41.317 -22.400 17.301 1.00 79.44 1075 LEU A C 1
ATOM 8446 O O . LEU A 1 1075 ? -40.704 -23.195 18.017 1.00 79.44 1075 LEU A O 1
ATOM 8450 N N . ILE A 1 1076 ? -40.945 -21.135 17.132 1.00 83.38 1076 ILE A N 1
ATOM 8451 C CA . ILE A 1 1076 ? -39.896 -20.456 17.904 1.00 83.38 1076 ILE A CA 1
ATOM 8452 C C . ILE A 1 1076 ? -40.519 -19.309 18.700 1.00 83.38 1076 ILE A C 1
ATOM 8454 O O . ILE A 1 1076 ? -41.565 -18.784 18.314 1.00 83.38 1076 ILE A O 1
ATOM 8458 N N . ALA A 1 1077 ? -39.862 -18.886 19.775 1.00 82.38 1077 ALA A N 1
ATOM 8459 C CA . ALA A 1 1077 ? -40.212 -17.676 20.508 1.00 82.38 1077 ALA A CA 1
ATOM 8460 C C . ALA A 1 1077 ? -38.961 -16.835 20.750 1.00 82.38 1077 ALA A C 1
ATOM 8462 O O . ALA A 1 1077 ? -37.868 -17.382 20.892 1.00 82.38 1077 ALA A O 1
ATOM 8463 N N . GLY A 1 1078 ? -39.128 -15.518 20.806 1.00 83.69 1078 GLY A N 1
ATOM 8464 C CA . GLY A 1 1078 ? -38.031 -14.603 21.082 1.00 83.69 1078 GLY A CA 1
ATOM 8465 C C . GLY A 1 1078 ? -38.501 -13.195 21.423 1.00 83.69 1078 GLY A C 1
ATOM 8466 O O . GLY A 1 1078 ? -39.644 -12.815 21.154 1.00 83.69 1078 GLY A O 1
ATOM 8467 N N . LEU A 1 1079 ? -37.592 -12.416 21.999 1.00 83.75 1079 LEU A N 1
ATOM 8468 C CA . LEU A 1 1079 ? -37.711 -10.970 22.117 1.00 83.75 1079 LEU A CA 1
ATOM 8469 C C . LEU A 1 1079 ? -37.347 -10.330 20.771 1.00 83.75 1079 LEU A C 1
ATOM 8471 O O . LEU A 1 1079 ? -36.333 -10.691 20.175 1.00 83.75 1079 LEU A O 1
ATOM 8475 N N . VAL A 1 1080 ? -38.143 -9.375 20.293 1.00 82.69 1080 VAL A N 1
ATOM 8476 C CA . VAL A 1 1080 ? -37.845 -8.629 19.063 1.00 82.69 1080 VAL A CA 1
ATOM 8477 C C . VAL A 1 1080 ? -36.719 -7.625 19.318 1.00 82.69 1080 VAL A C 1
ATOM 8479 O O . VAL A 1 1080 ? -36.924 -6.614 19.985 1.00 82.69 1080 VAL A O 1
ATOM 8482 N N . VAL A 1 1081 ? -35.539 -7.885 18.749 1.00 77.56 1081 VAL A N 1
ATOM 8483 C CA . VAL A 1 1081 ? -34.347 -7.024 18.882 1.00 77.56 1081 VAL A CA 1
ATOM 8484 C C . VAL A 1 1081 ? -34.280 -5.946 17.799 1.00 77.56 1081 VAL A C 1
ATOM 8486 O O . VAL A 1 1081 ? -33.798 -4.849 18.063 1.00 77.56 1081 VAL A O 1
ATOM 8489 N N . SER A 1 1082 ? -34.740 -6.231 16.574 1.00 77.75 1082 SER A N 1
ATOM 8490 C CA . SER A 1 1082 ? -34.839 -5.207 15.522 1.00 77.75 1082 SER A CA 1
ATOM 8491 C C . SER A 1 1082 ? -35.868 -5.552 14.449 1.00 77.75 1082 SER A C 1
ATOM 8493 O O . SER A 1 1082 ? -36.062 -6.733 14.141 1.00 77.75 1082 SER A O 1
ATOM 8495 N N . VAL A 1 1083 ? -36.484 -4.532 13.840 1.00 80.62 1083 VAL A N 1
ATOM 8496 C CA . VAL A 1 1083 ? -37.437 -4.684 12.723 1.00 80.62 1083 VAL A CA 1
ATOM 8497 C C . VAL A 1 1083 ? -36.961 -3.915 11.486 1.00 80.62 1083 VAL A C 1
ATOM 8499 O O . VAL A 1 1083 ? -36.831 -2.693 11.491 1.00 80.62 1083 VAL A O 1
ATOM 8502 N N . ARG A 1 1084 ? -36.743 -4.625 10.373 1.00 79.62 1084 ARG A N 1
ATOM 8503 C CA . ARG A 1 1084 ? -36.326 -4.056 9.080 1.00 79.62 1084 ARG A CA 1
ATOM 8504 C C . ARG A 1 1084 ? -37.374 -4.348 8.012 1.00 79.62 1084 ARG A C 1
ATOM 8506 O O . ARG A 1 1084 ? -37.840 -5.475 7.894 1.00 79.62 1084 ARG A O 1
ATOM 8513 N N . THR A 1 1085 ? -37.708 -3.367 7.178 1.00 78.56 1085 THR A N 1
ATOM 8514 C CA . THR A 1 1085 ? -38.662 -3.535 6.063 1.00 78.56 1085 THR A CA 1
ATOM 8515 C C . THR A 1 1085 ? -38.005 -3.276 4.713 1.00 78.56 1085 THR A C 1
ATOM 8517 O O . THR A 1 1085 ? -37.154 -2.395 4.599 1.00 78.56 1085 THR A O 1
ATOM 8520 N N . ARG A 1 1086 ? -38.431 -3.999 3.674 1.00 75.12 1086 ARG A N 1
ATOM 8521 C CA . ARG A 1 1086 ? -37.963 -3.841 2.288 1.00 75.12 1086 ARG A CA 1
ATOM 8522 C C . ARG A 1 1086 ? -39.137 -3.965 1.315 1.00 75.12 1086 ARG A C 1
ATOM 8524 O O . ARG A 1 1086 ? -40.074 -4.714 1.575 1.00 75.12 1086 ARG A O 1
ATOM 8531 N N . ILE A 1 1087 ? -39.087 -3.266 0.184 1.00 74.75 1087 ILE A N 1
ATOM 8532 C CA . ILE A 1 1087 ? -40.027 -3.485 -0.925 1.00 74.75 1087 ILE A CA 1
ATOM 8533 C C . ILE A 1 1087 ? -39.510 -4.664 -1.762 1.00 74.75 1087 ILE A C 1
ATOM 8535 O O . ILE A 1 1087 ? -38.348 -4.681 -2.170 1.00 74.75 1087 ILE A O 1
ATOM 8539 N N . ALA A 1 1088 ? -40.351 -5.673 -1.980 1.00 68.38 1088 ALA A N 1
ATOM 8540 C CA . ALA A 1 1088 ? -40.046 -6.823 -2.824 1.00 68.38 1088 ALA A CA 1
ATOM 8541 C C . ALA A 1 1088 ? -40.287 -6.501 -4.309 1.00 68.38 1088 ALA A C 1
ATOM 8543 O O . ALA A 1 1088 ? -41.137 -5.677 -4.639 1.00 68.38 1088 ALA A O 1
ATOM 8544 N N . ASN A 1 1089 ? -39.625 -7.221 -5.222 1.00 57.03 1089 ASN A N 1
ATOM 8545 C CA . ASN A 1 1089 ? -39.671 -6.977 -6.677 1.00 57.03 1089 ASN A CA 1
ATOM 8546 C C . ASN A 1 1089 ? -41.080 -7.063 -7.320 1.00 57.03 1089 ASN A C 1
ATOM 8548 O O . ASN A 1 1089 ? -41.232 -6.735 -8.491 1.00 57.03 1089 ASN A O 1
ATOM 8552 N N . ARG A 1 1090 ? -42.105 -7.517 -6.581 1.00 60.94 1090 ARG A N 1
ATOM 8553 C CA . ARG A 1 1090 ? -43.525 -7.541 -6.992 1.00 60.94 1090 ARG A CA 1
ATOM 8554 C C . ARG A 1 1090 ? -44.378 -6.422 -6.357 1.00 60.94 1090 ARG A C 1
ATOM 8556 O O . ARG A 1 1090 ? -45.596 -6.468 -6.450 1.00 60.94 1090 ARG A O 1
ATOM 8563 N N . GLY A 1 1091 ? -43.763 -5.440 -5.691 1.00 52.44 1091 GLY A N 1
ATOM 8564 C CA . GLY A 1 1091 ? -44.425 -4.243 -5.145 1.00 52.44 1091 GLY A CA 1
ATOM 8565 C C . GLY A 1 1091 ? -44.937 -4.334 -3.698 1.00 52.44 1091 GLY A C 1
ATOM 8566 O O . GLY A 1 1091 ? -45.364 -3.323 -3.148 1.00 52.44 1091 GLY A O 1
ATOM 8567 N N . GLY A 1 1092 ? -44.879 -5.504 -3.052 1.00 71.50 1092 GLY A N 1
ATOM 8568 C CA . GLY A 1 1092 ? -45.285 -5.681 -1.648 1.00 71.50 1092 GLY A CA 1
ATOM 8569 C C . GLY A 1 1092 ? -44.172 -5.368 -0.637 1.00 71.50 1092 GLY A C 1
ATOM 8570 O O . GLY A 1 1092 ? -42.992 -5.578 -0.924 1.00 71.50 1092 GLY A O 1
ATOM 8571 N N . ARG A 1 1093 ? -44.530 -4.908 0.569 1.00 74.62 1093 ARG A N 1
ATOM 8572 C CA . ARG A 1 1093 ? -43.587 -4.714 1.688 1.00 74.62 1093 ARG A CA 1
ATOM 8573 C C . ARG A 1 1093 ? -43.347 -6.025 2.429 1.00 74.62 1093 ARG A C 1
ATOM 8575 O O . ARG A 1 1093 ? -44.283 -6.584 2.979 1.00 74.62 1093 ARG A O 1
ATOM 8582 N N . MET A 1 1094 ? -42.104 -6.486 2.481 1.00 82.75 1094 MET A N 1
ATOM 8583 C CA . MET A 1 1094 ? -41.675 -7.610 3.320 1.00 82.75 1094 MET A CA 1
ATOM 8584 C C . MET A 1 1094 ? -40.910 -7.106 4.550 1.00 82.75 1094 MET A C 1
ATOM 8586 O O . MET A 1 1094 ? -40.321 -6.020 4.510 1.00 82.75 1094 MET A O 1
ATOM 8590 N N . ALA A 1 1095 ? -40.860 -7.910 5.613 1.00 81.50 1095 ALA A N 1
ATOM 8591 C CA . ALA A 1 1095 ? -40.066 -7.613 6.804 1.00 81.50 1095 ALA A CA 1
ATOM 8592 C C . ALA A 1 1095 ? -39.038 -8.706 7.126 1.00 81.50 1095 ALA A C 1
ATOM 8594 O O . ALA A 1 1095 ? -39.229 -9.885 6.829 1.00 81.50 1095 ALA A O 1
ATOM 8595 N N . PHE A 1 1096 ? -37.951 -8.274 7.755 1.00 83.44 1096 PHE A N 1
ATOM 8596 C CA . PHE A 1 1096 ? -36.917 -9.086 8.379 1.00 83.44 1096 PHE A CA 1
ATOM 8597 C C . PHE A 1 1096 ? -36.848 -8.657 9.845 1.00 83.44 1096 PHE A C 1
ATOM 8599 O O . PHE A 1 1096 ? -36.723 -7.463 10.125 1.00 83.44 1096 PHE A O 1
ATOM 8606 N N . VAL A 1 1097 ? -36.986 -9.600 10.770 1.00 84.56 1097 VAL A N 1
ATOM 8607 C CA . VAL A 1 1097 ? -37.088 -9.312 12.208 1.00 84.56 1097 VAL A CA 1
ATOM 8608 C C . VAL A 1 1097 ? -36.097 -10.188 12.964 1.00 84.56 1097 VAL A C 1
ATOM 8610 O O . VAL A 1 1097 ? -36.027 -11.386 12.707 1.00 84.56 1097 VAL A O 1
ATOM 8613 N N . THR A 1 1098 ? -35.326 -9.614 13.885 1.00 81.31 1098 THR A N 1
ATOM 8614 C CA . THR A 1 1098 ? -34.405 -10.388 14.735 1.00 81.31 1098 THR A CA 1
ATOM 8615 C C . THR A 1 1098 ? -35.118 -10.806 16.013 1.00 81.31 1098 THR A C 1
ATOM 8617 O O . THR A 1 1098 ? -35.607 -9.942 16.740 1.00 81.31 1098 THR A O 1
ATOM 8620 N N . LEU A 1 1099 ? -35.147 -12.109 16.294 1.00 82.31 1099 LEU A N 1
ATOM 8621 C CA . LEU A 1 1099 ? -35.601 -12.681 17.560 1.00 82.31 1099 LEU A CA 1
ATOM 8622 C C . LEU A 1 1099 ? -34.404 -13.162 18.390 1.00 82.31 1099 LEU A C 1
ATOM 8624 O O . LEU A 1 1099 ? -33.507 -13.800 17.841 1.00 82.31 1099 LEU A O 1
ATOM 8628 N N . ASP A 1 1100 ? -34.422 -12.899 19.695 1.00 78.12 1100 ASP A N 1
ATOM 8629 C CA . ASP A 1 1100 ? -33.453 -13.404 20.682 1.00 78.12 1100 ASP A CA 1
ATOM 8630 C C . ASP A 1 1100 ? -34.158 -14.288 21.719 1.00 78.12 1100 ASP A C 1
ATOM 8632 O O . ASP A 1 1100 ? -35.196 -13.891 22.255 1.00 78.12 1100 ASP A O 1
ATOM 8636 N N . ASP A 1 1101 ? -33.621 -15.478 22.007 1.00 74.56 1101 ASP A N 1
ATOM 8637 C CA . ASP A 1 1101 ? -34.139 -16.362 23.063 1.00 74.56 1101 ASP A CA 1
ATOM 8638 C C . ASP A 1 1101 ? -33.277 -16.397 24.341 1.00 74.56 1101 ASP A C 1
ATOM 8640 O O . ASP A 1 1101 ? -33.638 -17.068 25.308 1.00 74.56 1101 ASP A O 1
ATOM 8644 N N . GLY A 1 1102 ? -32.165 -15.656 24.380 1.00 67.19 1102 GLY A N 1
ATOM 8645 C CA . GLY A 1 1102 ? -31.161 -15.678 25.449 1.00 67.19 1102 GLY A CA 1
ATOM 8646 C C . GLY A 1 1102 ? -30.127 -16.805 25.310 1.00 67.19 1102 GLY A C 1
ATOM 8647 O O . GLY A 1 1102 ? -29.104 -16.791 25.995 1.00 67.19 1102 GLY A O 1
ATOM 8648 N N . SER A 1 1103 ? -30.356 -17.764 24.406 1.00 64.25 1103 SER A N 1
ATOM 8649 C CA . SER A 1 1103 ? -29.392 -18.793 23.990 1.00 64.25 1103 SER A CA 1
ATOM 8650 C C . SER A 1 1103 ? -28.807 -18.540 22.592 1.00 64.25 1103 SER A C 1
ATOM 8652 O O . SER A 1 1103 ? -27.764 -19.102 22.256 1.00 64.25 1103 SER A O 1
ATOM 8654 N N . GLY A 1 1104 ? -29.448 -17.682 21.795 1.00 63.06 1104 GLY A N 1
ATOM 8655 C CA . GLY A 1 1104 ? -28.939 -17.141 20.538 1.00 63.06 1104 GLY A CA 1
ATOM 8656 C C . GLY A 1 1104 ? -29.959 -16.241 19.835 1.00 63.06 1104 GLY A C 1
ATOM 8657 O O . GLY A 1 1104 ? -31.123 -16.181 20.222 1.00 63.06 1104 GLY A O 1
ATOM 8658 N N . GLN A 1 1105 ? -29.521 -15.578 18.763 1.00 76.12 1105 GLN A N 1
ATOM 8659 C CA . GLN A 1 1105 ? -30.360 -14.725 17.913 1.00 76.12 1105 GLN A CA 1
ATOM 8660 C C . GLN A 1 1105 ? -30.606 -15.371 16.543 1.00 76.12 1105 GLN A C 1
ATOM 8662 O O . GLN A 1 1105 ? -29.711 -16.000 15.974 1.00 76.12 1105 GLN A O 1
ATOM 8667 N N . MET A 1 1106 ? -31.805 -15.188 15.981 1.00 76.19 1106 MET A N 1
ATOM 8668 C CA . MET A 1 1106 ? -32.164 -15.656 14.637 1.00 76.19 1106 MET A CA 1
ATOM 8669 C C . MET A 1 1106 ? -33.043 -14.634 13.904 1.00 76.19 1106 MET A C 1
ATOM 8671 O O . MET A 1 1106 ? -33.920 -14.008 14.495 1.00 76.19 1106 MET A O 1
ATOM 8675 N N . GLU A 1 1107 ? -32.821 -14.464 12.598 1.00 81.25 1107 GLU A N 1
ATOM 8676 C CA . GLU A 1 1107 ? -33.606 -13.546 11.766 1.00 81.25 1107 GLU A CA 1
ATOM 8677 C C . GLU A 1 1107 ? -34.764 -14.290 11.077 1.00 81.25 1107 GLU A C 1
ATOM 8679 O O . GLU A 1 1107 ? -34.567 -15.316 10.421 1.00 81.25 1107 GLU A O 1
ATOM 8684 N N . ILE A 1 1108 ? -35.981 -13.766 11.208 1.00 86.31 1108 ILE A N 1
ATOM 8685 C CA . ILE A 1 1108 ? -37.198 -14.305 10.591 1.00 86.31 1108 ILE A CA 1
ATOM 8686 C C . ILE A 1 1108 ? -37.620 -13.435 9.401 1.00 86.31 1108 ILE A C 1
ATOM 8688 O O . ILE A 1 1108 ? -37.535 -12.206 9.453 1.00 86.31 1108 ILE A O 1
ATOM 8692 N N . ARG A 1 1109 ? -38.086 -14.066 8.320 1.00 85.50 1109 ARG A N 1
ATOM 8693 C CA . ARG A 1 1109 ? -38.571 -13.412 7.097 1.00 85.50 1109 ARG A CA 1
ATOM 8694 C C . ARG A 1 1109 ? -40.093 -13.470 7.043 1.00 85.50 1109 ARG A C 1
ATOM 8696 O O . ARG A 1 1109 ? -40.673 -14.552 7.045 1.00 85.50 1109 ARG A O 1
ATOM 8703 N N . ILE A 1 1110 ? -40.725 -12.311 6.899 1.00 85.38 1110 ILE A N 1
ATOM 8704 C CA . ILE A 1 1110 ? -42.179 -12.156 6.812 1.00 85.38 1110 ILE A CA 1
ATOM 8705 C C . ILE A 1 1110 ? -42.527 -11.639 5.411 1.00 85.38 1110 ILE A C 1
ATOM 8707 O O . ILE A 1 1110 ? -42.120 -10.539 5.024 1.00 85.38 1110 ILE A O 1
ATOM 8711 N N . PHE A 1 1111 ? -43.251 -12.448 4.634 1.00 84.25 1111 PHE A N 1
ATOM 8712 C CA . PHE A 1 1111 ? -43.698 -12.101 3.278 1.00 84.25 1111 PHE A CA 1
ATOM 8713 C C . PHE A 1 1111 ? -44.838 -11.064 3.293 1.00 84.25 1111 PHE A C 1
ATOM 8715 O O . PHE A 1 1111 ? -45.504 -10.928 4.319 1.00 84.25 1111 PHE A O 1
ATOM 8722 N N . PRO A 1 1112 ? -45.092 -10.329 2.188 1.00 82.50 1112 PRO A N 1
ATOM 8723 C CA . PRO A 1 1112 ? -46.016 -9.192 2.201 1.00 82.50 1112 PRO A CA 1
ATOM 8724 C C . PRO A 1 1112 ? -47.449 -9.499 2.641 1.00 82.50 1112 PRO A C 1
ATOM 8726 O O . PRO A 1 1112 ? -48.035 -8.686 3.356 1.00 82.50 1112 PRO A O 1
ATOM 8729 N N . GLU A 1 1113 ? -47.990 -10.668 2.280 1.00 81.31 1113 GLU A N 1
ATOM 8730 C CA . GLU A 1 1113 ? -49.322 -11.100 2.731 1.00 81.31 1113 GLU A CA 1
ATOM 8731 C C . GLU A 1 1113 ? -49.405 -11.202 4.267 1.00 81.31 1113 GLU A C 1
ATOM 8733 O O . GLU A 1 1113 ? -50.339 -10.693 4.883 1.00 81.31 1113 GLU A O 1
ATOM 8738 N N . VAL A 1 1114 ? -48.388 -11.805 4.892 1.00 80.38 1114 VAL A N 1
ATOM 8739 C CA . VAL A 1 1114 ? -48.288 -11.985 6.351 1.00 80.38 1114 VAL A CA 1
ATOM 8740 C C . VAL A 1 1114 ? -47.903 -10.668 7.041 1.00 80.38 1114 VAL A C 1
ATOM 8742 O O . VAL A 1 1114 ? -48.360 -10.386 8.148 1.00 80.38 1114 VAL A O 1
ATOM 8745 N N . TYR A 1 1115 ? -47.094 -9.825 6.390 1.00 81.88 1115 TYR A N 1
ATOM 8746 C CA . TYR A 1 1115 ? -46.636 -8.557 6.957 1.00 81.88 1115 TYR A CA 1
ATOM 8747 C C . TYR A 1 1115 ? -47.792 -7.586 7.197 1.00 81.88 1115 TYR A C 1
ATOM 8749 O O . TYR A 1 1115 ? -47.946 -7.123 8.323 1.00 81.88 1115 TYR A O 1
ATOM 8757 N N . GLU A 1 1116 ? -48.631 -7.300 6.195 1.00 79.88 1116 GLU A N 1
ATOM 8758 C CA . GLU A 1 1116 ? -49.747 -6.359 6.392 1.00 79.88 1116 GLU A CA 1
ATOM 8759 C C . GLU A 1 1116 ? -50.829 -6.929 7.339 1.00 79.88 1116 GLU A C 1
ATOM 8761 O O . GLU A 1 1116 ? -51.518 -6.151 7.995 1.00 79.88 1116 GLU A O 1
ATOM 8766 N N . GLN A 1 1117 ? -50.932 -8.259 7.504 1.00 80.25 1117 GLN A N 1
ATOM 8767 C CA . GLN A 1 1117 ? -51.822 -8.880 8.498 1.00 80.25 1117 GLN A CA 1
ATOM 8768 C C . GLN A 1 1117 ? -51.337 -8.693 9.949 1.00 80.25 1117 GLN A C 1
ATOM 8770 O O . GLN A 1 1117 ? -52.150 -8.408 10.827 1.00 80.25 1117 GLN A O 1
ATOM 8775 N N . TYR A 1 1118 ? -50.037 -8.864 10.219 1.00 80.38 1118 TYR A N 1
ATOM 8776 C CA . TYR A 1 1118 ? -49.488 -8.894 11.588 1.00 80.38 1118 TYR A CA 1
ATOM 8777 C C . TYR A 1 1118 ? -48.631 -7.673 11.959 1.00 80.38 1118 TYR A C 1
ATOM 8779 O O . TYR A 1 1118 ? -48.012 -7.648 13.023 1.00 80.38 1118 TYR A O 1
ATOM 8787 N N . ARG A 1 1119 ? -48.613 -6.631 11.119 1.00 77.12 1119 ARG A N 1
ATOM 8788 C CA . ARG A 1 1119 ? -47.794 -5.415 11.272 1.00 77.12 1119 ARG A CA 1
ATOM 8789 C C . ARG A 1 1119 ? -47.852 -4.763 12.658 1.00 77.12 1119 ARG A C 1
ATOM 8791 O O . ARG A 1 1119 ? -46.849 -4.213 13.097 1.00 77.12 1119 ARG A O 1
ATOM 8798 N N . SER A 1 1120 ? -48.995 -4.817 13.342 1.00 78.62 1120 SER A N 1
ATOM 8799 C CA . SER A 1 1120 ? -49.181 -4.245 14.685 1.00 78.62 1120 SER A CA 1
ATOM 8800 C C . SER A 1 1120 ? -48.485 -5.019 15.811 1.00 78.62 1120 SER A C 1
ATOM 8802 O O . SER A 1 1120 ? -48.357 -4.479 16.903 1.00 78.62 1120 SER A O 1
ATOM 8804 N N . LEU A 1 1121 ? -48.057 -6.263 15.570 1.00 77.81 1121 LEU A N 1
ATOM 8805 C CA . LEU A 1 1121 ? -47.324 -7.086 16.541 1.00 77.81 1121 LEU A CA 1
ATOM 8806 C C . LEU A 1 1121 ? -45.800 -6.933 16.406 1.00 77.81 1121 LEU A C 1
ATOM 8808 O O . LEU A 1 1121 ? -45.062 -7.268 17.326 1.00 77.81 1121 LEU A O 1
ATOM 8812 N N . LEU A 1 1122 ? -45.319 -6.426 15.266 1.00 79.00 1122 LEU A N 1
ATOM 8813 C CA . LEU A 1 1122 ? -43.895 -6.316 14.936 1.00 79.00 1122 LEU A CA 1
ATOM 8814 C C . LEU A 1 1122 ? -43.285 -5.044 15.544 1.00 79.00 1122 LEU A C 1
ATOM 8816 O O . LEU A 1 1122 ? -42.902 -4.116 14.831 1.00 79.00 1122 LEU A O 1
ATOM 8820 N N . ILE A 1 1123 ? -43.241 -5.008 16.875 1.00 80.50 1123 ILE A N 1
ATOM 8821 C CA . ILE A 1 1123 ? -42.698 -3.915 17.687 1.00 80.50 1123 ILE A CA 1
ATOM 8822 C C . ILE A 1 1123 ? -41.422 -4.414 18.377 1.00 80.50 1123 ILE A C 1
ATOM 8824 O O . ILE A 1 1123 ? -41.377 -5.547 18.851 1.00 80.50 1123 ILE A O 1
ATOM 8828 N N . GLU A 1 1124 ? -40.388 -3.578 18.432 1.00 76.81 1124 GLU A N 1
ATOM 8829 C CA . GLU A 1 1124 ? -39.165 -3.862 19.194 1.00 76.81 1124 GLU A CA 1
ATOM 8830 C C . GLU A 1 1124 ? -39.479 -3.989 20.698 1.00 76.81 1124 GLU A C 1
ATOM 8832 O O . GLU A 1 1124 ? -40.419 -3.376 21.203 1.00 76.81 1124 GLU A O 1
ATOM 8837 N N . ASP A 1 1125 ? -38.734 -4.846 21.396 1.00 72.44 1125 ASP A N 1
ATOM 8838 C CA . ASP A 1 1125 ? -38.960 -5.271 22.787 1.00 72.44 1125 ASP A CA 1
ATOM 8839 C C . ASP A 1 1125 ? -40.267 -6.053 23.059 1.00 72.44 1125 ASP A C 1
ATOM 8841 O O . ASP A 1 1125 ? -40.538 -6.425 24.203 1.00 72.44 1125 ASP A O 1
ATOM 8845 N N . ALA A 1 1126 ? -41.053 -6.400 22.033 1.00 79.88 1126 ALA A N 1
ATOM 8846 C CA . ALA A 1 1126 ? -42.154 -7.356 22.174 1.00 79.88 1126 ALA A CA 1
ATOM 8847 C C . ALA A 1 1126 ? -41.644 -8.808 22.258 1.00 79.88 1126 ALA A C 1
ATOM 8849 O O . ALA A 1 1126 ? -40.687 -9.184 21.580 1.00 79.88 1126 ALA A O 1
ATOM 8850 N N . ILE A 1 1127 ? -42.323 -9.654 23.041 1.00 82.31 1127 ILE A N 1
ATOM 8851 C CA . ILE A 1 1127 ? -42.154 -11.115 22.990 1.00 82.31 1127 ILE A CA 1
ATOM 8852 C C . ILE A 1 1127 ? -43.131 -11.674 21.955 1.00 82.31 1127 ILE A C 1
ATOM 8854 O O . ILE A 1 1127 ? -44.347 -11.537 22.110 1.00 82.31 1127 ILE A O 1
ATOM 8858 N N . LEU A 1 1128 ? -42.599 -12.329 20.923 1.00 84.75 1128 LEU A N 1
ATOM 8859 C CA . LEU A 1 1128 ? -43.376 -12.960 19.857 1.00 84.75 1128 LEU A CA 1
ATOM 8860 C C . LEU A 1 1128 ? -43.057 -14.448 19.752 1.00 84.75 1128 LEU A C 1
ATOM 8862 O O . LEU A 1 1128 ? -41.922 -14.871 19.980 1.00 84.75 1128 LEU A O 1
ATOM 8866 N N . LEU A 1 1129 ? -44.048 -15.225 19.314 1.00 84.38 1129 LEU A N 1
ATOM 8867 C CA . LEU A 1 1129 ? -43.812 -16.533 18.721 1.00 84.38 1129 LEU A CA 1
ATOM 8868 C C . LEU A 1 1129 ? -43.955 -16.421 17.204 1.00 84.38 1129 LEU A C 1
ATOM 8870 O O . LEU A 1 1129 ? -44.912 -15.830 16.696 1.00 84.38 1129 LEU A O 1
ATOM 8874 N N . ALA A 1 1130 ? -43.021 -17.027 16.482 1.00 84.69 1130 ALA A N 1
ATOM 8875 C CA . ALA A 1 1130 ? -43.094 -17.173 15.038 1.00 84.69 1130 ALA A CA 1
ATOM 8876 C C . ALA A 1 1130 ? -43.277 -18.653 14.696 1.00 84.69 1130 ALA A C 1
ATOM 8878 O O . ALA A 1 1130 ? -42.542 -19.514 15.182 1.00 84.69 1130 ALA A O 1
ATOM 8879 N N . GLN A 1 1131 ? -44.269 -18.934 13.858 1.00 83.75 1131 GLN A N 1
ATOM 8880 C CA . GLN A 1 1131 ? -44.529 -20.247 13.288 1.00 83.75 1131 GLN A CA 1
ATOM 8881 C C . GLN A 1 1131 ? -44.197 -20.206 11.794 1.00 83.75 1131 GLN A C 1
ATOM 8883 O O . GLN A 1 1131 ? -44.622 -19.286 11.086 1.00 83.75 1131 GLN A O 1
ATOM 8888 N N . GLY A 1 1132 ? -43.432 -21.181 11.309 1.00 82.06 1132 GLY A N 1
ATOM 8889 C CA . GLY A 1 1132 ? -43.076 -21.257 9.895 1.00 82.06 1132 GLY A CA 1
ATOM 8890 C C . GLY A 1 1132 ? -42.018 -22.301 9.559 1.00 82.06 1132 GLY A C 1
ATOM 8891 O O . GLY A 1 1132 ? -41.439 -22.936 10.440 1.00 82.06 1132 GLY A O 1
ATOM 8892 N N . ALA A 1 1133 ? -41.747 -22.477 8.269 1.00 79.44 1133 ALA A N 1
ATOM 8893 C CA . ALA A 1 1133 ? -40.716 -23.391 7.791 1.00 79.44 1133 ALA A CA 1
ATOM 8894 C C . ALA A 1 1133 ? -39.302 -22.812 7.991 1.00 79.44 1133 ALA A C 1
ATOM 8896 O O . ALA A 1 1133 ? -39.038 -21.641 7.692 1.00 79.44 1133 ALA A O 1
ATOM 8897 N N . LEU A 1 1134 ? -38.357 -23.647 8.438 1.00 77.56 1134 LEU A N 1
ATOM 8898 C CA . LEU A 1 1134 ? -36.934 -23.301 8.404 1.00 77.56 1134 LEU A CA 1
ATOM 8899 C C . LEU A 1 1134 ? -36.426 -23.320 6.961 1.00 77.56 1134 LEU A C 1
ATOM 8901 O O . LEU A 1 1134 ? -36.410 -24.360 6.306 1.00 77.56 1134 LEU A O 1
ATOM 8905 N N . SER A 1 1135 ? -35.957 -22.167 6.496 1.00 68.38 1135 SER A N 1
ATOM 8906 C CA . SER A 1 1135 ? -35.271 -22.015 5.218 1.00 68.38 1135 SER A CA 1
ATOM 8907 C C . SER A 1 1135 ? -33.781 -21.778 5.442 1.00 68.38 1135 SER A C 1
ATOM 8909 O O . SER A 1 1135 ? -33.383 -20.980 6.293 1.00 68.38 1135 SER A O 1
ATOM 8911 N N . TRP A 1 1136 ? -32.943 -22.457 4.660 1.00 65.56 1136 TRP A N 1
ATOM 8912 C CA . TRP A 1 1136 ? -31.547 -22.057 4.533 1.00 65.56 1136 TRP A CA 1
ATOM 8913 C C . TRP A 1 1136 ? -31.478 -20.853 3.598 1.00 65.56 1136 TRP A C 1
ATOM 8915 O O . TRP A 1 1136 ? -31.929 -20.932 2.456 1.00 65.56 1136 TRP A O 1
ATOM 8925 N N . ASP A 1 1137 ? -30.926 -19.741 4.071 1.00 58.00 1137 ASP A N 1
ATOM 8926 C CA . ASP A 1 1137 ? -30.725 -18.569 3.233 1.00 58.00 1137 ASP A CA 1
ATOM 8927 C C . ASP A 1 1137 ? -29.343 -18.603 2.585 1.00 58.00 1137 ASP A C 1
ATOM 8929 O O . ASP A 1 1137 ? -28.337 -18.372 3.247 1.00 58.00 1137 ASP A O 1
ATOM 8933 N N . GLU A 1 1138 ? -29.282 -18.867 1.282 1.00 44.66 1138 GLU A N 1
ATOM 8934 C CA . GLU A 1 1138 ? -28.011 -19.005 0.557 1.00 44.66 1138 GLU A CA 1
ATOM 8935 C C . GLU A 1 1138 ? -27.189 -17.706 0.498 1.00 44.66 1138 GLU A C 1
ATOM 8937 O O . GLU A 1 1138 ? -25.976 -17.764 0.316 1.00 44.66 1138 GLU A O 1
ATOM 8942 N N . PHE A 1 1139 ? -27.819 -16.541 0.693 1.00 39.91 1139 PHE A N 1
ATOM 8943 C CA . PHE A 1 1139 ? -27.151 -15.239 0.620 1.00 39.91 1139 PHE A CA 1
ATOM 8944 C C . PHE A 1 1139 ? -26.497 -14.822 1.947 1.00 39.91 1139 PHE A C 1
ATOM 8946 O O . PHE A 1 1139 ? -25.350 -14.383 1.954 1.00 39.91 1139 PHE A O 1
ATOM 8953 N N . ASN A 1 1140 ? -27.196 -14.978 3.078 1.00 46.09 1140 ASN A N 1
ATOM 8954 C CA . ASN A 1 1140 ? -26.641 -14.714 4.413 1.00 46.09 1140 ASN A CA 1
ATOM 8955 C C . ASN A 1 1140 ? -25.987 -15.951 5.064 1.00 46.09 1140 ASN A C 1
ATOM 8957 O O . ASN A 1 1140 ? -25.391 -15.814 6.130 1.00 46.09 1140 ASN A O 1
ATOM 8961 N N . GLN A 1 1141 ? -26.136 -17.139 4.464 1.00 45.75 1141 GLN A N 1
ATOM 8962 C CA . GLN A 1 1141 ? -25.683 -18.451 4.961 1.00 45.75 1141 GLN A CA 1
ATOM 8963 C C . GLN A 1 1141 ? -26.065 -18.706 6.428 1.00 45.75 1141 GLN A C 1
ATOM 8965 O O . GLN A 1 1141 ? -25.294 -19.216 7.240 1.00 45.75 1141 GLN A O 1
ATOM 8970 N N . ALA A 1 1142 ? -27.306 -18.334 6.744 1.00 57.44 1142 ALA A N 1
ATOM 8971 C CA . ALA A 1 1142 ? -27.927 -18.469 8.049 1.00 57.44 1142 ALA A CA 1
ATOM 8972 C C . ALA A 1 1142 ? -29.279 -19.180 7.919 1.00 57.44 1142 ALA A C 1
ATOM 8974 O O . ALA A 1 1142 ? -29.959 -19.091 6.892 1.00 57.44 1142 ALA A O 1
ATOM 8975 N N . MET A 1 1143 ? -29.693 -19.850 8.992 1.00 66.81 1143 MET A N 1
ATOM 8976 C CA . MET A 1 1143 ? -31.056 -20.359 9.123 1.00 66.81 1143 MET A CA 1
ATOM 8977 C C . MET A 1 1143 ? -32.012 -19.174 9.302 1.00 66.81 1143 MET A C 1
ATOM 8979 O O . MET A 1 1143 ? -31.888 -18.415 10.262 1.00 66.81 1143 MET A O 1
ATOM 8983 N N . ARG A 1 1144 ? -32.953 -19.007 8.367 1.00 77.44 1144 ARG A N 1
ATOM 8984 C CA . ARG A 1 1144 ? -34.042 -18.022 8.430 1.00 77.44 1144 ARG A CA 1
ATOM 8985 C C . ARG A 1 1144 ? -35.373 -18.753 8.545 1.00 77.44 1144 ARG A C 1
ATOM 8987 O O . ARG A 1 1144 ? -35.671 -19.614 7.714 1.00 77.44 1144 ARG A O 1
ATOM 8994 N N . LEU A 1 1145 ? -36.220 -18.376 9.500 1.00 81.62 1145 LEU A N 1
ATOM 8995 C CA . LEU A 1 1145 ? -37.609 -18.847 9.493 1.00 81.62 1145 LEU A CA 1
ATOM 8996 C C . LEU A 1 1145 ? -38.397 -18.067 8.432 1.00 81.62 1145 LEU A C 1
ATOM 8998 O O . LEU A 1 1145 ? -38.485 -16.843 8.520 1.00 81.62 1145 LEU A O 1
ATOM 9002 N N . ASN A 1 1146 ? -38.978 -18.752 7.448 1.00 84.12 1146 ASN A N 1
ATOM 9003 C CA . ASN A 1 1146 ? -40.002 -18.162 6.587 1.00 84.12 1146 ASN A CA 1
ATOM 9004 C C . ASN A 1 1146 ? -41.327 -18.222 7.358 1.00 84.12 1146 ASN A C 1
ATOM 9006 O O . ASN A 1 1146 ? -41.875 -19.302 7.563 1.00 84.12 1146 ASN A O 1
ATOM 9010 N N . VAL A 1 1147 ? -41.805 -17.073 7.832 1.00 84.56 1147 VAL A N 1
ATOM 9011 C CA . VAL A 1 1147 ? -42.932 -16.988 8.766 1.00 84.56 1147 VAL A CA 1
ATOM 9012 C C . VAL A 1 1147 ? -44.257 -17.176 8.036 1.00 84.56 1147 VAL A C 1
ATOM 9014 O O . VAL A 1 1147 ? -44.624 -16.374 7.179 1.00 84.56 1147 VAL A O 1
ATOM 9017 N N . GLU A 1 1148 ? -44.991 -18.208 8.438 1.00 83.75 1148 GLU A N 1
ATOM 9018 C CA . GLU A 1 1148 ? -46.374 -18.471 8.034 1.00 83.75 1148 GLU A CA 1
ATOM 9019 C C . GLU A 1 1148 ? -47.348 -17.704 8.937 1.00 83.75 1148 GLU A C 1
ATOM 9021 O O . GLU A 1 1148 ? -48.370 -17.194 8.477 1.00 83.75 1148 GLU A O 1
ATOM 9026 N N . ARG A 1 1149 ? -47.033 -17.614 10.239 1.00 82.00 1149 ARG A N 1
ATOM 9027 C CA . ARG A 1 1149 ? -47.901 -17.003 11.251 1.00 82.00 1149 ARG A CA 1
ATOM 9028 C C . ARG A 1 1149 ? -47.100 -16.384 12.396 1.00 82.00 1149 ARG A C 1
ATOM 9030 O O . ARG A 1 1149 ? -46.177 -17.001 12.922 1.00 82.00 1149 ARG A O 1
ATOM 9037 N N . VAL A 1 1150 ? -47.489 -15.177 12.805 1.00 83.06 1150 VAL A N 1
ATOM 9038 C CA . VAL A 1 1150 ? -46.989 -14.505 14.017 1.00 83.06 1150 VAL A CA 1
ATOM 9039 C C . VAL A 1 1150 ? -48.050 -14.618 15.108 1.00 83.06 1150 VAL A C 1
ATOM 9041 O O . VAL A 1 1150 ? -49.241 -14.482 14.828 1.00 83.06 1150 VAL A O 1
ATOM 9044 N N . LEU A 1 1151 ? -47.623 -14.854 16.346 1.00 81.06 1151 LEU A N 1
ATOM 9045 C CA . LEU A 1 1151 ? -48.475 -14.861 17.531 1.00 81.06 1151 LEU A CA 1
ATOM 9046 C C . LEU A 1 1151 ? -47.862 -13.963 18.608 1.00 81.06 1151 LEU A C 1
ATOM 9048 O O . LEU A 1 1151 ? -46.661 -14.038 18.873 1.00 81.06 1151 LEU A O 1
ATOM 9052 N N . ASP A 1 1152 ? -48.696 -13.164 19.271 1.00 80.06 1152 ASP A N 1
ATOM 9053 C CA . ASP A 1 1152 ? -48.351 -12.631 20.589 1.00 80.06 1152 ASP A CA 1
ATOM 9054 C C . ASP A 1 1152 ? -48.504 -13.720 21.670 1.00 80.06 1152 ASP A C 1
ATOM 9056 O O . ASP A 1 1152 ? -49.128 -14.770 21.461 1.00 80.06 1152 ASP A O 1
ATOM 9060 N N . TRP A 1 1153 ? -47.909 -13.481 22.840 1.00 74.12 1153 TRP A N 1
ATOM 9061 C CA . TRP A 1 1153 ? -47.877 -14.462 23.928 1.00 74.12 1153 TRP A CA 1
ATOM 9062 C C . TRP A 1 1153 ? -49.279 -14.822 24.462 1.00 74.12 1153 TRP A C 1
ATOM 9064 O O . TRP A 1 1153 ? -49.573 -15.994 24.707 1.00 74.12 1153 TRP A O 1
ATOM 9074 N N . ASP A 1 1154 ? -50.184 -13.843 24.576 1.00 72.44 1154 ASP A N 1
ATOM 9075 C CA . ASP A 1 1154 ? -51.559 -14.061 25.054 1.00 72.44 1154 ASP A CA 1
ATOM 9076 C C . ASP A 1 1154 ? -52.441 -14.814 24.035 1.00 72.44 1154 ASP A C 1
ATOM 9078 O O . ASP A 1 1154 ? -53.404 -15.484 24.422 1.00 72.44 1154 ASP A O 1
ATOM 9082 N N . THR A 1 1155 ? -52.138 -14.746 22.736 1.00 74.75 1155 THR A N 1
ATOM 9083 C CA . THR A 1 1155 ? -52.834 -15.512 21.689 1.00 74.75 1155 THR A CA 1
ATOM 9084 C C . THR A 1 1155 ? -52.265 -16.921 21.554 1.00 74.75 1155 THR A C 1
ATOM 9086 O O . THR A 1 1155 ? -53.043 -17.867 21.439 1.00 74.75 1155 THR A O 1
ATOM 9089 N N . ALA A 1 1156 ? -50.947 -17.106 21.681 1.00 71.81 1156 ALA A N 1
ATOM 9090 C CA . ALA A 1 1156 ? -50.353 -18.442 21.770 1.00 71.81 1156 ALA A CA 1
ATOM 9091 C C . ALA A 1 1156 ? -50.899 -19.227 22.976 1.00 71.81 1156 ALA A C 1
ATOM 9093 O O . ALA A 1 1156 ? -51.359 -20.361 22.817 1.00 71.81 1156 ALA A O 1
ATOM 9094 N N . ARG A 1 1157 ? -50.965 -18.595 24.159 1.00 73.06 1157 ARG A N 1
ATOM 9095 C CA . ARG A 1 1157 ? -51.651 -19.162 25.332 1.00 73.06 1157 ARG A CA 1
ATOM 9096 C C . ARG A 1 1157 ? -53.115 -19.499 25.038 1.00 73.06 1157 ARG A C 1
ATOM 9098 O O . ARG A 1 1157 ? -53.579 -20.576 25.402 1.00 73.06 1157 ARG A O 1
ATOM 9105 N N . ALA A 1 1158 ? -53.847 -18.611 24.365 1.00 71.62 1158 ALA A N 1
ATOM 9106 C CA . ALA A 1 1158 ? -55.265 -18.807 24.060 1.00 71.62 1158 ALA A CA 1
ATOM 9107 C C . ALA A 1 1158 ? -55.575 -19.965 23.099 1.00 71.62 1158 ALA A C 1
ATOM 9109 O O . ALA A 1 1158 ? -56.660 -20.547 23.186 1.00 71.62 1158 ALA A O 1
ATOM 9110 N N . GLU A 1 1159 ? -54.664 -20.276 22.176 1.00 69.94 1159 GLU A N 1
ATOM 9111 C CA . GLU A 1 1159 ? -54.850 -21.348 21.198 1.00 69.94 1159 GLU A CA 1
ATOM 9112 C C . GLU A 1 1159 ? -54.348 -22.709 21.681 1.00 69.94 1159 GLU A C 1
ATOM 9114 O O . GLU A 1 1159 ? -55.059 -23.702 21.509 1.00 69.94 1159 GLU A O 1
ATOM 9119 N N . TYR A 1 1160 ? -53.146 -22.762 22.265 1.00 70.50 1160 TYR A N 1
ATOM 9120 C CA . TYR A 1 1160 ? -52.465 -24.023 22.572 1.00 70.50 1160 TYR A CA 1
ATOM 9121 C C . TYR A 1 1160 ? -52.765 -24.568 23.977 1.00 70.50 1160 TYR A C 1
ATOM 9123 O O . TYR A 1 1160 ? -52.610 -25.770 24.207 1.00 70.50 1160 TYR A O 1
ATOM 9131 N N . ALA A 1 1161 ? -53.193 -23.731 24.932 1.00 69.56 1161 ALA A N 1
ATOM 9132 C CA . ALA A 1 1161 ? -53.519 -24.206 26.276 1.00 69.56 1161 ALA A CA 1
ATOM 9133 C C . ALA A 1 1161 ? -54.842 -24.987 26.284 1.00 69.56 1161 ALA A C 1
ATOM 9135 O O . ALA A 1 1161 ? -55.906 -24.465 25.933 1.00 69.56 1161 ALA A O 1
ATOM 9136 N N . ARG A 1 1162 ? -54.792 -26.239 26.748 1.00 71.25 1162 ARG A N 1
ATOM 9137 C CA . ARG A 1 1162 ? -55.975 -27.106 26.885 1.00 71.25 1162 ARG A CA 1
ATOM 9138 C C . ARG A 1 1162 ? -56.487 -27.207 28.306 1.00 71.25 1162 ARG A C 1
ATOM 9140 O O . ARG A 1 1162 ? -57.697 -27.363 28.487 1.00 71.25 1162 ARG A O 1
ATOM 9147 N N . ARG A 1 1163 ? -55.592 -27.160 29.290 1.00 75.75 1163 ARG A N 1
ATOM 9148 C CA . ARG A 1 1163 ? -55.901 -27.380 30.703 1.00 75.75 1163 ARG A CA 1
ATOM 9149 C C . ARG A 1 1163 ? -55.215 -26.312 31.554 1.00 75.75 1163 ARG A C 1
ATOM 9151 O O . ARG A 1 1163 ? -53.995 -26.260 31.625 1.00 75.75 1163 ARG A O 1
ATOM 9158 N N . LEU A 1 1164 ? -56.010 -25.470 32.206 1.00 78.25 1164 LEU A N 1
ATOM 9159 C CA . LEU A 1 1164 ? -55.575 -24.571 33.272 1.00 78.25 1164 LEU A CA 1
ATOM 9160 C C . LEU A 1 1164 ? -55.847 -25.281 34.598 1.00 78.25 1164 LEU A C 1
ATOM 9162 O O . LEU A 1 1164 ? -57.006 -25.446 34.975 1.00 78.25 1164 LEU A O 1
ATOM 9166 N N . LEU A 1 1165 ? -54.792 -25.738 35.266 1.00 77.75 1165 LEU A N 1
ATOM 9167 C CA . LEU A 1 1165 ? -54.861 -26.452 36.534 1.00 77.75 1165 LEU A CA 1
ATOM 9168 C C . LEU A 1 1165 ? -54.669 -25.481 37.704 1.00 77.75 1165 LEU A C 1
ATOM 9170 O O . LEU A 1 1165 ? -53.634 -24.828 37.813 1.00 77.75 1165 LEU A O 1
ATOM 9174 N N . LEU A 1 1166 ? -55.659 -25.423 38.591 1.00 77.56 1166 LEU A N 1
ATOM 9175 C CA . LEU A 1 1166 ? -55.643 -24.635 39.821 1.00 77.56 1166 LEU A CA 1
ATOM 9176 C C . LEU A 1 1166 ? -55.514 -25.572 41.022 1.00 77.56 1166 LEU A C 1
ATOM 9178 O O . LEU A 1 1166 ? -56.413 -26.375 41.265 1.00 77.56 1166 LEU A O 1
ATOM 9182 N N . ARG A 1 1167 ? -54.419 -25.467 41.775 1.00 78.38 1167 ARG A N 1
ATOM 9183 C CA . ARG A 1 1167 ? -54.196 -26.209 43.024 1.00 78.38 1167 ARG A CA 1
ATOM 9184 C C . ARG A 1 1167 ? -54.712 -25.403 44.206 1.00 78.38 1167 ARG A C 1
ATOM 9186 O O . ARG A 1 1167 ? -54.167 -24.341 44.502 1.00 78.38 1167 ARG A O 1
ATOM 9193 N N . LEU A 1 1168 ? -55.751 -25.899 44.873 1.00 75.94 1168 LEU A N 1
ATOM 9194 C CA . LEU A 1 1168 ? -56.417 -25.210 45.978 1.00 75.94 1168 LEU A CA 1
ATOM 9195 C C . LEU A 1 1168 ? -56.457 -26.093 47.226 1.00 75.94 1168 LEU A C 1
ATOM 9197 O O . LEU A 1 1168 ? -56.916 -27.232 47.177 1.00 75.94 1168 LEU A O 1
ATOM 9201 N N . ASP A 1 1169 ? -56.050 -25.530 48.362 1.00 74.19 1169 ASP A N 1
ATOM 9202 C CA . ASP A 1 1169 ? -56.146 -26.199 49.664 1.00 74.19 1169 ASP A CA 1
ATOM 9203 C C . ASP A 1 1169 ? -57.398 -25.759 50.442 1.00 74.19 1169 ASP A C 1
ATOM 9205 O O . ASP A 1 1169 ? -58.052 -24.755 50.128 1.00 74.19 1169 ASP A O 1
ATOM 9209 N N . THR A 1 1170 ? -57.696 -26.473 51.530 1.00 67.38 1170 THR A N 1
ATOM 9210 C CA . THR A 1 1170 ? -58.749 -26.138 52.511 1.00 67.38 1170 THR A CA 1
ATOM 9211 C C . THR A 1 1170 ? -58.742 -24.670 52.951 1.00 67.38 1170 THR A C 1
ATOM 9213 O O . THR A 1 1170 ? -59.806 -24.059 53.023 1.00 67.38 1170 THR A O 1
ATOM 9216 N N . ALA A 1 1171 ? -57.565 -24.081 53.186 1.00 64.94 1171 ALA A N 1
ATOM 9217 C CA . ALA A 1 1171 ? -57.412 -22.688 53.619 1.00 64.94 1171 ALA A CA 1
ATOM 9218 C C . ALA A 1 1171 ? -57.839 -21.645 52.564 1.00 64.94 1171 ALA A C 1
ATOM 9220 O O . ALA A 1 1171 ? -58.132 -20.504 52.913 1.00 64.94 1171 ALA A O 1
ATOM 9221 N N . GLN A 1 1172 ? -57.877 -22.019 51.281 1.00 60.59 1172 GLN A N 1
ATOM 9222 C CA . GLN A 1 1172 ? -58.116 -21.098 50.161 1.00 60.59 1172 GLN A CA 1
ATOM 9223 C C . GLN A 1 1172 ? -59.562 -21.151 49.647 1.00 60.59 1172 GLN A C 1
ATOM 9225 O O . GLN A 1 1172 ? -60.034 -20.223 48.994 1.00 60.59 1172 GLN A O 1
ATOM 9230 N N . CYS A 1 1173 ? -60.317 -22.193 50.006 1.00 58.62 1173 CYS A N 1
ATOM 9231 C CA . CYS A 1 1173 ? -61.707 -22.391 49.584 1.00 58.62 1173 CYS A CA 1
ATOM 9232 C C . CYS A 1 1173 ? -62.739 -21.640 50.452 1.00 58.62 1173 CYS A C 1
ATOM 9234 O O . CYS A 1 1173 ? -63.859 -22.110 50.656 1.00 58.62 1173 CYS A O 1
ATOM 9236 N N . ALA A 1 1174 ? -62.388 -20.455 50.960 1.00 62.22 1174 ALA A N 1
ATOM 9237 C CA . ALA A 1 1174 ? -63.330 -19.585 51.659 1.00 62.22 1174 ALA A CA 1
ATOM 9238 C C . ALA A 1 1174 ? -64.463 -19.126 50.715 1.00 62.22 1174 ALA A C 1
ATOM 9240 O O . ALA A 1 1174 ? -64.239 -18.838 49.537 1.00 62.22 1174 ALA A O 1
ATOM 9241 N N . ALA A 1 1175 ? -65.689 -18.995 51.234 1.00 57.31 1175 ALA A N 1
ATOM 9242 C CA . ALA A 1 1175 ? -66.886 -18.746 50.415 1.00 57.31 1175 ALA A CA 1
ATOM 9243 C C . ALA A 1 1175 ? -66.844 -17.443 49.579 1.00 57.31 1175 ALA A C 1
ATOM 9245 O O . ALA A 1 1175 ? -67.525 -17.343 48.556 1.00 57.31 1175 ALA A O 1
ATOM 9246 N N . GLY A 1 1176 ? -66.037 -16.454 49.985 1.00 60.31 1176 GLY A N 1
ATOM 9247 C CA . GLY A 1 1176 ? -65.760 -15.251 49.192 1.00 60.31 1176 GLY A CA 1
ATOM 9248 C C . GLY A 1 1176 ? -64.813 -15.506 48.013 1.00 60.31 1176 GLY A C 1
ATOM 9249 O O . GLY A 1 1176 ? -65.107 -15.079 46.896 1.00 60.31 1176 GLY A O 1
ATOM 9250 N N . ALA A 1 1177 ? -63.732 -16.261 48.233 1.00 63.03 1177 ALA A N 1
ATOM 9251 C CA . ALA A 1 1177 ? -62.718 -16.558 47.220 1.00 63.03 1177 ALA A CA 1
ATOM 9252 C C . ALA A 1 1177 ? -63.300 -17.364 46.048 1.00 63.03 1177 ALA A C 1
ATOM 9254 O O . ALA A 1 1177 ? -63.051 -17.035 44.893 1.00 63.03 1177 ALA A O 1
ATOM 9255 N N . LEU A 1 1178 ? -64.171 -18.344 46.321 1.00 68.94 1178 LEU A N 1
ATOM 9256 C CA . LEU A 1 1178 ? -64.864 -19.105 45.270 1.00 68.94 1178 LEU A CA 1
ATOM 9257 C C . LEU A 1 1178 ? -65.810 -18.233 44.421 1.00 68.94 1178 LEU A C 1
ATOM 9259 O O . LEU A 1 1178 ? -65.934 -18.461 43.218 1.00 68.94 1178 LEU A O 1
ATOM 9263 N N . ARG A 1 1179 ? -66.443 -17.201 45.001 1.00 70.94 1179 ARG A N 1
ATOM 9264 C CA . ARG A 1 1179 ? -67.252 -16.227 44.238 1.00 70.94 1179 ARG A CA 1
ATOM 9265 C C . ARG A 1 1179 ? -66.386 -15.285 43.403 1.00 70.94 1179 ARG A C 1
ATOM 9267 O O . ARG A 1 1179 ? -66.741 -15.001 42.261 1.00 70.94 1179 ARG A O 1
ATOM 9274 N N . GLN A 1 1180 ? -65.254 -14.833 43.943 1.00 70.62 1180 GLN A N 1
ATOM 9275 C CA . GLN A 1 1180 ? -64.283 -14.020 43.205 1.00 70.62 1180 GLN A CA 1
ATOM 9276 C C . GLN A 1 1180 ? -63.701 -14.810 42.027 1.00 70.62 1180 GLN A C 1
ATOM 9278 O O . GLN A 1 1180 ? -63.782 -14.338 40.898 1.00 70.62 1180 GLN A O 1
ATOM 9283 N N . LEU A 1 1181 ? -63.246 -16.045 42.260 1.00 73.81 1181 LEU A N 1
ATOM 9284 C CA . LEU A 1 1181 ? -62.801 -16.982 41.226 1.00 73.81 1181 LEU A CA 1
ATOM 9285 C C . LEU A 1 1181 ? -63.875 -17.187 40.147 1.00 73.81 1181 LEU A C 1
ATOM 9287 O O . LEU A 1 1181 ? -63.582 -17.081 38.960 1.00 73.81 1181 LEU A O 1
ATOM 9291 N N . ALA A 1 1182 ? -65.133 -17.415 40.538 1.00 73.88 1182 ALA A N 1
ATOM 9292 C CA . ALA A 1 1182 ? -66.237 -17.590 39.596 1.00 73.88 1182 ALA A CA 1
ATOM 9293 C C . ALA A 1 1182 ? -66.498 -16.345 38.724 1.00 73.88 1182 ALA A C 1
ATOM 9295 O O . ALA A 1 1182 ? -66.729 -16.484 37.523 1.00 73.88 1182 ALA A O 1
ATOM 9296 N N . SER A 1 1183 ? -66.440 -15.141 39.305 1.00 77.69 1183 SER A N 1
ATOM 9297 C CA . SER A 1 1183 ? -66.605 -13.871 38.581 1.00 77.69 1183 SER A CA 1
ATOM 9298 C C . SER A 1 1183 ? -65.437 -13.589 37.631 1.00 77.69 1183 SER A C 1
ATOM 9300 O O . SER A 1 1183 ? -65.638 -13.156 36.501 1.00 77.69 1183 SER A O 1
ATOM 9302 N N . LEU A 1 1184 ? -64.219 -13.866 38.085 1.00 74.81 1184 LEU A N 1
ATOM 9303 C CA . LEU A 1 1184 ? -62.964 -13.596 37.386 1.00 74.81 1184 LEU A CA 1
ATOM 9304 C C . LEU A 1 1184 ? -62.753 -14.585 36.224 1.00 74.81 1184 LEU A C 1
ATOM 9306 O O . LEU A 1 1184 ? -62.360 -14.191 35.128 1.00 74.81 1184 LEU A O 1
ATOM 9310 N N . LEU A 1 1185 ? -63.136 -15.855 36.402 1.00 75.81 1185 LEU A N 1
ATOM 9311 C CA . LEU A 1 1185 ? -63.257 -16.809 35.296 1.00 75.81 1185 LEU A CA 1
ATOM 9312 C C . LEU A 1 1185 ? -64.377 -16.420 34.317 1.00 75.81 1185 LEU A C 1
ATOM 9314 O O . LEU A 1 1185 ? -64.249 -16.713 33.132 1.00 75.81 1185 LEU A O 1
ATOM 9318 N N . ALA A 1 1186 ? -65.463 -15.777 34.770 1.00 75.31 1186 ALA A N 1
ATOM 9319 C CA . ALA A 1 1186 ? -66.554 -15.340 33.893 1.00 75.31 1186 ALA A CA 1
ATOM 9320 C C . ALA A 1 1186 ? -66.156 -14.172 32.972 1.00 75.31 1186 ALA A C 1
ATOM 9322 O O . ALA A 1 1186 ? -66.498 -14.201 31.789 1.00 75.31 1186 ALA A O 1
ATOM 9323 N N . GLU A 1 1187 ? -65.390 -13.205 33.487 1.00 76.75 1187 GLU A N 1
ATOM 9324 C CA . GLU A 1 1187 ? -64.841 -12.052 32.750 1.00 76.75 1187 GLU A CA 1
ATOM 9325 C C . GLU A 1 1187 ? -64.013 -12.484 31.519 1.00 76.75 1187 GLU A C 1
ATOM 9327 O O . GLU A 1 1187 ? -64.073 -11.856 30.463 1.00 76.75 1187 GLU A O 1
ATOM 9332 N N . HIS A 1 1188 ? -63.317 -13.623 31.609 1.00 71.06 1188 HIS A N 1
ATOM 9333 C CA . HIS A 1 1188 ? -62.405 -14.125 30.575 1.00 71.06 1188 HIS A CA 1
ATOM 9334 C C . HIS A 1 1188 ? -62.931 -15.324 29.753 1.00 71.06 1188 HIS A C 1
ATOM 9336 O O . HIS A 1 1188 ? -62.144 -16.027 29.113 1.00 71.06 1188 HIS A O 1
ATOM 9342 N N . ARG A 1 1189 ? -64.252 -15.572 29.712 1.00 74.25 1189 ARG A N 1
ATOM 9343 C CA . ARG A 1 1189 ? -64.846 -16.668 28.901 1.00 74.25 1189 ARG A CA 1
ATOM 9344 C C . ARG A 1 1189 ? -64.857 -16.422 27.391 1.00 74.25 1189 ARG A C 1
ATOM 9346 O O . ARG A 1 1189 ? -64.899 -17.379 26.619 1.00 74.25 1189 ARG A O 1
ATOM 9353 N N . ALA A 1 1190 ? -64.885 -15.164 26.949 1.00 60.62 1190 ALA A N 1
ATOM 9354 C CA . ALA A 1 1190 ? -65.128 -14.819 25.547 1.00 60.62 1190 ALA A CA 1
ATOM 9355 C C . ALA A 1 1190 ? -64.056 -15.416 24.609 1.00 60.62 1190 ALA A C 1
ATOM 9357 O O . ALA A 1 1190 ? -62.880 -15.064 24.683 1.00 60.62 1190 ALA A O 1
ATOM 9358 N N . GLY A 1 1191 ? -64.466 -16.343 23.734 1.00 58.78 1191 GLY A N 1
ATOM 9359 C CA . GLY A 1 1191 ? -63.570 -17.060 22.815 1.00 58.78 1191 GLY A CA 1
ATOM 9360 C C . GLY A 1 1191 ? -62.674 -18.131 23.462 1.00 58.78 1191 GLY A C 1
ATOM 9361 O O . GLY A 1 1191 ? -61.811 -18.685 22.783 1.00 58.78 1191 GLY A O 1
ATOM 9362 N N . GLY A 1 1192 ? -62.860 -18.438 24.749 1.00 62.94 1192 GLY A N 1
ATOM 9363 C CA . GLY A 1 1192 ? -62.006 -19.353 25.506 1.00 62.94 1192 GLY A CA 1
ATOM 9364 C C . GLY A 1 1192 ? -62.051 -20.808 25.026 1.00 62.94 1192 GLY A C 1
ATOM 9365 O O . GLY A 1 1192 ? -63.120 -21.412 24.928 1.00 62.94 1192 GLY A O 1
ATOM 9366 N N . ARG A 1 1193 ? -60.877 -21.402 24.775 1.00 66.75 1193 ARG A N 1
ATOM 9367 C CA . ARG A 1 1193 ? -60.727 -22.826 24.404 1.00 66.75 1193 ARG A CA 1
ATOM 9368 C C . ARG A 1 1193 ? -60.176 -23.701 25.535 1.00 66.75 1193 ARG A C 1
ATOM 9370 O O . ARG A 1 1193 ? -60.456 -24.900 25.545 1.00 66.75 1193 ARG A O 1
ATOM 9377 N N . CYS A 1 1194 ? -59.452 -23.113 26.487 1.00 72.50 1194 CYS A N 1
ATOM 9378 C CA . CYS A 1 1194 ? -58.807 -23.825 27.587 1.00 72.50 1194 CYS A CA 1
ATOM 9379 C C . CYS A 1 1194 ? -59.837 -24.291 28.630 1.00 72.50 1194 CYS A C 1
ATOM 9381 O O . CYS A 1 1194 ? -60.669 -23.502 29.079 1.00 72.50 1194 CYS A O 1
ATOM 9383 N N . SER A 1 1195 ? -59.797 -25.571 29.010 1.00 77.00 1195 SER A N 1
ATOM 938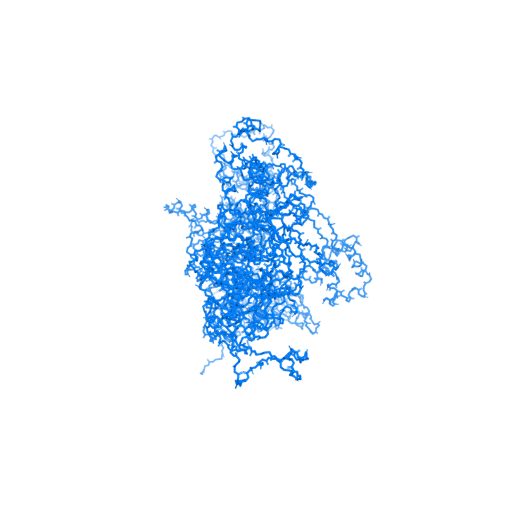4 C CA . SER A 1 1195 ? -60.607 -26.145 30.093 1.00 77.00 1195 SER A CA 1
ATOM 9385 C C . SER A 1 1195 ? -59.974 -25.871 31.456 1.00 77.00 1195 SER A C 1
ATOM 9387 O O . SER A 1 1195 ? -58.759 -25.966 31.609 1.00 77.00 1195 SER A O 1
ATOM 9389 N N . VAL A 1 1196 ? -60.786 -25.546 32.460 1.00 79.19 1196 VAL A N 1
ATOM 9390 C CA . VAL A 1 1196 ? -60.299 -25.277 33.820 1.00 79.19 1196 VAL A CA 1
ATOM 9391 C C . VAL A 1 1196 ? -60.473 -26.529 34.673 1.00 79.19 1196 VAL A C 1
ATOM 9393 O O . VAL A 1 1196 ? -61.557 -27.111 34.721 1.00 79.19 1196 VAL A O 1
ATOM 9396 N N . TRP A 1 1197 ? -59.394 -26.941 35.328 1.00 82.00 1197 TRP A N 1
ATOM 9397 C CA . TRP A 1 1197 ? -59.330 -28.085 36.230 1.00 82.00 1197 TRP A CA 1
ATOM 9398 C C . TRP A 1 1197 ? -58.941 -27.575 37.615 1.00 82.00 1197 TRP A C 1
ATOM 9400 O O . TRP A 1 1197 ? -58.016 -26.774 37.737 1.00 82.00 1197 TRP A O 1
ATOM 9410 N N . ILE A 1 1198 ? -59.619 -28.038 38.659 1.00 79.44 1198 ILE A N 1
ATOM 9411 C CA . ILE A 1 1198 ? -59.284 -27.709 40.046 1.00 79.44 1198 ILE A CA 1
ATOM 9412 C C . ILE A 1 1198 ? -58.766 -28.976 40.720 1.00 79.44 1198 ILE A C 1
ATOM 9414 O O . ILE A 1 1198 ? -59.501 -29.945 40.882 1.00 79.44 1198 ILE A O 1
ATOM 9418 N N . GLU A 1 1199 ? -57.495 -28.964 41.098 1.00 79.81 1199 GLU A N 1
ATOM 9419 C CA . GLU A 1 1199 ? -56.869 -29.961 41.959 1.00 79.81 1199 GLU A CA 1
ATOM 9420 C C . GLU A 1 1199 ? -57.060 -29.510 43.408 1.00 79.81 1199 GLU A C 1
ATOM 9422 O O . GLU A 1 1199 ? -56.432 -28.554 43.861 1.00 79.81 1199 GLU A O 1
ATOM 9427 N N . TYR A 1 1200 ? -57.981 -30.159 44.117 1.00 79.56 1200 TYR A N 1
ATOM 9428 C CA . TYR A 1 1200 ? -58.288 -29.843 45.507 1.00 79.56 1200 TYR A CA 1
ATOM 9429 C C . TYR A 1 1200 ? -57.549 -30.786 46.456 1.00 79.56 1200 TYR A C 1
ATOM 9431 O O . TYR A 1 1200 ? -57.700 -32.010 46.360 1.00 79.56 1200 TYR A O 1
ATOM 9439 N N . THR A 1 1201 ? -56.788 -30.216 47.390 1.00 74.50 1201 THR A N 1
ATOM 9440 C CA . THR A 1 1201 ? -56.073 -30.945 48.444 1.00 74.50 1201 THR A CA 1
ATOM 9441 C C . THR A 1 1201 ? -56.733 -30.717 49.805 1.00 74.50 1201 THR A C 1
ATOM 9443 O O . THR A 1 1201 ? -56.691 -29.633 50.389 1.00 74.50 1201 THR A O 1
ATOM 9446 N N . GLY A 1 1202 ? -57.355 -31.779 50.320 1.00 72.75 1202 GLY A N 1
ATOM 9447 C CA . GLY A 1 1202 ? -57.911 -31.855 51.672 1.00 72.75 1202 GLY A CA 1
ATOM 9448 C C . GLY A 1 1202 ? -57.425 -33.119 52.379 1.00 72.75 1202 GLY A C 1
ATOM 9449 O O . GLY A 1 1202 ? -56.235 -33.412 52.386 1.00 72.75 1202 GLY A O 1
ATOM 9450 N N . GLN A 1 1203 ? -58.349 -33.914 52.929 1.00 72.94 1203 GLN A N 1
ATOM 9451 C CA . GLN A 1 1203 ? -58.039 -35.270 53.426 1.00 72.94 1203 GLN A CA 1
ATOM 9452 C C . GLN A 1 1203 ? -57.733 -36.272 52.292 1.00 72.94 1203 GLN A C 1
ATOM 9454 O O . GLN A 1 1203 ? -57.194 -37.346 52.540 1.00 72.94 1203 GLN A O 1
ATOM 9459 N N . ALA A 1 1204 ? -58.062 -35.912 51.051 1.00 74.25 1204 ALA A N 1
ATOM 9460 C CA . ALA A 1 1204 ? -57.692 -36.606 49.825 1.00 74.25 1204 ALA A CA 1
ATOM 9461 C C . ALA A 1 1204 ? -57.385 -35.570 48.727 1.00 74.25 1204 ALA A C 1
ATOM 9463 O O . ALA A 1 1204 ? -57.704 -34.386 48.877 1.00 74.25 1204 ALA A O 1
ATOM 9464 N N . ARG A 1 1205 ? -56.783 -36.025 47.623 1.00 77.69 1205 ARG A N 1
ATOM 9465 C CA . ARG A 1 1205 ? -56.521 -35.235 46.411 1.00 77.69 1205 ARG A CA 1
ATOM 9466 C C . ARG A 1 1205 ? -57.593 -35.551 45.369 1.00 77.69 1205 ARG A C 1
ATOM 9468 O O . ARG A 1 1205 ? -57.774 -36.719 45.034 1.00 77.69 1205 ARG A O 1
ATOM 9475 N N . VAL A 1 1206 ? -58.297 -34.535 44.870 1.00 80.69 1206 VAL A N 1
ATOM 9476 C CA . VAL A 1 1206 ? -59.402 -34.694 43.906 1.00 80.69 1206 VAL A CA 1
ATOM 9477 C C . VAL A 1 1206 ? -59.208 -33.740 42.730 1.00 80.69 1206 VAL A C 1
ATOM 9479 O O . VAL A 1 1206 ? -59.053 -32.540 42.938 1.00 80.69 1206 VAL A O 1
ATOM 9482 N N . GLU A 1 1207 ? -59.253 -34.255 41.499 1.00 79.25 1207 GLU A N 1
ATOM 9483 C CA . GLU A 1 1207 ? -59.313 -33.427 40.287 1.00 79.25 1207 GLU A CA 1
ATOM 9484 C C . GLU A 1 1207 ? -60.774 -33.179 39.876 1.00 79.25 1207 GLU A C 1
ATOM 9486 O O . GLU A 1 1207 ? -61.542 -34.114 39.649 1.00 79.25 1207 GLU A O 1
ATOM 9491 N N . LEU A 1 1208 ? -61.160 -31.908 39.760 1.00 79.19 1208 LEU A N 1
ATOM 9492 C CA . LEU A 1 1208 ? -62.485 -31.455 39.336 1.00 79.19 1208 LEU A CA 1
ATOM 9493 C C . LEU A 1 1208 ? -62.386 -30.761 37.974 1.00 79.19 1208 LEU A C 1
ATOM 9495 O O . LEU A 1 1208 ? -61.803 -29.683 37.862 1.00 79.19 1208 LEU A O 1
ATOM 9499 N N . VAL A 1 1209 ? -62.984 -31.349 36.937 1.00 80.12 1209 VAL A N 1
ATOM 9500 C CA . VAL A 1 1209 ? -63.033 -30.759 35.588 1.00 80.12 1209 VAL A CA 1
ATOM 9501 C C . VAL A 1 1209 ? -64.250 -29.840 35.471 1.00 80.12 1209 VAL A C 1
ATOM 9503 O O . VAL A 1 1209 ? -65.385 -30.298 35.611 1.00 80.12 1209 VAL A O 1
ATOM 9506 N N . LEU A 1 1210 ? -64.049 -28.550 35.188 1.00 78.19 1210 LEU A N 1
ATOM 9507 C CA . LEU A 1 1210 ? -65.168 -27.630 34.970 1.00 78.19 1210 LEU A CA 1
ATOM 9508 C C . LEU A 1 1210 ? -65.769 -27.805 33.564 1.00 78.19 1210 LEU A C 1
ATOM 9510 O O . LEU A 1 1210 ? -65.062 -27.952 32.565 1.00 78.19 1210 LEU A O 1
ATOM 9514 N N . GLY A 1 1211 ? -67.104 -27.782 33.491 1.00 71.88 1211 GLY A N 1
ATOM 9515 C CA . GLY A 1 1211 ? -67.860 -28.000 32.252 1.00 71.88 1211 GLY A CA 1
ATOM 9516 C C . GLY A 1 1211 ? -67.629 -26.928 31.177 1.00 71.88 1211 GLY A C 1
ATOM 9517 O O . GLY A 1 1211 ? -67.087 -25.860 31.445 1.00 71.88 1211 GLY A O 1
ATOM 9518 N N . GLN A 1 1212 ? -68.092 -27.188 29.948 1.00 69.31 1212 GLN A N 1
ATOM 9519 C CA . GLN A 1 1212 ? -67.761 -26.385 28.753 1.00 69.31 1212 GLN A CA 1
ATOM 9520 C C . GLN A 1 1212 ? -68.024 -24.870 28.902 1.00 69.31 1212 GLN A C 1
ATOM 9522 O O . GLN A 1 1212 ? -67.251 -24.068 28.383 1.00 69.31 1212 GLN A O 1
ATOM 9527 N N . ASN A 1 1213 ? -69.042 -24.480 29.677 1.00 71.00 1213 ASN A N 1
ATOM 9528 C CA . ASN A 1 1213 ? -69.401 -23.083 29.972 1.00 71.00 1213 ASN A CA 1
ATOM 9529 C C . ASN A 1 1213 ? -68.357 -22.320 30.823 1.00 71.00 1213 ASN A C 1
ATOM 9531 O O . ASN A 1 1213 ? -68.516 -21.123 31.054 1.00 71.00 1213 ASN A O 1
ATOM 9535 N N . TRP A 1 1214 ? -67.317 -23.004 31.310 1.00 73.62 1214 TRP A N 1
ATOM 9536 C CA . TRP A 1 1214 ? -66.218 -22.461 32.117 1.00 73.62 1214 TRP A CA 1
ATOM 9537 C C . TRP A 1 1214 ? -64.872 -22.460 31.384 1.00 73.62 1214 TRP A C 1
ATOM 9539 O O . TRP A 1 1214 ? -63.834 -22.273 32.015 1.00 73.62 1214 TRP A O 1
ATOM 9549 N N . ARG A 1 1215 ? -64.864 -22.657 30.059 1.00 78.38 1215 ARG A N 1
ATOM 9550 C CA . ARG A 1 1215 ? -63.654 -22.444 29.257 1.00 78.38 1215 ARG A CA 1
ATOM 9551 C C . ARG A 1 1215 ? -63.280 -20.962 29.227 1.00 78.38 1215 ARG A C 1
ATOM 9553 O O . ARG A 1 1215 ? -64.156 -20.104 29.148 1.00 78.38 1215 ARG A O 1
ATOM 9560 N N . VAL A 1 1216 ? -61.981 -20.673 29.276 1.00 79.50 1216 VAL A N 1
ATOM 9561 C CA . VAL A 1 1216 ? -61.438 -19.306 29.380 1.00 79.50 1216 VAL A CA 1
ATOM 9562 C C . VAL A 1 1216 ? -60.348 -19.033 28.345 1.00 79.50 1216 VAL A C 1
ATOM 9564 O O . VAL A 1 1216 ? -59.744 -19.963 27.803 1.00 79.50 1216 VAL A O 1
ATOM 9567 N N . LYS A 1 1217 ? -60.099 -17.748 28.063 1.00 76.62 1217 LYS A N 1
ATOM 9568 C CA . LYS A 1 1217 ? -58.891 -17.273 27.377 1.00 76.62 1217 LYS A CA 1
ATOM 9569 C C . LYS A 1 1217 ? -57.807 -16.993 28.439 1.00 76.62 1217 LYS A C 1
ATOM 9571 O O . LYS A 1 1217 ? -57.936 -15.989 29.138 1.00 76.62 1217 LYS A O 1
ATOM 9576 N N . PRO A 1 1218 ? -56.766 -17.837 28.595 1.00 71.00 1218 PRO A N 1
ATOM 9577 C CA . PRO A 1 1218 ? -55.660 -17.590 29.527 1.00 71.00 1218 PRO A CA 1
ATOM 9578 C C . PRO A 1 1218 ? -54.819 -16.379 29.100 1.00 71.00 1218 PRO A C 1
ATOM 9580 O O . PRO A 1 1218 ? -53.876 -16.507 28.327 1.00 71.00 1218 PRO A O 1
ATOM 9583 N N . SER A 1 1219 ? -55.180 -15.200 29.608 1.00 70.38 1219 SER A N 1
ATOM 9584 C CA . SER A 1 1219 ? -54.406 -13.964 29.474 1.00 70.38 1219 SER A CA 1
ATOM 9585 C C . SER A 1 1219 ? -53.466 -13.756 30.663 1.00 70.38 1219 SER A C 1
ATOM 9587 O O . SER A 1 1219 ? -53.716 -14.253 31.765 1.00 70.38 1219 SER A O 1
ATOM 9589 N N . ASN A 1 1220 ? -52.422 -12.949 30.481 1.00 69.06 1220 ASN A N 1
ATOM 9590 C CA . ASN A 1 1220 ? -51.506 -12.557 31.555 1.00 69.06 1220 ASN A CA 1
ATOM 9591 C C . ASN A 1 1220 ? -52.239 -11.899 32.747 1.00 69.06 1220 ASN A C 1
ATOM 9593 O O . ASN A 1 1220 ? -51.895 -12.142 33.904 1.00 69.06 1220 ASN A O 1
ATOM 9597 N N . ALA A 1 1221 ? -53.294 -11.120 32.475 1.00 70.25 1221 ALA A N 1
ATOM 9598 C CA . ALA A 1 1221 ? -54.137 -10.500 33.501 1.00 70.25 1221 ALA A CA 1
ATOM 9599 C C . ALA A 1 1221 ? -54.959 -11.531 34.299 1.00 70.25 1221 ALA A C 1
ATOM 9601 O O . ALA A 1 1221 ? -55.020 -11.439 35.525 1.00 70.25 1221 ALA A O 1
ATOM 9602 N N . LEU A 1 1222 ? -55.541 -12.533 33.625 1.00 75.50 1222 LEU A N 1
ATOM 9603 C CA . LEU A 1 1222 ? -56.244 -13.644 34.274 1.00 75.50 1222 LEU A CA 1
ATOM 9604 C C . LEU A 1 1222 ? -55.284 -14.433 35.177 1.00 75.50 1222 LEU A C 1
ATOM 9606 O O . LEU A 1 1222 ? -55.588 -14.662 36.344 1.00 75.50 1222 LEU A O 1
ATOM 9610 N N . LEU A 1 1223 ? -54.112 -14.807 34.657 1.00 73.50 1223 LEU A N 1
ATOM 9611 C CA . LEU A 1 1223 ? -53.131 -15.619 35.383 1.00 73.50 1223 LEU A CA 1
ATOM 9612 C C . LEU A 1 1223 ? -52.601 -14.908 36.628 1.00 73.50 1223 LEU A C 1
ATOM 9614 O O . LEU A 1 1223 ? -52.682 -15.478 37.711 1.00 73.50 1223 LEU A O 1
ATOM 9618 N N . LYS A 1 1224 ? -52.160 -13.648 36.514 1.00 71.81 1224 LYS A N 1
ATOM 9619 C CA . LYS A 1 1224 ? -51.668 -12.882 37.670 1.00 71.81 1224 LYS A CA 1
ATOM 9620 C C . LYS A 1 1224 ? -52.718 -12.786 38.782 1.00 71.81 1224 LYS A C 1
ATOM 9622 O O . LYS A 1 1224 ? -52.415 -13.009 39.949 1.00 71.81 1224 LYS A O 1
ATOM 9627 N N . ARG A 1 1225 ? -53.975 -12.525 38.418 1.00 72.31 1225 ARG A N 1
ATOM 9628 C CA . ARG A 1 1225 ? -55.086 -12.375 39.371 1.00 72.31 1225 ARG A CA 1
ATOM 9629 C C . ARG A 1 1225 ? -55.557 -13.718 39.957 1.00 72.31 1225 ARG A C 1
ATOM 9631 O O . ARG A 1 1225 ? -56.101 -13.752 41.057 1.00 72.31 1225 ARG A O 1
ATOM 9638 N N . LEU A 1 1226 ? -55.309 -14.833 39.261 1.00 73.50 1226 LEU A N 1
ATOM 9639 C CA . LEU A 1 1226 ? -55.436 -16.192 39.804 1.00 73.50 1226 LEU A CA 1
ATOM 9640 C C . LEU A 1 1226 ? -54.290 -16.537 40.764 1.00 73.50 1226 LEU A C 1
ATOM 9642 O O . LEU A 1 1226 ? -54.552 -17.142 41.797 1.00 73.50 1226 LEU A O 1
ATOM 9646 N N . GLN A 1 1227 ? -53.051 -16.134 40.470 1.00 71.75 1227 GLN A N 1
ATOM 9647 C CA . GLN A 1 1227 ? -51.901 -16.306 41.368 1.00 71.75 1227 GLN A CA 1
ATOM 9648 C C . GLN A 1 1227 ? -52.078 -15.483 42.657 1.00 71.75 1227 GLN A C 1
ATOM 9650 O O . GLN A 1 1227 ? -51.838 -15.997 43.745 1.00 71.75 1227 GLN A O 1
ATOM 9655 N N . GLU A 1 1228 ? -52.592 -14.252 42.556 1.00 70.69 1228 GLU A N 1
ATOM 9656 C CA . GLU A 1 1228 ? -52.981 -13.409 43.701 1.00 70.69 1228 GLU A CA 1
ATOM 9657 C C . GLU A 1 1228 ? -54.050 -14.081 44.592 1.00 70.69 1228 GLU A C 1
ATOM 9659 O O . GLU A 1 1228 ? -53.988 -13.963 45.815 1.00 70.69 1228 GLU A O 1
ATOM 9664 N N . LEU A 1 1229 ? -54.996 -14.833 44.009 1.00 69.38 1229 LEU A N 1
ATOM 9665 C CA . LEU A 1 1229 ? -56.000 -15.616 44.752 1.00 69.38 1229 LEU A CA 1
ATOM 9666 C C . LEU A 1 1229 ? -55.469 -16.961 45.284 1.00 69.38 1229 LEU A C 1
ATOM 9668 O O . LEU A 1 1229 ? -55.912 -17.419 46.336 1.00 69.38 1229 LEU A O 1
ATOM 9672 N N . ALA A 1 1230 ? -54.541 -17.604 44.570 1.00 62.12 1230 ALA A N 1
ATOM 9673 C CA . ALA A 1 1230 ? -53.952 -18.895 44.934 1.00 62.12 1230 ALA A CA 1
ATOM 9674 C C . ALA A 1 1230 ? -52.727 -18.770 45.862 1.00 62.12 1230 ALA A C 1
ATOM 9676 O O . ALA A 1 1230 ? -52.259 -19.772 46.397 1.00 62.12 1230 ALA A O 1
ATOM 9677 N N . GLY A 1 1231 ? -52.193 -17.564 46.075 1.00 58.81 1231 GLY A N 1
ATOM 9678 C CA . GLY A 1 1231 ? -51.131 -17.261 47.042 1.00 58.81 1231 GLY A CA 1
ATOM 9679 C C . GLY A 1 1231 ? -49.717 -17.748 46.690 1.00 58.81 1231 GLY A C 1
ATOM 9680 O O . GLY A 1 1231 ? -48.799 -17.486 47.461 1.00 58.81 1231 GLY A O 1
ATOM 9681 N N . ALA A 1 1232 ? -49.522 -18.441 45.563 1.00 58.09 1232 ALA A N 1
ATOM 9682 C CA . ALA A 1 1232 ? -48.216 -18.840 45.023 1.00 58.09 1232 ALA A CA 1
ATOM 9683 C C . ALA A 1 1232 ? -48.317 -19.100 43.508 1.00 58.09 1232 ALA A C 1
ATOM 9685 O O . ALA A 1 1232 ? -49.381 -19.503 43.030 1.00 58.09 1232 ALA A O 1
ATOM 9686 N N . GLU A 1 1233 ? -47.226 -18.913 42.754 1.00 54.12 1233 GLU A N 1
ATOM 9687 C CA . GLU A 1 1233 ? -47.230 -19.132 41.296 1.00 54.12 1233 GLU A CA 1
ATOM 9688 C C . GLU A 1 1233 ? -47.400 -20.625 40.935 1.00 54.12 1233 GLU A C 1
ATOM 9690 O O . GLU A 1 1233 ? -48.259 -20.949 40.117 1.00 54.12 1233 GLU A O 1
ATOM 9695 N N . ASP A 1 1234 ? -46.716 -21.537 41.640 1.00 57.00 1234 ASP A N 1
ATOM 9696 C CA . ASP A 1 1234 ? -46.710 -23.010 41.458 1.00 57.00 1234 ASP A CA 1
ATOM 9697 C C . ASP A 1 1234 ? -48.095 -23.696 41.548 1.00 57.00 1234 ASP A C 1
ATOM 9699 O O . ASP A 1 1234 ? -48.256 -24.900 41.285 1.00 57.00 1234 ASP A O 1
ATOM 9703 N N . ARG A 1 1235 ? -49.110 -22.941 41.985 1.00 66.19 1235 ARG A N 1
ATOM 9704 C CA . ARG A 1 1235 ? -50.502 -23.377 42.139 1.00 66.19 1235 ARG A CA 1
ATOM 9705 C C . ARG A 1 1235 ? -51.358 -23.128 40.896 1.00 66.19 1235 ARG A C 1
ATOM 9707 O O . ARG A 1 1235 ? -52.470 -23.647 40.837 1.00 66.19 1235 ARG A O 1
ATOM 9714 N N . VAL A 1 1236 ? -50.864 -22.376 39.911 1.00 68.69 1236 VAL A N 1
ATOM 9715 C CA . VAL A 1 1236 ? -51.585 -22.033 38.675 1.00 68.69 1236 VAL A CA 1
ATOM 9716 C C . VAL A 1 1236 ? -50.782 -22.541 37.476 1.00 68.69 1236 VAL A C 1
ATOM 9718 O O . VAL A 1 1236 ? -49.922 -21.844 36.950 1.00 68.69 1236 VAL A O 1
ATOM 9721 N N . VAL A 1 1237 ? -51.054 -23.774 37.043 1.00 70.38 1237 VAL A N 1
ATOM 9722 C CA . VAL A 1 1237 ? -50.266 -24.466 36.008 1.00 70.38 1237 VAL A CA 1
ATOM 9723 C C . VAL A 1 1237 ? -51.039 -24.532 34.691 1.00 70.38 1237 VAL A C 1
ATOM 9725 O O . VAL A 1 1237 ? -52.128 -25.106 34.629 1.00 70.38 1237 VAL A O 1
ATOM 9728 N N . LEU A 1 1238 ? -50.467 -23.989 33.615 1.00 71.94 1238 LEU A N 1
ATOM 9729 C CA . LEU A 1 1238 ? -50.973 -24.181 32.253 1.00 71.94 1238 LEU A CA 1
ATOM 9730 C C . LEU A 1 1238 ? -50.388 -25.454 31.632 1.00 71.94 1238 LEU A C 1
ATOM 9732 O O . LEU A 1 1238 ? -49.181 -25.673 31.649 1.00 71.94 1238 LEU A O 1
ATOM 9736 N N . GLN A 1 1239 ? -51.260 -26.281 31.059 1.00 71.12 1239 GLN A N 1
ATOM 9737 C CA . GLN A 1 1239 ? -50.909 -27.479 30.304 1.00 71.12 1239 GLN A CA 1
ATOM 9738 C C . GLN A 1 1239 ? -51.355 -27.340 28.843 1.00 71.12 1239 GLN A C 1
ATOM 9740 O O . GLN A 1 1239 ? -52.503 -26.988 28.529 1.00 71.12 1239 GLN A O 1
ATOM 9745 N N . TYR A 1 1240 ? -50.406 -27.638 27.961 1.00 72.50 1240 TYR A N 1
ATOM 9746 C CA . TYR A 1 1240 ? -50.458 -27.468 26.514 1.00 72.50 1240 TYR A CA 1
ATOM 9747 C C . TYR A 1 1240 ? -50.523 -28.838 25.817 1.00 72.50 1240 TYR A C 1
ATOM 9749 O O . TYR A 1 1240 ? -50.032 -29.827 26.361 1.00 72.50 1240 TYR A O 1
ATOM 9757 N N . ASP A 1 1241 ? -51.118 -28.915 24.622 1.00 58.47 1241 ASP A N 1
ATOM 9758 C CA . ASP A 1 1241 ? -51.053 -30.140 23.806 1.00 58.47 1241 ASP A CA 1
ATOM 9759 C C . ASP A 1 1241 ? -49.629 -30.334 23.256 1.00 58.47 1241 ASP A C 1
ATOM 9761 O O . ASP A 1 1241 ? -49.150 -29.520 22.464 1.00 58.47 1241 ASP A O 1
ATOM 9765 N N . HIS A 1 1242 ? -48.977 -31.455 23.579 1.00 47.19 1242 HIS A N 1
ATOM 9766 C CA . HIS A 1 1242 ? -47.803 -31.906 22.827 1.00 47.19 1242 HIS A CA 1
ATOM 9767 C C . HIS A 1 1242 ? -48.221 -32.322 21.407 1.00 47.19 1242 HIS A C 1
ATOM 9769 O O . HIS A 1 1242 ? -48.724 -33.426 21.196 1.00 47.19 1242 HIS A O 1
ATOM 9775 N N . SER A 1 1243 ? -47.981 -31.456 20.419 1.00 36.00 1243 SER A N 1
ATOM 9776 C CA . SER A 1 1243 ? -48.153 -31.798 19.002 1.00 36.00 1243 SER A CA 1
ATOM 9777 C C . SER A 1 1243 ? -47.038 -32.760 18.542 1.00 36.00 1243 SER A C 1
ATOM 9779 O O . SER A 1 1243 ? -45.860 -32.389 18.585 1.00 36.00 1243 SER A O 1
ATOM 9781 N N . PRO A 1 1244 ? -47.346 -34.002 18.114 1.00 34.50 1244 PRO A N 1
ATOM 9782 C CA . PRO A 1 1244 ? -46.345 -35.056 17.951 1.00 34.50 1244 PRO A CA 1
ATOM 9783 C C . PRO A 1 1244 ? -45.614 -34.996 16.597 1.00 34.50 1244 PRO A C 1
ATOM 9785 O O . PRO A 1 1244 ? -45.730 -35.888 15.759 1.00 34.50 1244 PRO A O 1
ATOM 9788 N N . VAL A 1 1245 ? -44.758 -33.988 16.405 1.00 35.72 1245 VAL A N 1
ATOM 9789 C CA . VAL A 1 1245 ? -43.865 -33.887 15.226 1.00 35.72 1245 VAL A CA 1
ATOM 9790 C C . VAL A 1 1245 ? -42.808 -35.022 15.193 1.00 35.72 1245 VAL A C 1
ATOM 9792 O O . VAL A 1 1245 ? -42.154 -35.255 14.177 1.00 35.72 1245 VAL A O 1
ATOM 9795 N N . MET A 1 1246 ? -42.661 -35.793 16.276 1.00 30.73 1246 MET A N 1
ATOM 9796 C CA . MET A 1 1246 ? -41.708 -36.909 16.405 1.00 30.73 1246 MET A CA 1
ATOM 9797 C C . MET A 1 1246 ? -42.227 -38.286 15.928 1.00 30.73 1246 MET A C 1
ATOM 9799 O O . MET A 1 1246 ? -41.466 -39.248 15.949 1.00 30.73 1246 MET A O 1
ATOM 9803 N N . ALA A 1 1247 ? -43.488 -38.422 15.499 1.00 26.28 1247 ALA A N 1
ATOM 9804 C CA . ALA A 1 1247 ? -44.151 -39.732 15.390 1.00 26.28 1247 ALA A CA 1
ATOM 9805 C C . ALA A 1 1247 ? -44.408 -40.252 13.952 1.00 26.28 1247 ALA A C 1
ATOM 9807 O O . ALA A 1 1247 ? -45.534 -40.619 13.637 1.00 26.28 1247 ALA A O 1
ATOM 9808 N N . HIS A 1 1248 ? -43.385 -40.332 13.086 1.00 32.19 1248 HIS A N 1
ATOM 9809 C CA . HIS A 1 1248 ? -43.457 -41.115 11.830 1.00 32.19 1248 HIS A CA 1
ATOM 9810 C C . HIS A 1 1248 ? -42.069 -41.538 11.296 1.00 32.19 1248 HIS A C 1
ATOM 9812 O O . HIS A 1 1248 ? -41.528 -40.883 10.414 1.00 32.19 1248 HIS A O 1
ATOM 9818 N N . THR A 1 1249 ? -41.535 -42.653 11.809 1.00 26.41 1249 THR A N 1
ATOM 9819 C CA . THR A 1 1249 ? -40.728 -43.667 11.080 1.00 26.41 1249 THR A CA 1
ATOM 9820 C C . THR A 1 1249 ? -40.545 -44.874 12.002 1.00 26.41 1249 THR A C 1
ATOM 9822 O O . THR A 1 1249 ? -39.773 -44.808 12.956 1.00 26.41 1249 THR A O 1
ATOM 9825 N N . ALA A 1 1250 ? -41.260 -45.964 11.726 1.00 30.30 1250 ALA A N 1
ATOM 9826 C CA . ALA A 1 1250 ? -41.094 -47.262 12.380 1.00 30.30 1250 ALA A CA 1
ATOM 9827 C C . ALA A 1 1250 ? -41.208 -48.360 11.309 1.00 30.30 1250 ALA A C 1
ATOM 9829 O O . ALA A 1 1250 ? -42.196 -49.092 11.244 1.00 30.30 1250 ALA A O 1
ATOM 9830 N N . SER A 1 1251 ? -40.218 -48.369 10.414 1.00 26.42 1251 SER A N 1
ATOM 9831 C CA . SER A 1 1251 ? -40.028 -49.294 9.289 1.00 26.42 1251 SER A CA 1
ATOM 9832 C C . SER A 1 1251 ? -38.585 -49.184 8.806 1.00 26.42 1251 SER A C 1
ATOM 9834 O O . SER A 1 1251 ? -38.231 -48.040 8.434 1.00 26.42 1251 SER A O 1
#

Foldseek 3Di:
DDCVVQVQFLDFFCHLWFQAPGAAADEDAQVCLVVVQVVLCVVQHVQFKAFAKDFDACAPLNLQQVLCVVVPHDNVVSNVLSVQQDPDDPDDLVVSLVPGVVNVVCCVPPVVSVVSSVVSNVRGGDGDDMDTDQFKMWGGNGGCVVQFDWDDDVPDPGIYGPHHPVSCVVSVIDIHRHHNDLLNLLLVLLQVQVQVLCVVVVHDRDDLVDDDQQDQLLLVCLCVLLCCQQPPQRDLVSSVLSPLQSDRGLLVLVQSSQCPDPLNVVPCLSVVQSCLNVVVDPLDQLDPQLCVLCVSRSNGQGDLQSLQVVLCRQQWAHNLASQAQLVCLLVVPVVQLVVSLVSQLVSNVVVVHHSVSSSVVSVSSSSHSVPDHGGFWFFQWWFAQQAQLFIDTLVRCSVPPDWGWGWAAFPLQATDIFTFPGRTWHTWAFWKWFAFQLRFITIGHLTFWFQAPVGTHGSVPADFFGWTWFFLAREYNFADADPLLLLLQVLQCLFQKDQADDAKIKGKADDPVSLCSNQVSQVPFALWHWDWDQDPVRIIMTIIHSPDDDDDDPPDDPPPPPVPDDPDDDPDDDDDDDDDHTRVSVVCVVQVVHNADQQRRADRSVQSSHDLLSLLLNLQSNLLGQKDQADPPDPFHIKGKTNYPRRLLRSCSSLNNLSFHWGKDWDWDQDPNDTDIIIITGTFDLVSSVSCLVRRNVNHPPCVVSSVVSVVVSVVDPRVPIGPQFRFLCCLVVLVVLCVVVVDDPVVLCVPLVQHCCCSDDPNDPPPGGHALVRLCSSCVVSVPSSSNSSSPRSIRTIGGNDIGGPGIHMTIDTQIPDQQWGAISRTITGTRGRDDDSSSSSSLSVCCSPPVLSSLQSSCQSCLVPLVSNVVSVVSCVVVVAAEAFAALQPAAQGWHADPVRHIYDHPVSWPQADPVQRCQSVVQCVVVNGAQALLSSLQRGDCVRVDPSNQLSCLLRCRRVNHDPASVVSNVCNVVSNVVSVVNVVCVVVVHPPPPDDDDPDDDDDPPPPPDDDDHDDPVSSQVSNCVTSVGRDPADPCVVVVVVCVLLVADDVLVVFDPPPPPDPDDFDWGKHKFAWADKDWDQDPVGAIKIWTWGDPRNDIAIEIEDRVQCVVCVVQNDHRFIKMFIAGFDQDPVSRGTYGHGPHIDGPLVSQQPFFAEWEAEDEPVLVPVVLVVVLVVLLLVFQVSFRHWYWYFYDDVDTDIDTDDPSSGGRDDPVSLVVSCVSSVHNVRTDTHGDDDCPPPDDDD